Protein 6AF0 (pdb70)

Secondary structure (DSSP, 8-state):
--TTTT--SEEEE--SSSS-EEEESSS--S--HHHHHHHHHTT--HHHHHHHHHHHHHTT-HHHHHHHHHHHHHHT-S--HHHHHHHHHHHHHHHHHHHHS-SS--SSS-STT--SHHHHHHHHHHHHHHHHHH-S--HHHHHHHHHHHHHHHHTSPPP---HHHHHHHHHHHHHHHHHHHHHTS-BHHHHHHHHHHHHHTT-HHHHHHHHHHHHHH-TT--TT-THHHHHHHHHGGG-HHHHHHHHHHHHHH-TT-HHHHHHHHHHHHHHHHHS-SS-HHHHHHHHIIIIIIIHHHHHH-TT-HHHHHHHHHHHHHTT-HHHHHHHHHHHHHT-S-HHHHHHHHHHHHHHHHHHT-HHHHHHHHHHHHHHTTSTTSS-HHHHHHHHHHHHTTT-HHHHHHHHHHHHHH---HHHHHHHHHHHHHHHHHHTTSSS----HHHHHHHHHHHHHHHHHHH-TTS-----HHHHHHHHHHHHTT-HHHHHHHHHHHHHHHHH--------HHHHHHHHHHHHHSS-HHHHHHHHHHHHHHHHHHHHSS----HHHHHHHHHHHHHHHHHHHS-HHHHHHHHHHHHHH-TT-HHHHHHHHHHHHHH-TTTHHHHHHHHHHHHSTT-HHHHHHHHHHHHHHHHH--HHHHHHHHHHHH-TT-HHHHHHHHHHHHHHHHSS---STHHHHHHHHHHHHHHHHHHHHHHH-TT-HHHHHHHHHHHHHHS--HHHHHHHHHHHHHHH--HHHHHHHHHHHHHTT-HHHHHHHHHHHHHSSS-S--HHHHHHHHHHHHHHHHHHT-HHHHHHHHHHHHHHHHH-TT-HHHHHHHHHHHHHHHHHHHHS-GGG--HHHHHHHHHHHHHHHHHHHHHHHSSS-SS-HHHHHHHHHHHHHHHHHHHHHHHHHHHHT-/---HHHHHHHHTEE-S--HHHHTT-SS----SHHHHHHTTT-/-TT-----------PPPPP-----EE------SSSGGGTSTHHHHHHHHSSPPP---SSSTT-----TT-TTTTTT--GGGB--SSPPPPPTTTHHHHS-GGGG---

Structure (mmCIF, N/CA/C/O backbone):
data_6AF0
#
_entry.id   6AF0
#
_cell.length_a   99.867
_cell.length_b   237.789
_cell.length_c   62.737
_cell.angle_alpha   90.00
_cell.angle_beta   90.00
_cell.angle_gamma   90.00
#
_symmetry.space_group_name_H-M   'P 21 21 2'
#
loop_
_entity.id
_entity.type
_entity.pdbx_description
1 polymer 'Ctr9 protein'
2 polymer 'Paf1 protein'
3 polymer 'Cdc73 protein'
#
loop_
_atom_site.group_PDB
_atom_site.id
_atom_site.type_symbol
_atom_site.label_atom_id
_atom_site.label_alt_id
_atom_site.label_comp_id
_atom_site.label_asym_id
_atom_site.label_entity_id
_atom_site.label_seq_id
_atom_site.pdbx_PDB_ins_code
_atom_site.Cartn_x
_atom_site.Cartn_y
_atom_site.Cartn_z
_atom_site.occupancy
_atom_site.B_iso_or_equiv
_atom_site.auth_seq_id
_atom_site.auth_comp_id
_atom_site.auth_asym_id
_atom_site.auth_atom_id
_atom_site.pdbx_PDB_model_num
ATOM 1 N N . SER A 1 2 ? 2.804 29.088 117.178 1.00 112.42 30 SER A N 1
ATOM 2 C CA . SER A 1 2 ? 3.993 29.871 117.621 1.00 110.85 30 SER A CA 1
ATOM 3 C C . SER A 1 2 ? 4.920 30.071 116.422 1.00 111.11 30 SER A C 1
ATOM 4 O O . SER A 1 2 ? 4.505 29.871 115.272 1.00 109.90 30 SER A O 1
ATOM 7 N N . LYS A 1 3 ? 6.168 30.454 116.705 1.00 102.66 31 LYS A N 1
ATOM 8 C CA . LYS A 1 3 ? 7.236 30.485 115.712 1.00 92.93 31 LYS A CA 1
ATOM 9 C C . LYS A 1 3 ? 7.304 29.170 114.903 1.00 91.82 31 LYS A C 1
ATOM 10 O O . LYS A 1 3 ? 6.954 28.079 115.372 1.00 88.45 31 LYS A O 1
ATOM 16 N N . ARG A 1 4 ? 7.730 29.292 113.660 1.00 85.73 32 ARG A N 1
ATOM 17 C CA . ARG A 1 4 ? 7.805 28.140 112.797 1.00 76.30 32 ARG A CA 1
ATOM 18 C C . ARG A 1 4 ? 9.076 27.406 113.133 1.00 78.12 32 ARG A C 1
ATOM 19 O O . ARG A 1 4 ? 10.079 28.037 113.430 1.00 79.84 32 ARG A O 1
ATOM 27 N N . PHE A 1 5 ? 8.999 26.075 113.095 1.00 83.39 33 PHE A N 1
ATOM 28 C CA . PHE A 1 5 ? 10.116 25.153 113.372 1.00 84.61 33 PHE A CA 1
ATOM 29 C C . PHE A 1 5 ? 10.504 24.997 114.862 1.00 82.75 33 PHE A C 1
ATOM 30 O O . PHE A 1 5 ? 11.341 24.156 115.197 1.00 81.24 33 PHE A O 1
ATOM 38 N N . SER A 1 6 ? 9.884 25.768 115.753 1.00 85.50 34 SER A N 1
ATOM 39 C CA . SER A 1 6 ? 10.133 25.639 117.197 1.00 87.61 34 SER A CA 1
ATOM 40 C C . SER A 1 6 ? 9.736 24.237 117.648 1.00 85.58 34 SER A C 1
ATOM 41 O O . SER A 1 6 ? 10.173 23.750 118.685 1.00 76.07 34 SER A O 1
ATOM 44 N N . ASP A 1 7 ? 8.878 23.628 116.835 1.00 91.77 35 ASP A N 1
ATOM 45 C CA . ASP A 1 7 ? 8.388 22.264 116.975 1.00 89.76 35 ASP A CA 1
ATOM 46 C C . ASP A 1 7 ? 9.494 21.220 117.063 1.00 90.77 35 ASP A C 1
ATOM 47 O O . ASP A 1 7 ? 9.393 20.266 117.811 1.00 101.04 35 ASP A O 1
ATOM 52 N N . ILE A 1 8 ? 10.564 21.419 116.315 1.00 92.98 36 ILE A N 1
ATOM 53 C CA . ILE A 1 8 ? 11.568 20.386 116.140 1.00 84.12 36 ILE A CA 1
ATOM 54 C C . ILE A 1 8 ? 12.480 20.280 117.343 1.00 83.69 36 ILE A C 1
ATOM 55 O O . ILE A 1 8 ? 12.930 21.298 117.854 1.00 82.49 36 ILE A O 1
ATOM 60 N N . PRO A 1 9 ? 12.758 19.041 117.799 1.00 89.88 37 PRO A N 1
ATOM 61 C CA . PRO A 1 9 ? 13.706 18.776 118.894 1.00 93.36 37 PRO A CA 1
ATOM 62 C C . PRO A 1 9 ? 15.134 18.636 118.397 1.00 93.08 37 PRO A C 1
ATOM 63 O O . PRO A 1 9 ? 15.350 18.530 117.199 1.00 95.92 37 PRO A O 1
ATOM 67 N N . GLN A 1 10 ? 16.096 18.602 119.312 1.00 96.72 38 GLN A N 1
ATOM 68 C CA . GLN A 1 10 ? 17.517 18.569 118.930 1.00 98.77 38 GLN A CA 1
ATOM 69 C C . GLN A 1 10 ? 17.977 17.199 118.485 1.00 93.64 38 GLN A C 1
ATOM 70 O O . GLN A 1 10 ? 18.658 17.070 117.467 1.00 85.69 38 GLN A O 1
ATOM 76 N N . THR A 1 11 ? 17.627 16.196 119.279 1.00 100.48 39 THR A N 1
ATOM 77 C CA . THR A 1 11 ? 17.998 14.813 119.006 1.00 105.54 39 THR A CA 1
ATOM 78 C C . THR A 1 11 ? 16.762 13.950 119.150 1.00 102.52 39 THR A C 1
ATOM 79 O O . THR A 1 11 ? 15.828 14.332 119.850 1.00 115.69 39 THR A O 1
ATOM 83 N N . ILE A 1 12 ? 16.735 12.816 118.464 1.00 105.02 40 ILE A N 1
ATOM 84 C CA . ILE A 1 12 ? 15.684 11.801 118.686 1.00 125.98 40 ILE A CA 1
ATOM 85 C C . ILE A 1 12 ? 16.255 10.396 118.523 1.00 136.11 40 ILE A C 1
ATOM 86 O O . ILE A 1 12 ? 17.214 10.205 117.773 1.00 143.77 40 ILE A O 1
ATOM 91 N N . ASP A 1 13 ? 15.658 9.427 119.223 1.00 134.82 41 ASP A N 1
ATOM 92 C CA . ASP A 1 13 ? 16.075 8.016 119.149 1.00 134.04 41 ASP A CA 1
ATOM 93 C C . ASP A 1 13 ? 15.152 7.232 118.208 1.00 112.95 41 ASP A C 1
ATOM 94 O O . ASP A 1 13 ? 13.937 7.279 118.339 1.00 114.87 41 ASP A O 1
ATOM 99 N N . ILE A 1 14 ? 15.742 6.511 117.263 1.00 105.51 42 ILE A N 1
ATOM 100 C CA . ILE A 1 14 ? 14.983 5.665 116.345 1.00 105.63 42 ILE A CA 1
ATOM 101 C C . ILE A 1 14 ? 14.767 4.279 116.965 1.00 119.15 42 ILE A C 1
ATOM 102 O O . ILE A 1 14 ? 15.727 3.552 117.270 1.00 115.12 42 ILE A O 1
ATOM 107 N N . PRO A 1 15 ? 13.495 3.897 117.133 1.00 130.12 43 PRO A N 1
ATOM 108 C CA . PRO A 1 15 ? 13.174 2.636 117.760 1.00 132.00 43 PRO A CA 1
ATOM 109 C C . PRO A 1 15 ? 13.478 1.505 116.792 1.00 132.84 43 PRO A C 1
ATOM 110 O O . PRO A 1 15 ? 12.685 1.218 115.879 1.00 125.63 43 PRO A O 1
ATOM 114 N N . MET A 1 16 ? 14.648 0.898 116.965 1.00 134.42 44 MET A N 1
ATOM 115 C CA . MET A 1 16 ? 15.045 -0.198 116.094 1.00 128.64 44 MET A CA 1
ATOM 116 C C . MET A 1 16 ? 14.304 -1.498 116.428 1.00 138.77 44 MET A C 1
ATOM 117 O O . MET A 1 16 ? 13.653 -1.610 117.480 1.00 147.53 44 MET A O 1
ATOM 122 N N . GLN A 1 17 ? 14.395 -2.465 115.513 1.00 131.71 45 GLN A N 1
ATOM 123 C CA . GLN A 1 17 ? 13.842 -3.807 115.710 1.00 137.25 45 GLN A CA 1
ATOM 124 C C . GLN A 1 17 ? 14.573 -4.434 116.872 1.00 143.00 45 GLN A C 1
ATOM 125 O O . GLN A 1 17 ? 13.996 -5.041 117.777 1.00 145.08 45 GLN A O 1
ATOM 131 N N . ASP A 1 18 ? 15.881 -4.261 116.810 1.00 147.12 46 ASP A N 1
ATOM 132 C CA . ASP A 1 18 ? 16.741 -4.386 117.955 1.00 148.44 46 ASP A CA 1
ATOM 133 C C . ASP A 1 18 ? 16.536 -3.031 118.618 1.00 162.06 46 ASP A C 1
ATOM 134 O O . ASP A 1 18 ? 15.587 -2.320 118.290 1.00 161.94 46 ASP A O 1
ATOM 139 N N . ASP A 1 19 ? 17.357 -2.648 119.574 1.00 168.06 47 ASP A N 1
ATOM 140 C CA . ASP A 1 19 ? 16.923 -1.522 120.380 1.00 170.54 47 ASP A CA 1
ATOM 141 C C . ASP A 1 19 ? 17.994 -0.474 120.634 1.00 176.36 47 ASP A C 1
ATOM 142 O O . ASP A 1 19 ? 19.190 -0.695 120.342 1.00 168.10 47 ASP A O 1
ATOM 147 N N . VAL A 1 20 ? 17.525 0.684 121.130 1.00 178.23 48 VAL A N 1
ATOM 148 C CA . VAL A 1 20 ? 18.369 1.841 121.475 1.00 166.35 48 VAL A CA 1
ATOM 149 C C . VAL A 1 20 ? 18.956 2.450 120.210 1.00 156.27 48 VAL A C 1
ATOM 150 O O . VAL A 1 20 ? 18.768 3.635 119.929 1.00 130.00 48 VAL A O 1
ATOM 154 N N . GLU A 1 21 ? 19.720 1.627 119.496 1.00 159.04 49 GLU A N 1
ATOM 155 C CA . GLU A 1 21 ? 19.916 1.772 118.070 1.00 160.60 49 GLU A CA 1
ATOM 156 C C . GLU A 1 21 ? 20.425 3.156 117.609 1.00 160.98 49 GLU A C 1
ATOM 157 O O . GLU A 1 21 ? 21.434 3.659 118.107 1.00 168.36 49 GLU A O 1
ATOM 163 N N . VAL A 1 22 ? 19.689 3.759 116.671 1.00 140.67 50 VAL A N 1
ATOM 164 C CA . VAL A 1 22 ? 20.101 4.950 115.961 1.00 134.87 50 VAL A CA 1
ATOM 165 C C . VAL A 1 22 ? 19.515 6.134 116.678 1.00 124.36 50 VAL A C 1
ATOM 166 O O . VAL A 1 22 ? 18.315 6.192 116.927 1.00 122.82 50 VAL A O 1
ATOM 170 N N . GLU A 1 23 ? 20.369 7.084 117.003 1.00 116.82 51 GLU A N 1
ATOM 171 C CA . GLU A 1 23 ? 19.912 8.369 117.456 1.00 113.17 51 GLU A CA 1
ATOM 172 C C . GLU A 1 23 ? 20.381 9.354 116.390 1.00 114.88 51 GLU A C 1
ATOM 173 O O . GLU A 1 23 ? 21.407 9.125 115.736 1.00 118.28 51 GLU A O 1
ATOM 179 N N . ILE A 1 24 ? 19.627 10.436 116.211 1.00 107.39 52 ILE A N 1
ATOM 180 C CA . ILE A 1 24 ? 19.902 11.399 115.154 1.00 95.78 52 ILE A CA 1
ATOM 181 C C . ILE A 1 24 ? 19.930 12.797 115.729 1.00 90.33 52 ILE A C 1
ATOM 182 O O . ILE A 1 24 ? 19.101 13.130 116.563 1.00 91.65 52 ILE A O 1
ATOM 187 N N . ASP A 1 25 ? 20.898 13.593 115.271 1.00 92.35 53 ASP A N 1
ATOM 188 C CA . ASP A 1 25 ? 20.998 15.024 115.576 1.00 93.26 53 ASP A CA 1
ATOM 189 C C . ASP A 1 25 ? 20.286 15.801 114.464 1.00 90.93 53 ASP A C 1
ATOM 190 O O . ASP A 1 25 ? 20.696 15.744 113.301 1.00 81.18 53 ASP A O 1
ATOM 195 N N . LEU A 1 26 ? 19.216 16.510 114.839 1.00 89.23 54 LEU A N 1
ATOM 196 C CA . LEU A 1 26 ? 18.307 17.131 113.888 1.00 88.57 54 LEU A CA 1
ATOM 197 C C . LEU A 1 26 ? 18.688 18.573 113.605 1.00 92.05 54 LEU A C 1
ATOM 198 O O . LEU A 1 26 ? 18.008 19.273 112.838 1.00 93.89 54 LEU A O 1
ATOM 203 N N . GLN A 1 27 ? 19.766 19.024 114.228 1.00 92.39 55 GLN A N 1
ATOM 204 C CA . GLN A 1 27 ? 20.369 20.285 113.829 1.00 107.06 55 GLN A CA 1
ATOM 205 C C . GLN A 1 27 ? 21.550 20.068 112.862 1.00 100.54 55 GLN A C 1
ATOM 206 O O . GLN A 1 27 ? 21.676 20.778 111.858 1.00 96.36 55 GLN A O 1
ATOM 212 N N . VAL A 1 28 ? 22.376 19.063 113.155 1.00 99.11 56 VAL A N 1
ATOM 213 C CA . VAL A 1 28 ? 23.510 18.672 112.299 1.00 87.55 56 VAL A CA 1
ATOM 214 C C . VAL A 1 28 ? 23.312 17.285 111.680 1.00 87.02 56 VAL A C 1
ATOM 215 O O . VAL A 1 28 ? 23.908 16.303 112.122 1.00 85.88 56 VAL A O 1
ATOM 219 N N . LEU A 1 29 ? 22.527 17.242 110.609 1.00 83.27 57 LEU A N 1
ATOM 220 C CA . LEU A 1 29 ? 21.962 16.004 110.087 1.00 84.22 57 LEU A CA 1
ATOM 221 C C . LEU A 1 29 ? 22.953 15.295 109.190 1.00 83.75 57 LEU A C 1
ATOM 222 O O . LEU A 1 29 ? 24.015 15.827 108.897 1.00 79.91 57 LEU A O 1
ATOM 227 N N . PRO A 1 30 ? 22.615 14.066 108.763 1.00 90.86 58 PRO A N 1
ATOM 228 C CA . PRO A 1 30 ? 23.435 13.427 107.740 1.00 88.54 58 PRO A CA 1
ATOM 229 C C . PRO A 1 30 ? 23.456 14.257 106.483 1.00 80.46 58 PRO A C 1
ATOM 230 O O . PRO A 1 30 ? 22.460 14.867 106.155 1.00 79.44 58 PRO A O 1
ATOM 234 N N . ASP A 1 31 ? 24.575 14.261 105.776 1.00 86.73 59 ASP A N 1
ATOM 235 C CA . ASP A 1 31 ? 24.691 15.019 104.526 1.00 83.56 59 ASP A CA 1
ATOM 236 C C . ASP A 1 31 ? 23.761 14.441 103.462 1.00 85.58 59 ASP A C 1
ATOM 237 O O . ASP A 1 31 ? 23.316 15.170 102.572 1.00 83.84 59 ASP A O 1
ATOM 242 N N . ASP A 1 32 ? 23.476 13.133 103.560 1.00 91.01 60 ASP A N 1
ATOM 243 C CA . ASP A 1 32 ? 22.499 12.469 102.682 1.00 87.53 60 ASP A CA 1
ATOM 244 C C . ASP A 1 32 ? 21.573 11.542 103.486 1.00 89.93 60 ASP A C 1
ATOM 245 O O . ASP A 1 32 ? 22.048 10.721 104.277 1.00 86.22 60 ASP A O 1
ATOM 250 N N . PRO A 1 33 ? 20.241 11.697 103.297 1.00 89.98 61 PRO A N 1
ATOM 251 C CA . PRO A 1 33 ? 19.222 10.943 104.035 1.00 92.19 61 PRO A CA 1
ATOM 252 C C . PRO A 1 33 ? 18.811 9.591 103.436 1.00 85.02 61 PRO A C 1
ATOM 253 O O . PRO A 1 33 ? 17.976 8.909 104.032 1.00 79.96 61 PRO A O 1
ATOM 257 N N . THR A 1 34 ? 19.359 9.233 102.272 1.00 77.91 62 THR A N 1
ATOM 258 C CA . THR A 1 34 ? 18.972 8.014 101.551 1.00 80.93 62 THR A CA 1
ATOM 259 C C . THR A 1 34 ? 19.111 6.774 102.412 1.00 81.45 62 THR A C 1
ATOM 260 O O . THR A 1 34 ? 18.226 5.932 102.461 1.00 88.86 62 THR A O 1
ATOM 264 N N . GLU A 1 35 ? 20.227 6.672 103.101 1.00 81.54 63 GLU A N 1
ATOM 265 C CA . GLU A 1 35 ? 20.422 5.590 104.040 1.00 82.98 63 GLU A CA 1
ATOM 266 C C . GLU A 1 35 ? 19.340 5.589 105.112 1.00 81.58 63 GLU A C 1
ATOM 267 O O . GLU A 1 35 ? 18.753 4.567 105.427 1.00 90.80 63 GLU A O 1
ATOM 273 N N . LEU A 1 36 ? 19.104 6.744 105.695 1.00 88.96 64 LEU A N 1
ATOM 274 C CA . LEU A 1 36 ? 18.143 6.853 106.769 1.00 90.55 64 LEU A CA 1
ATOM 275 C C . LEU A 1 36 ? 16.788 6.400 106.268 1.00 89.66 64 LEU A C 1
ATOM 276 O O . LEU A 1 36 ? 16.072 5.698 106.969 1.00 86.67 64 LEU A O 1
ATOM 281 N N . CYS A 1 37 ? 16.448 6.812 105.051 1.00 93.87 65 CYS A N 1
ATOM 282 C CA . CYS A 1 37 ? 15.216 6.383 104.403 1.00 97.24 65 CYS A CA 1
ATOM 283 C C . CYS A 1 37 ? 15.123 4.862 104.355 1.00 95.42 65 CYS A C 1
ATOM 284 O O . CYS A 1 37 ? 14.106 4.279 104.743 1.00 100.87 65 CYS A O 1
ATOM 287 N N . SER A 1 38 ? 16.191 4.235 103.869 1.00 90.88 66 SER A N 1
ATOM 288 C CA . SER A 1 38 ? 16.298 2.774 103.846 1.00 88.11 66 SER A CA 1
ATOM 289 C C . SER A 1 38 ? 16.095 2.175 105.225 1.00 80.54 66 SER A C 1
ATOM 290 O O . SER A 1 38 ? 15.336 1.237 105.375 1.00 92.83 66 SER A O 1
ATOM 293 N N . VAL A 1 39 ? 16.765 2.726 106.226 1.00 76.58 67 VAL A N 1
ATOM 294 C CA . VAL A 1 39 ? 16.576 2.309 107.618 1.00 79.42 67 VAL A CA 1
ATOM 295 C C . VAL A 1 39 ? 15.085 2.308 107.992 1.00 89.83 67 VAL A C 1
ATOM 296 O O . VAL A 1 39 ? 14.556 1.312 108.474 1.00 93.37 67 VAL A O 1
ATOM 300 N N . PHE A 1 40 ? 14.417 3.426 107.727 1.00 102.76 68 PHE A N 1
ATOM 301 C CA . PHE A 1 40 ? 12.997 3.593 108.044 1.00 103.20 68 PHE A CA 1
ATOM 302 C C . PHE A 1 40 ? 12.117 2.602 107.295 1.00 95.78 68 PHE A C 1
ATOM 303 O O . PHE A 1 40 ? 11.199 2.050 107.881 1.00 105.46 68 PHE A O 1
ATOM 311 N N . GLU A 1 41 ? 12.388 2.402 106.007 1.00 91.05 69 GLU A N 1
ATOM 312 C CA . GLU A 1 41 ? 11.723 1.362 105.210 1.00 97.04 69 GLU A CA 1
ATOM 313 C C . GLU A 1 41 ? 11.855 -0.006 105.861 1.00 105.97 69 GLU A C 1
ATOM 314 O O . GLU A 1 41 ? 10.866 -0.679 106.138 1.00 123.66 69 GLU A O 1
ATOM 320 N N . ASN A 1 42 ? 13.101 -0.389 106.111 1.00 111.38 70 ASN A N 1
ATOM 321 C CA . ASN A 1 42 ? 13.452 -1.695 106.669 1.00 109.92 70 ASN A CA 1
ATOM 322 C C . ASN A 1 42 ? 13.043 -1.849 108.111 1.00 112.37 70 ASN A C 1
ATOM 323 O O . ASN A 1 42 ? 13.037 -2.955 108.653 1.00 118.09 70 ASN A O 1
ATOM 328 N N . GLU A 1 43 ? 12.748 -0.727 108.744 1.00 109.76 71 GLU A N 1
ATOM 329 C CA . GLU A 1 43 ? 12.267 -0.738 110.099 1.00 111.38 71 GLU A CA 1
ATOM 330 C C . GLU A 1 43 ? 10.759 -0.666 110.198 1.00 123.66 71 GLU A C 1
ATOM 331 O O . GLU A 1 43 ? 10.220 -0.511 111.312 1.00 123.73 71 GLU A O 1
ATOM 337 N N . GLN A 1 44 ? 10.072 -0.773 109.057 1.00 128.04 72 GLN A N 1
ATOM 338 C CA . GLN A 1 44 ? 8.630 -0.532 109.008 1.00 128.14 72 GLN A CA 1
ATOM 339 C C . GLN A 1 44 ? 8.307 0.734 109.792 1.00 124.43 72 GLN A C 1
ATOM 340 O O . GLN A 1 44 ? 7.228 0.853 110.366 1.00 113.10 72 GLN A O 1
ATOM 346 N N . SER A 1 45 ? 9.253 1.675 109.800 1.00 128.64 73 SER A N 1
ATOM 347 C CA . SER A 1 45 ? 9.305 2.712 110.828 1.00 119.35 73 SER A CA 1
ATOM 348 C C . SER A 1 45 ? 8.010 3.517 110.888 1.00 110.16 73 SER A C 1
ATOM 349 O O . SER A 1 45 ? 7.389 3.799 109.854 1.00 88.89 73 SER A O 1
ATOM 352 N N . PRO A 1 46 ? 7.601 3.879 112.113 1.00 109.85 74 PRO A N 1
ATOM 353 C CA . PRO A 1 46 ? 6.449 4.745 112.315 1.00 114.20 74 PRO A CA 1
ATOM 354 C C . PRO A 1 46 ? 6.655 6.104 111.674 1.00 119.69 74 PRO A C 1
ATOM 355 O O . PRO A 1 46 ? 7.759 6.431 111.256 1.00 129.44 74 PRO A O 1
ATOM 359 N N . ARG A 1 47 ? 5.609 6.914 111.699 1.00 120.55 75 ARG A N 1
ATOM 360 C CA . ARG A 1 47 ? 5.471 8.049 110.791 1.00 118.10 75 ARG A CA 1
ATOM 361 C C . ARG A 1 47 ? 5.897 9.378 111.395 1.00 105.60 75 ARG A C 1
ATOM 362 O O . ARG A 1 47 ? 6.262 10.294 110.676 1.00 114.21 75 ARG A O 1
ATOM 370 N N . ILE A 1 48 ? 5.828 9.500 112.707 1.00 94.64 76 ILE A N 1
ATOM 371 C CA . ILE A 1 48 ? 6.378 10.678 113.371 1.00 93.02 76 ILE A CA 1
ATOM 372 C C . ILE A 1 48 ? 7.857 10.894 113.000 1.00 96.19 76 ILE A C 1
ATOM 373 O O . ILE A 1 48 ? 8.278 12.010 112.725 1.00 108.90 76 ILE A O 1
ATOM 378 N N . TYR A 1 49 ? 8.632 9.822 112.958 1.00 97.10 77 TYR A N 1
ATOM 379 C CA . TYR A 1 49 ? 10.068 9.933 112.709 1.00 94.97 77 TYR A CA 1
ATOM 380 C C . TYR A 1 49 ? 10.329 10.455 111.304 1.00 81.65 77 TYR A C 1
ATOM 381 O O . TYR A 1 49 ? 11.118 11.367 111.128 1.00 83.06 77 TYR A O 1
ATOM 390 N N . TRP A 1 50 ? 9.663 9.875 110.318 1.00 75.91 78 TRP A N 1
ATOM 391 C CA . TRP A 1 50 ? 9.732 10.371 108.949 1.00 84.75 78 TRP A CA 1
ATOM 392 C C . TRP A 1 50 ? 9.483 11.885 108.872 1.00 92.90 78 TRP A C 1
ATOM 393 O O . TRP A 1 50 ? 10.254 12.609 108.250 1.00 106.31 78 TRP A O 1
ATOM 404 N N . MET A 1 51 ? 8.375 12.341 109.460 1.00 89.71 79 MET A N 1
ATOM 405 C CA . MET A 1 51 ? 8.015 13.753 109.458 1.00 84.30 79 MET A CA 1
ATOM 406 C C . MET A 1 51 ? 9.035 14.589 110.227 1.00 81.50 79 MET A C 1
ATOM 407 O O . MET A 1 51 ? 9.499 15.610 109.723 1.00 87.95 79 MET A O 1
ATOM 412 N N . THR A 1 52 ? 9.407 14.154 111.427 1.00 70.55 80 THR A N 1
ATOM 413 C CA . THR A 1 52 ? 10.318 14.937 112.262 1.00 73.23 80 THR A CA 1
ATOM 414 C C . THR A 1 52 ? 11.656 15.213 111.577 1.00 79.99 80 THR A C 1
ATOM 415 O O . THR A 1 52 ? 12.186 16.318 111.684 1.00 78.74 80 THR A O 1
ATOM 419 N N . VAL A 1 53 ? 12.192 14.207 110.885 1.00 80.81 81 VAL A N 1
ATOM 420 C CA . VAL A 1 53 ? 13.472 14.319 110.188 1.00 74.13 81 VAL A CA 1
ATOM 421 C C . VAL A 1 53 ? 13.281 15.109 108.911 1.00 68.26 81 VAL A C 1
ATOM 422 O O . VAL A 1 53 ? 14.142 15.897 108.538 1.00 80.87 81 VAL A O 1
ATOM 426 N N . ALA A 1 54 ? 12.168 14.915 108.230 1.00 64.27 82 ALA A N 1
ATOM 427 C CA . ALA A 1 54 ? 11.935 15.631 106.971 1.00 69.55 82 ALA A CA 1
ATOM 428 C C . ALA A 1 54 ? 11.855 17.142 107.240 1.00 76.44 82 ALA A C 1
ATOM 429 O O . ALA A 1 54 ? 12.535 17.949 106.595 1.00 80.32 82 ALA A O 1
ATOM 431 N N . LEU A 1 55 ? 11.041 17.510 108.218 1.00 72.98 83 LEU A N 1
ATOM 432 C CA . LEU A 1 55 ? 10.921 18.905 108.618 1.00 74.83 83 LEU A CA 1
ATOM 433 C C . LEU A 1 55 ? 12.230 19.413 109.192 1.00 68.86 83 LEU A C 1
ATOM 434 O O . LEU A 1 55 ? 12.555 20.580 109.058 1.00 85.53 83 LEU A O 1
ATOM 439 N N . ALA A 1 56 ? 12.976 18.548 109.846 1.00 64.76 84 ALA A N 1
ATOM 440 C CA . ALA A 1 56 ? 14.332 18.886 110.247 1.00 73.34 84 ALA A CA 1
ATOM 441 C C . ALA A 1 56 ? 15.165 19.323 109.024 1.00 74.52 84 ALA A C 1
ATOM 442 O O . ALA A 1 56 ? 15.789 20.378 109.049 1.00 76.48 84 ALA A O 1
ATOM 444 N N . TYR A 1 57 ? 15.174 18.514 107.968 1.00 72.72 85 TYR A N 1
ATOM 445 C CA . TYR A 1 57 ? 15.824 18.894 106.699 1.00 77.99 85 TYR A CA 1
ATOM 446 C C . TYR A 1 57 ? 15.317 20.208 106.098 1.00 73.38 85 TYR A C 1
ATOM 447 O O . TYR A 1 57 ? 16.051 20.902 105.413 1.00 70.51 85 TYR A O 1
ATOM 456 N N . ALA A 1 58 ? 14.051 20.513 106.339 1.00 76.47 86 ALA A N 1
ATOM 457 C CA . ALA A 1 58 ? 13.444 21.756 105.892 1.00 70.90 86 ALA A CA 1
ATOM 458 C C . ALA A 1 58 ? 13.925 22.957 106.708 1.00 70.55 86 ALA A C 1
ATOM 459 O O . ALA A 1 58 ? 14.085 24.033 106.145 1.00 77.73 86 ALA A O 1
ATOM 461 N N . LYS A 1 59 ? 14.158 22.785 108.009 1.00 67.57 87 LYS A N 1
ATOM 462 C CA . LYS A 1 59 ? 14.598 23.894 108.869 1.00 72.53 87 LYS A CA 1
ATOM 463 C C . LYS A 1 59 ? 15.980 24.458 108.512 1.00 83.82 87 LYS A C 1
ATOM 464 O O . LYS A 1 59 ? 16.271 25.610 108.844 1.00 96.11 87 LYS A O 1
ATOM 470 N N . GLN A 1 60 ? 16.832 23.640 107.881 1.00 83.99 88 GLN A N 1
ATOM 471 C CA . GLN A 1 60 ? 18.154 24.075 107.400 1.00 86.72 88 GLN A CA 1
ATOM 472 C C . GLN A 1 60 ? 18.133 23.975 105.889 1.00 80.64 88 GLN A C 1
ATOM 473 O O . GLN A 1 60 ? 19.122 23.675 105.224 1.00 80.83 88 GLN A O 1
ATOM 479 N N . ASN A 1 61 ? 16.951 24.211 105.356 1.00 73.91 89 ASN A N 1
ATOM 480 C CA . ASN A 1 61 ? 16.787 24.565 103.966 1.00 78.61 89 ASN A CA 1
ATOM 481 C C . ASN A 1 61 ? 17.018 23.438 102.987 1.00 70.77 89 ASN A C 1
ATOM 482 O O . ASN A 1 61 ? 17.016 23.673 101.778 1.00 70.62 89 ASN A O 1
ATOM 487 N N . LYS A 1 62 ? 17.209 22.223 103.486 1.00 75.27 90 LYS A N 1
ATOM 488 C CA . LYS A 1 62 ? 17.365 21.066 102.596 1.00 82.98 90 LYS A CA 1
ATOM 489 C C . LYS A 1 62 ? 15.991 20.455 102.270 1.00 81.10 90 LYS A C 1
ATOM 490 O O . LYS A 1 62 ? 15.591 19.442 102.812 1.00 89.96 90 LYS A O 1
ATOM 496 N N . ILE A 1 63 ? 15.292 21.108 101.354 1.00 87.14 91 ILE A N 1
ATOM 497 C CA . ILE A 1 63 ? 13.878 20.844 101.072 1.00 87.74 91 ILE A CA 1
ATOM 498 C C . ILE A 1 63 ? 13.675 19.567 100.256 1.00 94.03 91 ILE A C 1
ATOM 499 O O . ILE A 1 63 ? 12.723 18.811 100.494 1.00 99.45 91 ILE A O 1
ATOM 504 N N . ASP A 1 64 ? 14.554 19.333 99.284 1.00 98.82 92 ASP A N 1
ATOM 505 C CA . ASP A 1 64 ? 14.494 18.108 98.466 1.00 94.99 92 ASP A CA 1
ATOM 506 C C . ASP A 1 64 ? 14.643 16.840 99.292 1.00 86.33 92 ASP A C 1
ATOM 507 O O . ASP A 1 64 ? 13.813 15.954 99.215 1.00 85.88 92 ASP A O 1
ATOM 512 N N . PHE A 1 65 ? 15.690 16.778 100.099 1.00 79.51 93 PHE A N 1
ATOM 513 C CA . PHE A 1 65 ? 15.829 15.720 101.078 1.00 78.19 93 PHE A CA 1
ATOM 514 C C . PHE A 1 65 ? 14.502 15.406 101.769 1.00 83.08 93 PHE A C 1
ATOM 515 O O . PHE A 1 65 ? 14.044 14.239 101.807 1.00 87.61 93 PHE A O 1
ATOM 523 N N . ALA A 1 66 ? 13.884 16.451 102.302 1.00 76.94 94 ALA A N 1
ATOM 524 C CA . ALA A 1 66 ? 12.606 16.310 102.975 1.00 77.80 94 ALA A CA 1
ATOM 525 C C . ALA A 1 66 ? 11.519 15.759 102.042 1.00 75.07 94 ALA A C 1
ATOM 526 O O . ALA A 1 66 ? 10.720 14.917 102.452 1.00 73.52 94 ALA A O 1
ATOM 528 N N . ILE A 1 67 ? 11.500 16.215 100.792 1.00 69.89 95 ILE A N 1
ATOM 529 C CA . ILE A 1 67 ? 10.559 15.672 99.806 1.00 75.99 95 ILE A CA 1
ATOM 530 C C . ILE A 1 67 ? 10.761 14.162 99.591 1.00 87.75 95 ILE A C 1
ATOM 531 O O . ILE A 1 67 ? 9.806 13.371 99.670 1.00 85.52 95 ILE A O 1
ATOM 536 N N . GLU A 1 68 ? 12.013 13.785 99.324 1.00 97.46 96 GLU A N 1
ATOM 537 C CA . GLU A 1 68 ? 12.407 12.393 99.068 1.00 102.76 96 GLU A CA 1
ATOM 538 C C . GLU A 1 68 ? 12.022 11.486 100.222 1.00 96.18 96 GLU A C 1
ATOM 539 O O . GLU A 1 68 ? 11.429 10.432 100.012 1.00 105.33 96 GLU A O 1
ATOM 545 N N . MET A 1 69 ? 12.364 11.899 101.435 1.00 87.60 97 MET A N 1
ATOM 546 C CA . MET A 1 69 ? 11.947 11.175 102.626 1.00 80.11 97 MET A CA 1
ATOM 547 C C . MET A 1 69 ? 10.436 10.965 102.647 1.00 80.22 97 MET A C 1
ATOM 548 O O . MET A 1 69 ? 9.970 9.840 102.753 1.00 96.23 97 MET A O 1
ATOM 553 N N . LEU A 1 70 ? 9.667 12.032 102.513 1.00 78.20 98 LEU A N 1
ATOM 554 C CA . LEU A 1 70 ? 8.221 11.906 102.595 1.00 85.17 98 LEU A CA 1
ATOM 555 C C . LEU A 1 70 ? 7.647 11.127 101.418 1.00 90.82 98 LEU A C 1
ATOM 556 O O . LEU A 1 70 ? 6.572 10.548 101.533 1.00 98.16 98 LEU A O 1
ATOM 561 N N . LEU A 1 71 ? 8.353 11.104 100.292 1.00 90.76 99 LEU A N 1
ATOM 562 C CA . LEU A 1 71 ? 7.927 10.301 99.132 1.00 92.19 99 LEU A CA 1
ATOM 563 C C . LEU A 1 71 ? 7.971 8.817 99.465 1.00 93.43 99 LEU A C 1
ATOM 564 O O . LEU A 1 71 ? 7.033 8.062 99.204 1.00 94.06 99 LEU A O 1
ATOM 569 N N . ARG A 1 72 ? 9.083 8.423 100.061 1.00 99.66 100 ARG A N 1
ATOM 570 C CA . ARG A 1 72 ? 9.306 7.047 100.455 1.00 110.21 100 ARG A CA 1
ATOM 571 C C . ARG A 1 72 ? 8.394 6.639 101.612 1.00 107.52 100 ARG A C 1
ATOM 572 O O . ARG A 1 72 ? 7.780 5.570 101.570 1.00 100.04 100 ARG A O 1
ATOM 580 N N . GLY A 1 73 ? 8.324 7.491 102.636 1.00 104.58 101 GLY A N 1
ATOM 581 C CA . GLY A 1 73 ? 7.387 7.315 103.747 1.00 107.50 101 GLY A CA 1
ATOM 582 C C . GLY A 1 73 ? 5.953 7.135 103.260 1.00 116.56 101 GLY A C 1
ATOM 583 O O . GLY A 1 73 ? 5.202 6.332 103.812 1.00 126.51 101 GLY A O 1
ATOM 584 N N . ALA A 1 74 ? 5.582 7.876 102.216 1.00 123.02 102 ALA A N 1
ATOM 585 C CA . ALA A 1 74 ? 4.254 7.767 101.592 1.00 116.68 102 ALA A CA 1
ATOM 586 C C . ALA A 1 74 ? 4.008 6.361 101.086 1.00 104.99 102 ALA A C 1
ATOM 587 O O . ALA A 1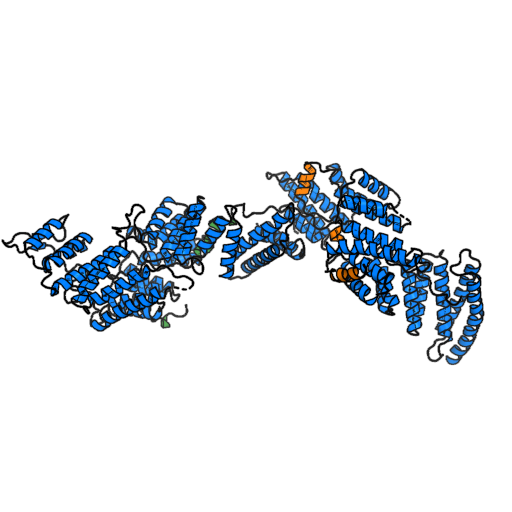 74 ? 3.028 5.734 101.449 1.00 102.01 102 ALA A O 1
ATOM 589 N N . ASN A 1 75 ? 4.903 5.875 100.238 1.00 102.54 103 ASN A N 1
ATOM 590 C CA . ASN A 1 75 ? 4.735 4.551 99.647 1.00 104.10 103 ASN A CA 1
ATOM 591 C C . ASN A 1 75 ? 4.896 3.417 100.644 1.00 102.65 103 ASN A C 1
ATOM 592 O O . ASN A 1 75 ? 4.367 2.332 100.430 1.00 109.14 103 ASN A O 1
ATOM 597 N N . VAL A 1 76 ? 5.609 3.665 101.736 1.00 103.78 104 VAL A N 1
ATOM 598 C CA . VAL A 1 76 ? 5.844 2.628 102.747 1.00 113.39 104 VAL A CA 1
ATOM 599 C C . VAL A 1 76 ? 4.599 2.413 103.604 1.00 123.62 104 VAL A C 1
ATOM 600 O O . VAL A 1 76 ? 4.384 1.332 104.141 1.00 137.78 104 VAL A O 1
ATOM 604 N N . LEU A 1 77 ? 3.777 3.445 103.719 1.00 128.40 105 LEU A N 1
ATOM 605 C CA . LEU A 1 77 ? 2.576 3.393 104.545 1.00 129.38 105 LEU A CA 1
ATOM 606 C C . LEU A 1 77 ? 1.307 3.469 103.694 1.00 126.81 105 LEU A C 1
ATOM 607 O O . LEU A 1 77 ? 0.364 4.175 104.055 1.00 113.85 105 LEU A O 1
ATOM 612 N N . GLN A 1 78 ? 1.276 2.744 102.574 1.00 120.40 106 GLN A N 1
ATOM 613 C CA . GLN A 1 78 ? 0.152 2.869 101.631 1.00 121.08 106 GLN A CA 1
ATOM 614 C C . GLN A 1 78 ? -1.141 2.251 102.173 1.00 119.35 106 GLN A C 1
ATOM 615 O O . GLN A 1 78 ? -2.251 2.634 101.778 1.00 118.99 106 GLN A O 1
ATOM 621 N N . GLY A 1 79 ? -0.991 1.302 103.085 1.00 117.61 107 GLY A N 1
ATOM 622 C CA . GLY A 1 79 ? -2.138 0.660 103.719 1.00 123.49 107 GLY A CA 1
ATOM 623 C C . GLY A 1 79 ? -2.978 1.626 104.539 1.00 117.29 107 GLY A C 1
ATOM 624 O O . GLY A 1 79 ? -4.202 1.682 104.385 1.00 112.72 107 GLY A O 1
ATOM 625 N N . ASN A 1 80 ? -2.308 2.387 105.403 1.00 108.02 108 ASN A N 1
ATOM 626 C CA . ASN A 1 80 ? -2.962 3.357 106.273 1.00 104.76 108 ASN A CA 1
ATOM 627 C C . ASN A 1 80 ? -2.869 4.780 105.704 1.00 101.07 108 ASN A C 1
ATOM 628 O O . ASN A 1 80 ? -1.798 5.199 105.312 1.00 111.64 108 ASN A O 1
ATOM 633 N N . GLN A 1 81 ? -3.985 5.515 105.712 1.00 108.07 109 GLN A N 1
ATOM 634 C CA . GLN A 1 81 ? -4.141 6.819 105.048 1.00 108.32 109 GLN A CA 1
ATOM 635 C C . GLN A 1 81 ? -4.342 8.000 106.016 1.00 106.50 109 GLN A C 1
ATOM 636 O O . GLN A 1 81 ? -4.592 9.120 105.572 1.00 99.03 109 GLN A O 1
ATOM 642 N N . ARG A 1 82 ? -4.237 7.762 107.322 1.00 106.41 110 ARG A N 1
ATOM 643 C CA . ARG A 1 82 ? -4.521 8.802 108.320 1.00 113.16 110 ARG A CA 1
ATOM 644 C C . ARG A 1 82 ? -3.356 9.764 108.513 1.00 119.53 110 ARG A C 1
ATOM 645 O O . ARG A 1 82 ? -3.551 10.983 108.577 1.00 121.31 110 ARG A O 1
ATOM 653 N N . GLU A 1 83 ? -2.148 9.221 108.599 1.00 121.89 111 GLU A N 1
ATOM 654 C CA . GLU A 1 83 ? -0.950 10.057 108.520 1.00 123.11 111 GLU A CA 1
ATOM 655 C C . GLU A 1 83 ? -0.421 10.090 107.099 1.00 117.67 111 GLU A C 1
ATOM 656 O O . GLU A 1 83 ? 0.345 10.990 106.765 1.00 138.27 111 GLU A O 1
ATOM 662 N N . LYS A 1 84 ? -0.814 9.132 106.259 1.00 99.88 112 LYS A N 1
ATOM 663 C CA . LYS A 1 84 ? -0.507 9.250 104.833 1.00 96.20 112 LYS A CA 1
ATOM 664 C C . LYS A 1 84 ? -1.036 10.615 104.351 1.00 96.35 112 LYS A C 1
ATOM 665 O O . LYS A 1 84 ? -0.326 11.383 103.685 1.00 80.53 112 LYS A O 1
ATOM 671 N N . LEU A 1 85 ? -2.280 10.913 104.730 1.00 97.38 113 LEU A N 1
ATOM 672 C CA . LEU A 1 85 ? -2.895 12.217 104.479 1.00 96.30 113 LEU A CA 1
ATOM 673 C C . LEU A 1 85 ? -1.973 13.350 104.894 1.00 89.89 113 LEU A C 1
ATOM 674 O O . LEU A 1 85 ? -1.734 14.276 104.137 1.00 85.98 113 LEU A O 1
ATOM 679 N N . GLY A 1 86 ? -1.479 13.268 106.121 1.00 93.00 114 GLY A N 1
ATOM 680 C CA . GLY A 1 86 ? -0.492 14.229 106.620 1.00 92.17 114 GLY A CA 1
ATOM 681 C C . GLY A 1 86 ? 0.694 14.426 105.684 1.00 85.06 114 GLY A C 1
ATOM 682 O O . GLY A 1 86 ? 0.840 15.461 105.061 1.00 85.68 114 GLY A O 1
ATOM 683 N N . ILE A 1 87 ? 1.544 13.421 105.576 1.00 89.03 115 ILE A N 1
ATOM 684 C CA . ILE A 1 87 ? 2.742 13.533 104.744 1.00 90.09 115 ILE A CA 1
ATOM 685 C C . ILE A 1 87 ? 2.438 13.947 103.289 1.00 81.71 115 ILE A C 1
ATOM 686 O O . ILE A 1 87 ? 3.168 14.731 102.709 1.00 88.85 115 ILE A O 1
ATOM 691 N N . ILE A 1 88 ? 1.351 13.454 102.716 1.00 81.09 116 ILE A N 1
ATOM 692 C CA . ILE A 1 88 ? 0.991 13.822 101.349 1.00 85.03 116 ILE A CA 1
ATOM 693 C C . ILE A 1 88 ? 0.700 15.339 101.281 1.00 81.80 116 ILE A C 1
ATOM 694 O O . ILE A 1 88 ? 1.040 16.002 100.311 1.00 81.78 116 ILE A O 1
ATOM 699 N N . THR A 1 89 ? 0.054 15.886 102.304 1.00 86.22 117 THR A N 1
ATOM 700 C CA . THR A 1 89 ? -0.191 17.343 102.369 1.00 89.09 117 THR A CA 1
ATOM 701 C C . THR A 1 89 ? 1.125 18.130 102.527 1.00 85.74 117 THR A C 1
ATOM 702 O O . THR A 1 89 ? 1.365 19.127 101.839 1.00 80.05 117 THR A O 1
ATOM 706 N N . CYS A 1 90 ? 1.979 17.677 103.431 1.00 75.72 118 CYS A N 1
ATOM 707 C CA . CYS A 1 90 ? 3.302 18.235 103.529 1.00 70.66 118 CYS A CA 1
ATOM 708 C C . CYS A 1 90 ? 4.025 18.146 102.197 1.00 74.65 118 CYS A C 1
ATOM 709 O O . CYS A 1 90 ? 4.653 19.106 101.784 1.00 86.19 118 CYS A O 1
ATOM 712 N N . ILE A 1 91 ? 3.929 17.012 101.511 1.00 76.48 119 ILE A N 1
ATOM 713 C CA . ILE A 1 91 ? 4.575 16.879 100.206 1.00 83.44 119 ILE A CA 1
ATOM 714 C C . ILE A 1 91 ? 4.129 18.041 99.333 1.00 85.30 119 ILE A C 1
ATOM 715 O O . ILE A 1 91 ? 4.948 18.774 98.778 1.00 85.94 119 ILE A O 1
ATOM 720 N N . CYS A 1 92 ? 2.817 18.205 99.242 1.00 89.87 120 CYS A N 1
ATOM 721 C CA . CYS A 1 92 ? 2.207 19.213 98.389 1.00 86.61 120 CYS A CA 1
ATOM 722 C C . CYS A 1 92 ? 2.796 20.588 98.689 1.00 88.79 120 CYS A C 1
ATOM 723 O O . CYS A 1 92 ? 3.226 21.301 97.785 1.00 91.92 120 CYS A O 1
ATOM 726 N N . TRP A 1 93 ? 2.863 20.919 99.973 1.00 84.49 121 TRP A N 1
ATOM 727 C CA . TRP A 1 93 ? 3.317 22.231 100.408 1.00 79.03 121 TRP A CA 1
ATOM 728 C C . TRP A 1 93 ? 4.788 22.440 100.092 1.00 81.39 121 TRP A C 1
ATOM 729 O O . TRP A 1 93 ? 5.204 23.539 99.669 1.00 90.89 121 TRP A O 1
ATOM 740 N N . LEU A 1 94 ? 5.573 21.390 100.283 1.00 74.27 122 LEU A N 1
ATOM 741 C CA . LEU A 1 94 ? 6.973 21.414 99.885 1.00 72.82 122 LEU A CA 1
ATOM 742 C C . LEU A 1 94 ? 7.141 21.599 98.368 1.00 71.46 122 LEU A C 1
ATOM 743 O O . LEU A 1 94 ? 8.125 22.159 97.925 1.00 66.90 122 LEU A O 1
ATOM 748 N N . TYR A 1 95 ? 6.201 21.088 97.580 1.00 75.15 123 TYR A N 1
ATOM 749 C CA . TYR A 1 95 ? 6.220 21.289 96.128 1.00 80.86 123 TYR A CA 1
ATOM 750 C C . TYR A 1 95 ? 5.879 22.717 95.784 1.00 82.01 123 TYR A C 1
ATOM 751 O O . TYR A 1 95 ? 6.262 23.204 94.725 1.00 72.97 123 TYR A O 1
ATOM 760 N N . LEU A 1 96 ? 5.123 23.373 96.662 1.00 84.09 124 LEU A N 1
ATOM 761 C CA . LEU A 1 96 ? 4.889 24.805 96.532 1.00 79.35 124 LEU A CA 1
ATOM 762 C C . LEU A 1 96 ? 6.179 25.561 96.861 1.00 77.06 124 LEU A C 1
ATOM 763 O O . LEU A 1 96 ? 6.585 26.433 96.094 1.00 75.87 124 LEU A O 1
ATOM 768 N N . TRP A 1 97 ? 6.846 25.209 97.958 1.00 67.97 125 TRP A N 1
ATOM 769 C CA . TRP A 1 97 ? 8.139 25.822 98.246 1.00 69.81 125 TRP A CA 1
ATOM 770 C C . TRP A 1 97 ? 9.045 25.724 97.018 1.00 72.07 125 TRP A C 1
ATOM 771 O O . TRP A 1 97 ? 9.372 26.743 96.400 1.00 79.18 125 TRP A O 1
ATOM 782 N N . LYS A 1 98 ? 9.420 24.505 96.646 1.00 72.22 126 LYS A N 1
ATOM 783 C CA . LYS A 1 98 ? 10.306 24.282 95.505 1.00 72.84 126 LYS A CA 1
ATOM 784 C C . LYS A 1 98 ? 9.829 25.073 94.317 1.00 70.37 126 LYS A C 1
ATOM 785 O O . LYS A 1 98 ? 10.631 25.624 93.594 1.00 74.62 126 LYS A O 1
ATOM 791 N N . SER A 1 99 ? 8.518 25.136 94.136 1.00 76.01 127 SER A N 1
ATOM 792 C CA . SER A 1 99 ? 7.917 25.971 93.091 1.00 81.82 127 SER A CA 1
ATOM 793 C C . SER A 1 99 ? 8.393 27.402 93.172 1.00 85.12 127 SER A C 1
ATOM 794 O O . SER A 1 99 ? 8.759 27.993 92.142 1.00 85.58 127 SER A O 1
ATOM 797 N N . ARG A 1 100 ? 8.379 27.955 94.388 1.00 79.82 128 ARG A N 1
ATOM 798 C CA . ARG A 1 100 ? 8.717 29.359 94.591 1.00 80.19 128 ARG A CA 1
ATOM 799 C C . ARG A 1 100 ? 10.153 29.678 94.148 1.00 84.10 128 ARG A C 1
ATOM 800 O O . ARG A 1 100 ? 10.368 30.599 93.369 1.00 86.21 128 ARG A O 1
ATOM 808 N N . GLU A 1 101 ? 11.117 28.892 94.610 1.00 86.28 129 GLU A N 1
ATOM 809 C CA . GLU A 1 101 ? 12.522 29.061 94.224 1.00 89.46 129 GLU A CA 1
ATOM 810 C C . GLU A 1 101 ? 12.882 28.628 92.773 1.00 91.96 129 GLU A C 1
ATOM 811 O O . GLU A 1 101 ? 14.015 28.805 92.324 1.00 83.54 129 GLU A O 1
ATOM 817 N N . ALA A 1 102 ? 11.921 28.080 92.036 1.00 98.10 130 ALA A N 1
ATOM 818 C CA . ALA A 1 102 ? 12.157 27.603 90.668 1.00 100.96 130 ALA A CA 1
ATOM 819 C C . ALA A 1 102 ? 12.307 28.736 89.622 1.00 105.58 130 ALA A C 1
ATOM 820 O O . ALA A 1 102 ? 12.060 29.899 89.915 1.00 101.95 130 ALA A O 1
ATOM 822 N N . PRO A 1 103 ? 12.726 28.391 88.392 1.00 105.00 131 PRO A N 1
ATOM 823 C CA . PRO A 1 103 ? 12.707 29.300 87.235 1.00 99.50 131 PRO A CA 1
ATOM 824 C C . PRO A 1 103 ? 11.518 29.116 86.298 1.00 93.88 131 PRO A C 1
ATOM 825 O O . PRO A 1 103 ? 10.973 28.027 86.202 1.00 95.44 131 PRO A O 1
ATOM 829 N N . ARG A 1 104 ? 11.132 30.182 85.608 1.00 89.35 132 ARG A N 1
ATOM 830 C CA . ARG A 1 104 ? 10.142 30.103 84.547 1.00 88.80 132 ARG A CA 1
ATOM 831 C C . ARG A 1 104 ? 10.594 29.070 83.531 1.00 97.62 132 ARG A C 1
ATOM 832 O O . ARG A 1 104 ? 9.877 28.113 83.249 1.00 99.89 132 ARG A O 1
ATOM 840 N N . VAL A 1 105 ? 11.786 29.270 82.976 1.00 108.18 133 VAL A N 1
ATOM 841 C CA . VAL A 1 105 ? 12.386 28.278 82.074 1.00 115.97 133 VAL A CA 1
ATOM 842 C C . VAL A 1 105 ? 13.860 28.057 82.436 1.00 115.36 133 VAL A C 1
ATOM 843 O O . VAL A 1 105 ? 14.521 28.960 82.968 1.00 107.50 133 VAL A O 1
ATOM 847 N N . ALA A 1 106 ? 14.349 26.843 82.173 1.00 110.87 134 ALA A N 1
ATOM 848 C CA . ALA A 1 106 ? 15.757 26.489 82.409 1.00 113.54 134 ALA A CA 1
ATOM 849 C C . ALA A 1 106 ? 16.542 26.750 81.118 1.00 122.19 134 ALA A C 1
ATOM 850 O O . ALA A 1 106 ? 15.930 27.067 80.089 1.00 114.09 134 ALA A O 1
ATOM 852 N N . PRO A 1 107 ? 17.892 26.642 81.155 1.00 132.49 135 PRO A N 1
ATOM 853 C CA . PRO A 1 107 ? 18.645 27.005 79.937 1.00 134.69 135 PRO A CA 1
ATOM 854 C C . PRO A 1 107 ? 18.215 26.214 78.688 1.00 136.02 135 PRO A C 1
ATOM 855 O O . PRO A 1 107 ? 17.446 25.271 78.783 1.00 137.99 135 PRO A O 1
ATOM 859 N N . ASP A 1 108 ? 18.714 26.617 77.527 1.00 134.85 136 ASP A N 1
ATOM 860 C CA . ASP A 1 108 ? 18.259 26.068 76.236 1.00 134.81 136 ASP A CA 1
ATOM 861 C C . ASP A 1 108 ? 18.630 24.583 76.085 1.00 142.85 136 ASP A C 1
ATOM 862 O O . ASP A 1 108 ? 17.887 23.803 75.484 1.00 144.38 136 ASP A O 1
ATOM 867 N N . GLY A 1 109 ? 19.802 24.217 76.605 1.00 146.67 137 GLY A N 1
ATOM 868 C CA . GLY A 1 109 ? 20.133 22.822 76.900 1.00 139.14 137 GLY A CA 1
ATOM 869 C C . GLY A 1 109 ? 19.464 22.545 78.230 1.00 138.28 137 GLY A C 1
ATOM 870 O O . GLY A 1 109 ? 20.105 22.597 79.283 1.00 117.23 137 GLY A O 1
ATOM 871 N N . VAL A 1 110 ? 18.155 22.288 78.160 1.00 150.40 138 VAL A N 1
ATOM 872 C CA . VAL A 1 110 ? 17.270 22.276 79.347 1.00 153.05 138 VAL A CA 1
ATOM 873 C C . VAL A 1 110 ? 17.514 21.013 80.215 1.00 150.90 138 VAL A C 1
ATOM 874 O O . VAL A 1 110 ? 17.898 21.150 81.383 1.00 154.47 138 VAL A O 1
ATOM 878 N N . PRO A 1 111 ? 17.262 19.793 79.672 1.00 144.41 139 PRO A N 1
ATOM 879 C CA . PRO A 1 111 ? 16.460 19.584 78.477 1.00 140.12 139 PRO A CA 1
ATOM 880 C C . PRO A 1 111 ? 15.016 19.710 78.915 1.00 132.47 139 PRO A C 1
ATOM 881 O O . PRO A 1 111 ? 14.729 19.536 80.107 1.00 127.06 139 PRO A O 1
ATOM 885 N N . ALA A 1 112 ? 14.128 20.045 77.983 1.00 122.78 140 ALA A N 1
ATOM 886 C CA . ALA A 1 112 ? 12.792 20.556 78.324 1.00 118.16 140 ALA A CA 1
ATOM 887 C C . ALA A 1 112 ? 11.960 19.579 79.138 1.00 127.17 140 ALA A C 1
ATOM 888 O O . ALA A 1 112 ? 11.206 19.982 80.026 1.00 127.68 140 ALA A O 1
ATOM 890 N N . SER A 1 113 ? 12.059 18.298 78.810 1.00 135.67 141 SER A N 1
ATOM 891 C CA . SER A 1 113 ? 11.530 17.283 79.691 1.00 144.30 141 SER A CA 1
ATOM 892 C C . SER A 1 113 ? 12.530 17.282 80.851 1.00 164.49 141 SER A C 1
ATOM 893 O O . SER A 1 113 ? 13.676 17.718 80.677 1.00 168.08 141 SER A O 1
ATOM 896 N N . GLU A 1 114 ? 12.118 16.814 82.029 1.00 169.02 142 GLU A N 1
ATOM 897 C CA . GLU A 1 114 ? 12.995 16.862 83.202 1.00 169.11 142 GLU A CA 1
ATOM 898 C C . GLU A 1 114 ? 13.318 18.343 83.457 1.00 162.11 142 GLU A C 1
ATOM 899 O O . GLU A 1 114 ? 14.439 18.710 83.855 1.00 162.23 142 GLU A O 1
ATOM 905 N N . ALA A 1 115 ? 12.317 19.179 83.175 1.00 156.56 143 ALA A N 1
ATOM 906 C CA . ALA A 1 115 ? 12.393 20.610 83.393 1.00 144.78 143 ALA A CA 1
ATOM 907 C C . ALA A 1 115 ? 12.105 20.826 84.854 1.00 136.74 143 ALA A C 1
ATOM 908 O O . ALA A 1 115 ? 11.097 20.354 85.377 1.00 145.97 143 ALA A O 1
ATOM 910 N N . LYS A 1 116 ? 12.978 21.584 85.493 1.00 128.47 144 LYS A N 1
ATOM 911 C CA . LYS A 1 116 ? 12.927 21.823 86.943 1.00 122.88 144 LYS A CA 1
ATOM 912 C C . LYS A 1 116 ? 12.053 23.047 87.208 1.00 121.35 144 LYS A C 1
ATOM 913 O O . LYS A 1 116 ? 12.075 23.619 88.300 1.00 114.08 144 LYS A O 1
ATOM 919 N N . THR A 1 117 ? 11.284 23.428 86.183 1.00 115.52 145 THR A N 1
ATOM 920 C CA . THR A 1 117 ? 10.614 24.708 86.124 1.00 105.06 145 THR A CA 1
ATOM 921 C C . THR A 1 117 ? 9.511 24.839 87.161 1.00 100.67 145 THR A C 1
ATOM 922 O O . THR A 1 117 ? 9.106 23.877 87.803 1.00 93.44 145 THR A O 1
ATOM 926 N N . LYS A 1 118 ? 9.020 26.058 87.298 1.00 96.41 146 LYS A N 1
ATOM 927 C CA . LYS A 1 118 ? 7.935 26.342 88.204 1.00 91.32 146 LYS A CA 1
ATOM 928 C C . LYS A 1 118 ? 6.775 25.460 87.873 1.00 96.87 146 LYS A C 1
ATOM 929 O O . LYS A 1 118 ? 6.172 24.871 88.760 1.00 109.66 146 LYS A O 1
ATOM 935 N N . GLU A 1 119 ? 6.438 25.388 86.591 1.00 98.67 147 GLU A N 1
ATOM 936 C CA . GLU A 1 119 ? 5.263 24.622 86.183 1.00 105.26 147 GLU A CA 1
ATOM 937 C C . GLU A 1 119 ? 5.425 23.141 86.485 1.00 94.02 147 GLU A C 1
ATOM 938 O O . GLU A 1 119 ? 4.441 22.420 86.645 1.00 97.61 147 GLU A O 1
ATOM 944 N N . TYR A 1 120 ? 6.665 22.691 86.547 1.00 85.98 148 TYR A N 1
ATOM 945 C CA . TYR A 1 120 ? 6.951 21.330 86.951 1.00 94.28 148 TYR A CA 1
ATOM 946 C C . TYR A 1 120 ? 6.510 21.057 88.395 1.00 96.96 148 TYR A C 1
ATOM 947 O O . TYR A 1 120 ? 5.699 20.147 88.648 1.00 97.42 148 TYR A O 1
ATOM 956 N N . TYR A 1 121 ? 7.038 21.850 89.327 1.00 93.95 149 TYR A N 1
ATOM 957 C CA . TYR A 1 121 ? 6.670 21.747 90.750 1.00 92.33 149 TYR A CA 1
ATOM 958 C C . TYR A 1 121 ? 5.159 22.013 90.985 1.00 87.04 149 TYR A C 1
ATOM 959 O O . TYR A 1 121 ? 4.525 21.403 91.855 1.00 85.32 149 TYR A O 1
ATOM 968 N N . LEU A 1 122 ? 4.587 22.909 90.192 1.00 78.74 150 LEU A N 1
ATOM 969 C CA . LEU A 1 122 ? 3.167 23.211 90.302 1.00 81.32 150 LEU A CA 1
ATOM 970 C C . LEU A 1 122 ? 2.348 21.990 89.982 1.00 87.09 150 LEU A C 1
ATOM 971 O O . LEU A 1 122 ? 1.533 21.566 90.779 1.00 99.02 150 LEU A O 1
ATOM 976 N N . GLN A 1 123 ? 2.592 21.409 88.821 1.00 99.54 151 GLN A N 1
ATOM 977 C CA . GLN A 1 123 ? 1.895 20.204 88.413 1.00 98.82 151 GLN A CA 1
ATOM 978 C C . GLN A 1 123 ? 2.110 19.083 89.430 1.00 93.20 151 GLN A C 1
ATOM 979 O O . GLN A 1 123 ? 1.173 18.373 89.772 1.00 90.54 151 GLN A O 1
ATOM 985 N N . LEU A 1 124 ? 3.332 18.926 89.929 1.00 89.93 152 LEU A N 1
ATOM 986 C CA . LEU A 1 124 ? 3.581 17.912 90.968 1.00 94.35 152 LEU A CA 1
ATOM 987 C C . LEU A 1 124 ? 2.773 18.173 92.248 1.00 97.23 152 LEU A C 1
ATOM 988 O O . LEU A 1 124 ? 2.249 17.253 92.878 1.00 93.99 152 LEU A O 1
ATOM 993 N N . ALA A 1 125 ? 2.687 19.440 92.626 1.00 98.05 153 ALA A N 1
ATOM 994 C CA . ALA A 1 125 ? 1.885 19.855 93.762 1.00 91.31 153 ALA A CA 1
ATOM 995 C C . ALA A 1 125 ? 0.417 19.536 93.539 1.00 84.40 153 ALA A C 1
ATOM 996 O O . ALA A 1 125 ? -0.275 19.141 94.465 1.00 82.32 153 ALA A O 1
ATOM 998 N N . THR A 1 126 ? -0.062 19.734 92.318 1.00 84.83 154 THR A N 1
ATOM 999 C CA . THR A 1 126 ? -1.459 19.411 91.986 1.00 89.97 154 THR A CA 1
ATOM 1000 C C . THR A 1 126 ? -1.756 17.914 92.246 1.00 94.75 154 THR A C 1
ATOM 1001 O O . THR A 1 126 ? -2.750 17.593 92.895 1.00 101.01 154 THR A O 1
ATOM 1005 N N . GLN A 1 127 ? -0.884 17.018 91.766 1.00 93.64 155 GLN A N 1
ATOM 1006 C CA . GLN A 1 127 ? -1.083 15.556 91.920 1.00 90.18 155 GLN A CA 1
ATOM 1007 C C . GLN A 1 127 ? -1.103 15.150 93.395 1.00 88.34 155 GLN A C 1
ATOM 1008 O O . GLN A 1 127 ? -2.045 14.498 93.843 1.00 93.11 155 GLN A O 1
ATOM 1014 N N . SER A 1 128 ? -0.070 15.538 94.144 1.00 83.36 156 SER A N 1
ATOM 1015 C CA . SER A 1 128 ? 0.003 15.258 95.592 1.00 85.83 156 SER A CA 1
ATOM 1016 C C . SER A 1 128 ? -1.225 15.773 96.330 1.00 84.29 156 SER A C 1
ATOM 1017 O O . SER A 1 128 ? -1.865 15.089 97.117 1.00 91.81 156 SER A O 1
ATOM 1020 N N . LEU A 1 129 ? -1.542 17.014 96.068 1.00 89.50 157 LEU A N 1
ATOM 1021 C CA . LEU A 1 129 ? -2.778 17.598 96.551 1.00 100.68 157 LEU A CA 1
ATOM 1022 C C . LEU A 1 129 ? -4.012 16.768 96.230 1.00 101.50 157 LEU A C 1
ATOM 1023 O O . LEU A 1 129 ? -4.876 16.579 97.081 1.00 104.32 157 LEU A O 1
ATOM 1028 N N . ASN A 1 130 ? -4.107 16.302 94.994 1.00 100.84 158 ASN A N 1
ATOM 1029 C CA . ASN A 1 130 ? -5.203 15.419 94.606 1.00 91.97 158 ASN A CA 1
ATOM 1030 C C . ASN A 1 130 ? -5.187 14.107 95.386 1.00 87.50 158 ASN A C 1
ATOM 1031 O O . ASN A 1 130 ? -6.229 13.663 95.858 1.00 81.53 158 ASN A O 1
ATOM 1036 N N . ASP A 1 131 ? -4.002 13.532 95.578 1.00 83.38 159 ASP A N 1
ATOM 1037 C CA . ASP A 1 131 ? -3.861 12.315 96.394 1.00 87.67 159 ASP A CA 1
ATOM 1038 C C . ASP A 1 131 ? -4.391 12.536 97.803 1.00 84.77 159 ASP A C 1
ATOM 1039 O O . ASP A 1 131 ? -5.152 11.736 98.319 1.00 90.52 159 ASP A O 1
ATOM 1044 N N . ALA A 1 132 ? -3.958 13.622 98.425 1.00 88.34 160 ALA A N 1
ATOM 1045 C CA . ALA A 1 132 ? -4.392 13.959 99.776 1.00 81.92 160 ALA A CA 1
ATOM 1046 C C . ALA A 1 132 ? -5.880 14.256 99.854 1.00 75.63 160 ALA A C 1
ATOM 1047 O O . ALA A 1 132 ? -6.504 13.895 100.822 1.00 77.90 160 ALA A O 1
ATOM 1049 N N . SER A 1 133 ? -6.448 14.920 98.852 1.00 83.86 161 SER A N 1
ATOM 1050 C CA . SER A 1 133 ? -7.895 15.268 98.873 1.00 92.47 161 SER A CA 1
ATOM 1051 C C . SER A 1 133 ? -8.804 14.052 98.633 1.00 97.54 161 SER A C 1
ATOM 1052 O O . SER A 1 133 ? -9.932 14.001 99.134 1.00 90.91 161 SER A O 1
ATOM 1055 N N . ARG A 1 134 ? -8.301 13.086 97.860 1.00 99.03 162 ARG A N 1
ATOM 1056 C CA . ARG A 1 134 ? -8.959 11.787 97.703 1.00 91.82 162 ARG A CA 1
ATOM 1057 C C . ARG A 1 134 ? -9.045 11.057 99.039 1.00 81.74 162 ARG A C 1
ATOM 1058 O O . ARG A 1 134 ? -9.998 10.323 99.286 1.00 83.62 162 ARG A O 1
ATOM 1066 N N . ILE A 1 135 ? -8.050 11.264 99.895 1.00 78.18 163 ILE A N 1
ATOM 1067 C CA . ILE A 1 135 ? -8.073 10.727 101.247 1.00 75.35 163 ILE A CA 1
ATOM 1068 C C . ILE A 1 135 ? -9.015 11.572 102.084 1.00 79.46 163 ILE A C 1
ATOM 1069 O O . ILE A 1 135 ? -9.944 11.032 102.659 1.00 86.94 163 ILE A O 1
ATOM 1074 N N . ASN A 1 136 ? -8.752 12.852 102.190 1.00 83.05 164 ASN A N 1
ATOM 1075 C CA . ASN A 1 136 ? -9.641 13.682 102.948 1.00 83.26 164 ASN A CA 1
ATOM 1076 C C . ASN A 1 136 ? -9.783 15.023 102.332 1.00 84.83 164 ASN A C 1
ATOM 1077 O O . ASN A 1 136 ? -9.106 15.949 102.696 1.00 94.30 164 ASN A O 1
ATOM 1082 N N . PRO A 1 137 ? -10.726 15.155 101.443 1.00 85.80 165 PRO A N 1
ATOM 1083 C CA . PRO A 1 137 ? -10.998 16.452 100.887 1.00 90.50 165 PRO A CA 1
ATOM 1084 C C . PRO A 1 137 ? -11.449 17.145 102.111 1.00 87.91 165 PRO A C 1
ATOM 1085 O O . PRO A 1 137 ? -11.664 16.459 103.087 1.00 101.22 165 PRO A O 1
ATOM 1089 N N . ALA A 1 138 ? -11.509 18.453 102.139 1.00 94.05 166 ALA A N 1
ATOM 1090 C CA . ALA A 1 138 ? -11.958 19.047 103.367 1.00 103.46 166 ALA A CA 1
ATOM 1091 C C . ALA A 1 138 ? -11.075 18.730 104.557 1.00 102.63 166 ALA A C 1
ATOM 1092 O O . ALA A 1 138 ? -11.553 18.405 105.619 1.00 118.14 166 ALA A O 1
ATOM 1094 N N . PHE A 1 139 ? -9.776 18.810 104.357 1.00 97.10 167 PHE A N 1
ATOM 1095 C CA . PHE A 1 139 ? -8.829 18.936 105.431 1.00 93.65 167 PHE A CA 1
ATOM 1096 C C . PHE A 1 139 ? -8.320 20.363 105.273 1.00 92.77 167 PHE A C 1
ATOM 1097 O O . PHE A 1 139 ? -7.741 20.688 104.261 1.00 95.28 167 PHE A O 1
ATOM 1105 N N . PRO A 1 140 ? -8.526 21.222 106.257 1.00 90.98 168 PRO A N 1
ATOM 1106 C CA . PRO A 1 140 ? -8.235 22.657 106.103 1.00 92.64 168 PRO A CA 1
ATOM 1107 C C . PRO A 1 140 ? -6.913 23.005 105.391 1.00 92.53 168 PRO A C 1
ATOM 1108 O O . PRO A 1 140 ? -6.906 23.863 104.488 1.00 96.10 168 PRO A O 1
ATOM 1112 N N . PRO A 1 141 ? -5.805 22.339 105.778 1.00 77.70 169 PRO A N 1
ATOM 1113 C CA . PRO A 1 141 ? -4.564 22.668 105.094 1.00 70.91 169 PRO A CA 1
ATOM 1114 C C . PRO A 1 141 ? -4.631 22.466 103.594 1.00 68.02 169 PRO A C 1
ATOM 1115 O O . PRO A 1 141 ? -3.878 23.081 102.859 1.00 81.64 169 PRO A O 1
ATOM 1119 N N . LEU A 1 142 ? -5.528 21.608 103.151 1.00 71.43 170 LEU A N 1
ATOM 1120 C CA . LEU A 1 142 ? -5.722 21.374 101.734 1.00 76.95 170 LEU A CA 1
ATOM 1121 C C . LEU A 1 142 ? -6.552 22.465 101.073 1.00 78.19 170 LEU A C 1
ATOM 1122 O O . LEU A 1 142 ? -6.413 22.704 99.877 1.00 81.33 170 LEU A O 1
ATOM 1127 N N . PHE A 1 143 ? -7.432 23.103 101.838 1.00 77.85 171 PHE A N 1
ATOM 1128 C CA . PHE A 1 143 ? -8.159 24.261 101.340 1.00 76.04 171 PHE A CA 1
ATOM 1129 C C . PHE A 1 143 ? -7.203 25.412 101.126 1.00 73.72 171 PHE A C 1
ATOM 1130 O O . PHE A 1 143 ? -7.282 26.099 100.115 1.00 88.67 171 PHE A O 1
ATOM 1138 N N . LEU A 1 144 ? -6.324 25.633 102.094 1.00 68.04 172 LEU A N 1
ATOM 1139 C CA . LEU A 1 144 ? -5.235 26.577 101.920 1.00 66.88 172 LEU A CA 1
ATOM 1140 C C . LEU A 1 144 ? -4.420 26.279 100.675 1.00 67.93 172 LEU A C 1
ATOM 1141 O O . LEU A 1 144 ? -4.282 27.158 99.803 1.00 65.60 172 LEU A O 1
ATOM 1146 N N . ALA A 1 145 ? -3.891 25.050 100.616 1.00 68.78 173 ALA A N 1
ATOM 1147 C CA . ALA A 1 145 ? -3.057 24.561 99.506 1.00 71.99 173 ALA A CA 1
ATOM 1148 C C . ALA A 1 145 ? -3.679 24.849 98.146 1.00 73.74 173 ALA A C 1
ATOM 1149 O O . ALA A 1 145 ? -2.985 25.256 97.228 1.00 78.79 173 ALA A O 1
ATOM 1151 N N . ARG A 1 146 ? -4.984 24.633 98.023 1.00 77.99 174 ARG A N 1
ATOM 1152 C CA . ARG A 1 146 ? -5.695 24.921 96.783 1.00 88.21 174 ARG A CA 1
ATOM 1153 C C . ARG A 1 146 ? -5.626 26.378 96.431 1.00 88.15 174 ARG A C 1
ATOM 1154 O O . ARG A 1 146 ? -5.309 26.745 95.308 1.00 80.33 174 ARG A O 1
ATOM 1162 N N . GLY A 1 147 ? -5.949 27.214 97.398 1.00 90.53 175 GLY A N 1
ATOM 1163 C CA . GLY A 1 147 ? -5.856 28.641 97.191 1.00 90.83 175 GLY A CA 1
ATOM 1164 C C . GLY A 1 147 ? -4.482 28.991 96.659 1.00 80.10 175 GLY A C 1
ATOM 1165 O O . GLY A 1 147 ? -4.344 29.549 95.555 1.00 70.33 175 GLY A O 1
ATOM 1166 N N . VAL A 1 148 ? -3.468 28.622 97.434 1.00 66.72 176 VAL A N 1
ATOM 1167 C CA . VAL A 1 148 ? -2.118 29.061 97.143 1.00 64.27 176 VAL A CA 1
ATOM 1168 C C . VAL A 1 148 ? -1.728 28.603 95.748 1.00 67.64 176 VAL A C 1
ATOM 1169 O O . VAL A 1 148 ? -1.218 29.381 94.945 1.00 72.30 176 VAL A O 1
ATOM 1173 N N . LEU A 1 149 ? -2.000 27.340 95.468 1.00 69.34 177 LEU A N 1
ATOM 1174 C CA . LEU A 1 149 ? -1.645 26.750 94.198 1.00 70.93 177 LEU A CA 1
ATOM 1175 C C . LEU A 1 149 ? -2.269 27.565 93.105 1.00 68.05 177 LEU A C 1
ATOM 1176 O O . LEU A 1 149 ? -1.619 27.968 92.156 1.00 72.93 177 LEU A O 1
ATOM 1181 N N . ILE A 1 150 ? -3.547 27.821 93.247 1.00 70.08 178 ILE A N 1
ATOM 1182 C CA . ILE A 1 150 ? -4.263 28.493 92.198 1.00 71.00 178 ILE A CA 1
ATOM 1183 C C . ILE A 1 150 ? -3.624 29.859 91.959 1.00 72.80 178 ILE A C 1
ATOM 1184 O O . ILE A 1 150 ? -3.401 30.251 90.810 1.00 71.54 178 ILE A O 1
ATOM 1189 N N . LEU A 1 151 ? -3.289 30.563 93.033 1.00 71.44 179 LEU A N 1
ATOM 1190 C CA . LEU A 1 151 ? -2.587 31.851 92.906 1.00 70.45 179 LEU A CA 1
ATOM 1191 C C . LEU A 1 151 ? -1.279 31.730 92.125 1.00 69.41 179 LEU A C 1
ATOM 1192 O O . LEU A 1 151 ? -1.063 32.418 91.129 1.00 80.52 179 LEU A O 1
ATOM 1197 N N . LEU A 1 152 ? -0.407 30.851 92.583 1.00 61.64 180 LEU A N 1
ATOM 1198 C CA . LEU A 1 152 ? 0.850 30.608 91.901 1.00 63.94 180 LEU A CA 1
ATOM 1199 C C . LEU A 1 152 ? 0.710 30.218 90.424 1.00 69.88 180 LEU A C 1
ATOM 1200 O O . LEU A 1 152 ? 1.561 30.552 89.608 1.00 83.83 180 LEU A O 1
ATOM 1205 N N . LYS A 1 153 ? -0.338 29.489 90.087 1.00 73.95 181 LYS A N 1
ATOM 1206 C CA . LYS A 1 153 ? -0.587 29.115 88.702 1.00 77.10 181 LYS A CA 1
ATOM 1207 C C . LYS A 1 153 ? -1.166 30.321 87.970 1.00 80.38 181 LYS A C 1
ATOM 1208 O O . LYS A 1 153 ? -0.829 30.583 86.828 1.00 93.73 181 LYS A O 1
ATOM 1214 N N . ALA A 1 154 ? -2.033 31.066 88.638 1.00 81.81 182 ALA A N 1
ATOM 1215 C CA . ALA A 1 154 ? -2.724 32.179 88.002 1.00 82.86 182 ALA A CA 1
ATOM 1216 C C . ALA A 1 154 ? -1.778 33.279 87.593 1.00 80.13 182 ALA A C 1
ATOM 1217 O O . ALA A 1 154 ? -1.991 33.907 86.561 1.00 83.24 182 ALA A O 1
ATOM 1219 N N . SER A 1 155 ? -0.752 33.525 88.409 1.00 75.91 183 SER A N 1
ATOM 1220 C CA . SER A 1 155 ? 0.247 34.563 88.104 1.00 71.79 183 SER A CA 1
ATOM 1221 C C . SER A 1 155 ? 1.077 34.247 86.840 1.00 74.95 183 SER A C 1
ATOM 1222 O O . SER A 1 155 ? 1.535 35.157 86.133 1.00 66.14 183 SER A O 1
ATOM 1225 N N . LEU A 1 156 ? 1.240 32.958 86.548 1.00 79.45 184 LEU A N 1
ATOM 1226 C CA . LEU A 1 156 ? 1.939 32.512 85.337 1.00 82.78 184 LEU A CA 1
ATOM 1227 C C . LEU A 1 156 ? 1.148 32.643 84.027 1.00 86.84 184 LEU A C 1
ATOM 1228 O O . LEU A 1 156 ? 1.704 32.439 82.951 1.00 88.75 184 LEU A O 1
ATOM 1233 N N . GLN A 1 157 ? -0.137 32.963 84.105 1.00 85.50 185 GLN A N 1
ATOM 1234 C CA . GLN A 1 157 ? -0.930 33.155 82.907 1.00 89.11 185 GLN A CA 1
ATOM 1235 C C . GLN A 1 157 ? -0.383 34.380 82.207 1.00 87.00 185 GLN A C 1
ATOM 1236 O O . GLN A 1 157 ? -0.256 35.411 82.841 1.00 89.31 185 GLN A O 1
ATOM 1242 N N . PRO A 1 158 ? -0.042 34.275 80.907 1.00 96.39 186 PRO A N 1
ATOM 1243 C CA . PRO A 1 158 ? 0.586 35.442 80.322 1.00 99.01 186 PRO A CA 1
ATOM 1244 C C . PRO A 1 158 ? -0.429 36.543 80.235 1.00 94.26 186 PRO A C 1
ATOM 1245 O O . PRO A 1 158 ? -1.613 36.288 80.396 1.00 92.98 186 PRO A O 1
ATOM 1249 N N . SER A 1 159 ? 0.025 37.766 80.012 1.00 101.41 187 SER A N 1
ATOM 1250 C CA . SER A 1 159 ? -0.908 38.866 79.913 1.00 105.71 187 SER A CA 1
ATOM 1251 C C . SER A 1 159 ? -1.791 38.611 78.720 1.00 107.78 187 SER A C 1
ATOM 1252 O O . SER A 1 159 ? -1.308 38.253 77.639 1.00 102.09 187 SER A O 1
ATOM 1255 N N . SER A 1 160 ? -3.088 38.780 78.916 1.00 111.10 188 SER A N 1
ATOM 1256 C CA . SER A 1 160 ? -3.984 38.697 77.794 1.00 124.79 188 SER A CA 1
ATOM 1257 C C . SER A 1 160 ? -3.901 40.025 77.053 1.00 132.36 188 SER A C 1
ATOM 1258 O O . SER A 1 160 ? -3.453 41.043 77.598 1.00 126.87 188 SER A O 1
ATOM 1261 N N . LYS A 1 161 ? -4.312 39.972 75.790 1.00 133.50 189 LYS A N 1
ATOM 1262 C CA . LYS A 1 161 ? -4.499 41.153 74.944 1.00 132.11 189 LYS A CA 1
ATOM 1263 C C . LYS A 1 161 ? -5.744 41.953 75.404 1.00 131.25 189 LYS A C 1
ATOM 1264 O O . LYS A 1 161 ? -6.281 41.715 76.495 1.00 134.33 189 LYS A O 1
ATOM 1270 N N . ALA A 1 162 ? -6.160 42.937 74.605 1.00 124.96 190 ALA A N 1
ATOM 1271 C CA . ALA A 1 162 ? -7.414 43.677 74.848 1.00 124.37 190 ALA A CA 1
ATOM 1272 C C . ALA A 1 162 ? -7.463 44.336 76.234 1.00 125.32 190 ALA A C 1
ATOM 1273 O O . ALA A 1 162 ? -8.112 45.373 76.422 1.00 119.20 190 ALA A O 1
ATOM 1275 N N . ASP A 1 167 ? -7.278 36.432 80.140 1.00 132.67 195 ASP A N 1
ATOM 1276 C CA . ASP A 1 167 ? -7.616 37.149 81.362 1.00 135.91 195 ASP A CA 1
ATOM 1277 C C . ASP A 1 167 ? -8.795 36.474 82.046 1.00 140.15 195 ASP A C 1
ATOM 1278 O O . ASP A 1 167 ? -8.694 36.097 83.213 1.00 146.62 195 ASP A O 1
ATOM 1283 N N . SER A 1 168 ? -9.904 36.316 81.328 1.00 135.93 196 SER A N 1
ATOM 1284 C CA . SER A 1 168 ? -11.065 35.596 81.862 1.00 132.36 196 SER A CA 1
ATOM 1285 C C . SER A 1 168 ? -10.639 34.272 82.512 1.00 124.18 196 SER A C 1
ATOM 1286 O O . SER A 1 168 ? -11.198 33.863 83.531 1.00 121.92 196 SER A O 1
ATOM 1289 N N . ASN A 1 169 ? -9.645 33.618 81.911 1.00 114.78 197 ASN A N 1
ATOM 1290 C CA . ASN A 1 169 ? -9.016 32.425 82.489 1.00 118.81 197 ASN A CA 1
ATOM 1291 C C . ASN A 1 169 ? -8.398 32.695 83.841 1.00 113.73 197 ASN A C 1
ATOM 1292 O O . ASN A 1 169 ? -8.605 31.936 84.789 1.00 119.83 197 ASN A O 1
ATOM 1297 N N . LYS A 1 170 ? -7.599 33.755 83.899 1.00 110.39 198 LYS A N 1
ATOM 1298 C CA . LYS A 1 170 ? -6.984 34.204 85.149 1.00 105.72 198 LYS A CA 1
ATOM 1299 C C . LYS A 1 170 ? -8.035 34.660 86.172 1.00 96.72 198 LYS A C 1
ATOM 1300 O O . LYS A 1 170 ? -8.021 34.223 87.328 1.00 83.24 198 LYS A O 1
ATOM 1306 N N . ALA A 1 171 ? -8.953 35.516 85.733 1.00 95.39 199 ALA A N 1
ATOM 1307 C CA . ALA A 1 171 ? -10.009 36.034 86.601 1.00 95.93 199 ALA A CA 1
ATOM 1308 C C . ALA A 1 171 ? -10.795 34.906 87.288 1.00 95.80 199 ALA A C 1
ATOM 1309 O O . ALA A 1 171 ? -10.971 34.910 88.510 1.00 96.37 199 ALA A O 1
ATOM 1311 N N . GLU A 1 172 ? -11.253 33.934 86.508 1.00 86.58 200 GLU A N 1
ATOM 1312 C CA . GLU A 1 172 ? -11.959 32.794 87.077 1.00 90.79 200 GLU A CA 1
ATOM 1313 C C . GLU A 1 172 ? -11.099 31.982 88.039 1.00 90.89 200 GLU A C 1
ATOM 1314 O O . GLU A 1 172 ? -11.570 31.517 89.081 1.00 86.92 200 GLU A O 1
ATOM 1320 N N . GLN A 1 173 ? -9.836 31.811 87.681 1.00 88.21 201 GLN A N 1
ATOM 1321 C CA . GLN A 1 173 ? -8.891 31.118 88.534 1.00 85.85 201 GLN A CA 1
ATOM 1322 C C . GLN A 1 173 ? -8.734 31.850 89.868 1.00 90.32 201 GLN A C 1
ATOM 1323 O O . GLN A 1 173 ? -8.666 31.229 90.933 1.00 87.16 201 GLN A O 1
ATOM 1329 N N . LEU A 1 174 ? -8.687 33.178 89.803 1.00 92.31 202 LEU A N 1
ATOM 1330 C CA . LEU A 1 174 ? -8.609 33.995 91.015 1.00 91.08 202 LEU A CA 1
ATOM 1331 C C . LEU A 1 174 ? -9.841 33.766 91.880 1.00 91.22 202 LEU A C 1
ATOM 1332 O O . LEU A 1 174 ? -9.721 33.605 93.097 1.00 88.60 202 LEU A O 1
ATOM 1337 N N . ARG A 1 175 ? -11.013 33.732 91.244 1.00 94.13 203 ARG A N 1
ATOM 1338 C CA . ARG A 1 175 ? -12.267 33.446 91.951 1.00 92.13 203 ARG A CA 1
ATOM 1339 C C . ARG A 1 175 ? -12.206 32.099 92.643 1.00 89.72 203 ARG A C 1
ATOM 1340 O O . ARG A 1 175 ? -12.638 31.977 93.784 1.00 89.11 203 ARG A O 1
ATOM 1348 N N . ASN A 1 176 ? -11.649 31.095 91.966 1.00 88.56 204 ASN A N 1
ATOM 1349 C CA . ASN A 1 176 ? -11.540 29.763 92.558 1.00 88.31 204 ASN A CA 1
ATOM 1350 C C . ASN A 1 176 ? -10.655 29.795 93.778 1.00 81.72 204 ASN A C 1
ATOM 1351 O O . ASN A 1 176 ? -10.998 29.234 94.804 1.00 76.98 204 ASN A O 1
ATOM 1356 N N . ALA A 1 177 ? -9.509 30.454 93.654 1.00 82.52 205 ALA A N 1
ATOM 1357 C CA . ALA A 1 177 ? -8.598 30.653 94.788 1.00 76.94 205 ALA A CA 1
ATOM 1358 C C . ALA A 1 177 ? -9.307 31.323 95.956 1.00 77.38 205 ALA A C 1
ATOM 1359 O O . ALA A 1 177 ? -9.190 30.902 97.118 1.00 73.87 205 ALA A O 1
ATOM 1361 N N . LEU A 1 178 ? -10.060 32.365 95.629 1.00 76.44 206 LEU A N 1
ATOM 1362 C CA . LEU A 1 178 ? -10.781 33.123 96.630 1.00 78.69 206 LEU A CA 1
ATOM 1363 C C . LEU A 1 178 ? -11.765 32.210 97.390 1.00 83.28 206 LEU A C 1
ATOM 1364 O O . LEU A 1 178 ? -11.795 32.187 98.629 1.00 83.54 206 LEU A O 1
ATOM 1369 N N . LYS A 1 179 ? -12.522 31.412 96.646 1.00 88.51 207 LYS A N 1
ATOM 1370 C CA . LYS A 1 179 ? -13.512 30.496 97.239 1.00 90.59 207 LYS A CA 1
ATOM 1371 C C . LYS A 1 179 ? -12.872 29.385 98.111 1.00 79.99 207 LYS A C 1
ATOM 1372 O O . LYS A 1 179 ? -13.443 28.933 99.102 1.00 83.33 207 LYS A O 1
ATOM 1378 N N . SER A 1 180 ? -11.690 28.941 97.725 1.00 71.13 208 SER A N 1
ATOM 1379 C CA . SER A 1 180 ? -10.958 27.964 98.496 1.00 71.83 208 SER A CA 1
ATOM 1380 C C . SER A 1 180 ? -10.430 28.595 99.753 1.00 73.33 208 SER A C 1
ATOM 1381 O O . SER A 1 180 ? -10.428 27.973 100.813 1.00 67.45 208 SER A O 1
ATOM 1384 N N . PHE A 1 181 ? -9.952 29.831 99.630 1.00 79.80 209 PHE A N 1
ATOM 1385 C CA . PHE A 1 181 ? -9.468 30.557 100.799 1.00 78.45 209 PHE A CA 1
ATOM 1386 C C . PHE A 1 181 ? -10.626 30.862 101.740 1.00 80.71 209 PHE A C 1
ATOM 1387 O O . PHE A 1 181 ? -10.478 30.761 102.963 1.00 77.73 209 PHE A O 1
ATOM 1395 N N . GLU A 1 182 ? -11.773 31.227 101.161 1.00 81.37 210 GLU A N 1
ATOM 1396 C CA . GLU A 1 182 ? -12.990 31.486 101.943 1.00 87.25 210 GLU A CA 1
ATOM 1397 C C . GLU A 1 182 ? -13.537 30.237 102.640 1.00 81.33 210 GLU A C 1
ATOM 1398 O O . GLU A 1 182 ? -14.066 30.303 103.759 1.00 78.30 210 GLU A O 1
ATOM 1404 N N . GLU A 1 183 ? -13.385 29.097 101.984 1.00 77.97 211 GLU A N 1
ATOM 1405 C CA . GLU A 1 183 ? -13.716 27.818 102.593 1.00 79.02 211 GLU A CA 1
ATOM 1406 C C . GLU A 1 183 ? -12.816 27.531 103.811 1.00 76.91 211 GLU A C 1
ATOM 1407 O O . GLU A 1 183 ? -13.327 27.148 104.869 1.00 73.34 211 GLU A O 1
ATOM 1413 N N . ALA A 1 184 ? -11.500 27.732 103.662 1.00 74.85 212 ALA A N 1
ATOM 1414 C CA . ALA A 1 184 ? -10.527 27.598 104.780 1.00 77.34 212 ALA A CA 1
ATOM 1415 C C . ALA A 1 184 ? -10.843 28.511 105.968 1.00 82.73 212 ALA A C 1
ATOM 1416 O O . ALA A 1 184 ? -10.592 28.154 107.133 1.00 77.49 212 ALA A O 1
ATOM 1418 N N . ILE A 1 185 ? -11.353 29.703 105.642 1.00 80.96 213 ILE A N 1
ATOM 1419 C CA . ILE A 1 185 ? -11.877 30.641 106.624 1.00 81.40 213 ILE A CA 1
ATOM 1420 C C . ILE A 1 185 ? -13.114 30.056 107.314 1.00 87.34 213 ILE A C 1
ATOM 1421 O O . ILE A 1 185 ? -13.187 30.017 108.555 1.00 84.52 213 ILE A O 1
ATOM 1426 N N . ARG A 1 186 ? -14.080 29.613 106.505 1.00 86.54 214 ARG A N 1
ATOM 1427 C CA . ARG A 1 186 ? -15.343 29.071 107.019 1.00 80.77 214 ARG A CA 1
ATOM 1428 C C . ARG A 1 186 ? -15.097 27.933 107.995 1.00 76.56 214 ARG A C 1
ATOM 1429 O O . ARG A 1 186 ? -15.593 27.952 109.125 1.00 74.04 214 ARG A O 1
ATOM 1437 N N . VAL A 1 187 ? -14.291 26.967 107.570 1.00 74.27 215 VAL A N 1
ATOM 1438 C CA . VAL A 1 187 ? -13.932 25.828 108.407 1.00 73.19 215 VAL A CA 1
ATOM 1439 C C . VAL A 1 187 ? -13.288 26.258 109.705 1.00 73.25 215 VAL A C 1
ATOM 1440 O O . VAL A 1 187 ? -13.550 25.676 110.739 1.00 80.77 215 VAL A O 1
ATOM 1444 N N . SER A 1 188 ? -12.430 27.271 109.653 1.00 81.30 216 SER A N 1
ATOM 1445 C CA . SER A 1 188 ? -11.779 27.776 110.867 1.00 79.28 216 SER A CA 1
ATOM 1446 C C . SER A 1 188 ? -12.747 28.606 111.703 1.00 80.24 216 SER A C 1
ATOM 1447 O O . SER A 1 188 ? -12.495 28.861 112.878 1.00 81.90 216 SER A O 1
ATOM 1450 N N . GLN A 1 189 ? -13.863 29.014 111.111 1.00 78.69 217 GLN A N 1
ATOM 1451 C CA . GLN A 1 189 ? -14.739 30.007 111.738 1.00 86.83 217 GLN A CA 1
ATOM 1452 C C . GLN A 1 189 ? -13.963 31.306 111.866 1.00 83.36 217 GLN A C 1
ATOM 1453 O O . GLN A 1 189 ? -13.982 31.952 112.915 1.00 76.73 217 GLN A O 1
ATOM 1459 N N . GLY A 1 190 ? -13.230 31.625 110.796 1.00 85.26 218 GLY A N 1
ATOM 1460 C CA . GLY A 1 190 ? -12.556 32.910 110.606 1.00 74.25 218 GLY A CA 1
ATOM 1461 C C . GLY A 1 190 ? -11.432 33.210 111.571 1.00 74.94 218 GLY A C 1
ATOM 1462 O O . GLY A 1 190 ? -11.291 34.344 112.015 1.00 83.77 218 GLY A O 1
ATOM 1463 N N . ARG A 1 191 ? -10.631 32.208 111.908 1.00 74.15 219 ARG A N 1
ATOM 1464 C CA . ARG A 1 191 ? -9.490 32.423 112.805 1.00 76.10 219 ARG A CA 1
ATOM 1465 C C . ARG A 1 191 ? -8.182 31.971 112.181 1.00 73.60 219 ARG A C 1
ATOM 1466 O O . ARG A 1 191 ? -7.127 32.055 112.800 1.00 74.76 219 ARG A O 1
ATOM 1474 N N . ASN A 1 192 ? -8.245 31.523 110.938 1.00 74.17 220 ASN A N 1
ATOM 1475 C CA . ASN A 1 192 ? -7.039 31.211 110.191 1.00 74.97 220 ASN A CA 1
ATOM 1476 C C . ASN A 1 192 ? -6.537 32.426 109.417 1.00 75.55 220 ASN A C 1
ATOM 1477 O O . ASN A 1 192 ? -7.123 32.812 108.383 1.00 69.28 220 ASN A O 1
ATOM 1482 N N . MET A 1 193 ? -5.427 32.989 109.895 1.00 75.61 221 MET A N 1
ATOM 1483 C CA . MET A 1 193 ? -4.892 34.247 109.349 1.00 75.64 221 MET A CA 1
ATOM 1484 C C . MET A 1 193 ? -4.144 34.089 108.008 1.00 71.21 221 MET A C 1
ATOM 1485 O O . MET A 1 193 ? -4.072 35.026 107.202 1.00 67.36 221 MET A O 1
ATOM 1490 N N . LEU A 1 194 ? -3.605 32.909 107.748 1.00 64.18 222 LEU A N 1
ATOM 1491 C CA . LEU A 1 194 ? -3.005 32.670 106.438 1.00 65.21 222 LEU A CA 1
ATOM 1492 C C . LEU A 1 194 ? -4.068 32.554 105.366 1.00 66.88 222 LEU A C 1
ATOM 1493 O O . LEU A 1 194 ? -3.821 32.899 104.204 1.00 65.59 222 LEU A O 1
ATOM 1498 N N . ALA A 1 195 ? -5.246 32.064 105.752 1.00 70.78 223 ALA A N 1
ATOM 1499 C CA . ALA A 1 195 ? -6.363 31.913 104.809 1.00 74.23 223 ALA A CA 1
ATOM 1500 C C . ALA A 1 195 ? -6.933 33.261 104.403 1.00 70.82 223 ALA A C 1
ATOM 1501 O O . ALA A 1 195 ? -7.319 33.479 103.251 1.00 69.95 223 ALA A O 1
ATOM 1503 N N . VAL A 1 196 ? -7.000 34.161 105.372 1.00 69.62 224 VAL A N 1
ATOM 1504 C CA . VAL A 1 196 ? -7.564 35.476 105.127 1.00 69.44 224 VAL A CA 1
ATOM 1505 C C . VAL A 1 196 ? -6.542 36.304 104.350 1.00 64.29 224 VAL A C 1
ATOM 1506 O O . VAL A 1 196 ? -6.910 37.091 103.459 1.00 61.62 224 VAL A O 1
ATOM 1510 N N . MET A 1 197 ? -5.257 36.072 104.636 1.00 62.92 225 MET A N 1
ATOM 1511 C CA . MET A 1 197 ? -4.169 36.703 103.848 1.00 61.28 225 MET A CA 1
ATOM 1512 C C . MET A 1 197 ? -4.180 36.269 102.378 1.00 58.32 225 MET A C 1
ATOM 1513 O O . MET A 1 197 ? -3.876 37.060 101.482 1.00 53.94 225 MET A O 1
ATOM 1518 N N . GLY A 1 198 ? -4.541 35.008 102.163 1.00 59.85 226 GLY A N 1
ATOM 1519 C CA . GLY A 1 198 ? -4.706 34.442 100.829 1.00 62.80 226 GLY A CA 1
ATOM 1520 C C . GLY A 1 198 ? -5.885 35.057 100.102 1.00 69.65 226 GLY A C 1
ATOM 1521 O O . GLY A 1 198 ? -5.788 35.389 98.904 1.00 71.85 226 GLY A O 1
ATOM 1522 N N . LYS A 1 199 ? -6.999 35.198 100.831 1.00 71.73 227 LYS A N 1
ATOM 1523 C CA . LYS A 1 199 ? -8.198 35.904 100.336 1.00 67.38 227 LYS A CA 1
ATOM 1524 C C . LYS A 1 199 ? -7.873 37.345 99.990 1.00 64.89 227 LYS A C 1
ATOM 1525 O O . LYS A 1 199 ? -8.223 37.806 98.922 1.00 65.14 227 LYS A O 1
ATOM 1531 N N . ALA A 1 200 ? -7.195 38.054 100.891 1.00 63.46 228 ALA A N 1
ATOM 1532 C CA . ALA A 1 200 ? -6.740 39.430 100.601 1.00 59.88 228 ALA A CA 1
ATOM 1533 C C . ALA A 1 200 ? -5.930 39.490 99.293 1.00 61.68 228 ALA A C 1
ATOM 1534 O O . ALA A 1 200 ? -6.144 40.354 98.443 1.00 61.25 228 ALA A O 1
ATOM 1536 N N . ARG A 1 201 ? -5.005 38.552 99.131 1.00 59.49 229 ARG A N 1
ATOM 1537 C CA . ARG A 1 201 ? -4.204 38.535 97.946 1.00 62.29 229 ARG A CA 1
ATOM 1538 C C . ARG A 1 201 ? -5.089 38.415 96.722 1.00 64.28 229 ARG A C 1
ATOM 1539 O O . ARG A 1 201 ? -4.905 39.141 95.751 1.00 64.06 229 ARG A O 1
ATOM 1547 N N . ALA A 1 202 ? -6.045 37.494 96.772 1.00 67.28 230 ALA A N 1
ATOM 1548 C CA . ALA A 1 202 ? -6.925 37.252 95.628 1.00 71.00 230 ALA A CA 1
ATOM 1549 C C . ALA A 1 202 ? -7.724 38.530 95.287 1.00 66.22 230 ALA A C 1
ATOM 1550 O O . ALA A 1 202 ? -7.827 38.959 94.129 1.00 64.45 230 ALA A O 1
ATOM 1552 N N . LEU A 1 203 ? -8.258 39.156 96.318 1.00 64.12 231 LEU A N 1
ATOM 1553 C CA . LEU A 1 203 ? -8.993 40.387 96.146 1.00 67.87 231 LEU A CA 1
ATOM 1554 C C . LEU A 1 203 ? -8.111 41.415 95.431 1.00 70.86 231 LEU A C 1
ATOM 1555 O O . LEU A 1 203 ? -8.535 42.055 94.473 1.00 69.80 231 LEU A O 1
ATOM 1560 N N . PHE A 1 204 ? -6.866 41.545 95.881 1.00 71.17 232 PHE A N 1
ATOM 1561 C CA . PHE A 1 204 ? -5.941 42.495 95.287 1.00 65.00 232 PHE A CA 1
ATOM 1562 C C . PHE A 1 204 ? -5.734 42.195 93.811 1.00 67.24 232 PHE A C 1
ATOM 1563 O O . PHE A 1 204 ? -5.604 43.117 93.001 1.00 75.59 232 PHE A O 1
ATOM 1571 N N . SER A 1 205 ? -5.694 40.911 93.465 1.00 65.84 233 SER A N 1
ATOM 1572 C CA . SER A 1 205 ? -5.524 40.498 92.075 1.00 66.77 233 SER A CA 1
ATOM 1573 C C . SER A 1 205 ? -6.768 40.786 91.259 1.00 71.09 233 SER A C 1
ATOM 1574 O O . SER A 1 205 ? -6.699 40.985 90.038 1.00 69.30 233 SER A O 1
ATOM 1577 N N . LEU A 1 206 ? -7.908 40.788 91.934 1.00 69.19 234 LEU A N 1
ATOM 1578 C CA . LEU A 1 206 ? -9.154 41.149 91.288 1.00 75.22 234 LEU A CA 1
ATOM 1579 C C . LEU A 1 206 ? -9.382 42.653 91.256 1.00 71.97 234 LEU A C 1
ATOM 1580 O O . LEU A 1 206 ? -10.428 43.107 90.811 1.00 79.35 234 LEU A O 1
ATOM 1585 N N . GLY A 1 207 ? -8.430 43.432 91.748 1.00 67.80 235 GLY A N 1
ATOM 1586 C CA . GLY A 1 207 ? -8.602 44.887 91.791 1.00 73.35 235 GLY A CA 1
ATOM 1587 C C . GLY A 1 207 ? -9.610 45.382 92.818 1.00 75.40 235 GLY A C 1
ATOM 1588 O O . GLY A 1 207 ? -10.002 46.538 92.799 1.00 72.52 235 GLY A O 1
ATOM 1589 N N . ARG A 1 208 ? -10.014 44.503 93.727 1.00 80.14 236 ARG A N 1
ATOM 1590 C CA . ARG A 1 208 ? -10.902 44.872 94.812 1.00 83.48 236 ARG A CA 1
ATOM 1591 C C . ARG A 1 208 ? -10.042 45.318 95.985 1.00 81.55 236 ARG A C 1
ATOM 1592 O O . ARG A 1 208 ? -9.877 44.587 96.976 1.00 81.10 236 ARG A O 1
ATOM 1600 N N . TYR A 1 209 ? -9.499 46.530 95.865 1.00 71.40 237 TYR A N 1
ATOM 1601 C CA . TYR A 1 209 ? -8.494 46.990 96.814 1.00 67.22 237 TYR A CA 1
ATOM 1602 C C . TYR A 1 209 ? -9.028 47.311 98.206 1.00 61.50 237 TYR A C 1
ATOM 1603 O O . TYR A 1 209 ? -8.369 46.990 99.195 1.00 57.70 237 TYR A O 1
ATOM 1612 N N . PRO A 1 210 ? -10.204 47.942 98.297 1.00 61.80 238 PRO A N 1
ATOM 1613 C CA . PRO A 1 210 ? -10.705 48.277 99.643 1.00 64.85 238 PRO A CA 1
ATOM 1614 C C . PRO A 1 210 ? -11.017 47.086 100.509 1.00 65.40 238 PRO A C 1
ATOM 1615 O O . PRO A 1 210 ? -10.848 47.153 101.722 1.00 67.53 238 PRO A O 1
ATOM 1619 N N . GLU A 1 211 ? -11.461 46.004 99.885 1.00 71.84 239 GLU A N 1
ATOM 1620 C CA . GLU A 1 211 ? -11.804 44.783 100.609 1.00 72.71 239 GLU A CA 1
ATOM 1621 C C . GLU A 1 211 ? -10.543 44.031 100.989 1.00 69.16 239 GLU A C 1
ATOM 1622 O O . GLU A 1 211 ? -10.466 43.433 102.062 1.00 76.44 239 GLU A O 1
ATOM 1628 N N . SER A 1 212 ? -9.561 44.067 100.092 1.00 66.28 240 SER A N 1
ATOM 1629 C CA . SER A 1 212 ? -8.209 43.537 100.341 1.00 62.77 240 SER A CA 1
ATOM 1630 C C . SER A 1 212 ? -7.475 44.247 101.483 1.00 57.82 240 SER A C 1
ATOM 1631 O O . SER A 1 212 ? -6.882 43.611 102.357 1.00 56.26 240 SER A O 1
ATOM 1634 N N . LEU A 1 213 ? -7.503 45.573 101.454 1.00 54.17 241 LEU A N 1
ATOM 1635 C CA . LEU A 1 213 ? -7.014 46.381 102.563 1.00 54.12 241 LEU A CA 1
ATOM 1636 C C . LEU A 1 213 ? -7.702 46.021 103.856 1.00 56.90 241 LEU A C 1
ATOM 1637 O O . LEU A 1 213 ? -7.072 45.869 104.899 1.00 64.22 241 LEU A O 1
ATOM 1642 N N . ALA A 1 214 ? -9.018 45.919 103.783 1.00 59.30 242 ALA A N 1
ATOM 1643 C CA . ALA A 1 214 ? -9.833 45.618 104.949 1.00 57.47 242 ALA A CA 1
ATOM 1644 C C . ALA A 1 214 ? -9.394 44.310 105.547 1.00 59.04 242 ALA A C 1
ATOM 1645 O O . ALA A 1 214 ? -9.372 44.165 106.772 1.00 63.36 242 ALA A O 1
ATOM 1647 N N . ALA A 1 215 ? -9.037 43.377 104.658 1.00 56.58 243 ALA A N 1
ATOM 1648 C CA . ALA A 1 215 ? -8.596 42.043 105.040 1.00 53.70 243 ALA A CA 1
ATOM 1649 C C . ALA A 1 215 ? -7.204 42.010 105.712 1.00 56.46 243 ALA A C 1
ATOM 1650 O O . ALA A 1 215 ? -7.050 41.443 106.813 1.00 62.47 243 ALA A O 1
ATOM 1652 N N . TYR A 1 216 ? -6.203 42.623 105.088 1.00 52.69 244 TYR A N 1
ATOM 1653 C CA . TYR A 1 216 ? -4.886 42.704 105.713 1.00 50.78 244 TYR A CA 1
ATOM 1654 C C . TYR A 1 216 ? -4.968 43.409 107.045 1.00 56.02 244 TYR A C 1
ATOM 1655 O O . TYR A 1 216 ? -4.366 42.962 108.002 1.00 54.46 244 TYR A O 1
ATOM 1664 N N . GLN A 1 217 ? -5.719 44.514 107.101 1.00 63.44 245 GLN A N 1
ATOM 1665 C CA . GLN A 1 217 ? -5.952 45.243 108.356 1.00 62.48 245 GLN A CA 1
ATOM 1666 C C . GLN A 1 217 ? -6.615 44.348 109.408 1.00 56.17 245 GLN A C 1
ATOM 1667 O O . GLN A 1 217 ? -6.277 44.396 110.579 1.00 52.14 245 GLN A O 1
ATOM 1673 N N . ASP A 1 218 ? -7.539 43.506 108.980 1.00 57.81 246 ASP A N 1
ATOM 1674 C CA . ASP A 1 218 ? -8.196 42.587 109.902 1.00 62.09 246 ASP A CA 1
ATOM 1675 C C . ASP A 1 218 ? -7.183 41.622 110.526 1.00 63.31 246 ASP A C 1
ATOM 1676 O O . ASP A 1 218 ? -7.223 41.319 111.723 1.00 64.13 246 ASP A O 1
ATOM 1681 N N . VAL A 1 219 ? -6.255 41.151 109.710 1.00 59.44 247 VAL A N 1
ATOM 1682 C CA . VAL A 1 219 ? -5.190 40.287 110.209 1.00 55.53 247 VAL A CA 1
ATOM 1683 C C . VAL A 1 219 ? -4.340 40.965 111.258 1.00 54.41 247 VAL A C 1
ATOM 1684 O O . VAL A 1 219 ? -4.106 40.426 112.299 1.00 52.51 247 VAL A O 1
ATOM 1688 N N . VAL A 1 220 ? -3.868 42.160 110.950 1.00 62.08 248 VAL A N 1
ATOM 1689 C CA . VAL A 1 220 ? -3.026 42.927 111.852 1.00 57.43 248 VAL A CA 1
ATOM 1690 C C . VAL A 1 220 ? -3.785 43.142 113.143 1.00 57.13 248 VAL A C 1
ATOM 1691 O O . VAL A 1 220 ? -3.211 43.026 114.220 1.00 60.77 248 VAL A O 1
ATOM 1695 N N . ALA A 1 221 ? -5.069 43.473 113.025 1.00 56.27 249 ALA A N 1
ATOM 1696 C CA . ALA A 1 221 ? -5.901 43.769 114.183 1.00 57.15 249 ALA A CA 1
ATOM 1697 C C . ALA A 1 221 ? -6.079 42.540 115.090 1.00 63.51 249 ALA A C 1
ATOM 1698 O O . ALA A 1 221 ? -5.796 42.576 116.298 1.00 63.31 249 ALA A O 1
ATOM 1700 N N . LYS A 1 222 ? -6.545 41.455 114.485 1.00 62.32 250 LYS A N 1
ATOM 1701 C CA . LYS A 1 222 ? -6.740 40.204 115.185 1.00 62.32 250 LYS A CA 1
ATOM 1702 C C . LYS A 1 222 ? -5.436 39.512 115.641 1.00 61.90 250 LYS A C 1
ATOM 1703 O O . LYS A 1 222 ? -5.433 38.842 116.673 1.00 73.54 250 LYS A O 1
ATOM 1709 N N . MET A 1 223 ? -4.346 39.657 114.883 1.00 61.68 251 MET A N 1
ATOM 1710 C CA . MET A 1 223 ? -3.112 38.858 115.106 1.00 62.72 251 MET A CA 1
ATOM 1711 C C . MET A 1 223 ? -1.862 39.615 114.698 1.00 57.46 251 MET A C 1
ATOM 1712 O O . MET A 1 223 ? -1.192 39.232 113.749 1.00 63.28 251 MET A O 1
ATOM 1717 N N . PRO A 1 224 ? -1.526 40.689 115.425 1.00 54.07 252 PRO A N 1
ATOM 1718 C CA . PRO A 1 224 ? -0.403 41.544 115.080 1.00 54.72 252 PRO A CA 1
ATOM 1719 C C . PRO A 1 224 ? 0.905 40.769 114.988 1.00 64.11 252 PRO A C 1
ATOM 1720 O O . PRO A 1 224 ? 1.735 41.044 114.118 1.00 69.77 252 PRO A O 1
ATOM 1724 N N . ASP A 1 225 ? 1.064 39.771 115.857 1.00 69.26 253 ASP A N 1
ATOM 1725 C CA . ASP A 1 225 ? 2.327 39.069 115.992 1.00 59.35 253 ASP A CA 1
ATOM 1726 C C . ASP A 1 225 ? 2.583 38.129 114.844 1.00 55.10 253 ASP A C 1
ATOM 1727 O O . ASP A 1 225 ? 3.655 37.546 114.775 1.00 65.17 253 ASP A O 1
ATOM 1732 N N . MET A 1 226 ? 1.626 37.984 113.937 1.00 51.91 254 MET A N 1
ATOM 1733 C CA . MET A 1 226 ? 1.868 37.271 112.683 1.00 54.28 254 MET A CA 1
ATOM 1734 C C . MET A 1 226 ? 2.729 38.152 111.814 1.00 55.08 254 MET A C 1
ATOM 1735 O O . MET A 1 226 ? 2.270 39.179 111.339 1.00 63.58 254 MET A O 1
ATOM 1740 N N . VAL A 1 227 ? 3.982 37.752 111.661 1.00 58.90 255 VAL A N 1
ATOM 1741 C CA . VAL A 1 227 ? 4.996 38.513 110.932 1.00 57.84 255 VAL A CA 1
ATOM 1742 C C . VAL A 1 227 ? 5.763 37.643 109.937 1.00 60.13 255 VAL A C 1
ATOM 1743 O O . VAL A 1 227 ? 6.781 38.051 109.420 1.00 71.49 255 VAL A O 1
ATOM 1747 N N . ASP A 1 228 ? 5.262 36.449 109.668 1.00 63.10 256 ASP A N 1
ATOM 1748 C CA . ASP A 1 228 ? 5.929 35.480 108.822 1.00 63.14 256 ASP A CA 1
ATOM 1749 C C . ASP A 1 228 ? 4.847 34.715 108.069 1.00 67.04 256 ASP A C 1
ATOM 1750 O O . ASP A 1 228 ? 4.549 33.557 108.402 1.00 78.89 256 ASP A O 1
ATOM 1755 N N . PRO A 1 229 ? 4.228 35.362 107.064 1.00 68.36 257 PRO A N 1
ATOM 1756 C CA . PRO A 1 229 ? 4.487 36.670 106.485 1.00 60.24 257 PRO A CA 1
ATOM 1757 C C . PRO A 1 229 ? 3.741 37.812 107.138 1.00 60.09 257 PRO A C 1
ATOM 1758 O O . PRO A 1 229 ? 2.653 37.615 107.671 1.00 64.84 257 PRO A O 1
ATOM 1762 N N . ASP A 1 230 ? 4.310 39.010 107.033 1.00 59.32 258 ASP A N 1
ATOM 1763 C CA . ASP A 1 230 ? 3.730 40.225 107.595 1.00 56.29 258 ASP A CA 1
ATOM 1764 C C . ASP A 1 230 ? 2.612 40.722 106.662 1.00 56.97 258 ASP A C 1
ATOM 1765 O O . ASP A 1 230 ? 2.862 40.979 105.502 1.00 61.22 258 ASP A O 1
ATOM 1770 N N . PRO A 1 231 ? 1.367 40.840 107.158 1.00 56.34 259 PRO A N 1
ATOM 1771 C CA . PRO A 1 231 ? 0.307 41.374 106.313 1.00 57.38 259 PRO A CA 1
ATOM 1772 C C . PRO A 1 231 ? 0.468 42.877 106.065 1.00 56.01 259 PRO A C 1
ATOM 1773 O O . PRO A 1 231 ? -0.178 43.431 105.198 1.00 57.26 259 PRO A O 1
ATOM 1777 N N . ARG A 1 232 ? 1.320 43.529 106.842 1.00 55.93 260 ARG A N 1
ATOM 1778 C CA . ARG A 1 232 ? 1.517 44.955 106.715 1.00 55.17 260 ARG A CA 1
ATOM 1779 C C . ARG A 1 232 ? 2.091 45.293 105.339 1.00 56.87 260 ARG A C 1
ATOM 1780 O O . ARG A 1 232 ? 1.939 46.402 104.854 1.00 59.51 260 ARG A O 1
ATOM 1788 N N . ILE A 1 233 ? 2.738 44.321 104.713 1.00 53.86 261 ILE A N 1
ATOM 1789 C CA . ILE A 1 233 ? 3.152 44.433 103.329 1.00 52.69 261 ILE A CA 1
ATOM 1790 C C . ILE A 1 233 ? 1.940 44.622 102.425 1.00 52.74 261 ILE A C 1
ATOM 1791 O O . ILE A 1 233 ? 1.871 45.536 101.579 1.00 52.89 261 ILE A O 1
ATOM 1796 N N . GLY A 1 234 ? 0.981 43.735 102.607 1.00 49.60 262 GLY A N 1
ATOM 1797 C CA . GLY A 1 234 ? -0.296 43.851 101.906 1.00 51.51 262 GLY A CA 1
ATOM 1798 C C . GLY A 1 234 ? -0.940 45.204 102.126 1.00 52.99 262 GLY A C 1
ATOM 1799 O O . GLY A 1 234 ? -1.443 45.824 101.194 1.00 53.36 262 GLY A O 1
ATOM 1800 N N . ILE A 1 235 ? -0.909 45.657 103.378 1.00 56.12 263 ILE A N 1
ATOM 1801 C CA . ILE A 1 235 ? -1.463 46.943 103.750 1.00 55.36 263 ILE A CA 1
ATOM 1802 C C . ILE A 1 235 ? -0.817 48.023 102.893 1.00 56.12 263 ILE A C 1
ATOM 1803 O O . ILE A 1 235 ? -1.519 48.829 102.259 1.00 57.16 263 ILE A O 1
ATOM 1808 N N . GLY A 1 236 ? 0.513 48.011 102.850 1.00 51.94 264 GLY A N 1
ATOM 1809 C CA . GLY A 1 236 ? 1.271 48.994 102.065 1.00 54.14 264 GLY A CA 1
ATOM 1810 C C . GLY A 1 236 ? 0.952 48.996 100.574 1.00 53.64 264 GLY A C 1
ATOM 1811 O O . GLY A 1 236 ? 0.718 50.047 99.987 1.00 47.60 264 GLY A O 1
ATOM 1812 N N . CYS A 1 237 ? 0.923 47.801 99.989 1.00 54.46 265 CYS A N 1
ATOM 1813 C CA . CYS A 1 237 ? 0.597 47.624 98.589 1.00 50.73 265 CYS A CA 1
ATOM 1814 C C . CYS A 1 237 ? -0.799 48.110 98.296 1.00 55.92 265 CYS A C 1
ATOM 1815 O O . CYS A 1 237 ? -1.015 48.735 97.248 1.00 62.62 265 CYS A O 1
ATOM 1818 N N . CYS A 1 238 ? -1.742 47.821 99.201 1.00 52.70 266 CYS A N 1
ATOM 1819 C CA . CYS A 1 238 ? -3.122 48.243 99.019 1.00 54.19 266 CYS A CA 1
ATOM 1820 C C . CYS A 1 238 ? -3.178 49.741 99.063 1.00 52.80 266 CYS A C 1
ATOM 1821 O O . CYS A 1 238 ? -3.803 50.316 98.225 1.00 52.56 266 CYS A O 1
ATOM 1824 N N . PHE A 1 239 ? -2.519 50.356 100.048 1.00 57.36 267 PHE A N 1
ATOM 1825 C CA . PHE A 1 239 ? -2.481 51.823 100.159 1.00 57.27 267 PHE A CA 1
ATOM 1826 C C . PHE A 1 239 ? -1.934 52.445 98.894 1.00 55.74 267 PHE A C 1
ATOM 1827 O O . PHE A 1 239 ? -2.478 53.408 98.385 1.00 65.57 267 PHE A O 1
ATOM 1835 N N . TRP A 1 240 ? -0.854 51.892 98.397 1.00 50.13 268 TRP A N 1
ATOM 1836 C CA . TRP A 1 240 ? -0.182 52.447 97.265 1.00 55.55 268 TRP A CA 1
ATOM 1837 C C . TRP A 1 240 ? -1.065 52.470 96.047 1.00 63.07 268 TRP A C 1
ATOM 1838 O O . TRP A 1 240 ? -1.199 53.494 95.362 1.00 66.14 268 TRP A O 1
ATOM 1849 N N . GLN A 1 241 ? -1.671 51.328 95.763 1.00 67.69 269 GLN A N 1
ATOM 1850 C CA . GLN A 1 241 ? -2.794 51.308 94.819 1.00 64.83 269 GLN A CA 1
ATOM 1851 C C . GLN A 1 241 ? -3.768 51.994 95.671 1.00 73.16 269 GLN A C 1
ATOM 1852 O O . GLN A 1 241 ? -3.515 52.088 96.867 1.00 91.99 269 GLN A O 1
ATOM 1858 N N . LEU A 1 242 ? -4.857 52.516 95.141 1.00 69.17 270 LEU A N 1
ATOM 1859 C CA . LEU A 1 242 ? -5.706 53.374 96.002 1.00 73.77 270 LEU A CA 1
ATOM 1860 C C . LEU A 1 242 ? -5.116 54.766 96.132 1.00 75.37 270 LEU A C 1
ATOM 1861 O O . LEU A 1 242 ? -5.772 55.674 96.622 1.00 87.14 270 LEU A O 1
ATOM 1866 N N . GLY A 1 243 ? -3.875 54.922 95.678 1.00 70.58 271 GLY A N 1
ATOM 1867 C CA . GLY A 1 243 ? -3.233 56.215 95.656 1.00 69.38 271 GLY A CA 1
ATOM 1868 C C . GLY A 1 243 ? -2.894 56.873 96.972 1.00 72.39 271 GLY A C 1
ATOM 1869 O O . GLY A 1 243 ? -3.128 58.059 97.120 1.00 67.51 271 GLY A O 1
ATOM 1870 N N . PHE A 1 244 ? -2.318 56.128 97.914 1.00 69.49 272 PHE A N 1
ATOM 1871 C CA . PHE A 1 244 ? -1.801 56.720 99.143 1.00 60.57 272 PHE A CA 1
ATOM 1872 C C . PHE A 1 244 ? -0.392 56.241 99.435 1.00 59.20 272 PHE A C 1
ATOM 1873 O O . PHE A 1 244 ? -0.135 55.559 100.426 1.00 59.79 272 PHE A O 1
ATOM 1881 N N . LYS A 1 245 ? 0.534 56.664 98.596 1.00 58.34 273 LYS A N 1
ATOM 1882 C CA . LYS A 1 245 ? 1.907 56.155 98.634 1.00 59.79 273 LYS A CA 1
ATOM 1883 C C . LYS A 1 245 ? 2.659 56.527 99.910 1.00 59.37 273 LYS A C 1
ATOM 1884 O O . LYS A 1 245 ? 3.617 55.841 100.310 1.00 60.73 273 LYS A O 1
ATOM 1890 N N . ASP A 1 246 ? 2.247 57.614 100.544 1.00 57.86 274 ASP A N 1
ATOM 1891 C CA . ASP A 1 246 ? 2.875 58.031 101.792 1.00 62.74 274 ASP A CA 1
ATOM 1892 C C . ASP A 1 246 ? 2.462 57.153 102.990 1.00 62.22 274 ASP A C 1
ATOM 1893 O O . ASP A 1 246 ? 3.260 56.869 103.887 1.00 67.17 274 ASP A O 1
ATOM 1898 N N . ASP A 1 247 ? 1.216 56.706 102.984 1.00 60.25 275 ASP A N 1
ATOM 1899 C CA . ASP A 1 247 ? 0.750 55.740 103.963 1.00 58.42 275 ASP A CA 1
ATOM 1900 C C . ASP A 1 247 ? 1.341 54.350 103.704 1.00 58.40 275 ASP A C 1
ATOM 1901 O O . ASP A 1 247 ? 1.637 53.601 104.631 1.00 55.46 275 ASP A O 1
ATOM 1906 N N . ALA A 1 248 ? 1.512 54.000 102.437 1.00 56.49 276 ALA A N 1
ATOM 1907 C CA . ALA A 1 248 ? 2.291 52.804 102.092 1.00 56.15 276 ALA A CA 1
ATOM 1908 C C . ALA A 1 248 ? 3.687 52.843 102.696 1.00 52.34 276 ALA A C 1
ATOM 1909 O O . ALA A 1 248 ? 4.212 51.829 103.144 1.00 49.82 276 ALA A O 1
ATOM 1911 N N . LYS A 1 249 ? 4.290 54.022 102.655 1.00 53.57 277 LYS A N 1
ATOM 1912 C CA . LYS A 1 249 ? 5.604 54.269 103.258 1.00 58.84 277 LYS A CA 1
ATOM 1913 C C . LYS A 1 249 ? 5.593 53.958 104.753 1.00 56.86 277 LYS A C 1
ATOM 1914 O O . LYS A 1 249 ? 6.474 53.257 105.282 1.00 49.72 277 LYS A O 1
ATOM 1920 N N . ILE A 1 250 ? 4.577 54.488 105.417 1.00 55.53 278 ILE A N 1
ATOM 1921 C CA . ILE A 1 250 ? 4.393 54.242 106.845 1.00 57.93 278 ILE A CA 1
ATOM 1922 C C . ILE A 1 250 ? 4.365 52.742 107.112 1.00 51.28 278 ILE A C 1
ATOM 1923 O O . ILE A 1 250 ? 5.122 52.248 107.907 1.00 60.18 278 ILE A O 1
ATOM 1928 N N . ALA A 1 251 ? 3.506 52.033 106.411 1.00 51.93 279 ALA A N 1
ATOM 1929 C CA . ALA A 1 251 ? 3.349 50.567 106.561 1.00 55.60 279 ALA A CA 1
ATOM 1930 C C . ALA A 1 251 ? 4.660 49.801 106.395 1.00 55.97 279 ALA A C 1
ATOM 1931 O O . ALA A 1 251 ? 5.067 49.030 107.248 1.00 58.57 279 ALA A O 1
ATOM 1933 N N . TRP A 1 252 ? 5.330 50.027 105.283 1.00 54.79 280 TRP A N 1
ATOM 1934 C CA . TRP A 1 252 ? 6.573 49.358 105.028 1.00 50.38 280 TRP A CA 1
ATOM 1935 C C . TRP A 1 252 ? 7.698 49.763 105.980 1.00 53.81 280 TRP A C 1
ATOM 1936 O O . TRP A 1 252 ? 8.621 49.010 106.228 1.00 63.51 280 TRP A O 1
ATOM 1947 N N . GLU A 1 253 ? 7.645 50.955 106.526 1.00 59.52 281 GLU A N 1
ATOM 1948 C CA . GLU A 1 253 ? 8.615 51.291 107.554 1.00 62.92 281 GLU A CA 1
ATOM 1949 C C . GLU A 1 253 ? 8.315 50.497 108.829 1.00 62.05 281 GLU A C 1
ATOM 1950 O O . GLU A 1 253 ? 9.235 50.073 109.547 1.00 64.85 281 GLU A O 1
ATOM 1956 N N . ARG A 1 254 ? 7.028 50.318 109.109 1.00 55.53 282 ARG A N 1
ATOM 1957 C CA . ARG A 1 254 ? 6.606 49.543 110.247 1.00 55.00 282 ARG A CA 1
ATOM 1958 C C . ARG A 1 254 ? 7.041 48.104 110.026 1.00 56.40 282 ARG A C 1
ATOM 1959 O O . ARG A 1 254 ? 7.535 47.457 110.946 1.00 56.23 282 ARG A O 1
ATOM 1967 N N . CYS A 1 255 ? 6.878 47.613 108.794 1.00 53.33 283 CYS A N 1
ATOM 1968 C CA . CYS A 1 255 ? 7.392 46.296 108.425 1.00 53.09 283 CYS A CA 1
ATOM 1969 C C . CYS A 1 255 ? 8.858 46.168 108.755 1.00 51.35 283 CYS A C 1
ATOM 1970 O O . CYS A 1 255 ? 9.295 45.151 109.228 1.00 58.71 283 CYS A O 1
ATOM 1973 N N . LEU A 1 256 ? 9.629 47.198 108.475 1.00 55.79 284 LEU A N 1
ATOM 1974 C CA . LEU A 1 256 ? 11.062 47.117 108.669 1.00 56.24 284 LEU A CA 1
ATOM 1975 C C . LEU A 1 256 ? 11.411 47.258 110.130 1.00 53.55 284 LEU A C 1
ATOM 1976 O O . LEU A 1 256 ? 12.366 46.670 110.595 1.00 53.16 284 LEU A O 1
ATOM 1981 N N . GLU A 1 257 ? 10.625 48.040 110.851 1.00 54.76 285 GLU A N 1
ATOM 1982 C CA . GLU A 1 257 ? 10.842 48.202 112.280 1.00 54.41 285 GLU A CA 1
ATOM 1983 C C . GLU A 1 257 ? 10.766 46.847 112.930 1.00 52.86 285 GLU A C 1
ATOM 1984 O O . GLU A 1 257 ? 11.591 46.483 113.734 1.00 53.95 285 GLU A O 1
ATOM 1990 N N . ILE A 1 258 ? 9.750 46.098 112.560 1.00 58.12 286 ILE A N 1
ATOM 1991 C CA . ILE A 1 258 ? 9.550 44.772 113.104 1.00 53.88 286 ILE A CA 1
ATOM 1992 C C . ILE A 1 258 ? 10.675 43.875 112.655 1.00 53.85 286 ILE A C 1
ATOM 1993 O O . ILE A 1 258 ? 11.237 43.166 113.464 1.00 62.85 286 ILE A O 1
ATOM 1998 N N . ASN A 1 259 ? 10.985 43.911 111.361 1.00 58.14 287 ASN A N 1
ATOM 1999 C CA . ASN A 1 259 ? 12.010 43.064 110.763 1.00 55.23 287 ASN A CA 1
ATOM 2000 C C . ASN A 1 259 ? 12.836 43.803 109.722 1.00 58.69 287 ASN A C 1
ATOM 2001 O O . ASN A 1 259 ? 12.426 43.901 108.547 1.00 58.14 287 ASN A O 1
ATOM 2006 N N . PRO A 1 260 ? 14.013 44.323 110.142 1.00 58.16 288 PRO A N 1
ATOM 2007 C CA . PRO A 1 260 ? 14.833 45.128 109.224 1.00 54.13 288 PRO A CA 1
ATOM 2008 C C . PRO A 1 260 ? 15.414 44.283 108.106 1.00 53.90 288 PRO A C 1
ATOM 2009 O O . PRO A 1 260 ? 15.659 44.794 107.028 1.00 59.82 288 PRO A O 1
ATOM 2013 N N . ASP A 1 261 ? 15.552 42.986 108.338 1.00 55.53 289 ASP A N 1
ATOM 2014 C CA . ASP A 1 261 ? 15.949 42.068 107.289 1.00 59.61 289 ASP A CA 1
ATOM 2015 C C . ASP A 1 261 ? 14.782 41.463 106.485 1.00 61.97 289 ASP A C 1
ATOM 2016 O O . ASP A 1 261 ? 14.924 40.380 105.925 1.00 60.25 289 ASP A O 1
ATOM 2021 N N . SER A 1 262 ? 13.655 42.170 106.393 1.00 61.35 290 SER A N 1
ATOM 2022 C CA . SER A 1 262 ? 12.591 41.776 105.484 1.00 57.37 290 SER A CA 1
ATOM 2023 C C . SER A 1 262 ? 12.973 42.210 104.072 1.00 57.98 290 SER A C 1
ATOM 2024 O O . SER A 1 262 ? 12.926 43.393 103.721 1.00 61.71 290 SER A O 1
ATOM 2027 N N . LYS A 1 263 ? 13.361 41.234 103.267 1.00 60.20 291 LYS A N 1
ATOM 2028 C CA . LYS A 1 263 ? 13.821 41.476 101.902 1.00 63.03 291 LYS A CA 1
ATOM 2029 C C . LYS A 1 263 ? 12.802 42.121 100.937 1.00 66.70 291 LYS A C 1
ATOM 2030 O O . LYS A 1 263 ? 13.209 42.709 99.936 1.00 78.94 291 LYS 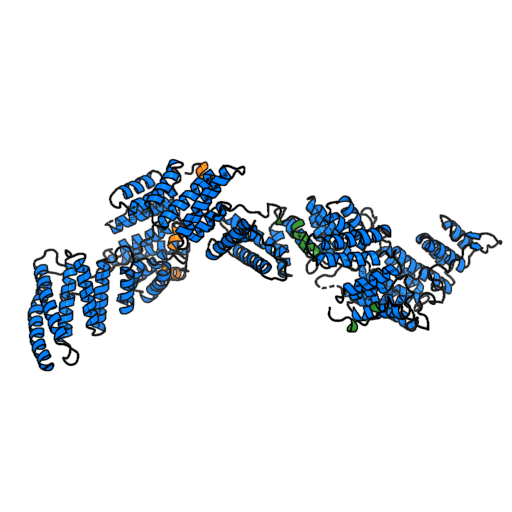A O 1
ATOM 2036 N N . HIS A 1 264 ? 11.503 42.001 101.213 1.00 63.01 292 HIS A N 1
ATOM 2037 C CA . HIS A 1 264 ? 10.476 42.634 100.374 1.00 60.61 292 HIS A CA 1
ATOM 2038 C C . HIS A 1 264 ? 10.137 44.069 100.833 1.00 64.13 292 HIS A C 1
ATOM 2039 O O . HIS A 1 264 ? 9.969 44.967 100.013 1.00 76.60 292 HIS A O 1
ATOM 2046 N N . ALA A 1 265 ? 10.040 44.293 102.137 1.00 61.96 293 ALA A N 1
ATOM 2047 C CA . ALA A 1 265 ? 9.769 45.645 102.649 1.00 63.00 293 ALA A CA 1
ATOM 2048 C C . ALA A 1 265 ? 10.835 46.641 102.215 1.00 60.46 293 ALA A C 1
ATOM 2049 O O . ALA A 1 265 ? 10.539 47.797 101.918 1.00 62.94 293 ALA A O 1
ATOM 2051 N N . ASN A 1 266 ? 12.083 46.203 102.212 1.00 58.89 294 ASN A N 1
ATOM 2052 C CA . ASN A 1 266 ? 13.160 47.065 101.758 1.00 61.49 294 ASN A CA 1
ATOM 2053 C C . ASN A 1 266 ? 12.946 47.544 100.298 1.00 59.95 294 ASN A C 1
ATOM 2054 O O . ASN A 1 266 ? 12.999 48.744 100.008 1.00 62.12 294 ASN A O 1
ATOM 2059 N N . ILE A 1 267 ? 12.688 46.608 99.396 1.00 55.41 295 ILE A N 1
ATOM 2060 C CA . ILE A 1 267 ? 12.473 46.951 97.999 1.00 61.75 295 ILE A CA 1
ATOM 2061 C C . ILE A 1 267 ? 11.340 47.946 97.868 1.00 59.24 295 ILE A C 1
ATOM 2062 O O . ILE A 1 267 ? 11.483 48.996 97.217 1.00 61.29 295 ILE A O 1
ATOM 2067 N N . LEU A 1 268 ? 10.225 47.606 98.498 1.00 50.34 296 LEU A N 1
ATOM 2068 C CA . LEU A 1 268 ? 9.021 48.384 98.372 1.00 50.25 296 LEU A CA 1
ATOM 2069 C C . LEU A 1 268 ? 9.252 49.828 98.827 1.00 50.41 296 LEU A C 1
ATOM 2070 O O . LEU A 1 268 ? 8.758 50.759 98.201 1.00 55.49 296 LEU A O 1
ATOM 2075 N N . LEU A 1 269 ? 10.034 49.998 99.891 1.00 50.88 297 LEU A N 1
ATOM 2076 C CA . LEU A 1 269 ? 10.394 51.315 100.402 1.00 52.20 297 LEU A CA 1
ATOM 2077 C C . LEU A 1 269 ? 11.302 52.048 99.435 1.00 54.98 297 LEU A C 1
ATOM 2078 O O . LEU A 1 269 ? 11.052 53.212 99.128 1.00 60.69 297 LEU A O 1
ATOM 2083 N N . GLY A 1 270 ? 12.333 51.374 98.932 1.00 56.75 298 GLY A N 1
ATOM 2084 C CA . GLY A 1 270 ? 13.113 51.906 97.802 1.00 60.41 298 GLY A CA 1
ATOM 2085 C C . GLY A 1 270 ? 12.250 52.322 96.604 1.00 60.67 298 GLY A C 1
ATOM 2086 O O . GLY A 1 270 ? 12.553 53.286 95.901 1.00 64.59 298 GLY A O 1
ATOM 2087 N N . LEU A 1 271 ? 11.156 51.613 96.367 1.00 56.43 299 LEU A N 1
ATOM 2088 C CA . LEU A 1 271 ? 10.305 51.975 95.243 1.00 60.64 299 LEU A CA 1
ATOM 2089 C C . LEU A 1 271 ? 9.502 53.208 95.569 1.00 57.91 299 LEU A C 1
ATOM 2090 O O . LEU A 1 271 ? 9.121 53.978 94.674 1.00 62.89 299 LEU A O 1
ATOM 2095 N N . TYR A 1 272 ? 9.219 53.381 96.854 1.00 58.66 300 TYR A N 1
ATOM 2096 C CA . TYR A 1 272 ? 8.494 54.563 97.314 1.00 57.08 300 TYR A CA 1
ATOM 2097 C C . TYR A 1 272 ? 9.363 55.788 97.054 1.00 55.66 300 TYR A C 1
ATOM 2098 O O . TYR A 1 272 ? 8.917 56.788 96.470 1.00 53.99 300 TYR A O 1
ATOM 2107 N N . TYR A 1 273 ? 10.611 55.683 97.481 1.00 56.36 301 TYR A N 1
ATOM 2108 C CA . TYR A 1 273 ? 11.547 56.776 97.334 1.00 60.62 301 TYR A CA 1
ATOM 2109 C C . TYR A 1 273 ? 11.845 57.020 95.879 1.00 57.92 301 TYR A C 1
ATOM 2110 O O . TYR A 1 273 ? 12.024 58.154 95.508 1.00 62.41 301 TYR A O 1
ATOM 2119 N N . LEU A 1 274 ? 11.911 55.965 95.068 1.00 58.67 302 LEU A N 1
ATOM 2120 C CA . LEU A 1 274 ? 12.125 56.110 93.621 1.00 58.90 302 LEU A CA 1
ATOM 2121 C C . LEU A 1 274 ? 10.988 56.940 92.995 1.00 57.70 302 LEU A C 1
ATOM 2122 O O . LEU A 1 274 ? 11.223 57.940 92.337 1.00 59.13 302 LEU A O 1
ATOM 2127 N N . ASP A 1 275 ? 9.754 56.534 93.234 1.00 56.44 303 ASP A N 1
ATOM 2128 C CA . ASP A 1 275 ? 8.595 57.274 92.770 1.00 59.51 303 ASP A CA 1
ATOM 2129 C C . ASP A 1 275 ? 8.696 58.767 93.197 1.00 74.24 303 ASP A C 1
ATOM 2130 O O . ASP A 1 275 ? 8.524 59.684 92.359 1.00 69.57 303 ASP A O 1
ATOM 2135 N N . ALA A 1 276 ? 9.000 58.981 94.489 1.00 81.58 304 ALA A N 1
ATOM 2136 C CA . ALA A 1 276 ? 9.210 60.325 95.072 1.00 72.23 304 ALA A CA 1
ATOM 2137 C C . ALA A 1 276 ? 10.300 61.126 94.347 1.00 64.64 304 ALA A C 1
ATOM 2138 O O . ALA A 1 276 ? 10.162 62.326 94.160 1.00 62.25 304 ALA A O 1
ATOM 2140 N N . SER A 1 277 ? 11.376 60.453 93.957 1.00 60.60 305 SER A N 1
ATOM 2141 C CA . SER A 1 277 ? 12.473 61.085 93.234 1.00 62.06 305 SER A CA 1
ATOM 2142 C C . SER A 1 277 ? 12.025 61.481 91.861 1.00 66.59 305 SER A C 1
ATOM 2143 O O . SER A 1 277 ? 12.554 62.407 91.281 1.00 71.16 305 SER A O 1
ATOM 2146 N N . GLY A 1 278 ? 11.052 60.763 91.327 1.00 72.97 306 GLY A N 1
ATOM 2147 C CA . GLY A 1 278 ? 10.408 61.191 90.099 1.00 72.89 306 GLY A CA 1
ATOM 2148 C C . GLY A 1 278 ? 9.701 62.545 90.204 1.00 69.57 306 GLY A C 1
ATOM 2149 O O . GLY A 1 278 ? 9.786 63.367 89.323 1.00 74.08 306 GLY A O 1
ATOM 2150 N N . HIS A 1 279 ? 8.967 62.772 91.275 1.00 82.80 307 HIS A N 1
ATOM 2151 C CA . HIS A 1 279 ? 8.163 64.002 91.426 1.00 88.00 307 HIS A CA 1
ATOM 2152 C C . HIS A 1 279 ? 8.997 65.265 91.659 1.00 92.73 307 HIS A C 1
ATOM 2153 O O . HIS A 1 279 ? 8.500 66.383 91.494 1.00 99.12 307 HIS A O 1
ATOM 2160 N N . VAL A 1 280 ? 10.240 65.076 92.091 1.00 90.14 308 VAL A N 1
ATOM 2161 C CA . VAL A 1 280 ? 11.211 66.159 92.249 1.00 87.88 308 VAL A CA 1
ATOM 2162 C C . VAL A 1 280 ? 12.063 66.209 90.959 1.00 92.18 308 VAL A C 1
ATOM 2163 O O . VAL A 1 280 ? 12.107 65.229 90.213 1.00 95.96 308 VAL A O 1
ATOM 2167 N N . PRO A 1 281 ? 12.750 67.335 90.681 1.00 95.87 309 PRO A N 1
ATOM 2168 C CA . PRO A 1 281 ? 13.246 67.434 89.311 1.00 95.63 309 PRO A CA 1
ATOM 2169 C C . PRO A 1 281 ? 14.660 66.927 89.038 1.00 94.87 309 PRO A C 1
ATOM 2170 O O . PRO A 1 281 ? 15.594 67.243 89.783 1.00 74.19 309 PRO A O 1
ATOM 2174 N N . THR A 1 282 ? 14.759 66.131 87.964 1.00 108.48 310 THR A N 1
ATOM 2175 C CA . THR A 1 282 ? 15.996 65.847 87.216 1.00 111.28 310 THR A CA 1
ATOM 2176 C C . THR A 1 282 ? 17.161 65.379 88.090 1.00 110.33 310 THR A C 1
ATOM 2177 O O . THR A 1 282 ? 17.102 64.290 88.627 1.00 121.77 310 THR A O 1
ATOM 2181 N N . ASN A 1 283 ? 18.233 66.161 88.193 1.00 113.64 311 ASN A N 1
ATOM 2182 C CA . ASN A 1 283 ? 19.207 65.981 89.278 1.00 120.22 311 ASN A CA 1
ATOM 2183 C C . ASN A 1 283 ? 19.318 67.271 90.095 1.00 117.06 311 ASN A C 1
ATOM 2184 O O . ASN A 1 283 ? 19.500 68.363 89.561 1.00 115.18 311 ASN A O 1
ATOM 2189 N N . SER A 1 284 ? 19.181 67.109 91.402 1.00 116.41 312 SER A N 1
ATOM 2190 C CA . SER A 1 284 ? 19.024 68.202 92.345 1.00 114.56 312 SER A CA 1
ATOM 2191 C C . SER A 1 284 ? 19.628 67.684 93.650 1.00 115.51 312 SER A C 1
ATOM 2192 O O . SER A 1 284 ? 20.051 66.534 93.718 1.00 108.66 312 SER A O 1
ATOM 2195 N N . PRO A 1 285 ? 19.699 68.523 94.687 1.00 112.24 313 PRO A N 1
ATOM 2196 C CA . PRO A 1 285 ? 20.102 67.944 95.966 1.00 109.56 313 PRO A CA 1
ATOM 2197 C C . PRO A 1 285 ? 19.011 67.019 96.536 1.00 102.77 313 PRO A C 1
ATOM 2198 O O . PRO A 1 285 ? 19.314 65.939 97.028 1.00 93.45 313 PRO A O 1
ATOM 2202 N N . GLU A 1 286 ? 17.755 67.450 96.455 1.00 96.15 314 GLU A N 1
ATOM 2203 C CA . GLU A 1 286 ? 16.649 66.676 96.985 1.00 96.44 314 GLU A CA 1
ATOM 2204 C C . GLU A 1 286 ? 16.491 65.380 96.170 1.00 102.81 314 GLU A C 1
ATOM 2205 O O . GLU A 1 286 ? 16.357 64.281 96.732 1.00 102.01 314 GLU A O 1
ATOM 2211 N N . PHE A 1 287 ? 16.541 65.514 94.844 1.00 98.78 315 PHE A N 1
ATOM 2212 C CA . PHE A 1 287 ? 16.499 64.353 93.957 1.00 86.60 315 PHE A CA 1
ATOM 2213 C C . PHE A 1 287 ? 17.598 63.356 94.269 1.00 83.49 315 PHE A C 1
ATOM 2214 O O . PHE A 1 287 ? 17.344 62.163 94.354 1.00 82.21 315 PHE A O 1
ATOM 2222 N N . ILE A 1 288 ? 18.830 63.829 94.387 1.00 86.64 316 ILE A N 1
ATOM 2223 C CA . ILE A 1 288 ? 19.940 62.895 94.602 1.00 97.37 316 ILE A CA 1
ATOM 2224 C C . ILE A 1 288 ? 19.783 62.173 95.926 1.00 91.28 316 ILE A C 1
ATOM 2225 O O . ILE A 1 288 ? 19.899 60.963 95.959 1.00 88.34 316 ILE A O 1
ATOM 2230 N N . ARG A 1 289 ? 19.464 62.887 97.003 1.00 87.23 317 ARG A N 1
ATOM 2231 C CA . ARG A 1 289 ? 19.309 62.218 98.293 1.00 84.11 317 ARG A CA 1
ATOM 2232 C C . ARG A 1 289 ? 18.270 61.114 98.186 1.00 80.83 317 ARG A C 1
ATOM 2233 O O . ARG A 1 289 ? 18.567 59.969 98.527 1.00 78.95 317 ARG A O 1
ATOM 2241 N N . LEU A 1 290 ? 17.071 61.463 97.709 1.00 77.41 318 LEU A N 1
ATOM 2242 C CA . LEU A 1 290 ? 15.986 60.480 97.482 1.00 75.34 318 LEU A CA 1
ATOM 2243 C C . LEU A 1 290 ? 16.373 59.263 96.608 1.00 75.16 318 LEU A C 1
ATOM 2244 O O . LEU A 1 290 ? 15.935 58.152 96.841 1.00 83.66 318 LEU A O 1
ATOM 2249 N N . TYR A 1 291 ? 17.173 59.483 95.584 1.00 71.56 319 TYR A N 1
ATOM 2250 C CA . TYR A 1 291 ? 17.478 58.428 94.629 1.00 75.22 319 TYR A CA 1
ATOM 2251 C C . TYR A 1 291 ? 18.559 57.511 95.142 1.00 70.79 319 TYR A C 1
ATOM 2252 O O . TYR A 1 291 ? 18.517 56.317 94.903 1.00 73.13 319 TYR A O 1
ATOM 2261 N N . LYS A 1 292 ? 19.551 58.091 95.804 1.00 81.61 320 LYS A N 1
ATOM 2262 C CA . LYS A 1 292 ? 20.664 57.313 96.376 1.00 90.94 320 LYS A CA 1
ATOM 2263 C C . LYS A 1 292 ? 20.091 56.541 97.577 1.00 88.50 320 LYS A C 1
ATOM 2264 O O . LYS A 1 292 ? 20.379 55.347 97.807 1.00 70.11 320 LYS A O 1
ATOM 2270 N N . LYS A 1 293 ? 19.241 57.239 98.324 1.00 83.55 321 LYS A N 1
ATOM 2271 C CA . LYS A 1 293 ? 18.545 56.633 99.442 1.00 80.10 321 LYS A CA 1
ATOM 2272 C C . LYS A 1 293 ? 17.823 55.388 99.015 1.00 74.82 321 LYS A C 1
ATOM 2273 O O . LYS A 1 293 ? 18.009 54.312 99.572 1.00 73.70 321 LYS A O 1
ATOM 2279 N N . ALA A 1 294 ? 16.973 55.562 98.019 1.00 78.51 322 ALA A N 1
ATOM 2280 C CA . ALA A 1 294 ? 16.121 54.485 97.525 1.00 77.82 322 ALA A CA 1
ATOM 2281 C C . ALA A 1 294 ? 16.891 53.315 97.004 1.00 73.60 322 ALA A C 1
ATOM 2282 O O . ALA A 1 294 ? 16.687 52.182 97.413 1.00 89.16 322 ALA A O 1
ATOM 2284 N N . MET A 1 295 ? 17.777 53.606 96.072 1.00 77.18 323 MET A N 1
ATOM 2285 C CA . MET A 1 295 ? 18.602 52.584 95.417 1.00 82.54 323 MET A CA 1
ATOM 2286 C C . MET A 1 295 ? 19.682 51.948 96.272 1.00 80.36 323 MET A C 1
ATOM 2287 O O . MET A 1 295 ? 19.810 50.713 96.315 1.00 77.15 323 MET A O 1
ATOM 2292 N N . THR A 1 296 ? 20.510 52.783 96.897 1.00 82.58 324 THR A N 1
ATOM 2293 C CA . THR A 1 296 ? 21.669 52.250 97.637 1.00 91.41 324 THR A CA 1
ATOM 2294 C C . THR A 1 296 ? 21.294 51.595 98.950 1.00 90.79 324 THR A C 1
ATOM 2295 O O . THR A 1 296 ? 21.749 50.495 99.262 1.00 102.12 324 THR A O 1
ATOM 2299 N N . GLU A 1 297 ? 20.518 52.323 99.742 1.00 76.96 325 GLU A N 1
ATOM 2300 C CA . GLU A 1 297 ? 20.114 51.854 101.030 1.00 72.73 325 GLU A CA 1
ATOM 2301 C C . GLU A 1 297 ? 19.211 50.668 100.848 1.00 75.44 325 GLU A C 1
ATOM 2302 O O . GLU A 1 297 ? 19.578 49.537 101.187 1.00 85.59 325 GLU A O 1
ATOM 2308 N N . TYR A 1 298 ? 18.045 50.921 100.273 1.00 64.86 326 TYR A N 1
ATOM 2309 C CA . TYR A 1 298 ? 16.964 49.977 100.403 1.00 63.55 326 TYR A CA 1
ATOM 2310 C C . TYR A 1 298 ? 17.027 48.836 99.422 1.00 61.17 326 TYR A C 1
ATOM 2311 O O . TYR A 1 298 ? 16.543 47.754 99.695 1.00 67.43 326 TYR A O 1
ATOM 2320 N N . THR A 1 299 ? 17.638 49.066 98.283 1.00 57.99 327 THR A N 1
ATOM 2321 C CA . THR A 1 299 ? 17.625 48.065 97.265 1.00 59.80 327 THR A CA 1
ATOM 2322 C C . THR A 1 299 ? 18.853 47.220 97.407 1.00 63.90 327 THR A C 1
ATOM 2323 O O . THR A 1 299 ? 18.807 46.011 97.213 1.00 65.17 327 THR A O 1
ATOM 2327 N N . GLN A 1 300 ? 19.967 47.860 97.727 1.00 71.14 328 GLN A N 1
ATOM 2328 C CA . GLN A 1 300 ? 21.166 47.107 98.016 1.00 77.93 328 GLN A CA 1
ATOM 2329 C C . GLN A 1 300 ? 20.920 46.228 99.238 1.00 74.15 328 GLN A C 1
ATOM 2330 O O . GLN A 1 300 ? 21.257 45.048 99.215 1.00 72.38 328 GLN A O 1
ATOM 2336 N N . LYS A 1 301 ? 20.311 46.804 100.279 1.00 76.41 329 LYS A N 1
ATOM 2337 C CA . LYS A 1 301 ? 20.107 46.090 101.533 1.00 81.67 329 LYS A CA 1
ATOM 2338 C C . LYS A 1 301 ? 19.327 44.859 101.211 1.00 74.38 329 LYS A C 1
ATOM 2339 O O . LYS A 1 301 ? 19.717 43.750 101.573 1.00 79.53 329 LYS A O 1
ATOM 2345 N N . SER A 1 302 ? 18.245 45.055 100.475 1.00 68.05 330 SER A N 1
ATOM 2346 C CA . SER A 1 302 ? 17.390 43.940 100.110 1.00 70.69 330 SER A CA 1
ATOM 2347 C C . SER A 1 302 ? 18.063 42.896 99.203 1.00 71.51 330 SER A C 1
ATOM 2348 O O . SER A 1 302 ? 17.696 41.714 99.211 1.00 68.07 330 SER A O 1
ATOM 2351 N N . PHE A 1 303 ? 19.030 43.352 98.417 1.00 82.16 331 PHE A N 1
ATOM 2352 C CA . PHE A 1 303 ? 19.795 42.493 97.504 1.00 83.03 331 PHE A CA 1
ATOM 2353 C C . PHE A 1 303 ? 20.824 41.605 98.190 1.00 79.45 331 PHE A C 1
ATOM 2354 O O . PHE A 1 303 ? 21.050 40.476 97.746 1.00 77.37 331 PHE A O 1
ATOM 2362 N N . LYS A 1 304 ? 21.470 42.138 99.227 1.00 73.60 332 LYS A N 1
ATOM 2363 C CA . LYS A 1 304 ? 22.299 41.340 100.127 1.00 79.22 332 LYS A CA 1
ATOM 2364 C C . LYS A 1 304 ? 21.545 40.160 100.772 1.00 74.35 332 LYS A C 1
ATOM 2365 O O . LYS A 1 304 ? 22.121 39.109 100.990 1.00 67.82 332 LYS A O 1
ATOM 2371 N N . LEU A 1 305 ? 20.266 40.352 101.080 1.00 75.43 333 LEU A N 1
ATOM 2372 C CA . LEU A 1 305 ? 19.448 39.310 101.698 1.00 71.34 333 LEU A CA 1
ATOM 2373 C C . LEU A 1 305 ? 19.064 38.228 100.708 1.00 70.45 333 LEU A C 1
ATOM 2374 O O . LEU A 1 305 ? 19.071 37.048 101.065 1.00 77.97 333 LEU A O 1
ATOM 2379 N N . ASP A 1 306 ? 18.722 38.627 99.480 1.00 70.69 334 ASP A N 1
ATOM 2380 C CA . ASP A 1 306 ? 18.441 37.679 98.393 1.00 73.13 334 ASP A CA 1
ATOM 2381 C C . ASP A 1 306 ? 18.920 38.214 97.056 1.00 79.09 334 ASP A C 1
ATOM 2382 O O . ASP A 1 306 ? 18.370 39.169 96.526 1.00 88.59 334 ASP A O 1
ATOM 2387 N N . LYS A 1 307 ? 19.949 37.575 96.514 1.00 88.85 335 LYS A N 1
ATOM 2388 C CA . LYS A 1 307 ? 20.497 37.914 95.198 1.00 85.73 335 LYS A CA 1
ATOM 2389 C C . LYS A 1 307 ? 19.609 37.451 94.042 1.00 80.88 335 LYS A C 1
ATOM 2390 O O . LYS A 1 307 ? 19.756 37.906 92.915 1.00 81.04 335 LYS A O 1
ATOM 2396 N N . ASN A 1 308 ? 18.680 36.555 94.345 1.00 82.63 336 ASN A N 1
ATOM 2397 C CA . ASN A 1 308 ? 17.792 35.948 93.355 1.00 81.66 336 ASN A CA 1
ATOM 2398 C C . ASN A 1 308 ? 16.383 36.505 93.340 1.00 75.20 336 ASN A C 1
ATOM 2399 O O . ASN A 1 308 ? 15.504 35.891 92.726 1.00 65.08 336 ASN A O 1
ATOM 2404 N N . LEU A 1 309 ? 16.175 37.627 94.041 1.00 76.98 337 LEU A N 1
ATOM 2405 C CA . LEU A 1 309 ? 14.840 38.204 94.249 1.00 71.01 337 LEU A CA 1
ATOM 2406 C C . LEU A 1 309 ? 14.531 39.131 93.088 1.00 66.84 337 LEU A C 1
ATOM 2407 O O . LEU A 1 309 ? 15.144 40.187 92.954 1.00 71.97 337 LEU A O 1
ATOM 2412 N N . PRO A 1 310 ? 13.588 38.733 92.234 1.00 64.18 338 PRO A N 1
ATOM 2413 C CA . PRO A 1 310 ? 13.344 39.364 90.934 1.00 67.61 338 PRO A CA 1
ATOM 2414 C C . PRO A 1 310 ? 13.163 40.878 90.950 1.00 67.29 338 PRO A C 1
ATOM 2415 O O . PRO A 1 310 ? 13.909 41.596 90.283 1.00 77.04 338 PRO A O 1
ATOM 2419 N N . LEU A 1 311 ? 12.192 41.367 91.701 1.00 62.46 339 LEU A N 1
ATOM 2420 C CA . LEU A 1 311 ? 11.936 42.811 91.765 1.00 58.13 339 LEU A CA 1
ATOM 2421 C C . LEU A 1 311 ? 13.202 43.572 92.121 1.00 55.96 339 LEU A C 1
ATOM 2422 O O . LEU A 1 311 ? 13.532 44.563 91.511 1.00 55.25 339 LEU A O 1
ATOM 2427 N N . THR A 1 312 ? 13.908 43.105 93.128 1.00 62.82 340 THR A N 1
ATOM 2428 C CA . THR A 1 312 ? 15.161 43.729 93.504 1.00 69.13 340 THR A CA 1
ATOM 2429 C C . THR A 1 312 ? 16.110 43.743 92.323 1.00 65.09 340 THR A C 1
ATOM 2430 O O . THR A 1 312 ? 16.687 44.779 91.975 1.00 65.03 340 THR A O 1
ATOM 2434 N N . CYS A 1 313 ? 16.251 42.574 91.708 1.00 65.30 341 CYS A N 1
ATOM 2435 C CA . CYS A 1 313 ? 17.148 42.395 90.577 1.00 65.79 341 CYS A CA 1
ATOM 2436 C C . CYS A 1 313 ? 16.845 43.411 89.471 1.00 59.33 341 CYS A C 1
ATOM 2437 O O . CYS A 1 313 ? 17.715 44.135 89.017 1.00 66.44 341 CYS A O 1
ATOM 2440 N N . ALA A 1 314 ? 15.594 43.501 89.080 1.00 53.69 342 ALA A N 1
ATOM 2441 C CA . ALA A 1 314 ? 15.202 44.463 88.065 1.00 57.54 342 ALA A CA 1
ATOM 2442 C C . ALA A 1 314 ? 15.506 45.913 88.474 1.00 59.00 342 ALA A C 1
ATOM 2443 O O . ALA A 1 314 ? 16.105 46.663 87.714 1.00 62.93 342 ALA A O 1
ATOM 2445 N N . THR A 1 315 ? 15.110 46.281 89.690 1.00 63.31 343 THR A N 1
ATOM 2446 C CA . THR A 1 315 ? 15.291 47.636 90.207 1.00 58.61 343 THR A CA 1
ATOM 2447 C C . THR A 1 315 ? 16.755 48.034 90.235 1.00 54.94 343 THR A C 1
ATOM 2448 O O . THR A 1 315 ? 17.097 49.138 89.827 1.00 55.04 343 THR A O 1
ATOM 2452 N N . PHE A 1 316 ? 17.608 47.127 90.693 1.00 58.12 344 PHE A N 1
ATOM 2453 C CA . PHE A 1 316 ? 19.042 47.418 90.794 1.00 69.53 344 PHE A CA 1
ATOM 2454 C C . PHE A 1 316 ? 19.712 47.395 89.421 1.00 73.53 344 PHE A C 1
ATOM 2455 O O . PHE A 1 316 ? 20.701 48.091 89.187 1.00 84.26 344 PHE A O 1
ATOM 2463 N N . ALA A 1 317 ? 19.142 46.631 88.504 1.00 73.24 345 ALA A N 1
ATOM 2464 C CA . ALA A 1 317 ? 19.563 46.666 87.123 1.00 70.22 345 ALA A CA 1
ATOM 2465 C C . ALA A 1 317 ? 19.277 48.050 86.511 1.00 67.27 345 ALA A C 1
ATOM 2466 O O . ALA A 1 317 ? 20.089 48.609 85.791 1.00 71.26 345 ALA A O 1
ATOM 2468 N N . GLY A 1 318 ? 18.126 48.616 86.819 1.00 64.38 346 GLY A N 1
ATOM 2469 C CA . GLY A 1 318 ? 17.827 49.971 86.380 1.00 63.41 346 GLY A CA 1
ATOM 2470 C C . GLY A 1 318 ? 18.819 50.960 86.974 1.00 67.79 346 GLY A C 1
ATOM 2471 O O . GLY A 1 318 ? 19.201 51.933 86.341 1.00 72.38 346 GLY A O 1
ATOM 2472 N N . TYR A 1 319 ? 19.224 50.731 88.212 1.00 68.34 347 TYR A N 1
ATOM 2473 C CA . TYR A 1 319 ? 20.157 51.631 88.857 1.00 72.44 347 TYR A CA 1
ATOM 2474 C C . TYR A 1 319 ? 21.438 51.676 88.068 1.00 75.09 347 TYR A C 1
ATOM 2475 O O . TYR A 1 319 ? 21.890 52.763 87.684 1.00 70.89 347 TYR A O 1
ATOM 2484 N N . PHE A 1 320 ? 22.009 50.495 87.838 1.00 67.32 348 PHE A N 1
ATOM 2485 C CA . PHE A 1 320 ? 23.244 50.383 87.093 1.00 72.90 348 PHE A CA 1
ATOM 2486 C C . PHE A 1 320 ? 23.085 50.898 85.660 1.00 75.28 348 PHE A C 1
ATOM 2487 O O . PHE A 1 320 ? 23.950 51.600 85.125 1.00 74.75 348 PHE A O 1
ATOM 2495 N N . LEU A 1 321 ? 21.964 50.586 85.039 1.00 75.85 349 LEU A N 1
ATOM 2496 C CA . LEU A 1 321 ? 21.703 51.151 83.729 1.00 79.46 349 LEU A CA 1
ATOM 2497 C C . LEU A 1 321 ? 22.009 52.646 83.758 1.00 77.44 349 LEU A C 1
ATOM 2498 O O . LEU A 1 321 ? 22.859 53.095 83.027 1.00 83.90 349 LEU A O 1
ATOM 2503 N N . SER A 1 322 ? 21.359 53.392 84.649 1.00 80.30 350 SER A N 1
ATOM 2504 C CA . SER A 1 322 ? 21.556 54.850 84.762 1.00 78.76 350 SER A CA 1
ATOM 2505 C C . SER A 1 322 ? 23.034 55.214 84.941 1.00 80.73 350 SER A C 1
ATOM 2506 O O . SER A 1 322 ? 23.456 56.316 84.634 1.00 78.12 350 SER A O 1
ATOM 2509 N N . ARG A 1 323 ? 23.818 54.290 85.468 1.00 86.81 351 ARG A N 1
ATOM 2510 C CA . ARG A 1 323 ? 25.234 54.526 85.701 1.00 93.67 351 ARG A CA 1
ATOM 2511 C C . ARG A 1 323 ? 26.085 53.815 84.653 1.00 97.23 351 ARG A C 1
ATOM 2512 O O . ARG A 1 323 ? 27.257 53.517 84.885 1.00 107.12 351 ARG A O 1
ATOM 2520 N N . LYS A 1 324 ? 25.481 53.504 83.515 1.00 95.17 352 LYS A N 1
ATOM 2521 C CA . LYS A 1 324 ? 26.216 52.995 82.352 1.00 100.43 352 LYS A CA 1
ATOM 2522 C C . LYS A 1 324 ? 27.209 51.846 82.691 1.00 94.36 352 LYS A C 1
ATOM 2523 O O . LYS A 1 324 ? 28.354 51.824 82.234 1.00 87.87 352 LYS A O 1
ATOM 2529 N N . GLN A 1 325 ? 26.735 50.880 83.468 1.00 91.62 353 GLN A N 1
ATOM 2530 C CA . GLN A 1 325 ? 27.560 49.771 83.949 1.00 93.77 353 GLN A CA 1
ATOM 2531 C C . GLN A 1 325 ? 26.865 48.423 83.663 1.00 89.97 353 GLN A C 1
ATOM 2532 O O . GLN A 1 325 ? 26.085 47.907 84.460 1.00 89.28 353 GLN A O 1
ATOM 2538 N N . PHE A 1 326 ? 27.196 47.846 82.519 1.00 88.20 354 PHE A N 1
ATOM 2539 C CA . PHE A 1 326 ? 26.284 46.944 81.811 1.00 92.18 354 PHE A CA 1
ATOM 2540 C C . PHE A 1 326 ? 26.424 45.456 82.121 1.00 90.35 354 PHE A C 1
ATOM 2541 O O . PHE A 1 326 ? 25.503 44.675 81.861 1.00 82.97 354 PHE A O 1
ATOM 2549 N N . GLY A 1 327 ? 27.580 45.052 82.633 1.00 93.04 355 GLY A N 1
ATOM 2550 C CA . GLY A 1 327 ? 27.796 43.643 82.968 1.00 98.10 355 GLY A CA 1
ATOM 2551 C C . GLY A 1 327 ? 26.862 43.222 84.078 1.00 95.50 355 GLY A C 1
ATOM 2552 O O . GLY A 1 327 ? 26.300 42.125 84.059 1.00 97.27 355 GLY A O 1
ATOM 2553 N N . ASN A 1 328 ? 26.718 44.128 85.041 1.00 93.47 356 ASN A N 1
ATOM 2554 C CA . ASN A 1 328 ? 25.733 44.033 86.117 1.00 90.77 356 ASN A CA 1
ATOM 2555 C C . ASN A 1 328 ? 24.308 44.016 85.578 1.00 86.09 356 ASN A C 1
ATOM 2556 O O . ASN A 1 328 ? 23.504 43.152 85.948 1.00 87.99 356 ASN A O 1
ATOM 2561 N N . VAL A 1 329 ? 24.005 44.973 84.702 1.00 78.22 357 VAL A N 1
ATOM 2562 C CA . VAL A 1 329 ? 22.650 45.106 84.137 1.00 78.87 357 VAL A CA 1
ATOM 2563 C C . VAL A 1 329 ? 22.163 43.784 83.540 1.00 84.54 357 VAL A C 1
ATOM 2564 O O . VAL A 1 329 ? 21.087 43.311 83.896 1.00 93.30 357 VAL A O 1
ATOM 2568 N N . ASP A 1 330 ? 22.956 43.191 82.650 1.00 85.39 358 ASP A N 1
ATOM 2569 C CA . ASP A 1 330 ? 22.640 41.861 82.082 1.00 87.20 358 ASP A CA 1
ATOM 2570 C C . ASP A 1 330 ? 22.357 40.786 83.135 1.00 82.88 358 ASP A C 1
ATOM 2571 O O . ASP A 1 330 ? 21.315 40.134 83.109 1.00 81.20 358 ASP A O 1
ATOM 2576 N N . ALA A 1 331 ? 23.301 40.595 84.044 1.00 83.94 359 ALA A N 1
ATOM 2577 C CA . ALA A 1 331 ? 23.212 39.510 85.008 1.00 84.64 359 ALA A CA 1
ATOM 2578 C C . ALA A 1 331 ? 21.910 39.647 85.766 1.00 90.02 359 ALA A C 1
ATOM 2579 O O . ALA A 1 331 ? 21.058 38.746 85.721 1.00 88.27 359 ALA A O 1
ATOM 2581 N N . LEU A 1 332 ? 21.756 40.803 86.417 1.00 87.22 360 LEU A N 1
ATOM 2582 C CA . LEU A 1 332 ? 20.563 41.119 87.209 1.00 85.48 360 LEU A CA 1
ATOM 2583 C C . LEU A 1 332 ? 19.272 40.931 86.413 1.00 84.89 360 LEU A C 1
ATOM 2584 O O . LEU A 1 332 ? 18.477 40.028 86.699 1.00 83.67 360 LEU A O 1
ATOM 2589 N N . ALA A 1 333 ? 19.092 41.767 85.394 1.00 82.00 361 ALA A N 1
ATOM 2590 C CA . ALA A 1 333 ? 17.877 41.743 84.597 1.00 76.62 361 ALA A CA 1
ATOM 2591 C C . ALA A 1 333 ? 17.590 40.351 84.115 1.00 75.38 361 ALA A C 1
ATOM 2592 O O . ALA A 1 333 ? 16.440 39.939 84.116 1.00 75.13 361 ALA A O 1
ATOM 2594 N N . HIS A 1 334 ? 18.629 39.629 83.702 1.00 78.03 362 HIS A N 1
ATOM 2595 C CA . HIS A 1 334 ? 18.441 38.247 83.267 1.00 89.80 362 HIS A CA 1
ATOM 2596 C C . HIS A 1 334 ? 17.847 37.420 84.381 1.00 78.87 362 HIS A C 1
ATOM 2597 O O . HIS A 1 334 ? 16.854 36.739 84.162 1.00 72.24 362 HIS A O 1
ATOM 2604 N N . LYS A 1 335 ? 18.461 37.504 85.561 1.00 78.01 363 LYS A N 1
ATOM 2605 C CA . LYS A 1 335 ? 18.019 36.757 86.756 1.00 80.37 363 LYS A CA 1
ATOM 2606 C C . LYS A 1 335 ? 16.579 37.014 87.096 1.00 76.15 363 LYS A C 1
ATOM 2607 O O . LYS A 1 335 ? 15.826 36.096 87.400 1.00 76.05 363 LYS A O 1
ATOM 2613 N N . ALA A 1 336 ? 16.220 38.288 87.066 1.00 75.89 364 ALA A N 1
ATOM 2614 C CA . ALA A 1 336 ? 14.850 38.713 87.273 1.00 73.03 364 ALA A CA 1
ATOM 2615 C C . ALA A 1 336 ? 13.915 37.974 86.321 1.00 70.37 364 ALA A C 1
ATOM 2616 O O . ALA A 1 336 ? 13.002 37.300 86.763 1.00 74.57 364 ALA A O 1
ATOM 2618 N N . ILE A 1 337 ? 14.186 38.057 85.025 1.00 72.56 365 ILE A N 1
ATOM 2619 C CA . ILE A 1 337 ? 13.331 37.445 83.992 1.00 74.35 365 ILE A CA 1
ATOM 2620 C C . ILE A 1 337 ? 13.171 35.927 84.204 1.00 77.52 365 ILE A C 1
ATOM 2621 O O . ILE A 1 337 ? 12.095 35.362 83.986 1.00 81.04 365 ILE A O 1
ATOM 2626 N N . GLN A 1 338 ? 14.239 35.276 84.646 1.00 78.24 366 GLN A N 1
ATOM 2627 C CA . GLN A 1 338 ? 14.223 33.832 84.821 1.00 81.53 366 GLN A CA 1
ATOM 2628 C C . GLN A 1 338 ? 13.318 33.410 85.963 1.00 87.26 366 GLN A C 1
ATOM 2629 O O . GLN A 1 338 ? 12.605 32.419 85.824 1.00 91.44 366 GLN A O 1
ATOM 2635 N N . TYR A 1 339 ? 13.330 34.174 87.065 1.00 88.63 367 TYR A N 1
ATOM 2636 C CA . TYR A 1 339 ? 12.733 33.751 88.346 1.00 78.86 367 TYR A CA 1
ATOM 2637 C C . TYR A 1 339 ? 11.417 34.414 88.761 1.00 77.63 367 TYR A C 1
ATOM 2638 O O . TYR A 1 339 ? 11.131 34.512 89.947 1.00 103.89 367 TYR A O 1
ATOM 2647 N N . THR A 1 340 ? 10.586 34.814 87.811 1.00 75.38 368 THR A N 1
ATOM 2648 C CA . THR A 1 340 ? 9.434 35.661 88.135 1.00 82.83 368 THR A CA 1
ATOM 2649 C C . THR A 1 340 ? 8.081 35.048 87.842 1.00 81.95 368 THR A C 1
ATOM 2650 O O . THR A 1 340 ? 7.846 34.549 86.751 1.00 93.91 368 THR A O 1
ATOM 2654 N N . ASP A 1 341 ? 7.178 35.146 88.809 1.00 75.15 369 ASP A N 1
ATOM 2655 C CA . ASP A 1 341 ? 5.791 34.756 88.625 1.00 73.86 369 ASP A CA 1
ATOM 2656 C C . ASP A 1 341 ? 5.053 35.833 87.815 1.00 70.06 369 ASP A C 1
ATOM 2657 O O . ASP A 1 341 ? 4.026 35.568 87.209 1.00 75.57 369 ASP A O 1
ATOM 2662 N N . VAL A 1 342 ? 5.589 37.047 87.839 1.00 63.87 370 VAL A N 1
ATOM 2663 C CA . VAL A 1 342 ? 4.920 38.254 87.369 1.00 63.60 370 VAL A CA 1
ATOM 2664 C C . VAL A 1 342 ? 5.375 38.675 85.980 1.00 63.10 370 VAL A C 1
ATOM 2665 O O . VAL A 1 342 ? 6.561 38.783 85.718 1.00 70.35 370 VAL A O 1
ATOM 2669 N N . ASN A 1 343 ? 4.433 38.978 85.105 1.00 63.58 371 ASN A N 1
ATOM 2670 C CA . ASN A 1 343 ? 4.784 39.393 83.744 1.00 67.07 371 ASN A CA 1
ATOM 2671 C C . ASN A 1 343 ? 5.450 40.771 83.715 1.00 64.87 371 ASN A C 1
ATOM 2672 O O . ASN A 1 343 ? 6.452 40.983 83.021 1.00 68.32 371 ASN A O 1
ATOM 2677 N N . ALA A 1 344 ? 4.895 41.703 84.483 1.00 68.21 372 ALA A N 1
ATOM 2678 C CA . ALA A 1 344 ? 5.397 43.090 84.541 1.00 63.22 372 ALA A CA 1
ATOM 2679 C C . ALA A 1 344 ? 6.888 43.119 84.773 1.00 60.29 372 ALA A C 1
ATOM 2680 O O . ALA A 1 344 ? 7.618 43.887 84.123 1.00 48.34 372 ALA A O 1
ATOM 2682 N N . ILE A 1 345 ? 7.331 42.274 85.704 1.00 60.61 373 ILE A N 1
ATOM 2683 C CA . ILE A 1 345 ? 8.755 42.187 86.008 1.00 62.04 373 ILE A CA 1
ATOM 2684 C C . ILE A 1 345 ? 9.505 41.727 84.789 1.00 62.97 373 ILE A C 1
ATOM 2685 O O . ILE A 1 345 ? 10.490 42.333 84.404 1.00 72.40 373 ILE A O 1
ATOM 2690 N N . ALA A 1 346 ? 9.008 40.676 84.158 1.00 71.62 374 ALA A N 1
ATOM 2691 C CA . ALA A 1 346 ? 9.628 40.155 82.945 1.00 71.83 374 ALA A CA 1
ATOM 2692 C C . ALA A 1 346 ? 9.744 41.252 81.902 1.00 70.12 374 ALA A C 1
ATOM 2693 O O . ALA A 1 346 ? 10.828 41.441 81.309 1.00 76.87 374 ALA A O 1
ATOM 2695 N N . SER A 1 347 ? 8.665 42.007 81.716 1.00 56.78 375 SER A N 1
ATOM 2696 C CA . SER A 1 347 ? 8.700 43.078 80.721 1.00 61.85 375 SER A CA 1
ATOM 2697 C C . SER A 1 347 ? 9.727 44.159 81.070 1.00 60.35 375 SER A C 1
ATOM 2698 O O . SER A 1 347 ? 10.346 44.732 80.188 1.00 63.82 375 SER A O 1
ATOM 2701 N N . ASP A 1 348 ? 9.885 44.442 82.360 1.00 64.14 376 ASP A N 1
ATOM 2702 C CA . ASP A 1 348 ? 10.816 45.481 82.831 1.00 61.05 376 ASP A CA 1
ATOM 2703 C C . ASP A 1 348 ? 12.239 45.028 82.621 1.00 60.63 376 ASP A C 1
ATOM 2704 O O . ASP A 1 348 ? 13.102 45.805 82.197 1.00 65.93 376 ASP A O 1
ATOM 2709 N N . GLY A 1 349 ? 12.477 43.757 82.885 1.00 62.34 377 GLY A N 1
ATOM 2710 C CA . GLY A 1 349 ? 13.787 43.158 82.621 1.00 68.74 377 GLY A CA 1
ATOM 2711 C C . GLY A 1 349 ? 14.174 43.202 81.155 1.00 67.40 377 GLY A C 1
ATOM 2712 O O . GLY A 1 349 ? 15.301 43.564 80.829 1.00 65.74 377 GLY A O 1
ATOM 2713 N N . TRP A 1 350 ? 13.239 42.836 80.276 1.00 66.62 378 TRP A N 1
ATOM 2714 C CA . TRP A 1 350 ? 13.518 42.824 78.836 1.00 70.58 378 TRP A CA 1
ATOM 2715 C C . TRP A 1 350 ? 13.771 44.254 78.401 1.00 69.44 378 TRP A C 1
ATOM 2716 O O . TRP A 1 350 ? 14.674 44.536 77.620 1.00 76.32 378 TRP A O 1
ATOM 2727 N N . TYR A 1 351 ? 12.991 45.168 78.945 1.00 69.39 379 TYR A N 1
ATOM 2728 C CA . TYR A 1 351 ? 13.144 46.562 78.594 1.00 68.50 379 TYR A CA 1
ATOM 2729 C C . TYR A 1 351 ? 14.530 47.068 78.988 1.00 66.30 379 TYR A C 1
ATOM 2730 O O . TYR A 1 351 ? 15.175 47.732 78.212 1.00 68.35 379 TYR A O 1
ATOM 2739 N N . LEU A 1 352 ? 15.001 46.727 80.178 1.00 66.87 380 LEU A N 1
ATOM 2740 C CA . LEU A 1 352 ? 16.357 47.130 80.594 1.00 69.27 380 LEU A CA 1
ATOM 2741 C C . LEU A 1 352 ? 17.450 46.581 79.687 1.00 66.32 380 LEU A C 1
ATOM 2742 O O . LEU A 1 352 ? 18.348 47.312 79.290 1.00 71.22 380 LEU A O 1
ATOM 2747 N N . LEU A 1 353 ? 17.370 45.299 79.364 1.00 69.20 381 LEU A N 1
ATOM 2748 C CA . LEU A 1 353 ? 18.292 44.687 78.417 1.00 71.18 381 LEU A CA 1
ATOM 2749 C C . LEU A 1 353 ? 18.191 45.357 77.048 1.00 71.66 381 LEU A C 1
ATOM 2750 O O . LEU A 1 353 ? 19.194 45.623 76.409 1.00 79.18 381 LEU A O 1
ATOM 2755 N N . ALA A 1 354 ? 16.982 45.637 76.601 1.00 69.44 382 ALA A N 1
ATOM 2756 C CA . ALA A 1 354 ? 16.812 46.342 75.345 1.00 75.61 382 ALA A CA 1
ATOM 2757 C C . ALA A 1 354 ? 17.581 47.667 75.365 1.00 80.09 382 ALA A C 1
ATOM 2758 O O . ALA A 1 354 ? 18.354 47.941 74.451 1.00 93.35 382 ALA A O 1
ATOM 2760 N N . ARG A 1 355 ? 17.392 48.471 76.407 1.00 75.75 383 ARG A N 1
ATOM 2761 C CA . ARG A 1 355 ? 18.048 49.768 76.486 1.00 72.55 383 ARG A CA 1
ATOM 2762 C C . ARG A 1 355 ? 19.549 49.628 76.606 1.00 77.65 383 ARG A C 1
ATOM 2763 O O . ARG A 1 355 ? 20.285 50.542 76.232 1.00 83.06 383 ARG A O 1
ATOM 2771 N N . LYS A 1 356 ? 20.018 48.524 77.168 1.00 73.82 384 LYS A N 1
ATOM 2772 C CA . LYS A 1 356 ? 21.456 48.319 77.202 1.00 86.21 384 LYS A CA 1
ATOM 2773 C C . LYS A 1 356 ? 21.999 48.044 75.791 1.00 87.29 384 LYS A C 1
ATOM 2774 O O . LYS A 1 356 ? 22.870 48.746 75.306 1.00 96.42 384 LYS A O 1
ATOM 2780 N N . GLU A 1 357 ? 21.485 47.003 75.154 1.00 93.33 385 GLU A N 1
ATOM 2781 C CA . GLU A 1 357 ? 21.884 46.638 73.794 1.00 95.67 385 GLU A CA 1
ATOM 2782 C C . GLU A 1 357 ? 21.637 47.749 72.783 1.00 93.56 385 GLU A C 1
ATOM 2783 O O . GLU A 1 357 ? 22.304 47.817 71.758 1.00 107.74 385 GLU A O 1
ATOM 2789 N N . HIS A 1 358 ? 20.655 48.590 73.053 1.00 84.69 386 HIS A N 1
ATOM 2790 C CA . HIS A 1 358 ? 20.451 49.792 72.271 1.00 85.92 386 HIS A CA 1
ATOM 2791 C C . HIS A 1 358 ? 21.672 50.709 72.413 1.00 87.84 386 HIS A C 1
ATOM 2792 O O . HIS A 1 358 ? 22.262 51.100 71.421 1.00 95.97 386 HIS A O 1
ATOM 2799 N N . TYR A 1 359 ? 22.059 51.032 73.645 1.00 94.73 387 TYR A N 1
ATOM 2800 C CA . TYR A 1 359 ? 23.196 51.934 73.894 1.00 94.61 387 TYR A CA 1
ATOM 2801 C C . TYR A 1 359 ? 24.450 51.416 73.208 1.00 92.32 387 TYR A C 1
ATOM 2802 O O . TYR A 1 359 ? 25.105 52.163 72.496 1.00 101.47 387 TYR A O 1
ATOM 2811 N N . ASP A 1 360 ? 24.762 50.140 73.420 1.00 89.52 388 ASP A N 1
ATOM 2812 C CA . ASP A 1 360 ? 25.968 49.518 72.872 1.00 105.40 388 ASP A CA 1
ATOM 2813 C C . ASP A 1 360 ? 25.860 49.328 71.361 1.00 107.05 388 ASP A C 1
ATOM 2814 O O . ASP A 1 360 ? 26.867 49.352 70.650 1.00 116.65 388 ASP A O 1
ATOM 2819 N N . GLY A 1 361 ? 24.639 49.109 70.890 1.00 102.76 389 GLY A N 1
ATOM 2820 C CA . GLY A 1 361 ? 24.324 49.176 69.466 1.00 92.01 389 GLY A CA 1
ATOM 2821 C C . GLY A 1 361 ? 24.021 47.873 68.774 1.00 92.56 389 GLY A C 1
ATOM 2822 O O . GLY A 1 361 ? 23.826 47.887 67.575 1.00 103.15 389 GLY A O 1
ATOM 2823 N N . ASN A 1 362 ? 23.971 46.752 69.500 1.00 96.56 390 ASN A N 1
ATOM 2824 C CA . ASN A 1 362 ? 23.540 45.483 68.898 1.00 94.83 390 ASN A CA 1
ATOM 2825 C C . ASN A 1 362 ? 22.027 45.504 68.644 1.00 97.68 390 ASN A C 1
ATOM 2826 O O . ASN A 1 362 ? 21.241 44.998 69.436 1.00 117.17 390 ASN A O 1
ATOM 2831 N N . LEU A 1 363 ? 21.639 46.076 67.510 1.00 94.82 391 LEU A N 1
ATOM 2832 C CA . LEU A 1 363 ? 20.242 46.432 67.256 1.00 97.07 391 LEU A CA 1
ATOM 2833 C C . LEU A 1 363 ? 19.296 45.259 67.072 1.00 98.31 391 LEU A C 1
ATOM 2834 O O . LEU A 1 363 ? 18.112 45.381 67.346 1.00 103.30 391 LEU A O 1
ATOM 2839 N N . GLU A 1 364 ? 19.784 44.134 66.574 1.00 110.68 392 GLU A N 1
ATOM 2840 C CA . GLU A 1 364 ? 18.864 43.032 66.283 1.00 122.27 392 GLU A CA 1
ATOM 2841 C C . GLU A 1 364 ? 18.339 42.454 67.577 1.00 122.95 392 GLU A C 1
ATOM 2842 O O . GLU A 1 364 ? 17.128 42.387 67.789 1.00 135.22 392 GLU A O 1
ATOM 2848 N N . ARG A 1 365 ? 19.254 42.063 68.453 1.00 112.08 393 ARG A N 1
ATOM 2849 C CA . ARG A 1 365 ? 18.852 41.537 69.750 1.00 106.84 393 ARG A CA 1
ATOM 2850 C C . ARG A 1 365 ? 18.193 42.608 70.593 1.00 102.88 393 ARG A C 1
ATOM 2851 O O . ARG A 1 365 ? 17.361 42.298 71.436 1.00 116.02 393 ARG A O 1
ATOM 2859 N N . ALA A 1 366 ? 18.535 43.868 70.360 1.00 83.73 394 ALA A N 1
ATOM 2860 C CA . ALA A 1 366 ? 17.861 44.948 71.061 1.00 82.85 394 ALA A CA 1
ATOM 2861 C C . ALA A 1 366 ? 16.385 45.047 70.665 1.00 86.79 394 ALA A C 1
ATOM 2862 O O . ALA A 1 366 ? 15.511 45.312 71.489 1.00 90.78 394 ALA A O 1
ATOM 2864 N N . SER A 1 367 ? 16.112 44.815 69.395 1.00 94.60 395 SER A N 1
ATOM 2865 C CA . SER A 1 367 ? 14.760 44.935 68.865 1.00 95.43 395 SER A CA 1
ATOM 2866 C C . SER A 1 367 ? 13.900 43.748 69.307 1.00 90.71 395 SER A C 1
ATOM 2867 O O . SER A 1 367 ? 12.702 43.909 69.614 1.00 80.82 395 SER A O 1
ATOM 2870 N N . ASP A 1 368 ? 14.527 42.570 69.334 1.00 84.61 396 ASP A N 1
ATOM 2871 C CA . ASP A 1 368 ? 13.886 41.356 69.823 1.00 92.72 396 ASP A CA 1
ATOM 2872 C C . ASP A 1 368 ? 13.521 41.543 71.286 1.00 88.15 396 ASP A C 1
ATOM 2873 O O . ASP A 1 368 ? 12.371 41.345 71.658 1.00 92.83 396 ASP A O 1
ATOM 2878 N N . TYR A 1 369 ? 14.500 41.965 72.087 1.00 85.79 397 TYR A N 1
ATOM 2879 C CA . TYR A 1 369 ? 14.300 42.352 73.498 1.00 76.69 397 TYR A CA 1
ATOM 2880 C C . TYR A 1 369 ? 13.170 43.365 73.695 1.00 77.65 397 TYR A C 1
ATOM 2881 O O . TYR A 1 369 ? 12.245 43.133 74.465 1.00 85.00 397 TYR A O 1
ATOM 2890 N N . TYR A 1 370 ? 13.225 44.493 73.012 1.00 77.00 398 TYR A N 1
ATOM 2891 C CA . TYR A 1 370 ? 12.077 45.398 73.051 1.00 85.57 398 TYR A CA 1
ATOM 2892 C C . TYR A 1 370 ? 10.756 44.660 72.776 1.00 86.15 398 TYR A C 1
ATOM 2893 O O . TYR A 1 370 ? 9.754 44.889 73.454 1.00 79.93 398 TYR A O 1
ATOM 2902 N N . ARG A 1 371 ? 10.760 43.807 71.753 1.00 92.61 399 ARG A N 1
ATOM 2903 C CA . ARG A 1 371 ? 9.562 43.070 71.357 1.00 98.44 399 ARG A CA 1
ATOM 2904 C C . ARG A 1 371 ? 9.074 42.163 72.509 1.00 93.21 399 ARG A C 1
ATOM 2905 O O . ARG A 1 371 ? 7.881 42.123 72.829 1.00 88.04 399 ARG A O 1
ATOM 2913 N N . ARG A 1 372 ? 10.009 41.468 73.144 1.00 82.46 400 ARG A N 1
ATOM 2914 C CA . ARG A 1 372 ? 9.690 40.567 74.255 1.00 85.63 400 ARG A CA 1
ATOM 2915 C C . ARG A 1 372 ? 9.151 41.319 75.466 1.00 85.06 400 ARG A C 1
ATOM 2916 O O . ARG A 1 372 ? 8.302 40.822 76.199 1.00 78.80 400 ARG A O 1
ATOM 2924 N N . ALA A 1 373 ? 9.679 42.519 75.656 1.00 89.40 401 ALA A N 1
ATOM 2925 C CA . ALA A 1 373 ? 9.257 43.407 76.716 1.00 86.39 401 ALA A CA 1
ATOM 2926 C C . ALA A 1 373 ? 7.827 43.865 76.489 1.00 82.67 401 ALA A C 1
ATOM 2927 O O . ALA A 1 373 ? 7.075 44.042 77.445 1.00 80.49 401 ALA A O 1
ATOM 2929 N N . ASP A 1 374 ? 7.476 44.088 75.223 1.00 88.78 402 ASP A N 1
ATOM 2930 C CA . ASP A 1 374 ? 6.129 44.537 74.851 1.00 88.39 402 ASP A CA 1
ATOM 2931 C C . ASP A 1 374 ? 5.144 43.398 75.014 1.00 82.80 402 ASP A C 1
ATOM 2932 O O . ASP A 1 374 ? 4.092 43.566 75.637 1.00 71.63 402 ASP A O 1
ATOM 2937 N N . ASP A 1 375 ? 5.500 42.252 74.438 1.00 86.64 403 ASP A N 1
ATOM 2938 C CA . ASP A 1 375 ? 4.672 41.044 74.491 1.00 92.91 403 ASP A CA 1
ATOM 2939 C C . ASP A 1 375 ? 4.442 40.564 75.936 1.00 90.83 403 ASP A C 1
ATOM 2940 O O . ASP A 1 375 ? 3.327 40.182 76.280 1.00 91.08 403 ASP A O 1
ATOM 2945 N N . ALA A 1 376 ? 5.474 40.619 76.783 1.00 90.03 404 ALA A N 1
ATOM 2946 C CA . ALA A 1 376 ? 5.374 40.151 78.186 1.00 77.35 404 ALA A CA 1
ATOM 2947 C C . ALA A 1 376 ? 4.195 40.782 78.899 1.00 77.57 404 ALA A C 1
ATOM 2948 O O . ALA A 1 376 ? 3.524 40.127 79.700 1.00 91.80 404 ALA A O 1
ATOM 2950 N N . ARG A 1 377 ? 3.932 42.046 78.589 1.00 73.84 405 ARG A N 1
ATOM 2951 C CA . ARG A 1 377 ? 2.752 42.734 79.107 1.00 78.32 405 ARG A CA 1
ATOM 2952 C C . ARG A 1 377 ? 1.552 42.567 78.192 1.00 88.07 405 ARG A C 1
ATOM 2953 O O . ARG A 1 377 ? 0.550 43.302 78.323 1.00 92.87 405 ARG A O 1
ATOM 2961 N N . GLY A 1 378 ? 1.656 41.620 77.256 1.00 92.17 406 GLY A N 1
ATOM 2962 C CA . GLY A 1 378 ? 0.551 41.283 76.349 1.00 96.92 406 GLY A CA 1
ATOM 2963 C C . GLY A 1 378 ? 0.777 41.710 74.915 1.00 92.74 406 GLY A C 1
ATOM 2964 O O . GLY A 1 378 ? -0.004 41.378 74.039 1.00 103.36 406 GLY A O 1
ATOM 2965 N N . GLY A 1 379 ? 1.825 42.478 74.669 1.00 96.13 407 GLY A N 1
ATOM 2966 C CA . GLY A 1 379 ? 2.103 42.910 73.316 1.00 93.73 407 GLY A CA 1
ATOM 2967 C C . GLY A 1 379 ? 0.982 43.795 72.832 1.00 91.66 407 GLY A C 1
ATOM 2968 O O . GLY A 1 379 ? 0.150 44.241 73.611 1.00 88.25 407 GLY A O 1
ATOM 2969 N N . ALA A 1 380 ? 0.917 43.965 71.522 1.00 96.39 408 ALA A N 1
ATOM 2970 C CA . ALA A 1 380 ? 0.151 45.037 70.919 1.00 96.27 408 ALA A CA 1
ATOM 2971 C C . ALA A 1 380 ? -1.273 45.055 71.417 1.00 102.97 408 ALA A C 1
ATOM 2972 O O . ALA A 1 380 ? -1.861 43.996 71.668 1.00 111.88 408 ALA A O 1
ATOM 2974 N N . GLU A 1 381 ? -1.802 46.267 71.589 1.00 107.55 409 GLU A N 1
ATOM 2975 C CA . GLU A 1 381 ? -3.170 46.489 72.111 1.00 113.47 409 GLU A CA 1
ATOM 2976 C C . GLU A 1 381 ? -3.187 46.507 73.620 1.00 106.77 409 GLU A C 1
ATOM 2977 O O . GLU A 1 381 ? -4.216 46.758 74.249 1.00 99.35 409 GLU A O 1
ATOM 2983 N N . ARG A 1 382 ? -2.011 46.226 74.167 1.00 109.32 410 ARG A N 1
ATOM 2984 C CA . ARG A 1 382 ? -1.678 46.400 75.559 1.00 105.34 410 ARG A CA 1
ATOM 2985 C C . ARG A 1 382 ? -0.189 46.430 75.427 1.00 98.87 410 ARG A C 1
ATOM 2986 O O . ARG A 1 382 ? 0.321 46.451 74.310 1.00 105.80 410 ARG A O 1
ATOM 2994 N N . GLY A 1 383 ? 0.534 46.451 76.530 1.00 96.49 411 GLY A N 1
ATOM 2995 C CA . GLY A 1 383 ? 1.981 46.325 76.435 1.00 94.61 411 GLY A CA 1
ATOM 2996 C C . GLY A 1 383 ? 2.699 47.446 77.137 1.00 88.34 411 GLY A C 1
ATOM 2997 O O . GLY A 1 383 ? 2.106 48.182 77.912 1.00 90.29 411 GLY A O 1
ATOM 2998 N N . TYR A 1 384 ? 3.988 47.567 76.859 1.00 86.25 412 TYR A N 1
ATOM 2999 C CA . TYR A 1 384 ? 4.828 48.555 77.515 1.00 76.48 412 TYR A CA 1
ATOM 3000 C C . TYR A 1 384 ? 5.175 49.650 76.515 1.00 72.34 412 TYR A C 1
ATOM 3001 O O . TYR A 1 384 ? 5.969 49.432 75.581 1.00 68.71 412 TYR A O 1
ATOM 3010 N N . LEU A 1 385 ? 4.594 50.827 76.739 1.00 62.75 413 LEU A N 1
ATOM 3011 C CA . LEU A 1 385 ? 4.806 51.981 75.870 1.00 67.15 413 LEU A CA 1
ATOM 3012 C C . LEU A 1 385 ? 6.288 52.325 75.569 1.00 67.32 413 LEU A C 1
ATOM 3013 O O . LEU A 1 385 ? 6.661 52.560 74.426 1.00 74.06 413 LEU A O 1
ATOM 3018 N N . PRO A 1 386 ? 7.134 52.348 76.584 1.00 69.68 414 PRO A N 1
ATOM 3019 C CA . PRO A 1 386 ? 8.535 52.582 76.256 1.00 77.30 414 PRO A CA 1
ATOM 3020 C C . PRO A 1 386 ? 9.170 51.504 75.369 1.00 73.09 414 PRO A C 1
ATOM 3021 O O . PRO A 1 386 ? 10.132 51.791 74.629 1.00 74.82 414 PRO A O 1
ATOM 3025 N N . ALA A 1 387 ? 8.677 50.276 75.473 1.00 69.25 415 ALA A N 1
ATOM 3026 C CA . ALA A 1 387 ? 9.272 49.161 74.724 1.00 75.39 415 ALA A CA 1
ATOM 3027 C C . ALA A 1 387 ? 8.932 49.297 73.242 1.00 75.37 415 ALA A C 1
ATOM 3028 O O . ALA A 1 387 ? 9.763 49.053 72.347 1.00 66.55 415 ALA A O 1
ATOM 3030 N N . LYS A 1 388 ? 7.680 49.685 73.024 1.00 68.85 416 LYS A N 1
ATOM 3031 C CA . LYS A 1 388 ? 7.148 49.949 71.708 1.00 69.26 416 LYS A CA 1
ATOM 3032 C C . LYS A 1 388 ? 7.925 51.064 71.047 1.00 70.77 416 LYS A C 1
ATOM 3033 O O . LYS A 1 388 ? 8.219 51.001 69.843 1.00 75.40 416 LYS A O 1
ATOM 3039 N N . PHE A 1 389 ? 8.223 52.096 71.827 1.00 65.49 417 PHE A N 1
ATOM 3040 C CA . PHE A 1 389 ? 8.962 53.219 71.326 1.00 66.29 417 PHE A CA 1
ATOM 3041 C C . PHE A 1 389 ? 10.369 52.771 70.969 1.00 66.05 417 PHE A C 1
ATOM 3042 O O . PHE A 1 389 ? 10.868 53.112 69.911 1.00 75.56 417 PHE A O 1
ATOM 3050 N N . GLY A 1 390 ? 11.004 51.978 71.809 1.00 60.94 418 GLY A N 1
ATOM 3051 C CA . GLY A 1 390 ? 12.358 51.566 71.499 1.00 70.60 418 GLY A CA 1
ATOM 3052 C C . GLY A 1 390 ? 12.403 50.776 70.205 1.00 75.17 418 GLY A C 1
ATOM 3053 O O . GLY A 1 390 ? 13.356 50.858 69.428 1.00 82.45 418 GLY A O 1
ATOM 3054 N N . ALA A 1 391 ? 11.362 49.985 69.988 1.00 82.50 419 ALA A N 1
ATOM 3055 C CA . ALA A 1 391 ? 11.229 49.234 68.750 1.00 82.42 419 ALA A CA 1
ATOM 3056 C C . ALA A 1 391 ? 11.194 50.211 67.592 1.00 80.68 419 ALA A C 1
ATOM 3057 O O . ALA A 1 391 ? 11.978 50.081 66.646 1.00 80.74 419 ALA A O 1
ATOM 3059 N N . ALA A 1 392 ? 10.299 51.199 67.690 1.00 75.00 420 ALA A N 1
ATOM 3060 C CA . ALA A 1 392 ? 10.096 52.185 66.625 1.00 69.03 420 ALA A CA 1
ATOM 3061 C C . ALA A 1 392 ? 11.391 52.882 66.241 1.00 73.55 420 ALA A C 1
ATOM 3062 O O . ALA A 1 392 ? 11.708 53.025 65.065 1.00 83.67 420 ALA A O 1
ATOM 3064 N N . GLN A 1 393 ? 12.160 53.285 67.234 1.00 75.02 421 GLN A N 1
ATOM 3065 C CA . GLN A 1 393 ? 13.456 53.890 66.979 1.00 75.18 421 GLN A CA 1
ATOM 3066 C C . GLN A 1 393 ? 14.388 52.902 66.315 1.00 75.26 421 GLN A C 1
ATOM 3067 O O . GLN A 1 393 ? 15.078 53.237 65.367 1.00 81.15 421 GLN A O 1
ATOM 3073 N N . LEU A 1 394 ? 14.441 51.688 66.846 1.00 82.85 422 LEU A N 1
ATOM 3074 C CA . LEU A 1 394 ? 15.303 50.654 66.268 1.00 90.93 422 LEU A CA 1
ATOM 3075 C C . LEU A 1 394 ? 14.946 50.350 64.810 1.00 93.03 422 LEU A C 1
ATOM 3076 O O . LEU A 1 394 ? 15.805 49.941 64.022 1.00 89.29 422 LEU A O 1
ATOM 3081 N N . SER A 1 395 ? 13.683 50.550 64.454 1.00 86.45 423 SER A N 1
ATOM 3082 C CA . SER A 1 395 ? 13.276 50.304 63.096 1.00 83.60 423 SER A CA 1
ATOM 3083 C C . SER A 1 395 ? 13.605 51.520 62.235 1.00 89.42 423 SER A C 1
ATOM 3084 O O . SER A 1 395 ? 13.945 51.362 61.061 1.00 111.79 423 SER A O 1
ATOM 3087 N N . VAL A 1 396 ? 13.547 52.719 62.818 1.00 88.17 424 VAL A N 1
ATOM 3088 C CA . VAL A 1 396 ? 13.986 53.934 62.115 1.00 84.60 424 VAL A CA 1
ATOM 3089 C C . VAL A 1 396 ? 15.429 53.785 61.692 1.00 84.09 424 VAL A C 1
ATOM 3090 O O . VAL A 1 396 ? 15.780 54.082 60.554 1.00 98.64 424 VAL A O 1
ATOM 3094 N N . LEU A 1 397 ? 16.277 53.338 62.600 1.00 84.46 425 LEU A N 1
ATOM 3095 C CA . LEU A 1 397 ? 17.588 52.924 62.169 1.00 101.60 425 LEU A CA 1
ATOM 3096 C C . LEU A 1 397 ? 17.372 51.550 61.536 1.00 115.15 425 LEU A C 1
ATOM 3097 O O . LEU A 1 397 ? 16.323 50.934 61.740 1.00 106.02 425 LEU A O 1
ATOM 3102 N N . LYS A 1 398 ? 18.345 51.096 60.746 1.00 126.03 426 LYS A N 1
ATOM 3103 C CA . LYS A 1 398 ? 18.149 50.051 59.723 1.00 125.46 426 LYS A CA 1
ATOM 3104 C C . LYS A 1 398 ? 17.435 50.600 58.486 1.00 117.62 426 LYS A C 1
ATOM 3105 O O . LYS A 1 398 ? 17.223 49.874 57.521 1.00 113.79 426 LYS A O 1
ATOM 3111 N N . ASN A 1 399 ? 17.063 51.880 58.542 1.00 114.63 427 ASN A N 1
ATOM 3112 C CA . ASN A 1 399 ? 16.435 52.604 57.441 1.00 114.19 427 ASN A CA 1
ATOM 3113 C C . ASN A 1 399 ? 15.104 52.015 57.009 1.00 101.90 427 ASN A C 1
ATOM 3114 O O . ASN A 1 399 ? 14.583 52.372 55.955 1.00 112.95 427 ASN A O 1
ATOM 3119 N N . ASP A 1 400 ? 14.539 51.141 57.833 1.00 89.56 428 ASP A N 1
ATOM 3120 C CA . ASP A 1 400 ? 13.277 50.491 57.491 1.00 98.01 428 ASP A CA 1
ATOM 3121 C C . ASP A 1 400 ? 12.180 51.357 58.071 1.00 91.80 428 ASP A C 1
ATOM 3122 O O . ASP A 1 400 ? 11.465 50.958 59.003 1.00 84.14 428 ASP A O 1
ATOM 3127 N N . LEU A 1 401 ? 12.052 52.539 57.465 1.00 92.64 429 LEU A N 1
ATOM 3128 C CA . LEU A 1 401 ? 11.218 53.647 57.967 1.00 86.89 429 LEU A CA 1
ATOM 3129 C C . LEU A 1 401 ? 9.721 53.371 57.843 1.00 84.65 429 LEU A C 1
ATOM 3130 O O . LEU A 1 401 ? 8.911 53.997 58.518 1.00 80.45 429 LEU A O 1
ATOM 3135 N N . GLY A 1 402 ? 9.346 52.438 56.982 1.00 88.58 430 GLY A N 1
ATOM 3136 C CA . GLY A 1 402 ? 7.938 52.092 56.845 1.00 97.25 430 GLY A CA 1
ATOM 3137 C C . GLY A 1 402 ? 7.371 51.542 58.139 1.00 103.77 430 GLY A C 1
ATOM 3138 O O . GLY A 1 402 ? 6.293 51.965 58.593 1.00 92.17 430 GLY A O 1
ATOM 3139 N N . GLU A 1 403 ? 8.110 50.603 58.737 1.00 108.03 431 GLU A N 1
ATOM 3140 C CA . GLU A 1 403 ? 7.632 49.925 59.953 1.00 104.40 431 GLU A CA 1
ATOM 3141 C C . GLU A 1 403 ? 7.626 50.855 61.151 1.00 95.69 431 GLU A C 1
ATOM 3142 O O . GLU A 1 403 ? 6.709 50.817 61.974 1.00 84.24 431 GLU A O 1
ATOM 3148 N N . ALA A 1 404 ? 8.629 51.728 61.201 1.00 92.55 432 ALA A N 1
ATOM 3149 C CA . ALA A 1 404 ? 8.641 52.841 62.140 1.00 86.75 432 ALA A CA 1
ATOM 3150 C C . ALA A 1 404 ? 7.339 53.615 62.042 1.00 87.98 432 ALA A C 1
ATOM 3151 O O . ALA A 1 404 ? 6.675 53.853 63.053 1.00 87.67 432 ALA A O 1
ATOM 3153 N N . LYS A 1 405 ? 6.959 53.980 60.819 1.00 89.34 433 LYS A N 1
ATOM 3154 C CA . LYS A 1 405 ? 5.674 54.658 60.590 1.00 89.11 433 LYS A CA 1
ATOM 3155 C C . LYS A 1 405 ? 4.519 53.850 61.140 1.00 89.77 433 LYS A C 1
ATOM 3156 O O . LYS A 1 405 ? 3.602 54.436 61.740 1.00 84.30 433 LYS A O 1
ATOM 3162 N N . LEU A 1 406 ? 4.568 52.521 60.943 1.00 93.32 434 LEU A N 1
ATOM 3163 C CA . LEU A 1 406 ? 3.512 51.631 61.472 1.00 108.14 434 LEU A CA 1
ATOM 3164 C C . LEU A 1 406 ? 3.287 51.894 62.940 1.00 107.82 434 LEU A C 1
ATOM 3165 O O . LEU A 1 406 ? 2.215 52.353 63.344 1.00 102.11 434 LEU A O 1
ATOM 3170 N N . ARG A 1 407 ? 4.329 51.593 63.720 1.00 103.42 435 ARG A N 1
ATOM 3171 C CA . ARG A 1 407 ? 4.216 51.463 65.184 1.00 102.98 435 ARG A CA 1
ATOM 3172 C C . ARG A 1 407 ? 3.962 52.799 65.860 1.00 100.72 435 ARG A C 1
ATOM 3173 O O . ARG A 1 407 ? 3.213 52.871 66.840 1.00 101.21 435 ARG A O 1
ATOM 3181 N N . LEU A 1 408 ? 4.551 53.860 65.308 1.00 98.57 436 LEU A N 1
ATOM 3182 C CA . LEU A 1 408 ? 4.329 55.212 65.817 1.00 92.96 436 LEU A CA 1
ATOM 3183 C C . LEU A 1 408 ? 2.867 55.581 65.634 1.00 90.30 436 LEU A C 1
ATOM 3184 O O . LEU A 1 408 ? 2.216 56.058 66.555 1.00 83.46 436 LEU A O 1
ATOM 3189 N N . GLU A 1 409 ? 2.343 55.333 64.441 1.00 96.60 437 GLU A N 1
ATOM 3190 C CA . GLU A 1 409 ? 0.935 55.568 64.181 1.00 94.72 437 GLU A CA 1
ATOM 3191 C C . GLU A 1 409 ? 0.088 54.770 65.160 1.00 94.62 437 GLU A C 1
ATOM 3192 O O . GLU A 1 409 ? -0.842 55.299 65.767 1.00 92.87 437 GLU A O 1
ATOM 3198 N N . LYS A 1 410 ? 0.449 53.499 65.325 1.00 107.11 438 LYS A N 1
ATOM 3199 C CA . LYS A 1 410 ? -0.275 52.570 66.201 1.00 113.89 438 LYS A CA 1
ATOM 3200 C C . LYS A 1 410 ? -0.368 53.177 67.588 1.00 108.90 438 LYS A C 1
ATOM 3201 O O . LYS A 1 410 ? -1.432 53.193 68.197 1.00 97.80 438 LYS A O 1
ATOM 3207 N N . MET A 1 411 ? 0.765 53.704 68.045 1.00 114.18 439 MET A N 1
ATOM 3208 C CA . MET A 1 411 ? 0.903 54.367 69.354 1.00 114.41 439 MET A CA 1
ATOM 3209 C C . MET A 1 411 ? 0.098 55.645 69.538 1.00 114.65 439 MET A C 1
ATOM 3210 O O . MET A 1 411 ? -0.532 55.846 70.573 1.00 115.59 439 MET A O 1
ATOM 3215 N N . ILE A 1 412 ? 0.198 56.549 68.571 1.00 115.58 440 ILE A N 1
ATOM 3216 C CA . ILE A 1 412 ? -0.515 57.829 68.676 1.00 126.84 440 ILE A CA 1
ATOM 3217 C C . ILE A 1 412 ? -2.029 57.598 68.622 1.00 127.18 440 ILE A C 1
ATOM 3218 O O . ILE A 1 412 ? -2.808 58.370 69.197 1.00 116.23 440 ILE A O 1
ATOM 3223 N N . GLN A 1 413 ? -2.430 56.519 67.944 1.00 129.46 441 GLN A N 1
ATOM 3224 C CA . GLN A 1 413 ? -3.826 56.096 67.921 1.00 130.77 441 GLN A CA 1
ATOM 3225 C C . GLN A 1 413 ? -4.262 55.613 69.314 1.00 125.81 441 GLN A C 1
ATOM 3226 O O . GLN A 1 413 ? -5.373 55.914 69.751 1.00 117.73 441 GLN A O 1
ATOM 3232 N N . HIS A 1 414 ? -3.385 54.877 69.999 1.00 123.97 442 HIS A N 1
ATOM 3233 C CA . HIS A 1 414 ? -3.605 54.488 71.406 1.00 125.67 442 HIS A CA 1
ATOM 3234 C C . HIS A 1 414 ? -3.715 55.726 72.319 1.00 117.21 442 HIS A C 1
ATOM 3235 O O . HIS A 1 414 ? -4.684 55.880 73.057 1.00 112.18 442 HIS A O 1
ATOM 3242 N N . SER A 1 415 ? -2.711 56.592 72.273 1.00 117.54 443 SER A N 1
ATOM 3243 C CA . SER A 1 415 ? -2.724 57.846 73.048 1.00 120.55 443 SER A CA 1
ATOM 3244 C C . SER A 1 415 ? -1.751 58.852 72.445 1.00 116.51 443 SER A C 1
ATOM 3245 O O . SER A 1 415 ? -0.763 58.474 71.787 1.00 101.91 443 SER A O 1
ATOM 3248 N N . LYS A 1 416 ? -2.016 60.132 72.699 1.00 103.10 444 LYS A N 1
ATOM 3249 C CA . LYS A 1 416 ? -1.231 61.204 72.086 1.00 94.25 444 LYS A CA 1
ATOM 3250 C C . LYS A 1 416 ? 0.138 61.351 72.724 1.00 83.01 444 LYS A C 1
ATOM 3251 O O . LYS A 1 416 ? 0.520 62.424 73.204 1.00 74.44 444 LYS A O 1
ATOM 3257 N N . ASN A 1 417 ? 0.898 60.263 72.679 1.00 79.06 445 ASN A N 1
ATOM 3258 C CA . ASN A 1 417 ? 2.216 60.259 73.271 1.00 84.60 445 ASN A CA 1
ATOM 3259 C C . ASN A 1 417 ? 3.143 61.273 72.622 1.00 90.50 445 ASN A C 1
ATOM 3260 O O . ASN A 1 417 ? 3.357 61.247 71.416 1.00 106.55 445 ASN A O 1
ATOM 3265 N N . TYR A 1 418 ? 3.729 62.131 73.443 1.00 88.99 446 TYR A N 1
ATOM 3266 C CA . TYR A 1 418 ? 4.639 63.164 72.964 1.00 86.04 446 TYR A CA 1
ATOM 3267 C C . TYR A 1 418 ? 5.784 62.585 72.118 1.00 77.43 446 TYR A C 1
ATOM 3268 O O . TYR A 1 418 ? 5.999 62.999 70.992 1.00 80.51 446 TYR A O 1
ATOM 3277 N N . GLU A 1 419 ? 6.502 61.622 72.662 1.00 76.81 447 GLU A N 1
ATOM 3278 C CA . GLU A 1 419 ? 7.697 61.078 72.003 1.00 88.27 447 GLU A CA 1
ATOM 3279 C C . GLU A 1 419 ? 7.415 60.421 70.650 1.00 95.01 447 GLU A C 1
ATOM 3280 O O . GLU A 1 419 ? 8.236 60.480 69.736 1.00 93.46 447 GLU A O 1
ATOM 3286 N N . ALA A 1 420 ? 6.269 59.757 70.544 1.00 105.93 448 ALA A N 1
ATOM 3287 C CA . ALA A 1 420 ? 5.818 59.212 69.264 1.00 105.29 448 ALA A CA 1
ATOM 3288 C C . ALA A 1 420 ? 5.575 60.382 68.296 1.00 102.51 448 ALA A C 1
ATOM 3289 O O . ALA A 1 420 ? 6.221 60.472 67.246 1.00 97.20 448 ALA A O 1
ATOM 3291 N N . MET A 1 421 ? 4.698 61.302 68.705 1.00 91.17 449 MET A N 1
ATOM 3292 C CA . MET A 1 421 ? 4.331 62.461 67.897 1.00 89.02 449 MET A CA 1
ATOM 3293 C C . MET A 1 421 ? 5.533 63.196 67.297 1.00 88.66 449 MET A C 1
ATOM 3294 O O . MET A 1 421 ? 5.548 63.518 66.119 1.00 100.84 449 MET A O 1
ATOM 3299 N N . ILE A 1 422 ? 6.535 63.476 68.107 1.00 91.82 450 ILE A N 1
ATOM 3300 C CA . ILE A 1 422 ? 7.693 64.226 67.626 1.00 94.44 450 ILE A CA 1
ATOM 3301 C C . ILE A 1 422 ? 8.515 63.402 66.651 1.00 90.77 450 ILE A C 1
ATOM 3302 O O . ILE A 1 422 ? 9.099 63.940 65.731 1.00 96.89 450 ILE A O 1
ATOM 3307 N N . LEU A 1 423 ? 8.581 62.099 66.860 1.00 94.63 451 LEU A N 1
ATOM 3308 C CA . LEU A 1 423 ? 9.408 61.256 65.995 1.00 93.23 451 LEU A CA 1
ATOM 3309 C C . LEU A 1 423 ? 8.723 61.014 64.668 1.00 93.83 451 LEU A C 1
ATOM 3310 O O . LEU A 1 423 ? 9.345 61.067 63.603 1.00 91.14 451 LEU A O 1
ATOM 3315 N N . LEU A 1 424 ? 7.432 60.725 64.744 1.00 89.38 452 LEU A N 1
ATOM 3316 C CA . LEU A 1 424 ? 6.667 60.483 63.553 1.00 90.15 452 LEU A CA 1
ATOM 3317 C C . LEU A 1 424 ? 6.687 61.743 62.683 1.00 84.47 452 LEU A C 1
ATOM 3318 O O . LEU A 1 424 ? 7.132 61.694 61.541 1.00 88.17 452 LEU A O 1
ATOM 3323 N N . GLY A 1 425 ? 6.277 62.871 63.253 1.00 83.66 453 GLY A N 1
ATOM 3324 C CA . GLY A 1 425 ? 6.278 64.166 62.541 1.00 79.20 453 GLY A CA 1
ATOM 3325 C C . GLY A 1 425 ? 7.603 64.513 61.859 1.00 78.18 453 GLY A C 1
ATOM 3326 O O . GLY A 1 425 ? 7.625 64.928 60.696 1.00 69.35 453 GLY A O 1
ATOM 3327 N N . THR A 1 426 ? 8.707 64.332 62.579 1.00 76.18 454 THR A N 1
ATOM 3328 C CA . THR A 1 426 ? 10.038 64.523 62.020 1.00 76.03 454 THR A CA 1
ATOM 3329 C C . THR A 1 426 ? 10.218 63.609 60.829 1.00 82.12 454 THR A C 1
ATOM 3330 O O . THR A 1 426 ? 10.738 64.021 59.799 1.00 87.31 454 THR A O 1
ATOM 3334 N N . LEU A 1 427 ? 9.791 62.358 60.988 1.00 87.54 455 LEU A N 1
ATOM 3335 C CA . LEU A 1 427 ? 9.924 61.352 59.935 1.00 87.99 455 LEU A CA 1
ATOM 3336 C C . LEU A 1 427 ? 9.225 61.800 58.641 1.00 82.14 455 LEU A C 1
ATOM 3337 O O . LEU A 1 427 ? 9.817 61.740 57.561 1.00 69.75 455 LEU A O 1
ATOM 3342 N N . TYR A 1 428 ? 7.968 62.217 58.775 1.00 72.60 456 TYR A N 1
ATOM 3343 C CA . TYR A 1 428 ? 7.202 62.757 57.678 1.00 73.18 456 TYR A CA 1
ATOM 3344 C C . TYR A 1 428 ? 7.846 64.023 57.090 1.00 81.63 456 TYR A C 1
ATOM 3345 O O . TYR A 1 428 ? 8.003 64.150 55.870 1.00 86.79 456 TYR A O 1
ATOM 3354 N N . ALA A 1 429 ? 8.217 64.965 57.943 1.00 75.92 457 ALA A N 1
ATOM 3355 C CA . ALA A 1 429 ? 8.838 66.177 57.448 1.00 76.33 457 ALA A CA 1
ATOM 3356 C C . ALA A 1 429 ? 10.002 65.805 56.574 1.00 69.65 457 ALA A C 1
ATOM 3357 O O . ALA A 1 429 ? 10.048 66.178 55.436 1.00 67.21 457 ALA A O 1
ATOM 3359 N N . GLU A 1 430 ? 10.940 65.041 57.105 1.00 71.00 458 GLU A N 1
ATOM 3360 C CA . GLU A 1 430 ? 12.117 64.679 56.328 1.00 75.79 458 GLU A CA 1
ATOM 3361 C C . GLU A 1 430 ? 11.767 63.976 55.016 1.00 72.97 458 GLU A C 1
ATOM 3362 O O . GLU A 1 430 ? 12.508 64.050 54.060 1.00 70.85 458 GLU A O 1
ATOM 3368 N N . GLU A 1 431 ? 10.649 63.273 54.989 1.00 80.23 459 GLU A N 1
ATOM 3369 C CA . GLU A 1 431 ? 10.186 62.593 53.778 1.00 86.07 459 GLU A CA 1
ATOM 3370 C C . GLU A 1 431 ? 9.854 63.612 52.680 1.00 84.39 459 GLU A C 1
ATOM 3371 O O . GLU A 1 431 ? 10.303 63.473 51.537 1.00 89.68 459 GLU A O 1
ATOM 3377 N N . VAL A 1 432 ? 9.068 64.624 53.048 1.00 70.11 460 VAL A N 1
ATOM 3378 C CA . VAL A 1 432 ? 8.758 65.759 52.189 1.00 63.40 460 VAL A CA 1
ATOM 3379 C C . VAL A 1 432 ? 10.017 66.487 51.674 1.00 67.75 460 VAL A C 1
ATOM 3380 O O . VAL A 1 432 ? 10.153 66.776 50.492 1.00 78.51 460 VAL A O 1
ATOM 3384 N N . PHE A 1 433 ? 10.918 66.812 52.583 1.00 71.58 461 PHE A N 1
ATOM 3385 C CA . PHE A 1 433 ? 12.130 67.558 52.238 1.00 72.33 461 PHE A CA 1
ATOM 3386 C C . PHE A 1 433 ? 12.966 66.765 51.230 1.00 73.56 461 PHE A C 1
ATOM 3387 O O . PHE A 1 433 ? 13.510 67.333 50.282 1.00 75.43 461 PHE A O 1
ATOM 3395 N N . ALA A 1 434 ? 13.059 65.456 51.440 1.00 72.94 462 ALA A N 1
ATOM 3396 C CA . ALA A 1 434 ? 13.825 64.589 50.549 1.00 71.65 462 ALA A CA 1
ATOM 3397 C C . ALA A 1 434 ? 13.169 64.543 49.177 1.00 70.65 462 ALA A C 1
ATOM 3398 O O . ALA A 1 434 ? 13.838 64.548 48.118 1.00 59.10 462 ALA A O 1
ATOM 3400 N N . ASN A 1 435 ? 11.846 64.481 49.205 1.00 70.88 463 ASN A N 1
ATOM 3401 C CA . ASN A 1 435 ? 11.096 64.365 47.981 1.00 71.63 463 ASN A CA 1
ATOM 3402 C C . ASN A 1 435 ? 11.404 65.497 47.059 1.00 75.93 463 ASN A C 1
ATOM 3403 O O . ASN A 1 435 ? 11.646 65.288 45.871 1.00 81.50 463 ASN A O 1
ATOM 3408 N N . GLN A 1 436 ? 11.426 66.700 47.626 1.00 84.94 464 GLN A N 1
ATOM 3409 C CA . GLN A 1 436 ? 11.574 67.936 46.844 1.00 79.76 464 GLN A CA 1
ATOM 3410 C C . GLN A 1 436 ? 12.859 68.052 46.042 1.00 70.41 464 GLN A C 1
ATOM 3411 O O . GLN A 1 436 ? 12.910 68.846 45.138 1.00 74.16 464 GLN A O 1
ATOM 3417 N N . SER A 1 437 ? 13.869 67.247 46.339 1.00 68.59 465 SER A N 1
ATOM 3418 C CA . SER A 1 437 ? 15.096 67.240 45.544 1.00 71.68 465 SER A CA 1
ATOM 3419 C C . SER A 1 437 ? 15.248 65.927 44.769 1.00 68.71 465 SER A C 1
ATOM 3420 O O . SER A 1 437 ? 16.347 65.555 44.351 1.00 60.19 465 SER A O 1
ATOM 3423 N N . ALA A 1 438 ? 14.146 65.213 44.606 1.00 67.45 466 ALA A N 1
ATOM 3424 C CA . ALA A 1 438 ? 14.159 63.943 43.898 1.00 66.36 466 ALA A CA 1
ATOM 3425 C C . ALA A 1 438 ? 14.022 64.144 42.386 1.00 73.58 466 ALA A C 1
ATOM 3426 O O . ALA A 1 438 ? 13.625 65.206 41.908 1.00 77.91 466 ALA A O 1
ATOM 3428 N N . ALA A 1 439 ? 14.332 63.091 41.642 1.00 72.33 467 ALA A N 1
ATOM 3429 C CA . ALA A 1 439 ? 14.244 63.112 40.193 1.00 64.37 467 ALA A CA 1
ATOM 3430 C C . ALA A 1 439 ? 12.803 63.289 39.751 1.00 68.43 467 ALA A C 1
ATOM 3431 O O . ALA A 1 439 ? 12.542 63.982 38.773 1.00 75.04 467 ALA A O 1
ATOM 3433 N N . VAL A 1 440 ? 11.874 62.656 40.463 1.00 68.87 468 VAL A N 1
ATOM 3434 C CA . VAL A 1 440 ? 10.445 62.848 40.195 1.00 66.81 468 VAL A CA 1
ATOM 3435 C C . VAL A 1 440 ? 9.718 63.150 41.493 1.00 67.28 468 VAL A C 1
ATOM 3436 O O . VAL A 1 440 ? 9.621 62.305 42.368 1.00 77.31 468 VAL A O 1
ATOM 3440 N N . LYS A 1 441 ? 9.189 64.352 41.593 1.00 69.97 469 LYS A N 1
ATOM 3441 C CA . LYS A 1 441 ? 8.466 64.763 42.759 1.00 73.04 469 LYS A CA 1
ATOM 3442 C C . LYS A 1 441 ? 7.169 63.965 42.837 1.00 78.55 469 LYS A C 1
ATOM 3443 O O . LYS A 1 441 ? 6.267 64.138 42.025 1.00 85.44 469 LYS A O 1
ATOM 3449 N N . GLU A 1 442 ? 7.104 63.065 43.808 1.00 79.94 470 GLU A N 1
ATOM 3450 C CA . GLU A 1 442 ? 5.863 62.427 44.218 1.00 77.11 470 GLU A CA 1
ATOM 3451 C C . GLU A 1 442 ? 4.996 63.448 44.921 1.00 73.35 470 GLU A C 1
ATOM 3452 O O . GLU A 1 442 ? 5.505 64.490 45.353 1.00 73.36 470 GLU A O 1
ATOM 3458 N N . ASP A 1 443 ? 3.697 63.166 45.016 1.00 71.20 471 ASP A N 1
ATOM 3459 C CA . ASP A 1 443 ? 2.779 64.040 45.759 1.00 81.80 471 ASP A CA 1
ATOM 3460 C C . ASP A 1 443 ? 2.724 63.654 47.225 1.00 87.59 471 ASP A C 1
ATOM 3461 O O . ASP A 1 443 ? 2.150 62.627 47.580 1.00 96.74 471 ASP A O 1
ATOM 3466 N N . LYS A 1 444 ? 3.285 64.504 48.073 1.00 85.54 472 LYS A N 1
ATOM 3467 C CA . LYS A 1 444 ? 3.342 64.222 49.470 1.00 79.46 472 LYS A CA 1
ATOM 3468 C C . LYS A 1 444 ? 2.731 65.343 50.238 1.00 75.73 472 LYS A C 1
ATOM 3469 O O . LYS A 1 444 ? 3.280 65.761 51.233 1.00 79.55 472 LYS A O 1
ATOM 3475 N N . SER A 1 445 ? 1.584 65.826 49.777 1.00 79.98 473 SER A N 1
ATOM 3476 C CA . SER A 1 445 ? 0.881 66.907 50.481 1.00 91.81 473 SER A CA 1
ATOM 3477 C C . SER A 1 445 ? 0.201 66.386 51.740 1.00 88.12 473 SER A C 1
ATOM 3478 O O . SER A 1 445 ? 0.072 67.101 52.731 1.00 92.24 473 SER A O 1
ATOM 3481 N N . ALA A 1 446 ? -0.263 65.145 51.669 1.00 89.39 474 ALA A N 1
ATOM 3482 C CA . ALA A 1 446 ? -0.840 64.468 52.815 1.00 87.23 474 ALA A CA 1
ATOM 3483 C C . ALA A 1 446 ? 0.218 64.227 53.925 1.00 87.72 474 ALA A C 1
ATOM 3484 O O . ALA A 1 446 ? -0.011 64.512 55.106 1.00 84.02 474 ALA A O 1
ATOM 3486 N N . GLU A 1 447 ? 1.391 63.744 53.532 1.00 84.69 475 GLU A N 1
ATOM 3487 C CA . GLU A 1 447 ? 2.496 63.530 54.486 1.00 88.14 475 GLU A CA 1
ATOM 3488 C C . GLU A 1 447 ? 2.968 64.843 55.116 1.00 87.13 475 GLU A C 1
ATOM 3489 O O . GLU A 1 447 ? 3.345 64.884 56.282 1.00 91.57 475 GLU A O 1
ATOM 3495 N N . ALA A 1 448 ? 2.971 65.906 54.319 1.00 90.23 476 ALA A N 1
ATOM 3496 C CA . ALA A 1 448 ? 3.269 67.245 54.809 1.00 85.11 476 ALA A CA 1
ATOM 3497 C C . ALA A 1 448 ? 2.246 67.656 55.857 1.00 85.94 476 ALA A C 1
ATOM 3498 O O . ALA A 1 448 ? 2.617 68.108 56.929 1.00 84.37 476 ALA A O 1
ATOM 3500 N N . LYS A 1 449 ? 0.962 67.485 55.571 1.00 89.12 477 LYS A N 1
ATOM 3501 C CA . LYS A 1 449 ? -0.050 67.868 56.550 1.00 99.48 477 LYS A CA 1
ATOM 3502 C C . LYS A 1 449 ? 0.164 67.078 57.828 1.00 94.88 477 LYS A C 1
ATOM 3503 O O . LYS A 1 449 ? 0.309 67.653 58.907 1.00 95.23 477 LYS A O 1
ATOM 3509 N N . LYS A 1 450 ? 0.202 65.760 57.696 1.00 97.33 478 LYS A N 1
ATOM 3510 C CA . LYS A 1 450 ? 0.437 64.883 58.854 1.00 98.54 478 LYS A CA 1
ATOM 3511 C C . LYS A 1 450 ? 1.586 65.428 59.716 1.00 95.55 478 LYS A C 1
ATOM 3512 O O . LYS A 1 450 ? 1.453 65.539 60.930 1.00 96.76 478 LYS A O 1
ATOM 3518 N N . ALA A 1 451 ? 2.700 65.784 59.083 1.00 86.83 479 ALA A N 1
ATOM 3519 C CA . ALA A 1 451 ? 3.834 66.331 59.809 1.00 84.35 479 ALA A CA 1
ATOM 3520 C C . ALA A 1 451 ? 3.441 67.619 60.538 1.00 85.82 479 ALA A C 1
ATOM 3521 O O . ALA A 1 451 ? 3.622 67.744 61.745 1.00 105.30 479 ALA A O 1
ATOM 3523 N N . ILE A 1 452 ? 2.872 68.565 59.810 1.00 87.40 480 ILE A N 1
ATOM 3524 C CA . ILE A 1 452 ? 2.479 69.849 60.395 1.00 86.34 480 ILE A CA 1
ATOM 3525 C C . ILE A 1 452 ? 1.606 69.649 61.630 1.00 84.76 480 ILE A C 1
ATOM 3526 O O . ILE A 1 452 ? 1.903 70.193 62.688 1.00 85.86 480 ILE A O 1
ATOM 3531 N N . SER A 1 453 ? 0.543 68.866 61.488 1.00 84.38 481 SER A N 1
ATOM 3532 C CA . SER A 1 453 ? -0.362 68.552 62.609 1.00 86.81 481 SER A CA 1
ATOM 3533 C C . SER A 1 453 ? 0.337 67.934 63.821 1.00 86.48 481 SER A C 1
ATOM 3534 O O . SER A 1 453 ? 0.039 68.289 64.966 1.00 84.57 481 SER A O 1
ATOM 3537 N N . LEU A 1 454 ? 1.250 67.002 63.562 1.00 86.76 482 LEU A N 1
ATOM 3538 C CA . LEU A 1 454 ? 2.008 66.347 64.624 1.00 91.73 482 LEU A CA 1
ATOM 3539 C C . LEU A 1 454 ? 2.886 67.302 65.410 1.00 93.89 482 LEU A C 1
ATOM 3540 O O . LEU A 1 454 ? 2.902 67.269 66.635 1.00 107.48 482 LEU A O 1
ATOM 3545 N N . LEU A 1 455 ? 3.601 68.163 64.707 1.00 90.61 483 LEU A N 1
ATOM 3546 C CA . LEU A 1 455 ? 4.504 69.108 65.360 1.00 88.61 483 LEU A CA 1
ATOM 3547 C C . LEU A 1 455 ? 3.759 70.313 65.989 1.00 88.01 483 LEU A C 1
ATOM 3548 O O . LEU A 1 455 ? 4.292 70.985 66.860 1.00 89.02 483 LEU A O 1
ATOM 3553 N N . GLU A 1 456 ? 2.532 70.573 65.553 1.00 90.92 484 GLU A N 1
ATOM 3554 C CA . GLU A 1 456 ? 1.668 71.552 66.218 1.00 100.36 484 GLU A CA 1
ATOM 3555 C C . GLU A 1 456 ? 1.071 70.970 67.486 1.00 105.50 484 GLU A C 1
ATOM 3556 O O . GLU A 1 456 ? 0.749 71.708 68.433 1.00 103.61 484 GLU A O 1
ATOM 3562 N N . GLY A 1 457 ? 0.879 69.651 67.470 1.00 103.81 485 GLY A N 1
ATOM 3563 C CA . GLY A 1 457 ? 0.514 68.900 68.666 1.00 100.81 485 GLY A CA 1
ATOM 3564 C C . GLY A 1 457 ? 1.652 68.877 69.670 1.00 96.23 485 GLY A C 1
ATOM 3565 O O . GLY A 1 457 ? 1.414 68.871 70.873 1.00 103.33 485 GLY A O 1
ATOM 3566 N N . VAL A 1 458 ? 2.884 68.847 69.168 1.00 87.31 486 VAL A N 1
ATOM 3567 C CA . VAL A 1 458 ? 4.069 69.011 69.991 1.00 88.69 486 VAL A CA 1
ATOM 3568 C C . VAL A 1 458 ? 4.157 70.424 70.554 1.00 101.25 486 VAL A C 1
ATOM 3569 O O . VAL A 1 458 ? 4.624 70.617 71.669 1.00 130.67 486 VAL A O 1
ATOM 3573 N N . ARG A 1 459 ? 3.730 71.419 69.789 1.00 107.05 487 ARG A N 1
ATOM 3574 C CA . ARG A 1 459 ? 3.703 72.795 70.295 1.00 112.58 487 ARG A CA 1
ATOM 3575 C C . ARG A 1 459 ? 2.702 72.938 71.426 1.00 109.72 487 ARG A C 1
ATOM 3576 O O . ARG A 1 459 ? 2.975 73.605 72.420 1.00 119.96 487 ARG A O 1
ATOM 3584 N N . SER A 1 460 ? 1.550 72.302 71.265 1.00 111.20 488 SER A N 1
ATOM 3585 C CA . SER A 1 460 ? 0.556 72.198 72.332 1.00 119.91 488 SER A CA 1
ATOM 3586 C C . SER A 1 460 ? 1.164 71.634 73.620 1.00 120.78 488 SER A C 1
ATOM 3587 O O . SER A 1 460 ? 0.830 72.076 74.721 1.00 111.23 488 SER A O 1
ATOM 3590 N N . ALA A 1 461 ? 2.054 70.655 73.464 1.00 121.47 489 ALA A N 1
ATOM 3591 C CA . ALA A 1 461 ? 2.777 70.050 74.590 1.00 129.35 489 ALA A CA 1
ATOM 3592 C C . ALA A 1 461 ? 3.698 71.036 75.300 1.00 131.47 489 ALA A C 1
ATOM 3593 O O . ALA A 1 461 ? 3.869 70.974 76.519 1.00 143.61 489 ALA A O 1
ATOM 3595 N N . TRP A 1 462 ? 4.295 71.943 74.540 1.00 128.39 490 TRP A N 1
ATOM 3596 C CA . TRP A 1 462 ? 5.115 72.990 75.135 1.00 133.15 490 TRP A CA 1
ATOM 3597 C C . TRP A 1 462 ? 4.208 74.008 75.838 1.00 129.42 490 TRP A C 1
ATOM 3598 O O . TRP A 1 462 ? 4.635 74.700 76.756 1.00 120.41 490 TRP A O 1
ATOM 3609 N N . LYS A 1 463 ? 2.960 74.095 75.388 1.00 127.17 491 LYS A N 1
ATOM 3610 C CA . LYS A 1 463 ? 2.032 75.112 75.861 1.00 134.58 491 LYS A CA 1
ATOM 3611 C C . LYS A 1 463 ? 1.492 74.842 77.253 1.00 131.95 491 LYS A C 1
ATOM 3612 O O . LYS A 1 463 ? 1.402 75.752 78.067 1.00 136.58 491 LYS A O 1
ATOM 3618 N N . ASP A 1 464 ? 1.107 73.600 77.517 1.00 134.76 492 ASP A N 1
ATOM 3619 C CA . ASP A 1 464 ? 0.357 73.286 78.734 1.00 130.55 492 ASP A CA 1
ATOM 3620 C C . ASP A 1 464 ? 1.256 73.230 79.971 1.00 125.28 492 ASP A C 1
ATOM 3621 O O . ASP A 1 464 ? 2.207 72.461 79.993 1.00 118.04 492 ASP A O 1
ATOM 3626 N N . PRO A 1 465 ? 0.934 74.020 81.017 1.00 125.55 493 PRO A N 1
ATOM 3627 C CA . PRO A 1 465 ? 1.819 74.145 82.185 1.00 123.71 493 PRO A CA 1
ATOM 3628 C C . PRO A 1 465 ? 2.171 72.820 82.865 1.00 121.46 493 PRO A C 1
ATOM 3629 O O . PRO A 1 465 ? 3.282 72.682 83.372 1.00 118.54 493 PRO A O 1
ATOM 3633 N N . LYS A 1 466 ? 1.229 71.872 82.864 1.00 118.23 494 LYS A N 1
ATOM 3634 C CA . LYS A 1 466 ? 1.349 70.604 83.601 1.00 112.49 494 LYS A CA 1
ATOM 3635 C C . LYS A 1 466 ? 2.557 69.765 83.203 1.00 117.50 494 LYS A C 1
ATOM 3636 O O . LYS A 1 466 ? 3.223 69.189 84.059 1.00 123.28 494 LYS A O 1
ATOM 3642 N N . ARG A 1 467 ? 2.835 69.679 81.908 1.00 115.88 495 ARG A N 1
ATOM 3643 C CA . ARG A 1 467 ? 4.051 68.998 81.454 1.00 121.58 495 ARG A CA 1
ATOM 3644 C C . ARG A 1 467 ? 5.231 69.899 81.834 1.00 125.73 495 ARG A C 1
ATOM 3645 O O . ARG A 1 467 ? 5.018 71.038 82.244 1.00 126.19 495 ARG A O 1
ATOM 3653 N N . ASN A 1 468 ? 6.464 69.409 81.728 1.00 133.31 496 ASN A N 1
ATOM 3654 C CA . ASN A 1 468 ? 7.619 70.213 82.163 1.00 138.01 496 ASN A CA 1
ATOM 3655 C C . ASN A 1 468 ? 8.182 71.163 81.087 1.00 153.57 496 ASN A C 1
ATOM 3656 O O . ASN A 1 468 ? 8.960 72.057 81.417 1.00 170.16 496 ASN A O 1
ATOM 3661 N N . LEU A 1 469 ? 7.802 70.950 79.820 1.00 164.14 497 LEU A N 1
ATOM 3662 C CA . LEU A 1 469 ? 7.858 71.977 78.727 1.00 161.32 497 LEU A CA 1
ATOM 3663 C C . LEU A 1 469 ? 9.276 72.222 78.166 1.00 154.82 497 LEU A C 1
ATOM 3664 O O . LEU A 1 469 ? 9.662 73.384 77.991 1.00 163.24 497 LEU A O 1
ATOM 3669 N N . SER A 1 470 ? 10.039 71.174 77.859 1.00 142.36 498 SER A N 1
ATOM 3670 C CA . SER A 1 470 ? 11.312 71.347 77.138 1.00 138.96 498 SER A CA 1
ATOM 3671 C C . SER A 1 470 ? 11.075 71.671 75.639 1.00 151.82 498 SER A C 1
ATOM 3672 O O . SER A 1 470 ? 10.292 70.984 74.983 1.00 161.29 498 SER A O 1
ATOM 3675 N N . PRO A 1 471 ? 11.711 72.743 75.105 1.00 150.67 499 PRO A N 1
ATOM 3676 C CA . PRO A 1 471 ? 11.545 73.105 73.686 1.00 137.20 499 PRO A CA 1
ATOM 3677 C C . PRO A 1 471 ? 12.726 72.728 72.796 1.00 120.94 499 PRO A C 1
ATOM 3678 O O . PRO A 1 471 ? 13.866 72.800 73.230 1.00 115.20 499 PRO A O 1
ATOM 3682 N N . ASP A 1 472 ? 12.421 72.372 71.548 1.00 117.66 500 ASP A N 1
ATOM 3683 C CA . ASP A 1 472 ? 13.394 71.879 70.561 1.00 114.62 500 ASP A CA 1
ATOM 3684 C C . ASP A 1 472 ? 13.525 72.846 69.388 1.00 107.86 500 ASP A C 1
ATOM 3685 O O . ASP A 1 472 ? 12.538 73.319 68.843 1.00 107.84 500 ASP A O 1
ATOM 3690 N N . ALA A 1 473 ? 14.755 73.129 68.994 1.00 110.77 501 ALA A N 1
ATOM 3691 C CA . ALA A 1 473 ? 15.007 73.944 67.808 1.00 116.26 501 ALA A CA 1
ATOM 3692 C C . ALA A 1 473 ? 14.579 73.164 66.570 1.00 115.09 501 ALA A C 1
ATOM 3693 O O . ALA A 1 473 ? 13.694 73.598 65.830 1.00 113.48 501 ALA A O 1
ATOM 3695 N N . ALA A 1 474 ? 15.193 71.993 66.394 1.00 103.41 502 ALA A N 1
ATOM 3696 C CA . ALA A 1 474 ? 14.968 71.118 65.254 1.00 91.04 502 ALA A CA 1
ATOM 3697 C C . ALA A 1 474 ? 13.498 71.050 64.811 1.00 90.64 502 ALA A C 1
ATOM 3698 O O . ALA A 1 474 ? 13.211 71.126 63.609 1.00 92.15 502 ALA A O 1
ATOM 3700 N N . VAL A 1 475 ? 12.586 70.909 65.771 1.00 79.09 503 VAL A N 1
ATOM 3701 C CA . VAL A 1 475 ? 11.143 70.859 65.485 1.00 83.92 503 VAL A CA 1
ATOM 3702 C C . VAL A 1 475 ? 10.656 72.166 64.877 1.00 91.72 503 VAL A C 1
ATOM 3703 O O . VAL A 1 475 ? 9.840 72.164 63.951 1.00 101.59 503 VAL A O 1
ATOM 3707 N N . LEU A 1 476 ? 11.136 73.281 65.425 1.00 91.54 504 LEU A N 1
ATOM 3708 C CA . LEU A 1 476 ? 10.757 74.611 64.939 1.00 92.28 504 LEU A CA 1
ATOM 3709 C C . LEU A 1 476 ? 11.241 74.879 63.508 1.00 89.52 504 LEU A C 1
ATOM 3710 O O . LEU A 1 476 ? 10.513 75.440 62.686 1.00 92.77 504 LEU A O 1
ATOM 3715 N N . LEU A 1 477 ? 12.470 74.473 63.229 1.00 79.13 505 LEU A N 1
ATOM 3716 C CA . LEU A 1 477 ? 13.066 74.646 61.920 1.00 84.10 505 LEU A CA 1
ATOM 3717 C C . LEU A 1 477 ? 12.360 73.849 60.840 1.00 83.91 505 LEU A C 1
ATOM 3718 O O . LEU A 1 477 ? 12.121 74.346 59.744 1.00 93.20 505 LEU A O 1
ATOM 3723 N N . ASN A 1 478 ? 12.066 72.598 61.147 1.00 85.34 506 ASN A N 1
ATOM 3724 C CA . ASN A 1 478 ? 11.332 71.738 60.234 1.00 87.40 506 ASN A CA 1
ATOM 3725 C C . ASN A 1 478 ? 9.965 72.349 59.944 1.00 88.72 506 ASN A C 1
ATOM 3726 O O . ASN A 1 478 ? 9.583 72.570 58.791 1.00 94.04 506 ASN A O 1
ATOM 3731 N N . LEU A 1 479 ? 9.265 72.659 61.019 1.00 83.41 507 LEU A N 1
ATOM 3732 C CA . LEU A 1 479 ? 7.951 73.248 60.952 1.00 87.98 507 LEU A CA 1
ATOM 3733 C C . LEU A 1 479 ? 7.963 74.565 60.186 1.00 85.08 507 LEU A C 1
ATOM 3734 O O . LEU A 1 479 ? 6.958 74.962 59.600 1.00 85.97 507 LEU A O 1
ATOM 3739 N N . ALA A 1 480 ? 9.095 75.259 60.235 1.00 80.92 508 ALA A N 1
ATOM 3740 C CA . ALA A 1 480 ? 9.265 76.506 59.500 1.00 84.34 508 ALA A CA 1
ATOM 3741 C C . ALA A 1 480 ? 9.343 76.236 58.023 1.00 85.17 508 ALA A C 1
ATOM 3742 O O . ALA A 1 480 ? 8.713 76.925 57.229 1.00 89.08 508 ALA A O 1
ATOM 3744 N N . ARG A 1 481 ? 10.124 75.225 57.663 1.00 83.04 509 ARG A N 1
ATOM 3745 C CA . ARG A 1 481 ? 10.224 74.816 56.285 1.00 78.76 509 ARG A CA 1
ATOM 3746 C C . ARG A 1 481 ? 8.880 74.272 55.755 1.00 80.21 509 ARG A C 1
ATOM 3747 O O . ARG A 1 481 ? 8.524 74.532 54.620 1.00 80.32 509 ARG A O 1
ATOM 3755 N N . LEU A 1 482 ? 8.127 73.537 56.572 1.00 83.45 510 LEU A N 1
ATOM 3756 C CA . LEU A 1 482 ? 6.836 72.977 56.123 1.00 76.62 510 LEU A CA 1
ATOM 3757 C C . LEU A 1 482 ? 5.909 74.092 55.746 1.00 75.25 510 LEU A C 1
ATOM 3758 O O . LEU A 1 482 ? 5.294 74.076 54.690 1.00 80.22 510 LEU A O 1
ATOM 3763 N N . TYR A 1 483 ? 5.835 75.076 56.620 1.00 79.64 511 TYR A N 1
ATOM 3764 C CA . TYR A 1 483 ? 4.938 76.184 56.441 1.00 78.05 511 TYR A CA 1
ATOM 3765 C C . TYR A 1 483 ? 5.393 77.096 55.300 1.00 81.47 511 TYR A C 1
ATOM 3766 O O . TYR A 1 483 ? 4.566 77.705 54.611 1.00 90.57 511 TYR A O 1
ATOM 3775 N N . GLU A 1 484 ? 6.705 77.171 55.107 1.00 80.30 512 GLU A N 1
ATOM 3776 C CA . GLU A 1 484 ? 7.347 78.043 54.086 1.00 87.07 512 GLU A CA 1
ATOM 3777 C C . GLU A 1 484 ? 6.603 78.208 52.745 1.00 88.52 512 GLU A C 1
ATOM 3778 O O . GLU A 1 484 ? 6.370 79.314 52.276 1.00 86.69 512 GLU A O 1
ATOM 3784 N N . SER A 1 485 ? 6.222 77.101 52.135 1.00 95.31 513 SER A N 1
ATOM 3785 C CA . SER A 1 485 ? 5.746 77.143 50.761 1.00 92.82 513 SER A CA 1
ATOM 3786 C C . SER A 1 485 ? 4.427 77.915 50.621 1.00 88.97 513 SER A C 1
ATOM 3787 O O . SER A 1 485 ? 4.304 78.739 49.748 1.00 98.19 513 SER A O 1
ATOM 3790 N N . GLU A 1 486 ? 3.459 77.653 51.490 1.00 95.24 514 GLU A N 1
ATOM 3791 C CA . GLU A 1 486 ? 2.091 78.153 51.324 1.00 85.81 514 GLU A CA 1
ATOM 3792 C C . GLU A 1 486 ? 1.564 78.939 52.518 1.00 89.55 514 GLU A C 1
ATOM 3793 O O . GLU A 1 486 ? 0.639 79.729 52.366 1.00 91.97 514 GLU A O 1
ATOM 3799 N N . SER A 1 487 ? 2.119 78.727 53.706 1.00 89.47 515 SER A N 1
ATOM 3800 C CA . SER A 1 487 ? 1.697 79.495 54.875 1.00 92.48 515 SER A CA 1
ATOM 3801 C C . SER A 1 487 ? 2.881 80.197 55.526 1.00 87.13 515 SER A C 1
ATOM 3802 O O . SER A 1 487 ? 3.219 79.927 56.676 1.00 76.08 515 SER A O 1
ATOM 3805 N N . PRO A 1 488 ? 3.495 81.137 54.797 1.00 97.58 516 PRO A N 1
ATOM 3806 C CA . PRO A 1 488 ? 4.814 81.692 55.144 1.00 99.56 516 PRO A CA 1
ATOM 3807 C C . PRO A 1 488 ? 4.869 82.454 56.470 1.00 101.52 516 PRO A C 1
ATOM 3808 O O . PRO A 1 488 ? 5.892 82.403 57.158 1.00 109.07 516 PRO A O 1
ATOM 3812 N N . ASP A 1 489 ? 3.795 83.149 56.835 1.00 93.43 517 ASP A N 1
ATOM 3813 C CA . ASP A 1 489 ? 3.788 83.889 58.111 1.00 94.28 517 ASP A CA 1
ATOM 3814 C C . ASP A 1 489 ? 4.026 83.007 59.353 1.00 90.24 517 ASP A C 1
ATOM 3815 O O . ASP A 1 489 ? 4.660 83.443 60.305 1.00 93.02 517 ASP A O 1
ATOM 3820 N N . LYS A 1 490 ? 3.529 81.773 59.323 1.00 87.96 518 LYS A N 1
ATOM 3821 C CA . LYS A 1 490 ? 3.757 80.818 60.399 1.00 89.97 518 LYS A CA 1
ATOM 3822 C C . LYS A 1 490 ? 5.205 80.402 60.424 1.00 94.68 518 LYS A C 1
ATOM 3823 O O . LYS A 1 490 ? 5.789 80.187 61.491 1.00 97.27 518 LYS A O 1
ATOM 3829 N N . ALA A 1 491 ? 5.772 80.257 59.235 1.00 90.46 519 ALA A N 1
ATOM 3830 C CA . ALA A 1 491 ? 7.180 79.942 59.118 1.00 92.98 519 ALA A CA 1
ATOM 3831 C C . ALA A 1 491 ? 8.011 81.055 59.730 1.00 94.20 519 ALA A C 1
ATOM 3832 O O . ALA A 1 491 ? 9.002 80.785 60.403 1.00 98.64 519 ALA A O 1
ATOM 3834 N N . LEU A 1 492 ? 7.595 82.299 59.498 1.00 89.26 520 LEU A N 1
ATOM 3835 C CA . LEU A 1 492 ? 8.290 83.469 60.045 1.00 87.18 520 LEU A CA 1
ATOM 3836 C C . LEU A 1 492 ? 8.298 83.439 61.584 1.00 85.73 520 LEU A C 1
ATOM 3837 O O . LEU A 1 492 ? 9.357 83.542 62.235 1.00 74.98 520 LEU A O 1
ATOM 3842 N N . GLN A 1 493 ? 7.106 83.257 62.148 1.00 86.12 521 GLN A N 1
ATOM 3843 C CA . GLN A 1 493 ? 6.920 83.244 63.596 1.00 87.90 521 GLN A CA 1
ATOM 3844 C C . GLN A 1 493 ? 7.823 82.189 64.188 1.00 88.12 521 GLN A C 1
ATOM 3845 O O . GLN A 1 493 ? 8.580 82.452 65.115 1.00 92.69 521 GLN A O 1
ATOM 3851 N N . CYS A 1 494 ? 7.760 80.993 63.615 1.00 95.51 522 CYS A N 1
ATOM 3852 C CA . CYS A 1 494 ? 8.644 79.896 64.010 1.00 95.14 522 CYS A CA 1
ATOM 3853 C C . CYS A 1 494 ? 10.082 80.379 64.118 1.00 94.98 522 CYS A C 1
ATOM 3854 O O . CYS A 1 494 ? 10.716 80.211 65.146 1.00 106.32 522 CYS A O 1
ATOM 3857 N N . LEU A 1 495 ? 10.583 80.992 63.051 1.00 97.18 523 LEU A N 1
ATOM 3858 C CA . LEU A 1 495 ? 11.984 81.415 62.988 1.00 87.82 523 LEU A CA 1
ATOM 3859 C C . LEU A 1 495 ? 12.262 82.538 63.947 1.00 84.32 523 LEU A C 1
ATOM 3860 O O . LEU A 1 495 ? 13.390 82.693 64.388 1.00 87.85 523 LEU A O 1
ATOM 3865 N N . GLN A 1 496 ? 11.237 83.322 64.264 1.00 84.84 524 GLN A N 1
ATOM 3866 C CA . GLN A 1 496 ? 11.350 84.327 65.319 1.00 86.43 524 GLN A CA 1
ATOM 3867 C C . GLN A 1 496 ? 11.575 83.724 66.716 1.00 90.62 524 GLN A C 1
ATOM 3868 O O . GLN A 1 496 ? 12.363 84.248 67.505 1.00 101.96 524 GLN A O 1
ATOM 3874 N N . GLN A 1 497 ? 10.893 82.628 67.011 1.00 91.72 525 GLN A N 1
ATOM 3875 C CA . GLN A 1 497 ? 11.070 81.941 68.295 1.00 99.58 525 GLN A CA 1
ATOM 3876 C C . GLN A 1 497 ? 12.367 81.126 68.323 1.00 100.60 525 GLN A C 1
ATOM 3877 O O . GLN A 1 497 ? 12.905 80.824 69.392 1.00 110.82 525 GLN A O 1
ATOM 3883 N N . VAL A 1 498 ? 12.858 80.748 67.150 1.00 94.34 526 VAL A N 1
ATOM 3884 C CA . VAL A 1 498 ? 14.161 80.102 67.050 1.00 92.46 526 VAL A CA 1
ATOM 3885 C C . VAL A 1 498 ? 15.226 81.162 67.261 1.00 96.44 526 VAL A C 1
ATOM 3886 O O . VAL A 1 498 ? 16.285 80.878 67.808 1.00 97.36 526 VAL A O 1
ATOM 3890 N N . GLU A 1 499 ? 14.950 82.380 66.794 1.00 98.64 527 GLU A N 1
ATOM 3891 C CA . GLU A 1 499 ? 15.821 83.526 67.057 1.00 99.67 527 GLU A CA 1
ATOM 3892 C C . GLU A 1 499 ? 15.972 83.655 68.578 1.00 104.56 527 GLU A C 1
ATOM 3893 O O . GLU A 1 499 ? 17.088 83.585 69.122 1.00 86.97 527 GLU A O 1
ATOM 3899 N N . GLN A 1 500 ? 14.831 83.772 69.259 1.00 107.31 528 GLN A N 1
ATOM 3900 C CA . GLN A 1 500 ? 14.796 83.933 70.720 1.00 108.82 528 GLN A CA 1
ATOM 3901 C C . GLN A 1 500 ? 15.504 82.818 71.487 1.00 104.28 528 GLN A C 1
ATOM 3902 O O . GLN A 1 500 ? 16.324 83.072 72.357 1.00 109.37 528 GLN A O 1
ATOM 3908 N N . LEU A 1 501 ? 15.208 81.577 71.163 1.00 101.26 529 LEU A N 1
ATOM 3909 C CA . LEU A 1 501 ? 15.942 80.490 71.800 1.00 112.98 529 LEU A CA 1
ATOM 3910 C C . LEU A 1 501 ? 17.459 80.592 71.577 1.00 103.48 529 LEU A C 1
ATOM 3911 O O . LEU A 1 501 ? 18.232 80.302 72.475 1.00 97.58 529 LEU A O 1
ATOM 3916 N N . GLU A 1 502 ? 17.873 81.022 70.389 1.00 115.17 530 GLU A N 1
ATOM 3917 C CA . GLU A 1 502 ? 19.307 81.141 70.057 1.00 112.28 530 GLU A CA 1
ATOM 3918 C C . GLU A 1 502 ? 19.972 82.277 70.836 1.00 112.27 530 GLU A C 1
ATOM 3919 O O . GLU A 1 502 ? 21.115 82.119 71.303 1.00 94.28 530 GLU A O 1
ATOM 3925 N N . ILE A 1 503 ? 19.254 83.402 70.975 1.00 105.70 531 ILE A N 1
ATOM 3926 C CA . ILE A 1 503 ? 19.791 84.591 71.661 1.00 115.86 531 ILE A CA 1
ATOM 3927 C C . ILE A 1 503 ? 19.854 84.370 73.179 1.00 122.17 531 ILE A C 1
ATOM 3928 O O . ILE A 1 503 ? 20.806 84.802 73.846 1.00 122.16 531 ILE A O 1
ATOM 3933 N N . ASP A 1 504 ? 18.855 83.668 73.711 1.00 128.09 532 ASP A N 1
ATOM 3934 C CA . ASP A 1 504 ? 18.765 83.426 75.150 1.00 123.52 532 ASP A CA 1
ATOM 3935 C C . ASP A 1 504 ? 19.999 82.666 75.606 1.00 120.46 532 ASP A C 1
ATOM 3936 O O . ASP A 1 504 ? 20.644 83.053 76.576 1.00 137.35 532 ASP A O 1
ATOM 3941 N N . GLN A 1 505 ? 20.346 81.610 74.882 1.00 112.80 533 GLN A N 1
ATOM 3942 C CA . GLN A 1 505 ? 21.573 80.857 75.170 1.00 124.14 533 GLN A CA 1
ATOM 3943 C C . GLN A 1 505 ? 22.838 81.588 74.695 1.00 116.56 533 GLN A C 1
ATOM 3944 O O . GLN A 1 505 ? 22.825 82.799 74.460 1.00 103.48 533 GLN A O 1
ATOM 3950 N N . ALA A 1 524 ? 19.831 99.139 70.379 1.00 118.83 552 ALA A N 1
ATOM 3951 C CA . ALA A 1 524 ? 18.865 98.224 70.983 1.00 130.37 552 ALA A CA 1
ATOM 3952 C C . ALA A 1 524 ? 19.305 96.762 70.820 1.00 134.23 552 ALA A C 1
ATOM 3953 O O . ALA A 1 524 ? 19.884 96.175 71.735 1.00 136.08 552 ALA A O 1
ATOM 3955 N N . ILE A 1 525 ? 19.034 96.192 69.648 1.00 134.20 553 ILE A N 1
ATOM 3956 C CA . ILE A 1 525 ? 19.264 94.774 69.396 1.00 127.14 553 ILE A CA 1
ATOM 3957 C C . ILE A 1 525 ? 20.331 94.643 68.326 1.00 117.56 553 ILE A C 1
ATOM 3958 O O . ILE A 1 525 ? 20.158 95.093 67.197 1.00 100.29 553 ILE A O 1
ATOM 3963 N N . ARG A 1 526 ? 21.440 94.036 68.720 1.00 117.19 554 ARG A N 1
ATOM 3964 C CA . ARG A 1 526 ? 22.474 93.611 67.813 1.00 113.62 554 ARG A CA 1
ATOM 3965 C C . ARG A 1 526 ? 22.494 92.094 67.899 1.00 115.49 554 ARG A C 1
ATOM 3966 O O . ARG A 1 526 ? 22.724 91.534 68.973 1.00 121.31 554 ARG A O 1
ATOM 3974 N N . LYS A 1 527 ? 22.241 91.433 66.777 1.00 117.39 555 LYS A N 1
ATOM 3975 C CA . LYS A 1 527 ? 22.047 89.983 66.765 1.00 117.31 555 LYS A CA 1
ATOM 3976 C C . LYS A 1 527 ? 22.859 89.346 65.691 1.00 112.01 555 LYS A C 1
ATOM 3977 O O . LYS A 1 527 ? 22.542 89.460 64.508 1.00 115.51 555 LYS A O 1
ATOM 3983 N N . LEU A 1 528 ? 23.907 88.665 66.106 1.00 110.03 556 LEU A N 1
ATOM 3984 C CA . LEU A 1 528 ? 24.681 87.897 65.185 1.00 107.18 556 LEU A CA 1
ATOM 3985 C C . LEU A 1 528 ? 24.545 86.440 65.670 1.00 114.07 556 LEU A C 1
ATOM 3986 O O . LEU A 1 528 ? 25.369 85.939 66.449 1.00 117.58 556 LEU A O 1
ATOM 3991 N N . LEU A 1 529 ? 23.441 85.811 65.241 1.00 103.28 557 LEU A N 1
ATOM 3992 C CA . LEU A 1 529 ? 23.176 84.370 65.406 1.00 93.76 557 LEU A CA 1
ATOM 3993 C C . LEU A 1 529 ? 23.616 83.700 64.094 1.00 93.81 557 LEU A C 1
ATOM 3994 O O . LEU A 1 529 ? 24.150 84.377 63.213 1.00 92.05 557 LEU A O 1
ATOM 3999 N N . PRO A 1 530 ? 23.389 82.379 63.933 1.00 92.78 558 PRO A N 1
ATOM 4000 C CA . PRO A 1 530 ? 23.850 81.813 62.665 1.00 91.09 558 PRO A CA 1
ATOM 4001 C C . PRO A 1 530 ? 23.186 82.484 61.440 1.00 96.06 558 PRO A C 1
ATOM 4002 O O . PRO A 1 530 ? 21.987 82.827 61.482 1.00 94.08 558 PRO A O 1
ATOM 4006 N N . PRO A 1 531 ? 23.968 82.688 60.363 1.00 88.80 559 PRO A N 1
ATOM 4007 C CA . PRO A 1 531 ? 23.562 83.422 59.155 1.00 86.32 559 PRO A CA 1
ATOM 4008 C C . PRO A 1 531 ? 22.291 82.910 58.460 1.00 86.32 559 PRO A C 1
ATOM 4009 O O . PRO A 1 531 ? 21.480 83.698 57.973 1.00 80.21 559 PRO A O 1
ATOM 4013 N N . GLN A 1 532 ? 22.133 81.598 58.392 1.00 83.21 560 GLN A N 1
ATOM 4014 C CA . GLN A 1 532 ? 21.024 81.040 57.660 1.00 81.33 560 GLN A CA 1
ATOM 4015 C C . GLN A 1 532 ? 19.713 81.470 58.305 1.00 76.68 560 GLN A C 1
ATOM 4016 O O . GLN A 1 532 ? 18.792 81.939 57.628 1.00 78.39 560 GLN A O 1
ATOM 4022 N N . LEU A 1 533 ? 19.644 81.340 59.619 1.00 68.84 561 LEU A N 1
ATOM 4023 C CA . LEU A 1 533 ? 18.455 81.753 60.334 1.00 73.38 561 LEU A CA 1
ATOM 4024 C C . LEU A 1 533 ? 18.106 83.223 60.024 1.00 74.75 561 LEU A C 1
ATOM 4025 O O . LEU A 1 533 ? 16.986 83.543 59.660 1.00 82.44 561 LEU A O 1
ATOM 4030 N N . LEU A 1 534 ? 19.082 84.105 60.169 1.00 72.02 562 LEU A N 1
ATOM 4031 C CA . LEU A 1 534 ? 18.890 85.537 59.934 1.00 72.60 562 LEU A CA 1
ATOM 4032 C C . LEU A 1 534 ? 18.467 85.836 58.512 1.00 73.28 562 LEU A C 1
ATOM 4033 O O . LEU A 1 534 ? 17.582 86.661 58.280 1.00 77.01 562 LEU A O 1
ATOM 4038 N N . ASN A 1 535 ? 19.099 85.160 57.557 1.00 75.77 563 ASN A N 1
ATOM 4039 C CA . ASN A 1 535 ? 18.734 85.301 56.147 1.00 74.61 563 ASN A CA 1
ATOM 4040 C C . ASN A 1 535 ? 17.279 84.944 55.908 1.00 70.29 563 ASN A C 1
ATOM 4041 O O . ASN A 1 535 ? 16.522 85.732 55.338 1.00 71.85 563 ASN A O 1
ATOM 4046 N N . ASN A 1 536 ? 16.882 83.757 56.338 1.00 63.36 564 ASN A N 1
ATOM 4047 C CA . ASN A 1 536 ? 15.516 83.335 56.078 1.00 66.55 564 ASN A CA 1
ATOM 4048 C C . ASN A 1 536 ? 14.538 84.318 56.691 1.00 66.96 564 ASN A C 1
ATOM 4049 O O . ASN A 1 536 ? 13.597 84.761 56.045 1.00 74.97 564 ASN A O 1
ATOM 4054 N N . ILE A 1 537 ? 14.793 84.706 57.927 1.00 68.02 565 ILE A N 1
ATOM 4055 C CA . ILE A 1 537 ? 13.924 85.650 58.594 1.00 70.28 565 ILE A CA 1
ATOM 4056 C C . ILE A 1 537 ? 13.839 86.847 57.680 1.00 71.43 565 ILE A C 1
ATOM 4057 O O . ILE A 1 537 ? 12.747 87.323 57.380 1.00 78.02 565 ILE A O 1
ATOM 4062 N N . GLY A 1 538 ? 15.000 87.301 57.206 1.00 73.23 566 GLY A N 1
ATOM 4063 C CA . GLY A 1 538 ? 15.079 88.421 56.247 1.00 69.98 566 GLY A CA 1
ATOM 4064 C C . GLY A 1 538 ? 14.181 88.228 55.049 1.00 63.69 566 GLY A C 1
ATOM 4065 O O . GLY A 1 538 ? 13.470 89.144 54.658 1.00 56.28 566 GLY A O 1
ATOM 4066 N N . CYS A 1 539 ? 14.211 87.002 54.517 1.00 69.10 567 CYS A N 1
ATOM 4067 C CA . CYS A 1 539 ? 13.407 86.561 53.371 1.00 69.46 567 CYS A CA 1
ATOM 4068 C C . CYS A 1 539 ? 11.920 86.625 53.622 1.00 72.49 567 CYS A C 1
ATOM 4069 O O . CYS A 1 539 ? 11.150 86.984 52.710 1.00 78.26 567 CYS A O 1
ATOM 4072 N N . PHE A 1 540 ? 11.508 86.258 54.838 1.00 70.16 568 PHE A N 1
ATOM 4073 C CA . PHE A 1 540 ? 10.075 86.254 55.174 1.00 73.25 568 PHE A CA 1
ATOM 4074 C C . PHE A 1 540 ? 9.611 87.664 55.396 1.00 64.93 568 PHE A C 1
ATOM 4075 O O . PHE A 1 540 ? 8.505 88.042 54.994 1.00 67.54 568 PHE A O 1
ATOM 4083 N N . TYR A 1 541 ? 10.480 88.445 56.012 1.00 63.40 569 TYR A N 1
ATOM 4084 C CA . TYR A 1 541 ? 10.224 89.861 56.159 1.00 67.28 569 TYR A CA 1
ATOM 4085 C C . TYR A 1 541 ? 10.108 90.507 54.786 1.00 65.97 569 TYR A C 1
ATOM 4086 O O . TYR A 1 541 ? 9.275 91.365 54.569 1.00 70.45 569 TYR A O 1
ATOM 4095 N N . SER A 1 542 ? 10.953 90.079 53.864 1.00 69.76 570 SER A N 1
ATOM 4096 C CA . SER A 1 542 ? 10.967 90.629 52.516 1.00 74.65 570 SER A CA 1
ATOM 4097 C C . SER A 1 542 ? 9.691 90.298 51.733 1.00 73.57 570 SER A C 1
ATOM 4098 O O . SER A 1 542 ? 9.271 91.071 50.892 1.00 72.55 570 SER A O 1
ATOM 4101 N N . GLN A 1 543 ? 9.080 89.149 51.994 1.00 78.13 571 GLN A N 1
ATOM 4102 C CA . GLN A 1 543 ? 7.849 88.775 51.279 1.00 81.66 571 GLN A CA 1
ATOM 4103 C C . GLN A 1 543 ? 6.710 89.639 51.760 1.00 77.78 571 GLN A C 1
ATOM 4104 O O . GLN A 1 543 ? 5.853 90.028 50.981 1.00 80.30 571 GLN A O 1
ATOM 4110 N N . GLU A 1 544 ? 6.713 89.923 53.059 1.00 84.57 572 GLU A N 1
ATOM 4111 C CA . GLU A 1 544 ? 5.934 91.023 53.624 1.00 87.27 572 GLU A CA 1
ATOM 4112 C C . GLU A 1 544 ? 6.565 92.339 53.186 1.00 91.24 572 GLU A C 1
ATOM 4113 O O . GLU A 1 544 ? 7.615 92.365 52.545 1.00 99.14 572 GLU A O 1
ATOM 4119 N N . GLY A 1 545 ? 5.945 93.445 53.542 1.00 91.11 573 GLY A N 1
ATOM 4120 C CA . GLY A 1 545 ? 6.464 94.735 53.114 1.00 90.43 573 GLY A CA 1
ATOM 4121 C C . GLY A 1 545 ? 7.764 95.144 53.781 1.00 79.83 573 GLY A C 1
ATOM 4122 O O . GLY A 1 545 ? 8.426 96.056 53.302 1.00 84.26 573 GLY A O 1
ATOM 4123 N N . LYS A 1 546 ? 8.132 94.487 54.880 1.00 69.02 574 LYS A N 1
ATOM 4124 C CA . LYS A 1 546 ? 9.146 95.032 55.777 1.00 72.73 574 LYS A CA 1
ATOM 4125 C C . LYS A 1 546 ? 10.526 94.894 55.124 1.00 69.55 574 LYS A C 1
ATOM 4126 O O . LYS A 1 546 ? 11.342 94.060 55.509 1.00 64.71 574 LYS A O 1
ATOM 4132 N N . HIS A 1 547 ? 10.783 95.743 54.132 1.00 74.54 575 HIS A N 1
ATOM 4133 C CA . HIS A 1 547 ? 11.994 95.629 53.322 1.00 78.05 575 HIS A CA 1
ATOM 4134 C C . HIS A 1 547 ? 13.246 96.142 54.013 1.00 83.10 575 HIS A C 1
ATOM 4135 O O . HIS A 1 547 ? 14.350 95.706 53.695 1.00 86.35 575 HIS A O 1
ATOM 4142 N N . ARG A 1 548 ? 13.093 97.058 54.961 1.00 90.50 576 ARG A N 1
ATOM 4143 C CA . ARG A 1 548 ? 14.262 97.514 55.707 1.00 99.27 576 ARG A CA 1
ATOM 4144 C C . ARG A 1 548 ? 14.546 96.521 56.832 1.00 93.58 576 ARG A C 1
ATOM 4145 O O . ARG A 1 548 ? 15.699 96.153 57.109 1.00 93.40 576 ARG A O 1
ATOM 4153 N N . LEU A 1 549 ? 13.495 96.042 57.460 1.00 82.15 577 LEU A N 1
ATOM 4154 C CA . LEU A 1 549 ? 13.704 95.038 58.479 1.00 82.73 577 LEU A CA 1
ATOM 4155 C C . LEU A 1 549 ? 14.460 93.852 57.906 1.00 82.72 577 LEU A C 1
ATOM 4156 O O . LEU A 1 549 ? 15.422 93.346 58.501 1.00 76.64 577 LEU A O 1
ATOM 4161 N N . ALA A 1 550 ? 14.018 93.442 56.722 1.00 82.99 578 ALA A N 1
ATOM 4162 C CA . ALA A 1 550 ? 14.710 92.444 55.915 1.00 79.40 578 ALA A CA 1
ATOM 4163 C C . ALA A 1 550 ? 16.178 92.811 55.656 1.00 81.57 578 ALA A C 1
ATOM 4164 O O . ALA A 1 550 ? 17.089 92.003 55.912 1.00 80.57 578 ALA A O 1
ATOM 4166 N N . THR A 1 551 ? 16.388 94.038 55.172 1.00 75.84 579 THR A N 1
ATOM 4167 C CA . THR A 1 551 ? 17.729 94.574 54.867 1.00 75.10 579 THR A CA 1
ATOM 4168 C C . THR A 1 551 ? 18.672 94.543 56.070 1.00 71.77 579 THR A C 1
ATOM 4169 O O . THR A 1 551 ? 19.855 94.212 55.942 1.00 64.07 579 THR A O 1
ATOM 4173 N N . GLU A 1 552 ? 18.137 94.885 57.235 1.00 76.98 580 GLU A N 1
ATOM 4174 C CA . GLU A 1 552 ? 18.922 94.873 58.470 1.00 82.67 580 GLU A CA 1
ATOM 4175 C C . GLU A 1 552 ? 19.296 93.447 58.832 1.00 74.60 580 GLU A C 1
ATOM 4176 O O . GLU A 1 552 ? 20.429 93.172 59.260 1.00 61.49 580 GLU A O 1
ATOM 4182 N N . PHE A 1 553 ? 18.344 92.539 58.611 1.00 79.45 581 PHE A N 1
ATOM 4183 C CA . PHE A 1 553 ? 18.579 91.104 58.844 1.00 82.10 581 PHE A CA 1
ATOM 4184 C C . PHE A 1 553 ? 19.615 90.502 57.901 1.00 78.81 581 PHE A C 1
ATOM 4185 O O . PHE A 1 553 ? 20.466 89.737 58.335 1.00 81.98 581 PHE A O 1
ATOM 4193 N N . PHE A 1 554 ? 19.553 90.846 56.621 1.00 70.32 582 PHE A N 1
ATOM 4194 C CA . PHE A 1 554 ? 20.603 90.426 55.696 1.00 71.11 582 PHE A CA 1
ATOM 4195 C C . PHE A 1 554 ? 21.973 90.952 56.094 1.00 75.19 582 PHE A C 1
ATOM 4196 O O . PHE A 1 554 ? 22.957 90.208 56.029 1.00 74.56 582 PHE A O 1
ATOM 4204 N N . GLN A 1 555 ? 22.038 92.230 56.478 1.00 75.81 583 GLN A N 1
ATOM 4205 C CA . GLN A 1 555 ? 23.300 92.837 56.853 1.00 78.26 583 GLN A CA 1
ATOM 4206 C C . GLN A 1 555 ? 23.828 92.116 58.064 1.00 81.24 583 GLN A C 1
ATOM 4207 O O . GLN A 1 555 ? 25.013 91.787 58.131 1.00 80.67 583 GLN A O 1
ATOM 4213 N N . ALA A 1 556 ? 22.926 91.856 59.006 1.00 86.48 584 ALA A N 1
ATOM 4214 C CA . ALA A 1 556 ? 23.263 91.142 60.241 1.00 96.68 584 ALA A CA 1
ATOM 4215 C C . ALA A 1 556 ? 23.802 89.741 59.952 1.00 93.67 584 ALA A C 1
ATOM 4216 O O . ALA A 1 556 ? 24.708 89.254 60.635 1.00 110.89 584 ALA A O 1
ATOM 4218 N N . ALA A 1 557 ? 23.234 89.103 58.936 1.00 88.14 585 ALA A N 1
ATOM 4219 C CA . ALA A 1 557 ? 23.690 87.788 58.475 1.00 89.58 585 ALA A CA 1
ATOM 4220 C C . ALA A 1 557 ? 25.110 87.822 57.929 1.00 88.85 585 ALA A C 1
ATOM 4221 O O . ALA A 1 557 ? 25.921 86.939 58.220 1.00 88.28 585 ALA A O 1
ATOM 4223 N N . LEU A 1 558 ? 25.382 88.831 57.108 1.00 85.00 586 LEU A N 1
ATOM 4224 C CA . LEU A 1 558 ? 26.717 89.062 56.575 1.00 80.25 586 LEU A CA 1
ATOM 4225 C C . LEU A 1 558 ? 27.724 89.263 57.691 1.00 86.03 586 LEU A C 1
ATOM 4226 O O . LEU A 1 558 ? 28.763 88.609 57.726 1.00 91.65 586 LEU A O 1
ATOM 4231 N N . ASP A 1 559 ? 27.413 90.158 58.619 1.00 91.56 587 ASP A N 1
ATOM 4232 C CA . ASP A 1 559 ? 28.317 90.408 59.728 1.00 91.53 587 ASP A CA 1
ATOM 4233 C C . ASP A 1 559 ? 28.597 89.085 60.418 1.00 94.99 587 ASP A C 1
ATOM 4234 O O . ASP A 1 559 ? 29.749 88.690 60.616 1.00 89.40 587 ASP A O 1
ATOM 4239 N N . SER A 1 560 ? 27.516 88.382 60.724 1.00 95.61 588 SER A N 1
ATOM 4240 C CA . SER A 1 560 ? 27.596 87.109 61.404 1.00 96.19 588 SER A CA 1
ATOM 4241 C C . SER A 1 560 ? 28.507 86.124 60.666 1.00 94.16 588 SER A C 1
ATOM 4242 O O . SER A 1 560 ? 29.267 85.426 61.315 1.00 102.11 588 SER A O 1
ATOM 4245 N N . CYS A 1 561 ? 28.433 86.071 59.331 1.00 94.48 589 CYS A N 1
ATOM 4246 C CA . CYS A 1 561 ? 29.363 85.240 58.521 1.00 99.54 589 CYS A CA 1
ATOM 4247 C C . CYS A 1 561 ? 30.815 85.681 58.655 1.00 95.82 589 CYS A C 1
ATOM 4248 O O . CYS A 1 561 ? 31.733 84.865 58.612 1.00 94.39 589 CYS A O 1
ATOM 4251 N N . ALA A 1 562 ? 31.020 86.984 58.760 1.00 102.06 590 ALA A N 1
ATOM 4252 C CA . ALA A 1 562 ? 32.362 87.520 58.966 1.00 107.75 590 ALA A CA 1
ATOM 4253 C C . ALA A 1 562 ? 32.932 87.026 60.298 1.00 105.35 590 ALA A C 1
ATOM 4254 O O . ALA A 1 562 ? 34.085 86.611 60.359 1.00 111.35 590 ALA A O 1
ATOM 4256 N N . ARG A 1 563 ? 32.119 87.069 61.351 1.00 97.77 591 ARG A N 1
ATOM 4257 C CA . ARG A 1 563 ? 32.523 86.548 62.648 1.00 100.96 591 ARG A CA 1
ATOM 4258 C C . ARG A 1 563 ? 32.884 85.068 62.583 1.00 102.21 591 ARG A C 1
ATOM 4259 O O . ARG A 1 563 ? 33.806 84.633 63.258 1.00 116.09 591 ARG A O 1
ATOM 4267 N N . ILE A 1 564 ? 32.153 84.289 61.799 1.00 96.36 592 ILE A N 1
ATOM 4268 C CA . ILE A 1 564 ? 32.481 82.868 61.665 1.00 100.44 592 ILE A CA 1
ATOM 4269 C C . ILE A 1 564 ? 33.811 82.719 60.894 1.00 96.31 592 ILE A C 1
ATOM 4270 O O . ILE A 1 564 ? 34.654 81.889 61.229 1.00 90.31 592 ILE A O 1
ATOM 4275 N N . SER A 1 565 ? 33.988 83.544 59.872 1.00 99.12 593 SER A N 1
ATOM 4276 C CA . SER A 1 565 ? 35.178 83.494 59.035 1.00 106.02 593 SER A CA 1
ATOM 4277 C C . SER A 1 565 ? 36.459 83.592 59.861 1.00 120.16 593 SER A C 1
ATOM 4278 O O . SER A 1 565 ? 37.394 82.822 59.643 1.00 133.12 593 SER A O 1
ATOM 4281 N N . GLN A 1 566 ? 36.495 84.537 60.799 1.00 126.07 594 GLN A N 1
ATOM 4282 C CA . GLN A 1 566 ? 37.682 84.751 61.637 1.00 113.68 594 GLN A CA 1
ATOM 4283 C C . GLN A 1 566 ? 37.965 83.545 62.545 1.00 111.71 594 GLN A C 1
ATOM 4284 O O . GLN A 1 566 ? 39.121 83.162 62.701 1.00 106.37 594 GLN A O 1
ATOM 4290 N N . THR A 1 567 ? 36.912 82.931 63.095 1.00 111.48 595 THR A N 1
ATOM 4291 C CA . THR A 1 567 ? 37.054 81.845 64.085 1.00 109.22 595 THR A CA 1
ATOM 4292 C C . THR A 1 567 ? 37.247 80.498 63.405 1.00 105.41 595 THR A C 1
ATOM 4293 O O . THR A 1 567 ? 37.620 80.435 62.238 1.00 101.39 595 THR A O 1
ATOM 4297 N N . GLU A 1 568 ? 36.967 79.426 64.139 1.00 116.04 596 GLU A N 1
ATOM 4298 C CA . GLU A 1 568 ? 37.269 78.076 63.685 1.00 129.99 596 GLU A CA 1
ATOM 4299 C C . GLU A 1 568 ? 36.334 77.548 62.613 1.00 123.49 596 GLU A C 1
ATOM 4300 O O . GLU A 1 568 ? 36.792 77.161 61.535 1.00 111.03 596 GLU A O 1
ATOM 4306 N N . ASN A 1 569 ? 35.036 77.562 62.898 1.00 130.04 597 ASN A N 1
ATOM 4307 C CA . ASN A 1 569 ? 34.086 76.728 62.159 1.00 144.40 597 ASN A CA 1
ATOM 4308 C C . ASN A 1 569 ? 34.063 77.006 60.660 1.00 145.07 597 ASN A C 1
ATOM 4309 O O . ASN A 1 569 ? 33.808 78.136 60.214 1.00 143.81 597 ASN A O 1
ATOM 4314 N N . ASP A 1 570 ? 34.326 75.955 59.893 1.00 133.68 598 ASP A N 1
ATOM 4315 C CA . ASP A 1 570 ? 34.248 76.049 58.458 1.00 136.70 598 ASP A CA 1
ATOM 4316 C C . ASP A 1 570 ? 32.820 75.769 57.993 1.00 143.08 598 ASP A C 1
ATOM 4317 O O . ASP A 1 570 ? 32.309 74.648 58.118 1.00 142.48 598 ASP A O 1
ATOM 4322 N N . LEU A 1 571 ? 32.182 76.825 57.501 1.00 139.94 599 LEU A N 1
ATOM 4323 C CA . LEU A 1 571 ? 30.972 76.732 56.699 1.00 130.53 599 LEU A CA 1
ATOM 4324 C C . LEU A 1 571 ? 31.354 77.250 55.337 1.00 127.78 599 LEU A C 1
ATOM 4325 O O . LEU A 1 571 ? 32.392 77.891 55.197 1.00 132.74 599 LEU A O 1
ATOM 4330 N N . ASP A 1 572 ? 30.545 76.971 54.325 1.00 123.18 600 ASP A N 1
ATOM 4331 C CA . ASP A 1 572 ? 30.849 77.482 52.995 1.00 123.08 600 ASP A CA 1
ATOM 4332 C C . ASP A 1 572 ? 30.588 78.984 52.986 1.00 118.85 600 ASP A C 1
ATOM 4333 O O . ASP A 1 572 ? 29.586 79.456 52.451 1.00 127.05 600 ASP A O 1
ATOM 4338 N N . ILE A 1 573 ? 31.516 79.724 53.583 1.00 116.21 601 ILE A N 1
ATOM 4339 C CA . ILE A 1 573 ? 31.356 81.172 53.784 1.00 116.27 601 ILE A CA 1
ATOM 4340 C C . ILE A 1 573 ? 31.336 81.930 52.444 1.00 108.32 601 ILE A C 1
ATOM 4341 O O . ILE A 1 573 ? 30.613 82.928 52.299 1.00 94.12 601 ILE A O 1
ATOM 4346 N N . ASP A 1 574 ? 32.107 81.446 51.468 1.00 99.12 602 ASP A N 1
ATOM 4347 C CA . ASP A 1 574 ? 32.114 82.053 50.144 1.00 93.98 602 ASP A CA 1
ATOM 4348 C C . ASP A 1 574 ? 30.751 81.897 49.470 1.00 96.15 602 ASP A C 1
ATOM 4349 O O . ASP A 1 574 ? 30.251 82.853 48.884 1.00 107.20 602 ASP A O 1
ATOM 4354 N N . ALA A 1 575 ? 30.138 80.718 49.567 1.00 92.25 603 ALA A N 1
ATOM 4355 C CA . ALA A 1 575 ? 28.753 80.537 49.077 1.00 98.83 603 ALA A CA 1
ATOM 4356 C C . ALA A 1 575 ? 27.738 81.489 49.743 1.00 104.77 603 ALA A C 1
ATOM 4357 O O . ALA A 1 575 ? 26.944 82.151 49.071 1.00 114.70 603 ALA A O 1
ATOM 4359 N N . LEU A 1 576 ? 27.768 81.554 51.065 1.00 97.01 604 LEU A N 1
ATOM 4360 C CA . LEU A 1 576 ? 26.904 82.468 51.805 1.00 90.84 604 LEU A CA 1
ATOM 4361 C C . LEU A 1 576 ? 27.227 83.937 51.504 1.00 97.68 604 LEU A C 1
ATOM 4362 O O . LEU A 1 576 ? 26.353 84.813 51.577 1.00 97.59 604 LEU A O 1
ATOM 4367 N N . LEU A 1 577 ? 28.489 84.207 51.183 1.00 95.49 605 LEU A N 1
ATOM 4368 C CA . LEU A 1 577 ? 28.914 85.562 50.812 1.00 97.47 605 LEU A CA 1
ATOM 4369 C C . LEU A 1 577 ? 28.641 85.887 49.339 1.00 99.25 605 LEU A C 1
ATOM 4370 O O . LEU A 1 577 ? 28.973 86.982 48.886 1.00 90.44 605 LEU A O 1
ATOM 4375 N N . THR A 1 578 ? 28.094 84.921 48.595 1.00 104.50 606 THR A N 1
ATOM 4376 C CA . THR A 1 578 ? 27.554 85.169 47.252 1.00 108.24 606 THR A CA 1
ATOM 4377 C C . THR A 1 578 ? 26.030 85.278 47.322 1.00 96.57 606 THR A C 1
ATOM 4378 O O . THR A 1 578 ? 25.449 86.226 46.802 1.00 102.80 606 THR A O 1
ATOM 4382 N N . THR A 1 579 ? 25.392 84.314 47.975 1.00 81.85 607 THR A N 1
ATOM 4383 C CA . THR A 1 579 ? 23.944 84.333 48.131 1.00 81.85 607 THR A CA 1
ATOM 4384 C C . THR A 1 579 ? 23.484 85.592 48.878 1.00 81.79 607 THR A C 1
ATOM 4385 O O . THR A 1 579 ? 22.788 86.435 48.305 1.00 79.15 607 THR A O 1
ATOM 4389 N N . ILE A 1 580 ? 23.891 85.733 50.137 1.00 77.55 608 ILE A N 1
ATOM 4390 C CA . ILE A 1 580 ? 23.325 86.762 51.019 1.00 71.19 608 ILE A CA 1
ATOM 4391 C C . ILE A 1 580 ? 23.450 88.187 50.472 1.00 74.24 608 ILE A C 1
ATOM 4392 O O . ILE A 1 580 ? 22.491 88.950 50.568 1.00 85.24 608 ILE A O 1
ATOM 4397 N N . PRO A 1 581 ? 24.610 88.562 49.902 1.00 70.68 609 PRO A N 1
ATOM 4398 C CA . PRO A 1 581 ? 24.687 89.907 49.310 1.00 72.32 609 PRO A CA 1
ATOM 4399 C C . PRO A 1 581 ? 23.806 90.139 48.081 1.00 72.72 609 PRO A C 1
ATOM 4400 O O . PRO A 1 581 ? 23.531 91.284 47.715 1.00 68.38 609 PRO A O 1
ATOM 4404 N N . PHE A 1 582 ? 23.389 89.068 47.427 1.00 74.35 610 PHE A N 1
ATOM 4405 C CA . PHE A 1 582 ? 22.386 89.209 46.406 1.00 77.50 610 PHE A CA 1
ATOM 4406 C C . PHE A 1 582 ? 21.086 89.564 47.082 1.00 77.30 610 PHE A C 1
ATOM 4407 O O . PHE A 1 582 ? 20.410 90.509 46.684 1.00 90.91 610 PHE A O 1
ATOM 4415 N N . ASN A 1 583 ? 20.760 88.809 48.118 1.00 73.91 611 ASN A N 1
ATOM 4416 C CA . ASN A 1 583 ? 19.543 89.044 48.876 1.00 75.08 611 ASN A CA 1
ATOM 4417 C C . ASN A 1 583 ? 19.529 90.493 49.356 1.00 71.18 611 ASN A C 1
ATOM 4418 O O . ASN A 1 583 ? 18.519 91.187 49.223 1.00 76.03 611 ASN A O 1
ATOM 4423 N N . LEU A 1 584 ? 20.667 90.950 49.867 1.00 64.06 612 LEU A N 1
ATOM 4424 C CA . LEU A 1 584 ? 20.798 92.318 50.360 1.00 63.84 612 LEU A CA 1
ATOM 4425 C C . LEU A 1 584 ? 20.575 93.360 49.263 1.00 63.60 612 LEU A C 1
ATOM 4426 O O . LEU A 1 584 ? 19.925 94.386 49.489 1.00 61.82 612 LEU A O 1
ATOM 4431 N N . GLY A 1 585 ? 21.115 93.086 48.075 1.00 68.65 613 GLY A N 1
ATOM 4432 C CA . GLY A 1 585 ? 20.918 93.949 46.903 1.00 67.56 613 GLY A CA 1
ATOM 4433 C C . GLY A 1 585 ? 19.471 93.993 46.477 1.00 69.89 613 GLY A C 1
ATOM 4434 O O . GLY A 1 585 ? 18.914 95.061 46.173 1.00 68.14 613 GLY A O 1
ATOM 4435 N N . ARG A 1 586 ? 18.868 92.810 46.482 1.00 67.84 614 ARG A N 1
ATOM 4436 C CA . ARG A 1 586 ? 17.450 92.652 46.208 1.00 66.66 614 ARG A CA 1
ATOM 4437 C C . ARG A 1 586 ? 16.575 93.408 47.187 1.00 65.97 614 ARG A C 1
ATOM 4438 O O . ARG A 1 586 ? 15.548 93.938 46.805 1.00 65.10 614 ARG A O 1
ATOM 4446 N N . SER A 1 587 ? 16.979 93.412 48.450 1.00 68.34 615 SER A N 1
ATOM 4447 C CA . SER A 1 587 ? 16.243 94.082 49.507 1.00 74.06 615 SER A CA 1
ATOM 4448 C C . SER A 1 587 ? 16.347 95.576 49.342 1.00 73.82 615 SER A C 1
ATOM 4449 O O . SER A 1 587 ? 15.344 96.279 49.426 1.00 77.51 615 SER A O 1
ATOM 4452 N N . TYR A 1 588 ? 17.563 96.055 49.103 1.00 75.16 616 TYR A N 1
ATOM 4453 C CA . TYR A 1 588 ? 17.797 97.480 48.763 1.00 74.00 616 TYR A CA 1
ATOM 4454 C C . TYR A 1 588 ? 16.915 97.900 47.605 1.00 65.76 616 TYR A C 1
ATOM 4455 O O . TYR A 1 588 ? 16.211 98.886 47.642 1.00 69.40 616 TYR A O 1
ATOM 4464 N N . GLU A 1 589 ? 16.972 97.120 46.558 1.00 66.15 617 GLU A N 1
ATOM 4465 C CA . GLU A 1 589 ? 16.104 97.318 45.425 1.00 72.13 617 GLU A CA 1
ATOM 4466 C C . GLU A 1 589 ? 14.615 97.414 45.787 1.00 79.78 617 GLU A C 1
ATOM 4467 O O . GLU A 1 589 ? 13.900 98.283 45.274 1.00 79.76 617 GLU A O 1
ATOM 4473 N N . TYR A 1 590 ? 14.151 96.488 46.633 1.00 80.41 618 TYR A N 1
ATOM 4474 C CA . TYR A 1 590 ? 12.758 96.487 47.103 1.00 77.93 618 TYR A CA 1
ATOM 4475 C C . TYR A 1 590 ? 12.544 97.787 47.819 1.00 74.27 618 TYR A C 1
ATOM 4476 O O . TYR A 1 590 ? 11.551 98.468 47.618 1.00 69.85 618 TYR A O 1
ATOM 4485 N N . GLU A 1 591 ? 13.510 98.101 48.663 1.00 72.37 619 GLU A N 1
ATOM 4486 C CA . GLU A 1 591 ? 13.466 99.263 49.522 1.00 75.98 619 GLU A CA 1
ATOM 4487 C C . GLU A 1 591 ? 13.459 100.554 48.750 1.00 78.23 619 GLU A C 1
ATOM 4488 O O . GLU A 1 591 ? 12.728 101.461 49.092 1.00 81.66 619 GLU A O 1
ATOM 4494 N N . GLY A 1 592 ? 14.299 100.653 47.727 1.00 82.23 620 GLY A N 1
ATOM 4495 C CA . GLY A 1 592 ? 14.337 101.857 46.927 1.00 78.12 620 GLY A CA 1
ATOM 4496 C C . GLY A 1 592 ? 15.690 102.442 46.627 1.00 80.79 620 GLY A C 1
ATOM 4497 O O . GLY A 1 592 ? 15.871 102.938 45.532 1.00 90.22 620 GLY A O 1
ATOM 4498 N N . ASP A 1 593 ? 16.635 102.437 47.572 1.00 88.12 621 ASP A N 1
ATOM 4499 C CA . ASP A 1 593 ? 17.955 103.058 47.300 1.00 95.72 621 ASP A CA 1
ATOM 4500 C C . ASP A 1 593 ? 18.659 102.086 46.381 1.00 88.03 621 ASP A C 1
ATOM 4501 O O . ASP A 1 593 ? 19.529 101.292 46.737 1.00 83.22 621 ASP A O 1
ATOM 4506 N N . ILE A 1 594 ? 18.168 102.159 45.168 1.00 87.98 622 ILE A N 1
ATOM 4507 C CA . ILE A 1 594 ? 18.578 101.336 44.071 1.00 87.82 622 ILE A CA 1
ATOM 4508 C C . ILE A 1 594 ? 20.052 101.507 43.750 1.00 86.54 622 ILE A C 1
ATOM 4509 O O . ILE A 1 594 ? 20.722 100.555 43.414 1.00 89.06 622 ILE A O 1
ATOM 4514 N N . ASP A 1 595 ? 20.563 102.721 43.876 1.00 89.03 623 ASP A N 1
ATOM 4515 C CA . ASP A 1 595 ? 21.963 102.970 43.561 1.00 91.29 623 ASP A CA 1
ATOM 4516 C C . ASP A 1 595 ? 22.803 102.061 44.432 1.00 84.58 623 ASP A C 1
ATOM 4517 O O . ASP A 1 595 ? 23.697 101.378 43.938 1.00 86.32 623 ASP A O 1
ATOM 4522 N N . LYS A 1 596 ? 22.482 102.026 45.723 1.00 84.83 624 LYS A N 1
ATOM 4523 C CA . LYS A 1 596 ? 23.166 101.129 46.671 1.00 92.32 624 LYS A CA 1
ATOM 4524 C C . LYS A 1 596 ? 22.923 99.649 46.358 1.00 85.05 624 LYS A C 1
ATOM 4525 O O . LYS A 1 596 ? 23.825 98.802 46.465 1.00 73.19 624 LYS A O 1
ATOM 4531 N N . ALA A 1 597 ? 21.709 99.345 45.928 1.00 81.31 625 ALA A N 1
ATOM 4532 C CA . ALA A 1 597 ? 21.444 98.013 45.392 1.00 86.42 625 ALA A CA 1
ATOM 4533 C C . ALA A 1 597 ? 22.397 97.692 44.237 1.00 83.10 625 ALA A C 1
ATOM 4534 O O . ALA A 1 597 ? 23.020 96.626 44.206 1.00 81.91 625 ALA A O 1
ATOM 4536 N N . ILE A 1 598 ? 22.511 98.627 43.300 1.00 83.42 626 ILE A N 1
ATOM 4537 C CA . ILE A 1 598 ? 23.428 98.480 42.181 1.00 88.02 626 ILE A CA 1
ATOM 4538 C C . ILE A 1 598 ? 24.819 98.172 42.723 1.00 94.79 626 ILE A C 1
ATOM 4539 O O . ILE A 1 598 ? 25.392 97.112 42.438 1.00 93.89 626 ILE A O 1
ATOM 4544 N N . GLU A 1 599 ? 25.345 99.078 43.539 1.00 94.66 627 GLU A N 1
ATOM 4545 C CA . GLU A 1 599 ? 26.730 98.941 44.003 1.00 104.81 627 GLU A CA 1
ATOM 4546 C C . GLU A 1 599 ? 26.962 97.598 44.728 1.00 89.51 627 GLU A C 1
ATOM 4547 O O . GLU A 1 599 ? 28.020 96.994 44.613 1.00 83.58 627 GLU A O 1
ATOM 4553 N N . THR A 1 600 ? 25.961 97.115 45.446 1.00 86.70 628 THR A N 1
ATOM 4554 C CA . THR A 1 600 ? 26.124 95.846 46.152 1.00 91.40 628 THR A CA 1
ATOM 4555 C C . THR A 1 600 ? 26.154 94.677 45.169 1.00 91.00 628 THR A C 1
ATOM 4556 O O . THR A 1 600 ? 26.985 93.778 45.307 1.00 92.71 628 THR A O 1
ATOM 4560 N N . TYR A 1 601 ? 25.234 94.691 44.197 1.00 90.10 629 TYR A N 1
ATOM 4561 C CA . TYR A 1 601 ? 25.235 93.713 43.104 1.00 86.15 629 TYR A CA 1
ATOM 4562 C C . TYR A 1 601 ? 26.588 93.717 42.413 1.00 89.59 629 TYR A C 1
ATOM 4563 O O . TYR A 1 601 ? 27.218 92.681 42.242 1.00 90.81 629 TYR A O 1
ATOM 4572 N N . GLU A 1 602 ? 27.038 94.909 42.051 1.00 90.03 630 GLU A N 1
ATOM 4573 C CA . GLU A 1 602 ? 28.331 95.084 41.421 1.00 92.81 630 GLU A CA 1
ATOM 4574 C C . GLU A 1 602 ? 29.503 94.572 42.255 1.00 94.26 630 GLU A C 1
ATOM 4575 O O . GLU A 1 602 ? 30.374 93.902 41.724 1.00 100.69 630 GLU A O 1
ATOM 4581 N N . GLN A 1 603 ? 29.524 94.878 43.549 1.00 94.58 631 GLN A N 1
ATOM 4582 C CA . GLN A 1 603 ? 30.607 94.426 44.421 1.00 92.75 631 GLN A CA 1
ATOM 4583 C C . GLN A 1 603 ? 30.618 92.919 44.509 1.00 89.19 631 GLN A C 1
ATOM 4584 O O . GLN A 1 603 ? 31.660 92.294 44.447 1.00 93.79 631 GLN A O 1
ATOM 4590 N N . LEU A 1 604 ? 29.440 92.346 44.694 1.00 104.47 632 LEU A N 1
ATOM 4591 C CA . LEU A 1 604 ? 29.254 90.895 44.640 1.00 107.79 632 LEU A CA 1
ATOM 4592 C C . LEU A 1 604 ? 29.740 90.322 43.313 1.00 106.56 632 LEU A C 1
ATOM 4593 O O . LEU A 1 604 ? 30.295 89.222 43.279 1.00 108.50 632 LEU A O 1
ATOM 4598 N N . LEU A 1 605 ? 29.485 91.059 42.230 1.00 105.02 633 LEU A N 1
ATOM 4599 C CA . LEU A 1 605 ? 29.907 90.657 40.882 1.00 112.26 633 LEU A CA 1
ATOM 4600 C C . LEU A 1 605 ? 31.416 90.811 40.663 1.00 121.20 633 LEU A C 1
ATOM 4601 O O . LEU A 1 605 ? 32.055 89.935 40.084 1.00 137.94 633 LEU A O 1
ATOM 4606 N N . SER A 1 606 ? 31.989 91.912 41.135 1.00 117.35 634 SER A N 1
ATOM 4607 C CA . SER A 1 606 ? 33.438 92.125 41.030 1.00 110.63 634 SER A CA 1
ATOM 4608 C C . SER A 1 606 ? 34.206 90.916 41.598 1.00 105.04 634 SER A C 1
ATOM 4609 O O . SER A 1 606 ? 35.140 90.403 40.976 1.00 117.96 634 SER A O 1
ATOM 4612 N N . ARG A 1 607 ? 33.785 90.459 42.768 1.00 93.63 635 ARG A N 1
ATOM 4613 C CA . ARG A 1 607 ? 34.347 89.273 43.376 1.00 100.65 635 ARG A CA 1
ATOM 4614 C C . ARG A 1 607 ? 33.821 87.995 42.691 1.00 103.18 635 ARG A C 1
ATOM 4615 O O . ARG A 1 607 ? 34.412 86.911 42.801 1.00 108.80 635 ARG A O 1
ATOM 4623 N N . HIS A 1 608 ? 32.698 88.110 42.000 1.00 103.41 636 HIS A N 1
ATOM 4624 C CA . HIS A 1 608 ? 32.024 86.931 41.495 1.00 107.95 636 HIS A CA 1
ATOM 4625 C C . HIS A 1 608 ? 31.005 87.290 40.420 1.00 99.75 636 HIS A C 1
ATOM 4626 O O . HIS A 1 608 ? 29.809 87.333 40.684 1.00 99.76 636 HIS A O 1
ATOM 4633 N N . SER A 1 609 ? 31.498 87.522 39.205 1.00 100.75 637 SER A N 1
ATOM 4634 C CA . SER A 1 609 ? 30.694 88.090 38.111 1.00 114.52 637 SER A CA 1
ATOM 4635 C C . SER A 1 609 ? 29.867 87.081 37.310 1.00 112.97 637 SER A C 1
ATOM 4636 O O . SER A 1 609 ? 29.135 87.470 36.393 1.00 114.87 637 SER A O 1
ATOM 4639 N N . ASP A 1 610 ? 29.979 85.804 37.662 1.00 107.43 638 ASP A N 1
ATOM 4640 C CA . ASP A 1 610 ? 29.242 84.726 36.989 1.00 104.25 638 ASP A CA 1
ATOM 4641 C C . ASP A 1 610 ? 27.975 84.319 37.740 1.00 108.59 638 ASP A C 1
ATOM 4642 O O . ASP A 1 610 ? 27.250 83.439 37.267 1.00 106.13 638 ASP A O 1
ATOM 4647 N N . TYR A 1 611 ? 27.732 84.931 38.912 1.00 113.60 639 TYR A N 1
ATOM 4648 C CA . TYR A 1 611 ? 26.425 84.839 39.602 1.00 104.06 639 TYR A CA 1
ATOM 4649 C C . TYR A 1 611 ? 25.422 85.652 38.813 1.00 102.71 639 TYR A C 1
ATOM 4650 O O . TYR A 1 611 ? 25.428 86.880 38.870 1.00 101.10 639 TYR A O 1
ATOM 4659 N N . THR A 1 612 ? 24.559 84.963 38.076 1.00 100.10 640 THR A N 1
ATOM 4660 C CA . THR A 1 612 ? 23.842 85.598 36.973 1.00 100.06 640 THR A CA 1
ATOM 4661 C C . THR A 1 612 ? 22.587 86.329 37.404 1.00 96.14 640 THR A C 1
ATOM 4662 O O . THR A 1 612 ? 22.272 87.387 36.853 1.00 87.24 640 THR A O 1
ATOM 4666 N N . ASP A 1 613 ? 21.892 85.771 38.399 1.00 94.93 641 ASP A N 1
ATOM 4667 C CA . ASP A 1 613 ? 20.698 86.400 38.969 1.00 87.50 641 ASP A CA 1
ATOM 4668 C C . ASP A 1 613 ? 21.013 87.851 39.364 1.00 87.18 641 ASP A C 1
ATOM 4669 O O . ASP A 1 613 ? 20.170 88.748 39.231 1.00 80.23 641 ASP A O 1
ATOM 4674 N N . ALA A 1 614 ? 22.240 88.088 39.818 1.00 84.89 642 ALA A N 1
ATOM 4675 C CA . ALA A 1 614 ? 22.668 89.447 40.118 1.00 85.81 642 ALA A CA 1
ATOM 4676 C C . ALA A 1 614 ? 22.624 90.332 38.887 1.00 84.72 642 ALA A C 1
ATOM 4677 O O . ALA A 1 614 ? 22.025 91.388 38.907 1.00 87.06 642 ALA A O 1
ATOM 4679 N N . ARG A 1 615 ? 23.253 89.902 37.807 1.00 90.19 643 ARG A N 1
ATOM 4680 C CA . ARG A 1 615 ? 23.286 90.729 36.613 1.00 91.35 643 ARG A CA 1
ATOM 4681 C C . ARG A 1 615 ? 21.924 90.805 35.934 1.00 85.64 643 ARG A C 1
ATOM 4682 O O . ARG A 1 615 ? 21.626 91.795 35.275 1.00 81.48 643 ARG A O 1
ATOM 4690 N N . THR A 1 616 ? 21.107 89.764 36.094 1.00 81.91 644 THR A N 1
ATOM 4691 C CA . THR A 1 616 ? 19.719 89.788 35.613 1.00 74.71 644 THR A CA 1
ATOM 4692 C C . THR A 1 616 ? 18.928 90.909 36.298 1.00 75.43 644 THR A C 1
ATOM 4693 O O . THR A 1 616 ? 18.205 91.652 35.631 1.00 76.17 644 THR A O 1
ATOM 4697 N N . ARG A 1 617 ? 19.073 91.030 37.619 1.00 74.50 645 ARG A N 1
ATOM 4698 C CA . ARG A 1 617 ? 18.505 92.176 38.362 1.00 72.67 645 ARG A CA 1
ATOM 4699 C C . ARG A 1 617 ? 19.129 93.485 37.903 1.00 71.80 645 ARG A C 1
ATOM 4700 O O . ARG A 1 617 ? 18.450 94.492 37.778 1.00 74.35 645 ARG A O 1
ATOM 4708 N N . LEU A 1 618 ? 20.426 93.471 37.633 1.00 80.40 646 LEU A N 1
ATOM 4709 C CA . LEU A 1 618 ? 21.087 94.665 37.120 1.00 80.15 646 LEU A CA 1
ATOM 4710 C C . LEU A 1 618 ? 20.437 95.074 35.813 1.00 79.06 646 LEU A C 1
ATOM 4711 O O . LEU A 1 618 ? 20.115 96.222 35.618 1.00 76.90 646 LEU A O 1
ATOM 4716 N N . ALA A 1 619 ? 20.193 94.107 34.943 1.00 83.74 647 ALA A N 1
ATOM 4717 C CA . ALA A 1 619 ? 19.653 94.393 33.619 1.00 84.15 647 ALA A CA 1
ATOM 4718 C C . ALA A 1 619 ? 18.210 94.901 33.682 1.00 88.84 647 ALA A C 1
ATOM 4719 O O . ALA A 1 619 ? 17.766 95.673 32.814 1.00 83.46 647 ALA A O 1
ATOM 4721 N N . TYR A 1 620 ? 17.480 94.479 34.707 1.00 84.51 648 TYR A N 1
ATOM 4722 C CA . TYR A 1 620 ? 16.129 94.966 34.885 1.00 82.97 648 TYR A CA 1
ATOM 4723 C C . TYR A 1 620 ? 16.228 96.399 35.433 1.00 87.59 648 TYR A C 1
ATOM 4724 O O . TYR A 1 620 ? 15.571 97.324 34.911 1.00 80.53 648 TYR A O 1
ATOM 4733 N N . ILE A 1 621 ? 17.057 96.578 36.469 1.00 86.51 649 ILE A N 1
ATOM 4734 C CA . ILE A 1 621 ? 17.325 97.915 37.039 1.00 90.20 649 ILE A CA 1
ATOM 4735 C C . ILE A 1 621 ? 17.639 98.882 35.880 1.00 94.57 649 ILE A C 1
ATOM 4736 O O . ILE A 1 621 ? 17.193 100.039 35.838 1.00 81.38 649 ILE A O 1
ATOM 4741 N N . LYS A 1 622 ? 18.424 98.367 34.941 1.00 103.01 650 LYS A N 1
ATOM 4742 C CA . LYS A 1 622 ? 18.778 99.080 33.712 1.00 107.74 650 LYS A CA 1
ATOM 4743 C C . LYS A 1 622 ? 17.619 99.260 32.750 1.00 108.11 650 LYS A C 1
ATOM 4744 O O . LYS A 1 622 ? 17.452 100.337 32.172 1.00 96.01 650 LYS A O 1
ATOM 4750 N N . LEU A 1 623 ? 16.840 98.204 32.545 1.00 103.78 651 LEU A N 1
ATOM 4751 C CA . LEU A 1 623 ? 15.725 98.315 31.633 1.00 90.68 651 LEU A CA 1
ATOM 4752 C C . LEU A 1 623 ? 14.769 99.422 32.054 1.00 85.72 651 LEU A C 1
ATOM 4753 O O . LEU A 1 623 ? 14.241 100.096 31.186 1.00 85.79 651 LEU A O 1
ATOM 4758 N N . ARG A 1 624 ? 14.573 99.633 33.361 1.00 86.62 652 ARG A N 1
ATOM 4759 C CA . ARG A 1 624 ? 13.672 100.701 33.827 1.00 93.55 652 ARG A CA 1
ATOM 4760 C C . ARG A 1 624 ? 14.310 102.086 33.832 1.00 97.09 652 ARG A C 1
ATOM 4761 O O . ARG A 1 624 ? 13.628 103.070 33.548 1.00 90.45 652 ARG A O 1
ATOM 4769 N N . ARG A 1 625 ? 15.606 102.152 34.144 1.00 107.90 653 ARG A N 1
ATOM 4770 C CA . ARG A 1 625 ? 16.338 103.432 34.226 1.00 99.91 653 ARG A CA 1
ATOM 4771 C C . ARG A 1 625 ? 16.620 104.030 32.870 1.00 95.21 653 ARG A C 1
ATOM 4772 O O . ARG A 1 625 ? 16.550 105.228 32.707 1.00 96.70 653 ARG A O 1
ATOM 4780 N N . ASN A 1 626 ? 16.971 103.193 31.905 1.00 105.36 654 ASN A N 1
ATOM 4781 C CA . ASN A 1 626 ? 17.367 103.664 30.577 1.00 107.89 654 ASN A CA 1
ATOM 4782 C C . ASN A 1 626 ? 16.680 102.870 29.477 1.00 100.43 654 ASN A C 1
ATOM 4783 O O . ASN A 1 626 ? 17.318 102.017 28.833 1.00 89.12 654 ASN A O 1
ATOM 4788 N N . PRO A 1 627 ? 15.380 103.144 29.253 1.00 96.73 655 PRO A N 1
ATOM 4789 C CA . PRO A 1 627 ? 14.614 102.284 28.360 1.00 100.77 655 PRO A CA 1
ATOM 4790 C C . PRO A 1 627 ? 15.131 102.326 26.951 1.00 106.49 655 PRO A C 1
ATOM 4791 O O . PRO A 1 627 ? 15.190 101.306 26.275 1.00 107.27 655 PRO A O 1
ATOM 4795 N N . ASN A 1 628 ? 15.491 103.521 26.515 1.00 116.99 656 ASN A N 1
ATOM 4796 C CA . ASN A 1 628 ? 16.017 103.715 25.177 1.00 119.85 656 ASN A CA 1
ATOM 4797 C C . ASN A 1 628 ? 17.283 102.918 24.946 1.00 114.07 656 ASN A C 1
ATOM 4798 O O . ASN A 1 628 ? 17.380 102.147 23.996 1.00 116.41 656 ASN A O 1
ATOM 4803 N N . LYS A 1 629 ? 18.238 103.095 25.850 1.00 110.85 657 LYS A N 1
ATOM 4804 C CA . LYS A 1 629 ? 19.645 102.931 25.514 1.00 108.88 657 LYS A CA 1
ATOM 4805 C C . LYS A 1 629 ? 20.373 101.740 26.150 1.00 101.39 657 LYS A C 1
ATOM 4806 O O . LYS A 1 629 ? 20.484 100.695 25.529 1.00 100.30 657 LYS A O 1
ATOM 4812 N N . GLU A 1 630 ? 20.869 101.900 27.373 1.00 99.27 658 GLU A N 1
ATOM 4813 C CA . GLU A 1 630 ? 21.768 100.919 27.979 1.00 102.72 658 GLU A CA 1
ATOM 4814 C C . GLU A 1 630 ? 21.003 99.687 28.390 1.00 96.79 658 GLU A C 1
ATOM 4815 O O . GLU A 1 630 ? 21.527 98.578 28.345 1.00 102.38 658 GLU A O 1
ATOM 4821 N N . GLY A 1 631 ? 19.769 99.884 28.828 1.00 87.37 659 GLY A N 1
ATOM 4822 C CA . GLY A 1 631 ? 18.923 98.767 29.207 1.00 85.72 659 GLY A CA 1
ATOM 4823 C C . GLY A 1 631 ? 18.785 97.728 28.107 1.00 78.58 659 GLY A C 1
ATOM 4824 O O . GLY A 1 631 ? 19.199 96.592 28.279 1.00 77.22 659 GLY A O 1
ATOM 4825 N N . PRO A 1 632 ? 18.222 98.111 26.954 1.00 82.34 660 PRO A N 1
ATOM 4826 C CA . PRO A 1 632 ? 18.159 97.128 25.864 1.00 83.70 660 PRO A CA 1
ATOM 4827 C C . PRO A 1 632 ? 19.534 96.616 25.472 1.00 87.74 660 PRO A C 1
ATOM 4828 O O . PRO A 1 632 ? 19.683 95.466 25.072 1.00 81.64 660 PRO A O 1
ATOM 4832 N N . ASP A 1 633 ? 20.536 97.484 25.584 1.00 101.83 661 ASP A N 1
ATOM 4833 C CA . ASP A 1 633 ? 21.933 97.070 25.409 1.00 109.80 661 ASP A CA 1
ATOM 4834 C C . ASP A 1 633 ? 22.251 95.942 26.413 1.00 105.81 661 ASP A C 1
ATOM 4835 O O . ASP A 1 633 ? 22.654 94.831 26.029 1.00 99.55 661 ASP A O 1
ATOM 4840 N N . ALA A 1 634 ? 22.008 96.240 27.688 1.00 95.18 662 ALA A N 1
ATOM 4841 C CA . ALA A 1 634 ? 22.309 95.347 28.792 1.00 83.80 662 ALA A CA 1
ATOM 4842 C C . ALA A 1 634 ? 21.599 94.015 28.719 1.00 81.46 662 ALA A C 1
ATOM 4843 O O . ALA A 1 634 ? 22.216 92.995 28.986 1.00 95.14 662 ALA A O 1
ATOM 4845 N N . VAL A 1 635 ? 20.319 94.014 28.359 1.00 81.79 663 VAL A N 1
ATOM 4846 C CA . VAL A 1 635 ? 19.541 92.756 28.308 1.00 81.39 663 VAL A CA 1
ATOM 4847 C C . VAL A 1 635 ? 19.982 91.896 27.137 1.00 86.49 663 VAL A C 1
ATOM 4848 O O . VAL A 1 635 ? 20.055 90.679 27.254 1.00 96.80 663 VAL A O 1
ATOM 4852 N N . ALA A 1 636 ? 20.228 92.530 25.995 1.00 96.26 664 ALA A N 1
ATOM 4853 C CA . ALA A 1 636 ? 20.753 91.831 24.831 1.00 101.04 664 ALA A CA 1
ATOM 4854 C C . ALA A 1 636 ? 22.021 91.095 25.257 1.00 104.53 664 ALA A C 1
ATOM 4855 O O . ALA A 1 636 ? 22.136 89.867 25.109 1.00 95.63 664 ALA A O 1
ATOM 4857 N N . LYS A 1 637 ? 22.941 91.869 25.835 1.00 110.31 665 LYS A N 1
ATOM 4858 C CA . LYS A 1 637 ? 24.240 91.384 26.291 1.00 106.63 665 LYS A CA 1
ATOM 4859 C C . LYS A 1 637 ? 24.057 90.188 27.216 1.00 98.52 665 LYS A C 1
ATOM 4860 O O . LYS A 1 637 ? 24.754 89.188 27.076 1.00 105.17 665 LYS A O 1
ATOM 4866 N N . LEU A 1 638 ? 23.074 90.283 28.113 1.00 96.33 666 LEU A N 1
ATOM 4867 C CA . LEU A 1 638 ? 22.754 89.223 29.093 1.00 98.27 666 LEU A CA 1
ATOM 4868 C C . LEU A 1 638 ? 22.116 87.997 28.477 1.00 99.37 666 LEU A C 1
ATOM 4869 O O . LEU A 1 638 ? 22.337 86.880 28.925 1.00 104.82 666 LEU A O 1
ATOM 4874 N N . TYR A 1 639 ? 21.268 88.228 27.487 1.00 102.56 667 TYR A N 1
ATOM 4875 C CA . TYR A 1 639 ? 20.702 87.156 26.703 1.00 96.49 667 TYR A CA 1
ATOM 4876 C C . TYR A 1 639 ? 21.802 86.416 25.919 1.00 100.29 667 TYR A C 1
ATOM 4877 O O . TYR A 1 639 ? 21.830 85.179 25.888 1.00 82.02 667 TYR A O 1
ATOM 4886 N N . GLN A 1 640 ? 22.707 87.179 25.299 1.00 105.89 668 GLN A N 1
ATOM 4887 C CA . GLN A 1 640 ? 23.811 86.591 24.541 1.00 116.99 668 GLN A CA 1
ATOM 4888 C C . GLN A 1 640 ? 24.706 85.860 25.528 1.00 121.67 668 GLN A C 1
ATOM 4889 O O . GLN A 1 640 ? 24.750 84.630 25.521 1.00 119.68 668 GLN A O 1
ATOM 4895 N N . GLU A 1 641 ? 25.353 86.609 26.421 1.00 115.36 669 GLU A N 1
ATOM 4896 C CA . GLU A 1 641 ? 26.320 86.027 27.355 1.00 102.35 669 GLU A CA 1
ATOM 4897 C C . GLU A 1 641 ? 25.766 84.894 28.174 1.00 100.78 669 GLU A C 1
ATOM 4898 O O . GLU A 1 641 ? 26.536 84.107 28.698 1.00 117.52 669 GLU A O 1
ATOM 4904 N N . ASN A 1 642 ? 24.446 84.797 28.293 1.00 105.46 670 ASN A N 1
ATOM 4905 C CA . ASN A 1 642 ? 23.856 83.867 29.267 1.00 113.64 670 ASN A CA 1
ATOM 4906 C C . ASN A 1 642 ? 22.502 83.269 28.872 1.00 113.04 670 ASN A C 1
ATOM 4907 O O . ASN A 1 642 ? 21.560 83.277 29.660 1.00 120.34 670 ASN A O 1
ATOM 4912 N N . PRO A 1 643 ? 22.434 82.655 27.685 1.00 117.59 671 PRO A N 1
ATOM 4913 C CA . PRO A 1 643 ? 21.187 82.417 26.940 1.00 119.59 671 PRO A CA 1
ATOM 4914 C C . PRO A 1 643 ? 20.263 81.277 27.363 1.00 114.23 671 PRO A C 1
ATOM 4915 O O . PRO A 1 643 ? 19.224 81.087 26.720 1.00 102.30 671 PRO A O 1
ATOM 4919 N N . SER A 1 644 ? 20.608 80.516 28.394 1.00 108.11 672 SER A N 1
ATOM 4920 C CA . SER A 1 644 ? 19.755 79.383 28.762 1.00 108.83 672 SER A CA 1
ATOM 4921 C C . SER A 1 644 ? 19.221 79.441 30.188 1.00 107.37 672 SER A C 1
ATOM 4922 O O . SER A 1 644 ? 18.723 78.428 30.711 1.00 96.31 672 SER A O 1
ATOM 4925 N N . ASP A 1 645 ? 19.321 80.609 30.818 1.00 95.94 673 ASP A N 1
ATOM 4926 C CA . ASP A 1 645 ? 18.773 80.768 32.157 1.00 97.75 673 ASP A CA 1
ATOM 4927 C C . ASP A 1 645 ? 17.310 81.165 32.052 1.00 94.78 673 ASP A C 1
ATOM 4928 O O . ASP A 1 645 ? 17.002 82.243 31.550 1.00 109.40 673 ASP A O 1
ATOM 4933 N N . LEU A 1 646 ? 16.419 80.319 32.554 1.00 88.92 674 LEU A N 1
ATOM 4934 C CA . LEU A 1 646 ? 14.971 80.542 32.410 1.00 95.60 674 LEU A CA 1
ATOM 4935 C C . LEU A 1 646 ? 14.454 81.862 32.972 1.00 100.98 674 LEU A C 1
ATOM 4936 O O . LEU A 1 646 ? 13.514 82.436 32.408 1.00 101.11 674 LEU A O 1
ATOM 4941 N N . GLU A 1 647 ? 15.048 82.320 34.079 1.00 99.32 675 GLU A N 1
ATOM 4942 C CA . GLU A 1 647 ? 14.751 83.651 34.630 1.00 88.67 675 GLU A CA 1
ATOM 4943 C C . GLU A 1 647 ? 15.207 84.722 33.653 1.00 81.71 675 GLU A C 1
ATOM 4944 O O . GLU A 1 647 ? 14.437 85.583 33.260 1.00 93.21 675 GLU A O 1
ATOM 4950 N N . VAL A 1 648 ? 16.464 84.648 33.249 1.00 78.34 676 VAL A N 1
ATOM 4951 C CA . VAL A 1 648 ? 17.019 85.568 32.258 1.00 85.40 676 VAL A CA 1
ATOM 4952 C C . VAL A 1 648 ? 16.149 85.561 31.014 1.00 93.29 676 VAL A C 1
ATOM 4953 O O . VAL A 1 648 ? 15.872 86.598 30.385 1.00 94.68 676 VAL A O 1
ATOM 4957 N N . ARG A 1 649 ? 15.722 84.363 30.661 1.00 92.67 677 ARG A N 1
ATOM 4958 C CA . ARG A 1 649 ? 14.889 84.202 29.514 1.00 89.17 677 ARG A CA 1
ATOM 4959 C C . ARG A 1 649 ? 13.659 85.067 29.735 1.00 89.60 677 ARG A C 1
ATOM 4960 O O . ARG A 1 649 ? 13.441 86.044 29.011 1.00 88.64 677 ARG A O 1
ATOM 4968 N N . GLY A 1 650 ? 12.903 84.740 30.780 1.00 88.36 678 GLY A N 1
ATOM 4969 C CA . GLY A 1 650 ? 11.659 85.441 31.094 1.00 84.74 678 GLY A CA 1
ATOM 4970 C C . GLY A 1 650 ? 11.801 86.944 30.968 1.00 83.78 678 GLY A C 1
ATOM 4971 O O . GLY A 1 650 ? 10.942 87.605 30.370 1.00 81.79 678 GLY A O 1
ATOM 4972 N N . LEU A 1 651 ? 12.895 87.472 31.520 1.00 78.82 679 LEU A N 1
ATOM 4973 C CA . LEU A 1 651 ? 13.168 88.901 31.479 1.00 79.30 679 LEU A CA 1
ATOM 4974 C C . LEU A 1 651 ? 13.259 89.416 30.041 1.00 75.77 679 LEU A C 1
ATOM 4975 O O . LEU A 1 651 ? 12.687 90.454 29.683 1.00 66.11 679 LEU A O 1
ATOM 4980 N N . TYR A 1 652 ? 13.987 88.675 29.225 1.00 78.83 680 TYR A N 1
ATOM 4981 C CA . TYR A 1 652 ? 14.120 89.019 27.816 1.00 84.69 680 TYR A CA 1
ATOM 4982 C C . TYR A 1 652 ? 12.767 88.998 27.119 1.00 75.58 680 TYR A C 1
ATOM 4983 O O . TYR A 1 652 ? 12.458 89.883 26.343 1.00 69.04 680 TYR A O 1
ATOM 4992 N N . GLY A 1 653 ? 11.967 87.983 27.395 1.00 72.16 681 GLY A N 1
ATOM 4993 C CA . GLY A 1 653 ? 10.618 87.933 26.862 1.00 79.26 681 GLY A CA 1
ATOM 4994 C C . GLY A 1 653 ? 9.770 89.108 27.332 1.00 85.84 681 GLY A C 1
ATOM 4995 O O . GLY A 1 653 ? 9.002 89.685 26.554 1.00 89.93 681 GLY A O 1
ATOM 4996 N N . TRP A 1 654 ? 9.909 89.460 28.609 1.00 82.11 682 TRP A N 1
ATOM 4997 C CA . TRP A 1 654 ? 9.214 90.606 29.168 1.00 78.60 682 TRP A CA 1
ATOM 4998 C C . TRP A 1 654 ? 9.593 91.864 28.425 1.00 78.33 682 TRP A C 1
ATOM 4999 O O . TRP A 1 654 ? 8.746 92.685 28.126 1.00 88.68 682 TRP A O 1
ATOM 5010 N N . PHE A 1 655 ? 10.880 92.003 28.156 1.00 77.27 683 PHE A N 1
ATOM 5011 C CA . PHE A 1 655 ? 11.415 93.067 27.310 1.00 79.12 683 PHE A CA 1
ATOM 5012 C C . PHE A 1 655 ? 10.825 93.122 25.906 1.00 77.52 683 PHE A C 1
ATOM 5013 O O . PHE A 1 655 ? 10.573 94.199 25.383 1.00 85.54 683 PHE A O 1
ATOM 5021 N N . LEU A 1 656 ? 10.635 91.963 25.292 1.00 76.81 684 LEU A N 1
ATOM 5022 C CA . LEU A 1 656 ? 10.046 91.895 23.957 1.00 78.14 684 LEU A CA 1
ATOM 5023 C C . LEU A 1 656 ? 8.584 92.281 23.978 1.00 79.34 684 LEU A C 1
ATOM 5024 O O . LEU A 1 656 ? 8.071 92.770 22.986 1.00 83.69 684 LEU A O 1
ATOM 5029 N N . SER A 1 657 ? 7.913 92.038 25.100 1.00 80.44 685 SER A N 1
ATOM 5030 C CA . SER A 1 657 ? 6.513 92.434 25.253 1.00 79.99 685 SER A CA 1
ATOM 5031 C C . SER A 1 657 ? 6.427 93.965 25.246 1.00 79.36 685 SER A C 1
ATOM 5032 O O . SER A 1 657 ? 5.507 94.547 24.659 1.00 83.73 685 SER A O 1
ATOM 5035 N N . LYS A 1 658 ? 7.410 94.604 25.866 1.00 76.07 686 LYS A N 1
ATOM 5036 C CA . LYS A 1 658 ? 7.447 96.052 25.971 1.00 83.03 686 LYS A CA 1
ATOM 5037 C C . LYS A 1 658 ? 7.612 96.698 24.617 1.00 101.49 686 LYS A C 1
ATOM 5038 O O . LYS A 1 658 ? 7.077 97.774 24.367 1.00 115.25 686 LYS A O 1
ATOM 5044 N N . VAL A 1 659 ? 8.384 96.041 23.761 1.00 115.59 687 VAL A N 1
ATOM 5045 C CA . VAL A 1 659 ? 8.576 96.457 22.368 1.00 126.75 687 VAL A CA 1
ATOM 5046 C C . VAL A 1 659 ? 7.284 96.333 21.519 1.00 136.48 687 VAL A C 1
ATOM 5047 O O . VAL A 1 659 ? 7.027 97.157 20.630 1.00 135.84 687 VAL A O 1
ATOM 5051 N N . ASN A 1 660 ? 6.493 95.290 21.784 1.00 148.66 688 ASN A N 1
ATOM 5052 C CA . ASN A 1 660 ? 5.167 95.102 21.152 1.00 141.57 688 ASN A CA 1
ATOM 5053 C C . ASN A 1 660 ? 4.166 96.169 21.586 1.00 125.77 688 ASN A C 1
ATOM 5054 O O . ASN A 1 660 ? 3.365 96.650 20.786 1.00 105.00 688 ASN A O 1
ATOM 5059 N N . SER A 1 661 ? 4.207 96.514 22.867 1.00 119.47 689 SER A N 1
ATOM 5060 C CA . SER A 1 661 ? 3.422 97.632 23.385 1.00 129.34 689 SER A CA 1
ATOM 5061 C C . SER A 1 661 ? 3.795 98.930 22.663 1.00 131.90 689 SER A C 1
ATOM 5062 O O . SER A 1 661 ? 2.937 99.764 22.367 1.00 129.63 689 SER A O 1
ATOM 5065 N N . LYS A 1 662 ? 5.094 99.074 22.407 1.00 144.13 690 LYS A N 1
ATOM 5066 C CA . LYS A 1 662 ? 5.678 100.205 21.661 1.00 142.00 690 LYS A CA 1
ATOM 5067 C C . LYS A 1 662 ? 5.258 100.230 20.166 1.00 137.47 690 LYS A C 1
ATOM 5068 O O . LYS A 1 662 ? 5.048 101.310 19.597 1.00 125.30 690 LYS A O 1
ATOM 5074 N N . LYS A 1 663 ? 5.132 99.059 19.538 1.00 124.35 691 LYS A N 1
ATOM 5075 C CA . LYS A 1 663 ? 4.603 98.968 18.159 1.00 111.76 691 LYS A CA 1
ATOM 5076 C C . LYS A 1 663 ? 3.586 100.079 17.839 1.00 107.97 691 LYS A C 1
ATOM 5077 O O . LYS A 1 663 ? 2.519 100.153 18.461 1.00 108.64 691 LYS A O 1
ATOM 5083 N N . PRO A 1 672 ? 7.579 88.190 14.260 1.00 136.68 700 PRO A N 1
ATOM 5084 C CA . PRO A 1 672 ? 7.013 87.618 15.479 1.00 123.10 700 PRO A CA 1
ATOM 5085 C C . PRO A 1 672 ? 8.057 87.345 16.574 1.00 118.19 700 PRO A C 1
ATOM 5086 O O . PRO A 1 672 ? 7.944 86.361 17.291 1.00 114.40 700 PRO A O 1
ATOM 5090 N N . GLU A 1 673 ? 9.026 88.249 16.716 1.00 114.00 701 GLU A N 1
ATOM 5091 C CA . GLU A 1 673 ? 10.194 88.065 17.598 1.00 110.29 701 GLU A CA 1
ATOM 5092 C C . GLU A 1 673 ? 9.830 87.487 18.958 1.00 115.23 701 GLU A C 1
ATOM 5093 O O . GLU A 1 673 ? 10.532 86.606 19.459 1.00 125.79 701 GLU A O 1
ATOM 5099 N N . GLN A 1 674 ? 8.735 87.977 19.546 1.00 111.85 702 GLN A N 1
ATOM 5100 C CA . GLN A 1 674 ? 8.294 87.536 20.884 1.00 105.64 702 GLN A CA 1
ATOM 5101 C C . GLN A 1 674 ? 7.692 86.130 20.892 1.00 99.96 702 GLN A C 1
ATOM 5102 O O . GLN A 1 674 ? 8.111 85.301 21.681 1.00 93.52 702 GLN A O 1
ATOM 5108 N N . ARG A 1 675 ? 6.712 85.858 20.034 1.00 97.96 703 ARG A N 1
ATOM 5109 C CA . ARG A 1 675 ? 6.128 84.513 19.989 1.00 101.50 703 ARG A CA 1
ATOM 5110 C C . ARG A 1 675 ? 7.143 83.464 19.569 1.00 101.44 703 ARG A C 1
ATOM 5111 O O . ARG A 1 675 ? 7.188 82.368 20.116 1.00 104.70 703 ARG A O 1
ATOM 5119 N N . HIS A 1 676 ? 7.943 83.817 18.578 1.00 111.63 704 HIS A N 1
ATOM 5120 C CA . HIS A 1 676 ? 9.063 83.003 18.131 1.00 121.39 704 HIS A CA 1
ATOM 5121 C C . HIS A 1 676 ? 9.868 82.553 19.334 1.00 119.55 704 HIS A C 1
ATOM 5122 O O . HIS A 1 676 ? 9.911 81.362 19.657 1.00 116.70 704 HIS A O 1
ATOM 5129 N N . TYR A 1 677 ? 10.446 83.537 20.015 1.00 117.93 705 TYR A N 1
ATOM 5130 C CA . TYR A 1 677 ? 11.297 83.331 21.181 1.00 108.40 705 TYR A CA 1
ATOM 5131 C C . TYR A 1 677 ? 10.623 82.549 22.314 1.00 98.54 705 TYR A C 1
ATOM 5132 O O . TYR A 1 677 ? 11.242 81.684 22.920 1.00 111.42 705 TYR A O 1
ATOM 5141 N N . LYS A 1 678 ? 9.364 82.852 22.606 1.00 96.48 706 LYS A N 1
ATOM 5142 C CA . LYS A 1 678 ? 8.670 82.193 23.720 1.00 99.62 706 LYS A CA 1
ATOM 5143 C C . LYS A 1 678 ? 8.549 80.709 23.481 1.00 106.42 706 LYS A C 1
ATOM 5144 O O . LYS A 1 678 ? 8.575 79.937 24.429 1.00 122.46 706 LYS A O 1
ATOM 5150 N N . HIS A 1 679 ? 8.406 80.288 22.231 1.00 112.67 707 HIS A N 1
ATOM 5151 C CA . HIS A 1 679 ? 8.282 78.858 21.990 1.00 112.18 707 HIS A CA 1
ATOM 5152 C C . HIS A 1 679 ? 9.631 78.174 21.687 1.00 102.26 707 HIS A C 1
ATOM 5153 O O . HIS A 1 679 ? 9.721 76.948 21.739 1.00 87.87 707 HIS A O 1
ATOM 5160 N N . THR A 1 680 ? 10.682 78.960 21.433 1.00 109.21 708 THR A N 1
ATOM 5161 C CA . THR A 1 680 ? 12.061 78.413 21.489 1.00 113.12 708 THR A CA 1
ATOM 5162 C C . THR A 1 680 ? 12.307 78.036 22.957 1.00 117.30 708 THR A C 1
ATOM 5163 O O . THR A 1 680 ? 12.685 76.906 23.263 1.00 115.63 708 THR A O 1
ATOM 5167 N N . LEU A 1 681 ? 12.041 78.982 23.857 1.00 115.11 709 LEU A N 1
ATOM 5168 C CA . LEU A 1 681 ? 12.058 78.725 25.300 1.00 113.17 709 LEU A CA 1
ATOM 5169 C C . LEU A 1 681 ? 11.131 77.566 25.669 1.00 118.07 709 LEU A C 1
ATOM 5170 O O . LEU A 1 681 ? 11.418 76.799 26.585 1.00 118.57 709 LEU A O 1
ATOM 5175 N N . GLN A 1 682 ? 10.018 77.453 24.955 1.00 120.89 710 GLN A N 1
ATOM 5176 C CA . GLN A 1 682 ? 9.109 76.320 25.097 1.00 123.18 710 GLN A CA 1
ATOM 5177 C C . GLN A 1 682 ? 9.748 74.959 24.736 1.00 126.57 710 GLN A C 1
ATOM 5178 O O . GLN A 1 682 ? 9.334 73.921 25.248 1.00 122.07 710 GLN A O 1
ATOM 5184 N N . SER A 1 683 ? 10.727 74.966 23.833 1.00 121.00 711 SER A N 1
ATOM 5185 C CA . SER A 1 683 ? 11.593 73.800 23.612 1.00 112.22 711 SER A CA 1
ATOM 5186 C C . SER A 1 683 ? 12.625 73.551 24.750 1.00 115.69 711 SER A C 1
ATOM 5187 O O . SER A 1 683 ? 13.034 72.413 24.955 1.00 99.77 711 SER A O 1
ATOM 5190 N N . TYR A 1 684 ? 13.074 74.611 25.440 1.00 123.63 712 TYR A N 1
ATOM 5191 C CA . TYR A 1 684 ? 13.877 74.505 26.699 1.00 106.08 712 TYR A CA 1
ATOM 5192 C C . TYR A 1 684 ? 13.085 74.008 27.919 1.00 109.64 712 TYR A C 1
ATOM 5193 O O . TYR A 1 684 ? 13.667 73.408 28.820 1.00 118.47 712 TYR A O 1
ATOM 5202 N N . ASP A 1 685 ? 11.788 74.310 27.987 1.00 103.25 713 ASP A N 1
ATOM 5203 C CA . ASP A 1 685 ? 10.929 73.825 29.083 1.00 101.44 713 ASP A CA 1
ATOM 5204 C C . ASP A 1 685 ? 9.463 73.769 28.670 1.00 107.26 713 ASP A C 1
ATOM 5205 O O . ASP A 1 685 ? 8.868 74.797 28.339 1.00 107.30 713 ASP A O 1
ATOM 5210 N N . LYS A 1 686 ? 8.867 72.579 28.742 1.00 118.48 714 LYS A N 1
ATOM 5211 C CA . LYS A 1 686 ? 7.488 72.385 28.268 1.00 116.38 714 LYS A CA 1
ATOM 5212 C C . LYS A 1 686 ? 6.454 73.149 29.097 1.00 111.36 714 LYS A C 1
ATOM 5213 O O . LYS A 1 686 ? 5.441 73.563 28.560 1.00 97.04 714 LYS A O 1
ATOM 5219 N N . HIS A 1 687 ? 6.706 73.329 30.392 1.00 116.63 715 HIS A N 1
ATOM 5220 C CA . HIS A 1 687 ? 5.698 73.881 31.304 1.00 120.69 715 HIS A CA 1
ATOM 5221 C C . HIS A 1 687 ? 6.074 75.268 31.858 1.00 117.37 715 HIS A C 1
ATOM 5222 O O . HIS A 1 687 ? 5.708 75.588 32.987 1.00 130.14 715 HIS A O 1
ATOM 5229 N N . ASP A 1 688 ? 6.785 76.099 31.091 1.00 108.70 716 ASP A N 1
ATOM 5230 C CA . ASP A 1 688 ? 7.142 77.438 31.593 1.00 100.72 716 ASP A CA 1
ATOM 5231 C C . ASP A 1 688 ? 5.936 78.361 31.580 1.00 94.42 716 ASP A C 1
ATOM 5232 O O . ASP A 1 688 ? 5.775 79.151 30.653 1.00 105.18 716 ASP A O 1
ATOM 5237 N N . ARG A 1 689 ? 5.118 78.271 32.632 1.00 82.40 717 ARG A N 1
ATOM 5238 C CA . ARG A 1 689 ? 3.887 79.050 32.755 1.00 83.98 717 ARG A CA 1
ATOM 5239 C C . ARG A 1 689 ? 4.018 80.497 32.270 1.00 88.72 717 ARG A C 1
ATOM 5240 O O . ARG A 1 689 ? 3.162 80.986 31.546 1.00 93.16 717 ARG A O 1
ATOM 5248 N N . TYR A 1 690 ? 5.092 81.168 32.660 1.00 91.41 718 TYR A N 1
ATOM 5249 C CA . TYR A 1 690 ? 5.346 82.537 32.218 1.00 92.06 718 TYR A CA 1
ATOM 5250 C C . TYR A 1 690 ? 5.215 82.627 30.697 1.00 90.50 718 TYR A C 1
ATOM 5251 O O . TYR A 1 690 ? 4.459 83.439 30.179 1.00 98.80 718 TYR A O 1
ATOM 5260 N N . ALA A 1 691 ? 5.929 81.773 29.986 1.00 86.40 719 ALA A N 1
ATOM 5261 C CA . ALA A 1 691 ? 5.915 81.828 28.521 1.00 96.88 719 ALA A CA 1
ATOM 5262 C C . ALA A 1 691 ? 4.535 81.509 27.919 1.00 95.18 719 ALA A C 1
ATOM 5263 O O . ALA A 1 691 ? 4.142 82.103 26.914 1.00 105.76 719 ALA A O 1
ATOM 5265 N N . LEU A 1 692 ? 3.807 80.584 28.534 1.00 88.01 720 LEU A N 1
ATOM 5266 C CA . LEU A 1 692 ? 2.479 80.191 28.045 1.00 92.05 720 LEU A CA 1
ATOM 5267 C C . LEU A 1 692 ? 1.466 81.341 28.132 1.00 88.87 720 LEU A C 1
ATOM 5268 O O . LEU A 1 692 ? 0.767 81.647 27.164 1.00 82.09 720 LEU A O 1
ATOM 5273 N N . VAL A 1 693 ? 1.402 81.985 29.289 1.00 85.79 721 VAL A N 1
ATOM 5274 C CA . VAL A 1 693 ? 0.531 83.146 29.466 1.00 85.70 721 VAL A CA 1
ATOM 5275 C C . VAL A 1 693 ? 1.056 84.287 28.581 1.00 84.12 721 VAL A C 1
ATOM 5276 O O . VAL A 1 693 ? 0.310 85.147 28.123 1.00 79.66 721 VAL A O 1
ATOM 5280 N N . GLY A 1 694 ? 2.354 84.268 28.323 1.00 84.57 722 GLY A N 1
ATOM 5281 C CA . GLY A 1 694 ? 2.947 85.173 27.353 1.00 87.72 722 GLY A CA 1
ATOM 5282 C C . GLY A 1 694 ? 2.417 84.946 25.964 1.00 89.47 722 GLY A C 1
ATOM 5283 O O . GLY A 1 694 ? 2.383 85.871 25.158 1.00 104.02 722 GLY A O 1
ATOM 5284 N N . MET A 1 695 ? 2.023 83.706 25.684 1.00 92.48 723 MET A N 1
ATOM 5285 C CA . MET A 1 695 ? 1.500 83.328 24.378 1.00 91.52 723 MET A CA 1
ATOM 5286 C C . MET A 1 695 ? 0.027 83.675 24.239 1.00 89.52 723 MET A C 1
ATOM 5287 O O . MET A 1 695 ? -0.387 84.257 23.240 1.00 89.83 723 MET A O 1
ATOM 5292 N N . GLY A 1 696 ? -0.748 83.303 25.251 1.00 91.65 724 GLY A N 1
ATOM 5293 C CA . GLY A 1 696 ? -2.167 83.619 25.320 1.00 89.03 724 GLY A CA 1
ATOM 5294 C C . GLY A 1 696 ? -2.378 85.101 25.159 1.00 95.50 724 GLY A C 1
ATOM 5295 O O . GLY A 1 696 ? -3.313 85.513 24.487 1.00 109.47 724 GLY A O 1
ATOM 5296 N N . ASN A 1 697 ? -1.490 85.885 25.778 1.00 98.39 725 ASN A N 1
ATOM 5297 C CA . ASN A 1 697 ? -1.460 87.355 25.662 1.00 91.20 725 ASN A CA 1
ATOM 5298 C C . ASN A 1 697 ? -1.179 87.855 24.264 1.00 92.01 725 ASN A C 1
ATOM 5299 O O . ASN A 1 697 ? -1.842 88.773 23.791 1.00 99.79 725 ASN A O 1
ATOM 5304 N N . LEU A 1 698 ? -0.164 87.275 23.630 1.00 89.66 726 LEU A N 1
ATOM 5305 C CA . LEU A 1 698 ? 0.265 87.711 22.307 1.00 94.84 726 LEU A CA 1
ATOM 5306 C C . LEU A 1 698 ? -0.785 87.379 21.269 1.00 103.97 726 LEU A C 1
ATOM 5307 O O . LEU A 1 698 ? -1.169 88.229 20.451 1.00 103.23 726 LEU A O 1
ATOM 5312 N N . HIS A 1 699 ? -1.236 86.130 21.304 1.00 107.41 727 HIS A N 1
ATOM 5313 C CA . HIS A 1 699 ? -2.320 85.684 20.439 1.00 102.95 727 HIS A CA 1
ATOM 5314 C C . HIS A 1 699 ? -3.453 86.681 20.577 1.00 97.74 727 HIS A C 1
ATOM 5315 O O . HIS A 1 699 ? -3.814 87.360 19.613 1.00 107.19 727 HIS A O 1
ATOM 5322 N N . LEU A 1 700 ? -3.940 86.809 21.808 1.00 86.41 728 LEU A N 1
ATOM 5323 C CA . LEU A 1 700 ? -5.089 87.657 22.150 1.00 83.98 728 LEU A CA 1
ATOM 5324 C C . LEU A 1 700 ? -5.020 89.065 21.563 1.00 84.90 728 LEU A C 1
ATOM 5325 O O . LEU A 1 700 ? -6.004 89.617 21.073 1.00 84.96 728 LEU A O 1
ATOM 5330 N N . MET A 1 701 ? -3.844 89.655 21.642 1.00 97.90 729 MET A N 1
ATOM 5331 C CA . MET A 1 701 ? -3.666 91.009 21.146 1.00 113.47 729 MET A CA 1
ATOM 5332 C C . MET A 1 701 ? -3.663 91.005 19.638 1.00 113.29 729 MET A C 1
ATOM 5333 O O . MET A 1 701 ? -4.341 91.819 19.026 1.00 128.78 729 MET A O 1
ATOM 5338 N N . ALA A 1 702 ? -2.925 90.071 19.045 1.00 108.91 730 ALA A N 1
ATOM 5339 C CA . ALA A 1 702 ? -2.827 89.980 17.584 1.00 99.12 730 ALA A CA 1
ATOM 5340 C C . ALA A 1 702 ? -4.173 89.654 16.949 1.00 99.58 730 ALA A C 1
ATOM 5341 O O . ALA A 1 702 ? -4.419 89.985 15.787 1.00 106.34 730 ALA A O 1
ATOM 5343 N N . ALA A 1 703 ? -5.050 89.030 17.729 1.00 96.06 731 ALA A N 1
ATOM 5344 C CA . ALA A 1 703 ? -6.296 88.486 17.213 1.00 98.23 731 ALA A CA 1
ATOM 5345 C C . ALA A 1 703 ? -7.551 89.356 17.392 1.00 98.38 731 ALA A C 1
ATOM 5346 O O . ALA A 1 703 ? -8.556 89.085 16.753 1.00 98.90 731 ALA A O 1
ATOM 5348 N N . ARG A 1 704 ? -7.528 90.388 18.231 1.00 102.62 732 ARG A N 1
ATOM 5349 C CA . ARG A 1 704 ? -8.662 91.336 18.237 1.00 106.69 732 ARG A CA 1
ATOM 5350 C C . ARG A 1 704 ? -8.638 92.262 17.018 1.00 110.13 732 ARG A C 1
ATOM 5351 O O . ARG A 1 704 ? -9.673 92.755 16.575 1.00 112.49 732 ARG A O 1
ATOM 5359 N N . GLU A 1 705 ? -7.447 92.515 16.500 1.00 112.26 733 GLU A N 1
ATOM 5360 C CA . GLU A 1 705 ? -7.278 93.359 15.323 1.00 118.36 733 GLU A CA 1
ATOM 5361 C C . GLU A 1 705 ? -7.385 92.610 14.007 1.00 122.75 733 GLU A C 1
ATOM 5362 O O . GLU A 1 705 ? -7.367 93.227 12.936 1.00 120.87 733 GLU A O 1
ATOM 5368 N N . MET A 1 706 ? -7.468 91.287 14.072 1.00 127.97 734 MET A N 1
ATOM 5369 C CA . MET A 1 706 ? -7.670 90.514 12.859 1.00 133.73 734 MET A CA 1
ATOM 5370 C C . MET A 1 706 ? -8.933 90.965 12.121 1.00 136.69 734 MET A C 1
ATOM 5371 O O . MET A 1 706 ? -10.029 91.046 12.701 1.00 123.08 734 MET A O 1
ATOM 5376 N N . ARG A 1 707 ? -8.736 91.283 10.842 1.00 140.07 735 ARG A N 1
ATOM 5377 C CA . ARG A 1 707 ? -9.811 91.571 9.903 1.00 134.83 735 ARG A CA 1
ATOM 5378 C C . ARG A 1 707 ? -10.922 90.550 10.101 1.00 132.98 735 ARG A C 1
ATOM 5379 O O . ARG A 1 707 ? -10.732 89.355 9.865 1.00 134.29 735 ARG A O 1
ATOM 5387 N N . ARG A 1 708 ? -12.063 91.026 10.584 1.00 134.60 736 ARG A N 1
ATOM 5388 C CA . ARG A 1 708 ? -13.239 90.182 10.730 1.00 141.96 736 ARG A CA 1
ATOM 5389 C C . ARG A 1 708 ? -13.857 89.954 9.356 1.00 155.75 736 ARG A C 1
ATOM 5390 O O . ARG A 1 708 ? -14.273 88.835 9.038 1.00 171.63 736 ARG A O 1
ATOM 5398 N N . GLU A 1 709 ? -13.914 91.019 8.550 1.00 157.92 737 GLU A N 1
ATOM 5399 C CA . GLU A 1 709 ? -14.542 90.954 7.238 1.00 149.93 737 GLU A CA 1
ATOM 5400 C C . GLU A 1 709 ? -15.937 90.463 7.536 1.00 149.13 737 GLU A C 1
ATOM 5401 O O . GLU A 1 709 ? -16.673 91.125 8.263 1.00 148.17 737 GLU A O 1
ATOM 5407 N N . THR A 1 710 ? -16.318 89.322 6.987 1.00 148.17 738 THR A N 1
ATOM 5408 C CA . THR A 1 710 ? -17.370 88.547 7.593 1.00 145.15 738 THR A CA 1
ATOM 5409 C C . THR A 1 710 ? -17.216 87.130 7.098 1.00 141.20 738 THR A C 1
ATOM 5410 O O . THR A 1 710 ? -16.436 86.868 6.166 1.00 129.59 738 THR A O 1
ATOM 5414 N N . GLU A 1 711 ? -17.935 86.217 7.742 1.00 135.54 739 GLU A N 1
ATOM 5415 C CA . GLU A 1 711 ? -17.964 84.829 7.308 1.00 137.52 739 GLU A CA 1
ATOM 5416 C C . GLU A 1 711 ? -16.570 84.227 7.455 1.00 141.08 739 GLU A C 1
ATOM 5417 O O . GLU A 1 711 ? -16.005 84.251 8.546 1.00 142.77 739 GLU A O 1
ATOM 5423 N N . GLN A 1 712 ? -16.010 83.702 6.366 1.00 150.48 740 GLN A N 1
ATOM 5424 C CA . GLN A 1 712 ? -14.819 82.871 6.477 1.00 155.36 740 GLN A CA 1
ATOM 5425 C C . GLN A 1 712 ? -13.732 83.623 7.235 1.00 161.61 740 GLN A C 1
ATOM 5426 O O . GLN A 1 712 ? -13.063 83.066 8.115 1.00 162.52 740 GLN A O 1
ATOM 5432 N N . ASP A 1 713 ? -13.576 84.896 6.895 1.00 154.78 741 ASP A N 1
ATOM 5433 C CA . ASP A 1 713 ? -12.530 85.697 7.483 1.00 146.35 741 ASP A CA 1
ATOM 5434 C C . ASP A 1 713 ? -12.769 85.840 8.977 1.00 149.95 741 ASP A C 1
ATOM 5435 O O . ASP A 1 713 ? -11.839 85.741 9.780 1.00 156.74 741 ASP A O 1
ATOM 5440 N N . ARG A 1 714 ? -14.033 86.069 9.322 1.00 146.70 742 ARG A N 1
ATOM 5441 C CA . ARG A 1 714 ? -14.493 86.187 10.711 1.00 134.27 742 ARG A CA 1
ATOM 5442 C C . ARG A 1 714 ? -14.181 84.933 11.550 1.00 122.87 742 ARG A C 1
ATOM 5443 O O . ARG A 1 714 ? -13.791 85.045 12.708 1.00 115.32 742 ARG A O 1
ATOM 5451 N N . GLN A 1 715 ? -14.357 83.749 10.966 1.00 129.08 743 GLN A N 1
ATOM 5452 C CA . GLN A 1 715 ? -14.086 82.477 11.662 1.00 135.45 743 GLN A CA 1
ATOM 5453 C C . GLN A 1 715 ? -12.617 82.354 12.026 1.00 137.90 743 GLN A C 1
ATOM 5454 O O . GLN A 1 715 ? -12.267 81.911 13.122 1.00 132.76 743 GLN A O 1
ATOM 5460 N N . LYS A 1 716 ? -11.771 82.761 11.087 1.00 138.44 744 LYS A N 1
ATOM 5461 C CA . LYS A 1 716 ? -10.330 82.526 11.148 1.00 138.42 744 LYS A CA 1
ATOM 5462 C C . LYS A 1 716 ? -9.699 82.966 12.475 1.00 131.22 744 LYS A C 1
ATOM 5463 O O . LYS A 1 716 ? -8.840 82.274 13.038 1.00 117.09 744 LYS A O 1
ATOM 5469 N N . ARG A 1 717 ? -10.127 84.131 12.953 1.00 126.83 745 ARG A N 1
ATOM 5470 C CA . ARG A 1 717 ? -9.583 84.712 14.171 1.00 125.29 745 ARG A CA 1
ATOM 5471 C C . ARG A 1 717 ? -10.199 84.083 15.425 1.00 122.39 745 ARG A C 1
ATOM 5472 O O . ARG A 1 717 ? -9.544 84.007 16.474 1.00 123.82 745 ARG A O 1
ATOM 5480 N N . SER A 1 718 ? -11.439 83.614 15.327 1.00 106.38 746 SER A N 1
ATOM 5481 C CA . SER A 1 718 ? -12.011 82.834 16.426 1.00 108.31 746 SER A CA 1
ATOM 5482 C C . SER A 1 718 ? -11.259 81.493 16.642 1.00 107.44 746 SER A C 1
ATOM 5483 O O . SER A 1 718 ? -11.320 80.891 17.709 1.00 109.31 746 SER A O 1
ATOM 5486 N N . ALA A 1 719 ? -10.573 81.019 15.610 1.00 115.11 747 ALA A N 1
ATOM 5487 C CA . ALA A 1 719 ? -9.588 79.944 15.762 1.00 118.75 747 ALA A CA 1
ATOM 5488 C C . ALA A 1 719 ? -8.335 80.451 16.488 1.00 125.46 747 ALA A C 1
ATOM 5489 O O . ALA A 1 719 ? -7.759 79.734 17.310 1.00 120.62 747 ALA A O 1
ATOM 5491 N N . ALA A 1 720 ? -7.907 81.674 16.160 1.00 128.68 748 ALA A N 1
ATOM 5492 C CA . ALA A 1 720 ? -6.764 82.326 16.829 1.00 123.80 748 ALA A CA 1
ATOM 5493 C C . ALA A 1 720 ? -6.985 82.513 18.325 1.00 113.94 748 ALA A C 1
ATOM 5494 O O . ALA A 1 720 ? -6.050 82.366 19.108 1.00 112.63 748 ALA A O 1
ATOM 5496 N N . TYR A 1 721 ? -8.208 82.859 18.714 1.00 106.79 749 TYR A N 1
ATOM 5497 C CA . TYR A 1 721 ? -8.569 82.922 20.139 1.00 112.86 749 TYR A CA 1
ATOM 5498 C C . TYR A 1 721 ? -8.518 81.541 20.775 1.00 114.87 749 TYR A C 1
ATOM 5499 O O . TYR A 1 721 ? -8.084 81.382 21.916 1.00 124.18 749 TYR A O 1
ATOM 5508 N N . ASN A 1 722 ? -8.974 80.542 20.034 1.00 115.47 750 ASN A N 1
ATOM 5509 C CA . ASN A 1 722 ? -8.902 79.168 20.501 1.00 116.42 750 ASN A CA 1
ATOM 5510 C C . ASN A 1 722 ? -7.469 78.806 20.926 1.00 116.60 750 ASN A C 1
ATOM 5511 O O . ASN A 1 722 ? -7.261 78.234 21.994 1.00 116.38 750 ASN A O 1
ATOM 5516 N N . ARG A 1 723 ? -6.491 79.159 20.094 1.00 111.89 751 ARG A N 1
ATOM 5517 C CA . ARG A 1 723 ? -5.081 78.896 20.401 1.00 115.62 751 ARG A CA 1
ATOM 5518 C C . ARG A 1 723 ? -4.607 79.614 21.649 1.00 117.98 751 ARG A C 1
ATOM 5519 O O . ARG A 1 723 ? -3.875 79.039 22.447 1.00 122.05 751 ARG A O 1
ATOM 5527 N N . ALA A 1 724 ? -5.008 80.874 21.796 1.00 113.53 752 ALA A N 1
ATOM 5528 C CA . ALA A 1 724 ? -4.725 81.636 22.999 1.00 105.84 752 ALA A CA 1
ATOM 5529 C C . ALA A 1 724 ? -5.237 80.876 24.214 1.00 101.47 752 ALA A C 1
ATOM 5530 O O . ALA A 1 724 ? -4.533 80.730 25.212 1.00 113.86 752 ALA A O 1
ATOM 5532 N N . VAL A 1 725 ? -6.459 80.378 24.127 1.00 89.03 753 VAL A N 1
ATOM 5533 C CA . VAL A 1 725 ? -7.040 79.642 25.241 1.00 95.32 753 VAL A CA 1
ATOM 5534 C C . VAL A 1 725 ? -6.331 78.288 25.449 1.00 105.61 753 VAL A C 1
ATOM 5535 O O . VAL A 1 725 ? -6.223 77.808 26.581 1.00 108.49 753 VAL A O 1
ATOM 5539 N N . GLU A 1 726 ? -5.839 77.688 24.363 1.00 113.16 754 GLU A N 1
ATOM 5540 C CA . GLU A 1 726 ? -4.973 76.499 24.437 1.00 115.59 754 GLU A CA 1
ATOM 5541 C C . GLU A 1 726 ? -3.873 76.747 25.470 1.00 113.73 754 GLU A C 1
ATOM 5542 O O . GLU A 1 726 ? -3.753 76.009 26.460 1.00 115.19 754 GLU A O 1
ATOM 5548 N N . PHE A 1 727 ? -3.091 77.803 25.229 1.00 105.21 755 PHE A N 1
ATOM 5549 C CA . PHE A 1 727 ? -1.963 78.163 26.095 1.00 98.99 755 PHE A CA 1
ATOM 5550 C C . PHE A 1 727 ? -2.407 78.592 27.500 1.00 99.16 755 PHE A C 1
ATOM 5551 O O . PHE A 1 727 ? -1.794 78.209 28.496 1.00 104.96 755 PHE A O 1
ATOM 5559 N N . PHE A 1 728 ? -3.452 79.403 27.586 1.00 87.23 756 PHE A N 1
ATOM 5560 C CA . PHE A 1 728 ? -3.947 79.815 28.886 1.00 91.84 756 PHE A CA 1
ATOM 5561 C C . PHE A 1 728 ? -4.342 78.645 29.774 1.00 102.37 756 PHE A C 1
ATOM 5562 O O . PHE A 1 728 ? -4.127 78.685 30.997 1.00 96.25 756 PHE A O 1
ATOM 5570 N N . ASP A 1 729 ? -4.953 77.618 29.181 1.00 116.71 757 ASP A N 1
ATOM 5571 C CA . ASP A 1 729 ? -5.523 76.540 29.994 1.00 121.08 757 ASP A CA 1
ATOM 5572 C C . ASP A 1 729 ? -4.410 75.584 30.455 1.00 108.06 757 ASP A C 1
ATOM 5573 O O . ASP A 1 729 ? -4.337 75.254 31.639 1.00 101.45 757 ASP A O 1
ATOM 5578 N N . LYS A 1 730 ? -3.511 75.197 29.550 1.00 95.63 758 LYS A N 1
ATOM 5579 C CA . LYS A 1 730 ? -2.392 74.336 29.947 1.00 110.35 758 LYS A CA 1
ATOM 5580 C C . LYS A 1 730 ? -1.634 74.983 31.106 1.00 112.99 758 LYS A C 1
ATOM 5581 O O . LYS A 1 730 ? -1.415 74.352 32.129 1.00 115.47 758 LYS A O 1
ATOM 5587 N N . ALA A 1 731 ? -1.247 76.245 30.926 1.00 113.98 759 ALA A N 1
ATOM 5588 C CA . ALA A 1 731 ? -0.601 77.045 31.968 1.00 100.58 759 ALA A CA 1
ATOM 5589 C C . ALA A 1 731 ? -1.370 76.991 33.297 1.00 106.40 759 ALA A C 1
ATOM 5590 O O . ALA A 1 731 ? -0.785 76.747 34.366 1.00 98.19 759 ALA A O 1
ATOM 5592 N N . LEU A 1 732 ? -2.681 77.231 33.219 1.00 105.02 760 LEU A N 1
ATOM 5593 C CA . LEU A 1 732 ? -3.538 77.318 34.409 1.00 106.22 760 LEU A CA 1
ATOM 5594 C C . LEU A 1 732 ? -3.897 75.950 34.996 1.00 113.57 760 LEU A C 1
ATOM 5595 O O . LEU A 1 732 ? -4.323 75.834 36.155 1.00 109.17 760 LEU A O 1
ATOM 5600 N N . GLN A 1 733 ? -3.721 74.904 34.202 1.00 114.78 761 GLN A N 1
ATOM 5601 C CA . GLN A 1 733 ? -3.891 73.548 34.721 1.00 117.57 761 GLN A CA 1
ATOM 5602 C C . GLN A 1 733 ? -2.680 73.102 35.549 1.00 119.31 761 GLN A C 1
ATOM 5603 O O . GLN A 1 733 ? -2.825 72.357 36.517 1.00 127.50 761 GLN A O 1
ATOM 5609 N N . LEU A 1 734 ? -1.494 73.563 35.164 1.00 112.84 762 LEU A N 1
ATOM 5610 C CA . LEU A 1 734 ? -0.279 73.281 35.915 1.00 98.43 762 LEU A CA 1
ATOM 5611 C C . LEU A 1 734 ? -0.338 74.071 37.211 1.00 92.09 762 LEU A C 1
ATOM 5612 O O . LEU A 1 734 ? 0.162 73.618 38.228 1.00 94.77 762 LEU A O 1
ATOM 5617 N N . ASP A 1 735 ? -0.966 75.241 37.168 1.00 85.08 763 ASP A N 1
ATOM 5618 C CA . ASP A 1 735 ? -0.954 76.149 38.298 1.00 97.09 763 ASP A CA 1
ATOM 5619 C C . ASP A 1 735 ? -2.310 76.845 38.476 1.00 105.38 763 ASP A C 1
ATOM 5620 O O . ASP A 1 735 ? -2.469 78.016 38.142 1.00 106.78 763 ASP A O 1
ATOM 5625 N N . PRO A 1 736 ? -3.287 76.129 39.045 1.00 101.95 764 PRO A N 1
ATOM 5626 C CA . PRO A 1 736 ? -4.604 76.681 39.293 1.00 97.61 764 PRO A CA 1
ATOM 5627 C C . PRO A 1 736 ? -4.600 78.031 40.015 1.00 102.35 764 PRO A C 1
ATOM 5628 O O . PRO A 1 736 ? -5.625 78.712 40.038 1.00 96.34 764 PRO A O 1
ATOM 5632 N N . LYS A 1 737 ? -3.467 78.419 40.594 1.00 106.82 765 LYS A N 1
ATOM 5633 C CA . LYS A 1 737 ? -3.384 79.676 41.343 1.00 105.24 765 LYS A CA 1
ATOM 5634 C C . LYS A 1 737 ? -3.018 80.857 40.433 1.00 94.26 765 LYS A C 1
ATOM 5635 O O . LYS A 1 737 ? -3.035 82.008 40.878 1.00 78.02 765 LYS A O 1
ATOM 5641 N N . ASN A 1 738 ? -2.695 80.546 39.172 1.00 81.35 766 ASN A N 1
ATOM 5642 C CA . ASN A 1 738 ? -2.313 81.523 38.157 1.00 80.33 766 ASN A CA 1
ATOM 5643 C C . ASN A 1 738 ? -3.435 82.475 37.734 1.00 85.60 766 ASN A C 1
ATOM 5644 O O . ASN A 1 738 ? -4.374 82.106 37.024 1.00 99.19 766 ASN A O 1
ATOM 5649 N N . ALA A 1 739 ? -3.296 83.729 38.120 1.00 86.67 767 ALA A N 1
ATOM 5650 C CA . ALA A 1 739 ? -4.343 84.710 37.893 1.00 84.57 767 ALA A CA 1
ATOM 5651 C C . ALA A 1 739 ? -4.298 85.293 36.473 1.00 87.48 767 ALA A C 1
ATOM 5652 O O . ALA A 1 739 ? -5.336 85.632 35.897 1.00 84.19 767 ALA A O 1
ATOM 5654 N N . TYR A 1 740 ? -3.095 85.377 35.907 1.00 84.51 768 TYR A N 1
ATOM 5655 C CA . TYR A 1 740 ? -2.890 85.993 34.592 1.00 85.02 768 TYR A CA 1
ATOM 5656 C C . TYR A 1 740 ? -3.488 85.160 33.480 1.00 87.62 768 TYR A C 1
ATOM 5657 O O . TYR A 1 740 ? -4.049 85.693 32.523 1.00 87.90 768 TYR A O 1
ATOM 5666 N N . ALA A 1 741 ? -3.369 83.847 33.622 1.00 92.47 769 ALA A N 1
ATOM 5667 C CA . ALA A 1 741 ? -3.937 82.910 32.650 1.00 96.74 769 ALA A CA 1
ATOM 5668 C C . ALA A 1 741 ? -5.464 82.924 32.680 1.00 85.03 769 ALA A C 1
ATOM 5669 O O . ALA A 1 741 ? -6.106 82.929 31.642 1.00 81.62 769 ALA A O 1
ATOM 5671 N N . ALA A 1 742 ? -6.012 82.916 33.889 1.00 80.54 770 ALA A N 1
ATOM 5672 C CA . ALA A 1 742 ? -7.438 83.013 34.111 1.00 86.77 770 ALA A CA 1
ATOM 5673 C C . ALA A 1 742 ? -7.988 84.327 33.569 1.00 89.15 770 ALA A C 1
ATOM 5674 O O . ALA A 1 742 ? -8.999 84.344 32.869 1.00 89.60 770 ALA A O 1
ATOM 5676 N N . GLN A 1 743 ? -7.308 85.425 33.875 1.00 90.39 771 GLN A N 1
ATOM 5677 C CA . GLN A 1 743 ? -7.726 86.730 33.373 1.00 89.55 771 GLN A CA 1
ATOM 5678 C C . GLN A 1 743 ? -7.671 86.794 31.851 1.00 85.90 771 GLN A C 1
ATOM 5679 O O . GLN A 1 743 ? -8.497 87.435 31.235 1.00 93.66 771 GLN A O 1
ATOM 5685 N N . GLY A 1 744 ? -6.702 86.122 31.250 1.00 81.48 772 GLY A N 1
ATOM 5686 C CA . GLY A 1 744 ? -6.616 86.037 29.793 1.00 83.35 772 GLY A CA 1
ATOM 5687 C C . GLY A 1 744 ? -7.749 85.237 29.176 1.00 93.81 772 GLY A C 1
ATOM 5688 O O . GLY A 1 744 ? -8.141 85.466 28.022 1.00 97.04 772 GLY A O 1
ATOM 5689 N N . ILE A 1 745 ? -8.260 84.277 29.942 1.00 102.01 773 ILE A N 1
ATOM 5690 C CA . ILE A 1 745 ? -9.443 83.517 29.545 1.00 106.81 773 ILE A CA 1
ATOM 5691 C C . ILE A 1 745 ? -10.693 84.398 29.668 1.00 110.14 773 ILE A C 1
ATOM 5692 O O . ILE A 1 745 ? -11.610 84.276 28.864 1.00 130.40 773 ILE A O 1
ATOM 5697 N N . ALA A 1 746 ? -10.730 85.294 30.652 1.00 101.14 774 ALA A N 1
ATOM 5698 C CA . ALA A 1 746 ? -11.851 86.238 30.768 1.00 97.82 774 ALA A CA 1
ATOM 5699 C C . ALA A 1 746 ? -11.896 87.225 29.585 1.00 97.07 774 ALA A C 1
ATOM 5700 O O . ALA A 1 746 ? -12.972 87.613 29.111 1.00 92.51 774 ALA A O 1
ATOM 5702 N N . ILE A 1 747 ? -10.718 87.630 29.124 1.00 100.36 775 ILE A N 1
ATOM 5703 C CA . ILE A 1 747 ? -10.600 88.513 27.972 1.00 101.37 775 ILE A CA 1
ATOM 5704 C C . ILE A 1 747 ? -11.032 87.736 26.751 1.00 99.54 775 ILE A C 1
ATOM 5705 O O . ILE A 1 747 ? -11.722 88.261 25.882 1.00 97.39 775 ILE A O 1
ATOM 5710 N N . ALA A 1 748 ? -10.612 86.482 26.676 1.00 96.99 776 ALA A N 1
ATOM 5711 C CA . ALA A 1 748 ? -11.057 85.639 25.589 1.00 107.76 776 ALA A CA 1
ATOM 5712 C C . ALA A 1 748 ? -12.579 85.571 25.658 1.00 114.91 776 ALA A C 1
ATOM 5713 O O . ALA A 1 748 ? -13.285 85.670 24.649 1.00 115.81 776 ALA A O 1
ATOM 5715 N N . LEU A 1 749 ? -13.082 85.428 26.870 1.00 114.77 777 LEU A N 1
ATOM 5716 C CA . LEU A 1 749 ? -14.507 85.308 27.052 1.00 116.49 777 LEU A CA 1
ATOM 5717 C C . LEU A 1 749 ? -15.170 86.508 26.419 1.00 106.24 777 LEU A C 1
ATOM 5718 O O . LEU A 1 749 ? -15.933 86.374 25.462 1.00 115.88 777 LEU A O 1
ATOM 5723 N N . VAL A 1 750 ? -14.819 87.687 26.919 1.00 99.15 778 VAL A N 1
ATOM 5724 C CA . VAL A 1 750 ? -15.558 88.881 26.560 1.00 102.09 778 VAL A CA 1
ATOM 5725 C C . VAL A 1 750 ? -15.545 89.134 25.049 1.00 98.98 778 VAL A C 1
ATOM 5726 O O . VAL A 1 750 ? -16.549 89.511 24.456 1.00 113.30 778 VAL A O 1
ATOM 5730 N N . GLU A 1 751 ? -14.403 88.924 24.430 1.00 96.93 779 GLU A N 1
ATOM 5731 C CA . GLU A 1 751 ? -14.235 89.288 23.039 1.00 99.22 779 GLU A CA 1
ATOM 5732 C C . GLU A 1 751 ? -14.813 88.244 22.099 1.00 106.96 779 GLU A C 1
ATOM 5733 O O . GLU A 1 751 ? -15.525 88.595 21.162 1.00 104.67 779 GLU A O 1
ATOM 5739 N N . ASP A 1 752 ? -14.515 86.965 22.330 1.00 118.05 780 ASP A N 1
ATOM 5740 C CA . ASP A 1 752 ? -15.004 85.932 21.410 1.00 118.33 780 ASP A CA 1
ATOM 5741 C C . ASP A 1 752 ? -16.453 85.602 21.651 1.00 110.93 780 ASP A C 1
ATOM 5742 O O . ASP A 1 752 ? -17.195 85.468 20.700 1.00 132.88 780 ASP A O 1
ATOM 5747 N N . ARG A 1 753 ? -16.848 85.430 22.904 1.00 102.30 781 ARG A N 1
ATOM 5748 C CA . ARG A 1 753 ? -18.269 85.241 23.233 1.00 106.73 781 ARG A CA 1
ATOM 5749 C C . ARG A 1 753 ? -18.671 86.183 24.313 1.00 100.41 781 ARG A C 1
ATOM 5750 O O . ARG A 1 753 ? -18.296 86.008 25.463 1.00 107.41 781 ARG A O 1
ATOM 5758 N N . LYS A 1 754 ? -19.517 87.130 23.972 1.00 97.79 782 LYS A N 1
ATOM 5759 C CA . LYS A 1 754 ? -19.675 88.298 24.808 1.00 104.82 782 LYS A CA 1
ATOM 5760 C C . LYS A 1 754 ? -20.290 87.846 26.117 1.00 100.31 782 LYS A C 1
ATOM 5761 O O . LYS A 1 754 ? -21.441 88.144 26.406 1.00 112.10 782 LYS A O 1
ATOM 5767 N N . ASP A 1 755 ? -19.508 87.104 26.889 1.00 92.53 783 ASP A N 1
ATOM 5768 C CA . ASP A 1 755 ? -19.947 86.580 28.155 1.00 93.67 783 ASP A CA 1
ATOM 5769 C C . ASP A 1 755 ? -19.309 87.433 29.221 1.00 92.98 783 ASP A C 1
ATOM 5770 O O . ASP A 1 755 ? -18.261 87.102 29.753 1.00 102.47 783 ASP A O 1
ATOM 5775 N N . TYR A 1 756 ? -19.966 88.531 29.531 1.00 92.80 784 TYR A N 1
ATOM 5776 C CA . TYR A 1 756 ? -19.433 89.519 30.454 1.00 102.18 784 TYR A CA 1
ATOM 5777 C C . TYR A 1 756 ? -19.643 89.023 31.869 1.00 111.19 784 TYR A C 1
ATOM 5778 O O . TYR A 1 756 ? -18.755 89.108 32.714 1.00 124.41 784 TYR A O 1
ATOM 5787 N N . LYS A 1 757 ? -20.837 88.496 32.098 1.00 116.54 785 LYS A N 1
ATOM 5788 C CA . LYS A 1 757 ? -21.278 88.061 33.423 1.00 124.23 785 LYS A CA 1
ATOM 5789 C C . LYS A 1 757 ? -20.261 87.184 34.161 1.00 122.69 785 LYS A C 1
ATOM 5790 O O . LYS A 1 757 ? -19.887 87.502 35.289 1.00 119.74 785 LYS A O 1
ATOM 5796 N N . ASN A 1 758 ? -19.805 86.097 33.546 1.00 117.58 786 ASN A N 1
ATOM 5797 C CA . ASN A 1 758 ? -18.833 85.224 34.237 1.00 126.00 786 ASN A CA 1
ATOM 5798 C C . ASN A 1 758 ? -17.401 85.697 34.029 1.00 121.03 786 ASN A C 1
ATOM 5799 O O . ASN A 1 758 ? -16.563 85.560 34.920 1.00 123.99 786 ASN A O 1
ATOM 5804 N N . ALA A 1 759 ? -17.117 86.278 32.871 1.00 107.28 787 ALA A N 1
ATOM 5805 C CA . ALA A 1 759 ? -15.806 86.860 32.670 1.00 102.45 787 ALA A CA 1
ATOM 5806 C C . ALA A 1 759 ? -15.584 87.801 33.826 1.00 98.67 787 ALA A C 1
ATOM 5807 O O . ALA A 1 759 ? -14.493 87.861 34.371 1.00 120.38 787 ALA A O 1
ATOM 5809 N N . LEU A 1 760 ? -16.639 88.503 34.223 1.00 92.10 788 LEU A N 1
ATOM 5810 C CA . LEU A 1 760 ? -16.596 89.353 35.404 1.00 93.04 788 LEU A CA 1
ATOM 5811 C C . LEU A 1 760 ? -16.311 88.622 36.725 1.00 96.33 788 LEU A C 1
ATOM 5812 O O . LEU A 1 760 ? -15.727 89.196 37.627 1.00 103.02 788 LEU A O 1
ATOM 5817 N N . GLN A 1 761 ? -16.748 87.378 36.856 1.00 105.33 789 GLN A N 1
ATOM 5818 C CA . GLN A 1 761 ? -16.389 86.563 38.028 1.00 112.64 789 GLN A CA 1
ATOM 5819 C C . GLN A 1 761 ? -14.883 86.405 38.135 1.00 102.33 789 GLN A C 1
ATOM 5820 O O . GLN A 1 761 ? -14.282 86.697 39.175 1.00 105.22 789 GLN A O 1
ATOM 5826 N N . ILE A 1 762 ? -14.293 85.933 37.040 1.00 96.93 790 ILE A N 1
ATOM 5827 C CA . ILE A 1 762 ? -12.844 85.776 36.927 1.00 94.72 790 ILE A CA 1
ATOM 5828 C C . ILE A 1 762 ? -12.189 87.072 37.351 1.00 96.85 790 ILE A C 1
ATOM 5829 O O . ILE A 1 762 ? -11.383 87.095 38.282 1.00 103.51 790 ILE A O 1
ATOM 5834 N N . PHE A 1 763 ? -12.588 88.150 36.683 1.00 94.67 791 PHE A N 1
ATOM 5835 C CA . PHE A 1 763 ? -12.100 89.482 36.994 1.00 91.51 791 PHE A CA 1
ATOM 5836 C C . PHE A 1 763 ? -12.171 89.851 38.475 1.00 91.07 791 PHE A C 1
ATOM 5837 O O . PHE A 1 763 ? -11.268 90.508 38.951 1.00 96.69 791 PHE A O 1
ATOM 5845 N N . ILE A 1 764 ? -13.211 89.451 39.205 1.00 96.01 792 ILE A N 1
ATOM 5846 C CA . ILE A 1 764 ? -13.376 89.946 40.592 1.00 108.41 792 ILE A CA 1
ATOM 5847 C C . ILE A 1 764 ? -12.352 89.358 41.526 1.00 104.57 792 ILE A C 1
ATOM 5848 O O . ILE A 1 764 ? -11.871 90.042 42.452 1.00 98.35 792 ILE A O 1
ATOM 5853 N N . LYS A 1 765 ? -12.072 88.077 41.323 1.00 102.51 793 LYS A N 1
ATOM 5854 C CA . LYS A 1 765 ? -11.160 87.389 42.206 1.00 110.78 793 LYS A CA 1
ATOM 5855 C C . LYS A 1 765 ? -9.723 87.391 41.705 1.00 101.09 793 LYS A C 1
ATOM 5856 O O . LYS A 1 765 ? -8.806 87.225 42.497 1.00 111.90 793 LYS A O 1
ATOM 5862 N N . VAL A 1 766 ? -9.515 87.619 40.415 1.00 91.27 794 VAL A N 1
ATOM 5863 C CA . VAL A 1 766 ? -8.186 88.043 39.962 1.00 89.19 794 VAL A CA 1
ATOM 5864 C C . VAL A 1 766 ? -7.860 89.442 40.505 1.00 88.40 794 VAL A C 1
ATOM 5865 O O . VAL A 1 766 ? -6.738 89.672 40.933 1.00 95.35 794 VAL A O 1
ATOM 5869 N N . ARG A 1 767 ? -8.836 90.351 40.510 1.00 90.27 795 ARG A N 1
ATOM 5870 C CA . ARG A 1 767 ? -8.659 91.716 41.068 1.00 101.35 795 ARG A CA 1
ATOM 5871 C C . ARG A 1 767 ? -8.131 91.765 42.505 1.00 103.02 795 ARG A C 1
ATOM 5872 O O . ARG A 1 767 ? -7.372 92.664 42.850 1.00 113.06 795 ARG A O 1
ATOM 5880 N N . GLU A 1 768 ? -8.554 90.836 43.350 1.00 105.88 796 GLU A N 1
ATOM 5881 C CA . GLU A 1 768 ? -8.059 90.821 44.724 1.00 112.31 796 GLU A CA 1
ATOM 5882 C C . GLU A 1 768 ? -6.652 90.224 44.824 1.00 111.61 796 GLU A C 1
ATOM 5883 O O . GLU A 1 768 ? -5.963 90.453 45.826 1.00 103.96 796 GLU A O 1
ATOM 5889 N N . THR A 1 769 ? -6.231 89.471 43.799 1.00 109.53 797 THR A N 1
ATOM 5890 C CA . THR A 1 769 ? -4.869 88.886 43.762 1.00 103.21 797 THR A CA 1
ATOM 5891 C C . THR A 1 769 ? -3.818 89.627 42.915 1.00 100.65 797 THR A C 1
ATOM 5892 O O . THR A 1 769 ? -2.635 89.359 43.086 1.00 100.21 797 THR A O 1
ATOM 5896 N N . ILE A 1 770 ? -4.217 90.543 42.031 1.00 95.22 798 ILE A N 1
ATOM 5897 C CA . ILE A 1 770 ? -3.254 91.154 41.105 1.00 93.40 798 ILE A CA 1
ATOM 5898 C C . ILE A 1 770 ? -2.912 92.605 41.421 1.00 104.72 798 ILE A C 1
ATOM 5899 O O . ILE A 1 770 ? -1.733 92.915 41.619 1.00 118.07 798 ILE A O 1
ATOM 5904 N N . GLN A 1 771 ? -3.915 93.485 41.460 1.00 99.75 799 GLN A N 1
ATOM 5905 C CA . GLN A 1 771 ? -3.710 94.923 41.805 1.00 100.83 799 GLN A CA 1
ATOM 5906 C C . GLN A 1 771 ? -3.009 95.789 40.738 1.00 98.56 799 GLN A C 1
ATOM 5907 O O . GLN A 1 771 ? -2.689 96.944 40.998 1.00 101.05 799 GLN A O 1
ATOM 5913 N N . ASP A 1 772 ? -2.762 95.246 39.553 1.00 96.80 800 ASP A N 1
ATOM 5914 C CA . ASP A 1 772 ? -2.136 96.009 38.476 1.00 93.09 800 ASP A CA 1
ATOM 5915 C C . ASP A 1 772 ? -3.181 96.953 37.945 1.00 88.16 800 ASP A C 1
ATOM 5916 O O . ASP A 1 772 ? -4.368 96.712 38.122 1.00 96.60 800 ASP A O 1
ATOM 5921 N N . ALA A 1 773 ? -2.743 98.034 37.315 1.00 84.55 801 ALA A N 1
ATOM 5922 C CA . ALA A 1 773 ? -3.666 99.006 36.730 1.00 82.28 801 ALA A CA 1
ATOM 5923 C C . ALA A 1 773 ? -4.565 98.351 35.700 1.00 77.00 801 ALA A C 1
ATOM 5924 O O . ALA A 1 773 ? -5.774 98.511 35.746 1.00 77.48 801 ALA A O 1
ATOM 5926 N N . HIS A 1 774 ? -3.959 97.588 34.802 1.00 79.34 802 HIS A N 1
ATOM 5927 C CA . HIS A 1 774 ? -4.674 96.966 33.696 1.00 87.00 802 HIS A CA 1
ATOM 5928 C C . HIS A 1 774 ? -5.858 96.087 34.123 1.00 81.52 802 HIS A C 1
ATOM 5929 O O . HIS A 1 774 ? -6.859 95.974 33.413 1.00 74.64 802 HIS A O 1
ATOM 5936 N N . VAL A 1 775 ? -5.744 95.466 35.287 1.00 87.13 803 VAL A N 1
ATOM 5937 C CA . VAL A 1 775 ? -6.868 94.725 35.866 1.00 90.36 803 VAL A CA 1
ATOM 5938 C C . VAL A 1 775 ? -8.046 95.660 36.050 1.00 85.16 803 VAL A C 1
ATOM 5939 O O . VAL A 1 775 ? -9.135 95.381 35.584 1.00 103.18 803 VAL A O 1
ATOM 5943 N N . TYR A 1 776 ? -7.809 96.789 36.692 1.00 86.38 804 TYR A N 1
ATOM 5944 C CA . TYR A 1 776 ? -8.868 97.759 36.955 1.00 89.48 804 TYR A CA 1
ATOM 5945 C C . TYR A 1 776 ? -9.427 98.381 35.663 1.00 87.30 804 TYR A C 1
ATOM 5946 O O . TYR A 1 776 ? -10.617 98.677 35.557 1.00 94.60 804 TYR A O 1
ATOM 5955 N N . VAL A 1 777 ? -8.565 98.555 34.677 1.00 80.64 805 VAL A N 1
ATOM 5956 C CA . VAL A 1 777 ? -8.977 99.087 33.393 1.00 84.34 805 VAL A CA 1
ATOM 5957 C C . VAL A 1 777 ? -9.952 98.100 32.764 1.00 86.82 805 VAL A C 1
ATOM 5958 O O . VAL A 1 777 ? -11.053 98.467 32.381 1.00 94.32 805 VAL A O 1
ATOM 5962 N N . ASN A 1 778 ? -9.532 96.845 32.687 1.00 92.51 806 ASN A N 1
ATOM 5963 C CA . ASN A 1 778 ? -10.341 95.772 32.116 1.00 95.25 806 ASN A CA 1
ATOM 5964 C C . ASN A 1 778 ? -11.669 95.595 32.841 1.00 101.08 806 ASN A C 1
ATOM 5965 O O . ASN A 1 778 ? -12.685 95.240 32.237 1.00 112.69 806 ASN A O 1
ATOM 5970 N N . MET A 1 779 ? -11.637 95.817 34.150 1.00 101.92 807 MET A N 1
ATOM 5971 C CA . MET A 1 779 ? -12.844 95.802 34.969 1.00 104.75 807 MET A CA 1
ATOM 5972 C C . MET A 1 779 ? -13.775 96.941 34.588 1.00 102.91 807 MET A C 1
ATOM 5973 O O . MET A 1 779 ? -14.941 96.716 34.267 1.00 104.34 807 MET A O 1
ATOM 5978 N N . GLY A 1 780 ? -13.247 98.162 34.620 1.00 100.88 808 GLY A N 1
ATOM 5979 C CA . GLY A 1 780 ? -13.977 99.336 34.134 1.00 97.09 808 GLY A CA 1
ATOM 5980 C C . GLY A 1 780 ? -14.613 99.133 32.758 1.00 92.59 808 GLY A C 1
ATOM 5981 O O . GLY A 1 780 ? -15.714 99.595 32.513 1.00 88.82 808 GLY A O 1
ATOM 5982 N N . HIS A 1 781 ? -13.926 98.425 31.867 1.00 89.87 809 HIS A N 1
ATOM 5983 C CA . HIS A 1 781 ? -14.465 98.094 30.540 1.00 100.10 809 HIS A CA 1
ATOM 5984 C C . HIS A 1 781 ? -15.706 97.204 30.588 1.00 105.27 809 HIS A C 1
ATOM 5985 O O . HIS A 1 781 ? -16.671 97.428 29.859 1.00 109.15 809 HIS A O 1
ATOM 5992 N N . ILE A 1 782 ? -15.652 96.172 31.419 1.00 101.65 810 ILE A N 1
ATOM 5993 C CA . ILE A 1 782 ? -16.801 95.299 31.615 1.00 102.51 810 ILE A CA 1
ATOM 5994 C C . ILE A 1 782 ? -17.965 96.070 32.244 1.00 91.46 810 ILE A C 1
ATOM 5995 O O . ILE A 1 782 ? -19.080 95.993 31.771 1.00 91.71 810 ILE A O 1
ATOM 6000 N N . TYR A 1 783 ? -17.702 96.832 33.289 1.00 86.02 811 TYR A N 1
ATOM 6001 C CA . TYR A 1 783 ? -18.775 97.519 34.007 1.00 87.47 811 TYR A CA 1
ATOM 6002 C C . TYR A 1 783 ? -19.402 98.620 33.174 1.00 89.12 811 TYR A C 1
ATOM 6003 O O . TYR A 1 783 ? -20.569 98.949 33.346 1.00 86.34 811 TYR A O 1
ATOM 6012 N N . ALA A 1 784 ? -18.608 99.200 32.285 1.00 93.23 812 ALA A N 1
ATOM 6013 C CA . ALA A 1 784 ? -19.111 100.140 31.296 1.00 96.66 812 ALA A CA 1
ATOM 6014 C C . ALA A 1 784 ? -20.141 99.470 30.392 1.00 98.71 812 ALA A C 1
ATOM 6015 O O . ALA A 1 784 ? -21.169 100.075 30.074 1.00 105.47 812 ALA A O 1
ATOM 6017 N N . GLU A 1 785 ? -19.857 98.236 29.977 1.00 95.77 813 GLU A N 1
ATOM 6018 C CA . GLU A 1 785 ? -20.788 97.465 29.157 1.00 96.46 813 GLU A CA 1
ATOM 6019 C C . GLU A 1 785 ? -22.068 97.107 29.915 1.00 98.30 813 GLU A C 1
ATOM 6020 O O . GLU A 1 785 ? -23.165 97.190 29.368 1.00 96.28 813 GLU A O 1
ATOM 6026 N N . LEU A 1 786 ? -21.913 96.748 31.187 1.00 100.79 814 LEU A N 1
ATOM 6027 C CA . LEU A 1 786 ? -23.022 96.257 32.018 1.00 100.77 814 LEU A CA 1
ATOM 6028 C C . LEU A 1 786 ? -23.839 97.383 32.628 1.00 100.80 814 LEU A C 1
ATOM 6029 O O . LEU A 1 786 ? -24.569 97.171 33.600 1.00 104.86 814 LEU A O 1
ATOM 6034 N N . ARG A 1 787 ? -23.719 98.585 32.075 1.00 100.13 815 ARG A N 1
ATOM 6035 C CA . ARG A 1 787 ? -24.479 99.728 32.566 1.00 97.76 815 ARG A CA 1
ATOM 6036 C C . ARG A 1 787 ? -24.188 100.075 34.015 1.00 90.82 815 ARG A C 1
ATOM 6037 O O . ARG A 1 787 ? -24.788 101.006 34.530 1.00 90.44 815 ARG A O 1
ATOM 6045 N N . GLN A 1 788 ? -23.291 99.330 34.670 1.00 90.89 816 GLN A N 1
ATOM 6046 C CA . GLN A 1 788 ? -22.958 99.569 36.072 1.00 92.67 816 GLN A CA 1
ATOM 6047 C C . GLN A 1 788 ? -21.895 100.636 36.077 1.00 91.54 816 GLN A C 1
ATOM 6048 O O . GLN A 1 788 ? -20.709 100.356 36.162 1.00 107.94 816 GLN A O 1
ATOM 6054 N N . PHE A 1 789 ? -22.346 101.870 35.954 1.00 92.86 817 PHE A N 1
ATOM 6055 C CA . PHE A 1 789 ? -21.472 102.985 35.673 1.00 87.52 817 PHE A CA 1
ATOM 6056 C C . PHE A 1 789 ? -20.688 103.390 36.901 1.00 86.29 817 PHE A C 1
ATOM 6057 O O . PHE A 1 789 ? -19.476 103.509 36.843 1.00 93.48 817 PHE A O 1
ATOM 6065 N N . SER A 1 790 ? -21.355 103.579 38.024 1.00 87.41 818 SER A N 1
ATOM 6066 C CA . SER A 1 790 ? -20.646 104.051 39.188 1.00 91.05 818 SER A CA 1
ATOM 6067 C C . SER A 1 790 ? -19.459 103.150 39.457 1.00 96.97 818 SER A C 1
ATOM 6068 O O . SER A 1 790 ? -18.340 103.627 39.598 1.00 111.51 818 SER A O 1
ATOM 6071 N N . LYS A 1 791 ? -19.701 101.844 39.497 1.00 97.15 819 LYS A N 1
ATOM 6072 C CA . LYS A 1 791 ? -18.639 100.870 39.789 1.00 99.24 819 LYS A CA 1
ATOM 6073 C C . LYS A 1 791 ? -17.528 100.800 38.712 1.00 101.51 819 LYS A C 1
ATOM 6074 O O . LYS A 1 791 ? -16.374 100.468 39.014 1.00 102.35 819 LYS A O 1
ATOM 6080 N N . ALA A 1 792 ? -17.891 101.078 37.462 1.00 95.49 820 ALA A N 1
ATOM 6081 C CA . ALA A 1 792 ? -16.912 101.288 36.384 1.00 96.14 820 ALA A CA 1
ATOM 6082 C C . ALA A 1 792 ? -16.123 102.591 36.589 1.00 96.89 820 ALA A C 1
ATOM 6083 O O . ALA A 1 792 ? -14.961 102.700 36.208 1.00 97.74 820 ALA A O 1
ATOM 6085 N N . ILE A 1 793 ? -16.771 103.593 37.165 1.00 96.05 821 ILE A N 1
ATOM 6086 C CA . ILE A 1 793 ? -16.098 104.845 37.446 1.00 97.22 821 ILE A CA 1
ATOM 6087 C C . ILE A 1 793 ? -14.933 104.553 38.391 1.00 92.32 821 ILE A C 1
ATOM 6088 O O . ILE A 1 793 ? -13.789 104.678 37.999 1.00 85.34 821 ILE A O 1
ATOM 6093 N N . GLU A 1 794 ? -15.204 104.129 39.619 1.00 97.57 822 GLU A N 1
ATOM 6094 C CA . GLU A 1 794 ? -14.106 104.037 40.600 1.00 109.17 822 GLU A CA 1
ATOM 6095 C C . GLU A 1 794 ? -13.176 102.843 40.371 1.00 101.95 822 GLU A C 1
ATOM 6096 O O . GLU A 1 794 ? -12.142 102.751 41.009 1.00 109.07 822 GLU A O 1
ATOM 6102 N N . SER A 1 795 ? -13.534 101.931 39.476 1.00 95.81 823 SER A N 1
ATOM 6103 C CA . SER A 1 795 ? -12.551 100.993 38.963 1.00 89.92 823 SER A CA 1
ATOM 6104 C C . SER A 1 795 ? -11.521 101.844 38.218 1.00 94.32 823 SER A C 1
ATOM 6105 O O . SER A 1 795 ? -10.346 101.898 38.596 1.00 94.11 823 SER A O 1
ATOM 6108 N N . TYR A 1 796 ? -11.988 102.561 37.201 1.00 94.99 824 TYR A N 1
ATOM 6109 C CA . TYR A 1 796 ? -11.127 103.451 36.429 1.00 90.40 824 TYR A CA 1
ATOM 6110 C C . TYR A 1 796 ? -10.357 104.420 37.325 1.00 90.67 824 TYR A C 1
ATOM 6111 O O . TYR A 1 796 ? -9.178 104.649 37.122 1.00 92.13 824 TYR A O 1
ATOM 6120 N N . GLU A 1 797 ? -11.034 104.997 38.306 1.00 95.28 825 GLU A N 1
ATOM 6121 C CA . GLU A 1 797 ? -10.412 105.979 39.178 1.00 101.72 825 GLU A CA 1
ATOM 6122 C C . GLU A 1 797 ? -9.240 105.332 39.892 1.00 97.28 825 GLU A C 1
ATOM 6123 O O . GLU A 1 797 ? -8.154 105.894 39.936 1.00 98.73 825 GLU A O 1
ATOM 6129 N N . ILE A 1 798 ? -9.467 104.145 40.439 1.00 97.22 826 ILE A N 1
ATOM 6130 C CA . ILE A 1 798 ? -8.417 103.424 41.141 1.00 101.51 826 ILE A CA 1
ATOM 6131 C C . ILE A 1 798 ? -7.251 103.141 40.192 1.00 107.01 826 ILE A C 1
ATOM 6132 O O . ILE A 1 798 ? -6.085 103.286 40.581 1.00 104.25 826 ILE A O 1
ATOM 6137 N N . ALA A 1 799 ? -7.559 102.744 38.954 1.00 103.78 827 ALA A N 1
ATOM 6138 C CA . ALA A 1 799 ? -6.517 102.565 37.928 1.00 92.63 827 ALA A CA 1
ATOM 6139 C C . ALA A 1 799 ? -5.679 103.827 37.774 1.00 90.23 827 ALA A C 1
ATOM 6140 O O . ALA A 1 799 ? -4.474 103.750 37.709 1.00 90.34 827 ALA A O 1
ATOM 6142 N N . LEU A 1 800 ? -6.315 104.989 37.727 1.00 97.46 828 LEU A N 1
ATOM 6143 C CA . LEU A 1 800 ? -5.592 106.250 37.534 1.00 94.77 828 LEU A CA 1
ATOM 6144 C C . LEU A 1 800 ? -4.756 106.614 38.752 1.00 89.68 828 LEU A C 1
ATOM 6145 O O . LEU A 1 800 ? -3.731 107.257 38.630 1.00 86.73 828 LEU A O 1
ATOM 6150 N N . SER A 1 801 ? -5.193 106.191 39.928 1.00 92.11 829 SER A N 1
ATOM 6151 C CA . SER A 1 801 ? -4.469 106.482 41.154 1.00 92.24 829 SER A CA 1
ATOM 6152 C C . SER A 1 801 ? -3.079 105.890 41.105 1.00 96.40 829 SER A C 1
ATOM 6153 O O . SER A 1 801 ? -2.162 106.407 41.733 1.00 105.37 829 SER A O 1
ATOM 6156 N N . LYS A 1 802 ? -3.016 104.748 40.440 1.00 100.85 830 LYS A N 1
ATOM 6157 C CA . LYS A 1 802 ? -1.895 103.834 40.503 1.00 105.67 830 LYS A CA 1
ATOM 6158 C C . LYS A 1 802 ? -0.664 104.268 39.763 1.00 114.58 830 LYS A C 1
ATOM 6159 O O . LYS A 1 802 ? -0.742 104.845 38.693 1.00 128.28 830 LYS A O 1
ATOM 6165 N N . GLU A 1 803 ? 0.481 103.933 40.339 1.00 128.08 831 GLU A N 1
ATOM 6166 C CA . GLU A 1 803 ? 1.759 104.428 39.887 1.00 125.55 831 GLU A CA 1
ATOM 6167 C C . GLU A 1 803 ? 2.053 103.829 38.556 1.00 123.11 831 GLU A C 1
ATOM 6168 O O . GLU A 1 803 ? 1.472 102.836 38.159 1.00 108.78 831 GLU A O 1
ATOM 6174 N N . GLY A 1 804 ? 2.938 104.477 37.840 1.00 127.95 832 GLY A N 1
ATOM 6175 C CA . GLY A 1 804 ? 2.895 104.449 36.416 1.00 133.96 832 GLY A CA 1
ATOM 6176 C C . GLY A 1 804 ? 1.974 105.621 36.254 1.00 132.35 832 GLY A C 1
ATOM 6177 O O . GLY A 1 804 ? 1.582 106.229 37.242 1.00 127.30 832 GLY A O 1
ATOM 6178 N N . LYS A 1 805 ? 1.624 105.962 35.031 1.00 133.97 833 LYS A N 1
ATOM 6179 C CA . LYS A 1 805 ? 0.916 107.203 34.846 1.00 138.50 833 LYS A CA 1
ATOM 6180 C C . LYS A 1 805 ? -0.444 107.193 35.522 1.00 138.89 833 LYS A C 1
ATOM 6181 O O . LYS A 1 805 ? -1.253 106.288 35.338 1.00 124.50 833 LYS A O 1
ATOM 6187 N N . ALA A 1 806 ? -0.663 108.213 36.336 1.00 134.62 834 ALA A N 1
ATOM 6188 C CA . ALA A 1 806 ? -1.975 108.597 36.761 1.00 119.62 834 ALA A CA 1
ATOM 6189 C C . ALA A 1 806 ? -2.688 109.142 35.557 1.00 113.67 834 ALA A C 1
ATOM 6190 O O . ALA A 1 806 ? -3.829 108.828 35.309 1.00 122.28 834 ALA A O 1
ATOM 6192 N N . ASN A 1 807 ? -1.989 109.952 34.785 1.00 105.80 835 ASN A N 1
ATOM 6193 C CA . ASN A 1 807 ? -2.644 110.633 33.661 1.00 101.90 835 ASN A CA 1
ATOM 6194 C C . ASN A 1 807 ? -2.604 109.856 32.330 1.00 96.72 835 ASN A C 1
ATOM 6195 O O . ASN A 1 807 ? -2.146 110.376 31.298 1.00 88.66 835 ASN A O 1
ATOM 6200 N N . ASP A 1 808 ? -3.096 108.621 32.348 1.00 93.19 836 ASP A N 1
ATOM 6201 C CA . ASP A 1 808 ? -3.175 107.831 31.127 1.00 93.51 836 ASP A CA 1
ATOM 6202 C C . ASP A 1 808 ? -4.324 108.409 30.314 1.00 89.61 836 ASP A C 1
ATOM 6203 O O . ASP A 1 808 ? -5.470 108.380 30.742 1.00 95.22 836 ASP A O 1
ATOM 6208 N N . ALA A 1 809 ? -4.007 108.987 29.168 1.00 85.30 837 ALA A N 1
ATOM 6209 C CA . ALA A 1 809 ? -5.028 109.572 28.299 1.00 86.61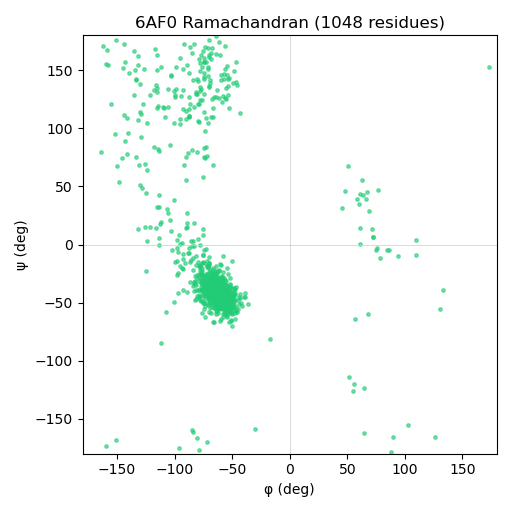 837 ALA A CA 1
ATOM 6210 C C . ALA A 1 809 ? -6.185 108.616 27.945 1.00 89.94 837 ALA A C 1
ATOM 6211 O O . ALA A 1 809 ? -7.339 108.967 28.142 1.00 106.91 837 ALA A O 1
ATOM 6213 N N . GLY A 1 810 ? -5.865 107.426 27.422 1.00 80.10 838 GLY A N 1
ATOM 6214 C CA . GLY A 1 810 ? -6.851 106.422 27.015 1.00 70.05 838 GLY A CA 1
ATOM 6215 C C . GLY A 1 810 ? -7.780 105.961 28.126 1.00 76.11 838 GLY A C 1
ATOM 6216 O O . GLY A 1 810 ? -8.922 105.593 27.855 1.00 81.92 838 GLY A O 1
ATOM 6217 N N . ILE A 1 811 ? -7.295 105.980 29.370 1.00 76.58 839 ILE A N 1
ATOM 6218 C CA . ILE A 1 811 ? -8.113 105.636 30.549 1.00 83.08 839 ILE A CA 1
ATOM 6219 C C . ILE A 1 811 ? -8.992 106.801 30.964 1.00 85.33 839 ILE A C 1
ATOM 6220 O O . ILE A 1 811 ? -10.141 106.615 31.379 1.00 92.09 839 ILE A O 1
ATOM 6225 N N . ILE A 1 812 ? -8.426 107.999 30.878 1.00 92.50 840 ILE A N 1
ATOM 6226 C CA . ILE A 1 812 ? -9.170 109.231 31.120 1.00 92.01 840 ILE A CA 1
ATOM 6227 C C . ILE A 1 812 ? -10.318 109.336 30.114 1.00 83.79 840 ILE A C 1
ATOM 6228 O O . ILE A 1 812 ? -11.441 109.660 30.478 1.00 82.94 840 ILE A O 1
ATOM 6233 N N . SER A 1 813 ? -10.034 109.057 28.847 1.00 76.24 841 SER A N 1
ATOM 6234 C CA . SER A 1 813 ? -11.077 109.061 27.833 1.00 77.83 841 SER A CA 1
ATOM 6235 C C . SER A 1 813 ? -12.206 108.131 28.266 1.00 76.03 841 SER A C 1
ATOM 6236 O O . SER A 1 813 ? -13.341 108.575 28.478 1.00 72.14 841 SER A O 1
ATOM 6239 N N . CYS A 1 814 ? -11.855 106.857 28.431 1.00 72.05 842 CYS A N 1
ATOM 6240 C CA . CYS A 1 814 ? -12.802 105.820 28.787 1.00 78.28 842 CYS A CA 1
ATOM 6241 C C . CYS A 1 814 ? -13.609 106.226 30.021 1.00 81.18 842 CYS A C 1
ATOM 6242 O O . CYS A 1 814 ? -14.824 106.030 30.091 1.00 89.29 842 CYS A O 1
ATOM 6245 N N . LEU A 1 815 ? -12.939 106.827 30.982 1.00 78.22 843 LEU A N 1
ATOM 6246 C CA . LEU A 1 815 ? -13.621 107.290 32.161 1.00 78.91 843 LEU A CA 1
ATOM 6247 C C . LEU A 1 815 ? -14.596 108.407 31.831 1.00 75.17 843 LEU A C 1
ATOM 6248 O O . LEU A 1 815 ? -15.633 108.518 32.465 1.00 84.71 843 LEU A O 1
ATOM 6253 N N . GLY A 1 816 ? -14.252 109.241 30.856 1.00 79.24 844 GLY A N 1
ATOM 6254 C CA . GLY A 1 816 ? -15.068 110.412 30.503 1.00 81.65 844 GLY A CA 1
ATOM 6255 C C . GLY A 1 816 ? -16.388 109.995 29.903 1.00 76.82 844 GLY A C 1
ATOM 6256 O O . GLY A 1 816 ? -17.446 110.392 30.373 1.00 73.61 844 GLY A O 1
ATOM 6257 N N . ARG A 1 817 ? -16.301 109.175 28.868 1.00 77.85 845 ARG A N 1
ATOM 6258 C CA . ARG A 1 817 ? -17.464 108.510 28.270 1.00 76.38 845 ARG A CA 1
ATOM 6259 C C . ARG A 1 817 ? -18.329 107.749 29.287 1.00 72.15 845 ARG A C 1
ATOM 6260 O O . ARG A 1 817 ? -19.542 107.771 29.203 1.00 77.51 845 ARG A O 1
ATOM 6268 N N . THR A 1 818 ? -17.717 107.062 30.233 1.00 72.68 846 THR A N 1
ATOM 6269 C CA . THR A 1 818 ? -18.484 106.349 31.253 1.00 75.44 846 THR A CA 1
ATOM 6270 C C . THR A 1 818 ? -19.301 107.358 32.027 1.00 76.53 846 THR A C 1
ATOM 6271 O O . THR A 1 818 ? -20.508 107.211 32.149 1.00 86.62 846 THR A O 1
ATOM 6275 N N . TRP A 1 819 ? -18.650 108.392 32.536 1.00 76.00 847 TRP A N 1
ATOM 6276 C CA . TRP A 1 819 ? -19.369 109.503 33.152 1.00 81.57 847 TRP A CA 1
ATOM 6277 C C . TRP A 1 819 ? -20.488 110.032 32.241 1.00 85.42 847 TRP A C 1
ATOM 6278 O O . TRP A 1 819 ? -21.602 110.274 32.699 1.00 91.71 847 TRP A O 1
ATOM 6289 N N . LEU A 1 820 ? -20.183 110.212 30.959 1.00 78.17 848 LEU A N 1
ATOM 6290 C CA . LEU A 1 820 ? -21.146 110.750 30.007 1.00 73.42 848 LEU A CA 1
ATOM 6291 C C . LEU A 1 820 ? -22.367 109.860 29.911 1.00 75.47 848 LEU A C 1
ATOM 6292 O O . LEU A 1 820 ? -23.487 110.337 30.016 1.00 80.88 848 LEU A O 1
ATOM 6297 N N . ASN A 1 821 ? -22.161 108.567 29.714 1.00 77.38 849 ASN A N 1
ATOM 6298 C CA . ASN A 1 821 ? -23.286 107.614 29.705 1.00 76.92 849 ASN A CA 1
ATOM 6299 C C . ASN A 1 821 ? -24.090 107.575 31.009 1.00 75.43 849 ASN A C 1
ATOM 6300 O O . ASN A 1 821 ? -25.309 107.428 30.985 1.00 76.63 849 ASN A O 1
ATOM 6305 N N . LYS A 1 822 ? -23.415 107.746 32.137 1.00 74.07 850 LYS A N 1
ATOM 6306 C CA . LYS A 1 822 ? -24.102 107.904 33.408 1.00 77.99 850 LYS A CA 1
ATOM 6307 C C . LYS A 1 822 ? -24.965 109.151 33.434 1.00 81.83 850 LYS A C 1
ATOM 6308 O O . LYS A 1 822 ? -25.994 109.151 34.079 1.00 92.60 850 LYS A O 1
ATOM 6314 N N . GLY A 1 823 ? -24.523 110.220 32.778 1.00 80.70 851 GLY A N 1
ATOM 6315 C CA . GLY A 1 823 ? -25.304 111.456 32.678 1.00 77.83 851 GLY A CA 1
ATOM 6316 C C . GLY A 1 823 ? -26.524 111.322 31.791 1.00 76.56 851 GLY A C 1
ATOM 6317 O O . GLY A 1 823 ? -27.560 111.919 32.064 1.00 84.64 851 GLY A O 1
ATOM 6318 N N . ARG A 1 824 ? -26.393 110.537 30.730 1.00 75.77 852 ARG A N 1
ATOM 6319 C CA . ARG A 1 824 ? -27.499 110.265 29.836 1.00 82.40 852 ARG A CA 1
ATOM 6320 C C . ARG A 1 824 ? -28.529 109.453 30.575 1.00 81.89 852 ARG A C 1
ATOM 6321 O O . ARG A 1 824 ? -29.707 109.787 30.593 1.00 87.38 852 ARG A O 1
ATOM 6329 N N . ALA A 1 825 ? -28.065 108.382 31.191 1.00 83.82 853 ALA A N 1
ATOM 6330 C CA . ALA A 1 825 ? -28.953 107.471 31.873 1.00 88.46 853 ALA A CA 1
ATOM 6331 C C . ALA A 1 825 ? -29.746 108.207 32.934 1.00 85.87 853 ALA A C 1
ATOM 6332 O O . ALA A 1 825 ? -30.960 108.149 32.960 1.00 97.67 853 ALA A O 1
ATOM 6334 N N . GLU A 1 826 ? -29.054 108.936 33.783 1.00 85.85 854 GLU A N 1
ATOM 6335 C CA . GLU A 1 826 ? -29.656 109.432 35.005 1.00 90.79 854 GLU A CA 1
ATOM 6336 C C . GLU A 1 826 ? -30.145 110.858 34.914 1.00 86.03 854 GLU A C 1
ATOM 6337 O O . GLU A 1 826 ? -30.614 111.411 35.909 1.00 93.78 854 GLU A O 1
ATOM 6343 N N . ARG A 1 827 ? -30.048 111.461 33.739 1.00 89.14 855 ARG A N 1
ATOM 6344 C CA . ARG A 1 827 ? -30.481 112.835 33.590 1.00 94.86 855 ARG A CA 1
ATOM 6345 C C . ARG A 1 827 ? -29.710 113.733 34.549 1.00 95.75 855 ARG A C 1
ATOM 6346 O O . ARG A 1 827 ? -30.272 114.651 35.153 1.00 101.06 855 ARG A O 1
ATOM 6354 N N . ASN A 1 828 ? -28.424 113.447 34.706 1.00 93.21 856 ASN A N 1
ATOM 6355 C CA . ASN A 1 828 ? -27.621 114.101 35.734 1.00 100.56 856 ASN A CA 1
ATOM 6356 C C . ASN A 1 828 ? -26.617 115.064 35.099 1.00 98.58 856 ASN A C 1
ATOM 6357 O O . ASN A 1 828 ? -25.751 114.649 34.340 1.00 102.59 856 ASN A O 1
ATOM 6362 N N . LEU A 1 829 ? -26.744 116.351 35.405 1.00 101.47 857 LEU A N 1
ATOM 6363 C CA . LEU A 1 829 ? -25.769 117.330 34.927 1.00 105.21 857 LEU A CA 1
ATOM 6364 C C . LEU A 1 829 ? -24.374 116.985 35.445 1.00 100.25 857 LEU A C 1
ATOM 6365 O O . LEU A 1 829 ? -23.425 116.828 34.677 1.00 87.05 857 LEU A O 1
ATOM 6370 N N . ASP A 1 830 ? -24.265 116.818 36.753 1.00 97.92 858 ASP A N 1
ATOM 6371 C CA . ASP A 1 830 ? -22.960 116.642 37.366 1.00 101.06 858 ASP A CA 1
ATOM 6372 C C . ASP A 1 830 ? -22.168 115.548 36.68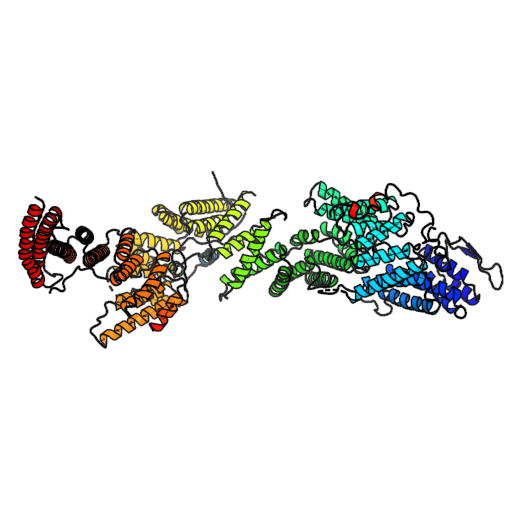0 1.00 95.32 858 ASP A C 1
ATOM 6373 O O . ASP A 1 830 ? -20.953 115.613 36.660 1.00 113.69 858 ASP A O 1
ATOM 6378 N N . ALA A 1 831 ? -22.860 114.564 36.111 1.00 86.39 859 ALA A N 1
ATOM 6379 C CA . ALA A 1 831 ? -22.230 113.482 35.352 1.00 81.21 859 ALA A CA 1
ATOM 6380 C C . ALA A 1 831 ? -21.706 113.933 33.995 1.00 83.69 859 ALA A C 1
ATOM 6381 O O . ALA A 1 831 ? -20.702 113.415 33.506 1.00 85.47 859 ALA A O 1
ATOM 6383 N N . TYR A 1 832 ? -22.410 114.867 33.367 1.00 87.73 860 TYR A N 1
ATOM 6384 C CA . TYR A 1 832 ? -21.916 115.505 32.154 1.00 84.28 860 TYR A CA 1
ATOM 6385 C C . TYR A 1 832 ? -20.750 116.419 32.503 1.00 85.98 860 TYR A C 1
ATOM 6386 O O . TYR A 1 832 ? -19.779 116.476 31.763 1.00 83.31 860 TYR A O 1
ATOM 6395 N N . LYS A 1 833 ? -20.877 117.142 33.621 1.00 96.14 861 LYS A N 1
ATOM 6396 C CA . LYS A 1 833 ? -19.787 117.967 34.180 1.00 101.70 861 LYS A CA 1
ATOM 6397 C C . LYS A 1 833 ? -18.503 117.142 34.280 1.00 102.25 861 LYS A C 1
ATOM 6398 O O . LYS A 1 833 ? -17.461 117.542 33.753 1.00 104.43 861 LYS A O 1
ATOM 6404 N N . MET A 1 834 ? -18.598 115.984 34.934 1.00 92.96 862 MET A N 1
ATOM 6405 C CA . MET A 1 834 ? -17.450 115.125 35.139 1.00 94.27 862 MET A CA 1
ATOM 6406 C C . MET A 1 834 ? -16.911 114.638 33.798 1.00 99.87 862 MET A C 1
ATOM 6407 O O . MET A 1 834 ? -15.699 114.665 33.565 1.00 109.72 862 MET A O 1
ATOM 6412 N N . ALA A 1 835 ? -17.815 114.229 32.910 1.00 98.01 863 ALA A N 1
ATOM 6413 C CA . ALA A 1 835 ? -17.440 113.760 31.571 1.00 92.58 863 ALA A CA 1
ATOM 6414 C C . ALA A 1 835 ? -16.665 114.814 30.783 1.00 83.42 863 ALA A C 1
ATOM 6415 O O . ALA A 1 835 ? -15.788 114.491 29.988 1.00 78.29 863 ALA A O 1
ATOM 6417 N N . LEU A 1 836 ? -16.999 116.076 30.995 1.00 83.42 864 LEU A N 1
ATOM 6418 C CA . LEU A 1 836 ? -16.300 117.158 30.316 1.00 88.19 864 LEU A CA 1
ATOM 6419 C C . LEU A 1 836 ? -14.952 117.382 30.991 1.00 93.58 864 LEU A C 1
ATOM 6420 O O . LEU A 1 836 ? -13.900 117.440 30.330 1.00 85.81 864 LEU A O 1
ATOM 6425 N N . ASP A 1 837 ? -14.989 117.482 32.318 1.00 97.01 865 ASP A N 1
ATOM 6426 C CA . ASP A 1 837 ? -13.762 117.605 33.109 1.00 94.65 865 ASP A CA 1
ATOM 6427 C C . ASP A 1 837 ? -12.748 116.572 32.659 1.00 89.27 865 ASP A C 1
ATOM 6428 O O . ASP A 1 837 ? -11.643 116.925 32.247 1.00 88.85 865 ASP A O 1
ATOM 6433 N N . GLN A 1 838 ? -13.149 115.307 32.691 1.00 83.66 866 GLN A N 1
ATOM 6434 C CA . GLN A 1 838 ? -12.297 114.245 32.198 1.00 82.63 866 GLN A CA 1
ATOM 6435 C C . GLN A 1 838 ? -11.859 114.490 30.768 1.00 83.67 866 GLN A C 1
ATOM 6436 O O . GLN A 1 838 ? -10.699 114.295 30.437 1.00 91.50 866 GLN A O 1
ATOM 6442 N N . ALA A 1 839 ? -12.764 114.931 29.915 1.00 76.53 867 ALA A N 1
ATOM 6443 C CA . ALA A 1 839 ? -12.404 115.106 28.521 1.00 84.76 867 ALA A CA 1
ATOM 6444 C C . ALA A 1 839 ? -11.368 116.204 28.387 1.00 93.80 867 ALA A C 1
ATOM 6445 O O . ALA A 1 839 ? -10.538 116.183 27.474 1.00 92.98 867 ALA A O 1
ATOM 6447 N N . LYS A 1 840 ? -11.448 117.176 29.291 1.00 98.31 868 LYS A N 1
ATOM 6448 C CA . LYS A 1 840 ? -10.487 118.274 29.337 1.00 98.52 868 LYS A CA 1
ATOM 6449 C C . LYS A 1 840 ? -9.170 117.863 29.999 1.00 95.35 868 LYS A C 1
ATOM 6450 O O . LYS A 1 840 ? -8.117 118.397 29.673 1.00 99.70 868 LYS A O 1
ATOM 6456 N N . LYS A 1 841 ? -9.215 116.939 30.948 1.00 87.22 869 LYS A N 1
ATOM 6457 C CA . LYS A 1 841 ? -7.969 116.420 31.499 1.00 88.82 869 LYS A CA 1
ATOM 6458 C C . LYS A 1 841 ? -7.158 115.715 30.423 1.00 87.46 869 LYS A C 1
ATOM 6459 O O . LYS A 1 841 ? -5.945 115.844 30.358 1.00 89.07 869 LYS A O 1
ATOM 6465 N N . ALA A 1 842 ? -7.842 114.966 29.579 1.00 91.41 870 ALA A N 1
ATOM 6466 C CA . ALA A 1 842 ? -7.180 114.240 28.522 1.00 87.57 870 ALA A CA 1
ATOM 6467 C C . ALA A 1 842 ? -6.581 115.207 27.541 1.00 83.66 870 ALA A C 1
ATOM 6468 O O . ALA A 1 842 ? -5.515 114.951 26.991 1.00 88.42 870 ALA A O 1
ATOM 6470 N N . VAL A 1 843 ? -7.270 116.315 27.297 1.00 89.37 871 VAL A N 1
ATOM 6471 C CA . VAL A 1 843 ? -6.823 117.238 26.248 1.00 100.80 871 VAL A CA 1
ATOM 6472 C C . VAL A 1 843 ? -5.567 117.942 26.747 1.00 106.30 871 VAL A C 1
ATOM 6473 O O . VAL A 1 843 ? -4.665 118.260 25.975 1.00 101.74 871 VAL A O 1
ATOM 6477 N N . ALA A 1 844 ? -5.522 118.172 28.057 1.00 112.46 872 ALA A N 1
ATOM 6478 C CA . ALA A 1 844 ? -4.378 118.800 28.695 1.00 101.86 872 ALA A CA 1
ATOM 6479 C C . ALA A 1 844 ? -3.152 117.945 28.443 1.00 106.64 872 ALA A C 1
ATOM 6480 O O . ALA A 1 844 ? -2.111 118.457 28.038 1.00 118.82 872 ALA A O 1
ATOM 6482 N N . VAL A 1 845 ? -3.302 116.639 28.656 1.00 100.71 873 VAL A N 1
ATOM 6483 C CA . VAL A 1 845 ? -2.215 115.679 28.476 1.00 96.27 873 VAL A CA 1
ATOM 6484 C C . VAL A 1 845 ? -1.746 115.604 27.019 1.00 102.22 873 VAL A C 1
ATOM 6485 O O . VAL A 1 845 ? -0.551 115.688 26.763 1.00 117.58 873 VAL A O 1
ATOM 6489 N N . ALA A 1 846 ? -2.667 115.468 26.072 1.00 100.32 874 ALA A N 1
ATOM 6490 C CA . ALA A 1 846 ? -2.300 115.345 24.659 1.00 100.64 874 ALA A CA 1
ATOM 6491 C C . ALA A 1 846 ? -3.013 116.398 23.810 1.00 110.06 874 ALA A C 1
ATOM 6492 O O . ALA A 1 846 ? -3.877 116.060 22.984 1.00 106.67 874 ALA A O 1
ATOM 6494 N N . PRO A 1 847 ? -2.638 117.684 23.981 1.00 110.80 875 PRO A N 1
ATOM 6495 C CA . PRO A 1 847 ? -3.353 118.788 23.315 1.00 103.55 875 PRO A CA 1
ATOM 6496 C C . PRO A 1 847 ? -3.272 118.768 21.795 1.00 100.67 875 PRO A C 1
ATOM 6497 O O . PRO A 1 847 ? -4.056 119.427 21.116 1.00 91.33 875 PRO A O 1
ATOM 6501 N N . ASP A 1 848 ? -2.302 118.028 21.281 1.00 110.57 876 ASP A N 1
ATOM 6502 C CA . ASP A 1 848 ? -2.190 117.770 19.852 1.00 110.76 876 ASP A CA 1
ATOM 6503 C C . ASP A 1 848 ? -3.368 116.947 19.327 1.00 109.01 876 ASP A C 1
ATOM 6504 O O . ASP A 1 848 ? -3.844 117.188 18.216 1.00 103.44 876 ASP A O 1
ATOM 6509 N N . GLN A 1 849 ? -3.832 115.997 20.139 1.00 111.12 877 GLN A N 1
ATOM 6510 C CA . GLN A 1 849 ? -4.674 114.897 19.664 1.00 115.15 877 GLN A CA 1
ATOM 6511 C C . GLN A 1 849 ? -6.061 115.283 19.195 1.00 110.56 877 GLN A C 1
ATOM 6512 O O . GLN A 1 849 ? -6.854 115.853 19.946 1.00 100.86 877 GLN A O 1
ATOM 6518 N N . LEU A 1 850 ? -6.362 114.895 17.965 1.00 106.11 878 LEU A N 1
ATOM 6519 C CA . LEU A 1 850 ? -7.552 115.378 17.297 1.00 117.64 878 LEU A CA 1
ATOM 6520 C C . LEU A 1 850 ? -8.815 114.989 18.018 1.00 115.58 878 LEU A C 1
ATOM 6521 O O . LEU A 1 850 ? -9.690 115.818 18.252 1.00 123.38 878 LEU A O 1
ATOM 6526 N N . HIS A 1 851 ? -8.912 113.721 18.354 1.00 110.50 879 HIS A N 1
ATOM 6527 C CA . HIS A 1 851 ? -10.142 113.205 18.919 1.00 105.08 879 HIS A CA 1
ATOM 6528 C C . HIS A 1 851 ? -10.371 113.774 20.288 1.00 96.45 879 HIS A C 1
ATOM 6529 O O . HIS A 1 851 ? -11.508 114.064 20.644 1.00 120.26 879 HIS A O 1
ATOM 6536 N N . PHE A 1 852 ? -9.319 113.958 21.068 1.00 84.12 880 PHE A N 1
ATOM 6537 C CA . PHE A 1 852 ? -9.547 114.307 22.466 1.00 96.22 880 PHE A CA 1
ATOM 6538 C C . PHE A 1 852 ? -10.262 115.645 22.497 1.00 102.23 880 PHE A C 1
ATOM 6539 O O . PHE A 1 852 ? -11.126 115.887 23.349 1.00 94.59 880 PHE A O 1
ATOM 6547 N N . LYS A 1 853 ? -9.880 116.491 21.540 1.00 101.79 881 LYS A N 1
ATOM 6548 C CA . LYS A 1 853 ? -10.530 117.762 21.281 1.00 100.64 881 LYS A CA 1
ATOM 6549 C C . LYS A 1 853 ? -11.988 117.583 20.851 1.00 93.01 881 LYS A C 1
ATOM 6550 O O . LYS A 1 853 ? -12.884 118.241 21.385 1.00 88.29 881 LYS A O 1
ATOM 6556 N N . PHE A 1 854 ? -12.225 116.705 19.881 1.00 86.27 882 PHE A N 1
ATOM 6557 C CA . PHE A 1 854 ? -13.598 116.331 19.526 1.00 78.85 882 PHE A CA 1
ATOM 6558 C C . PHE A 1 854 ? -14.409 115.955 20.759 1.00 78.60 882 PHE A C 1
ATOM 6559 O O . PHE A 1 854 ? -15.542 116.374 20.903 1.00 83.41 882 PHE A O 1
ATOM 6567 N N . ASN A 1 855 ? -13.840 115.167 21.656 1.00 78.26 883 ASN A N 1
ATOM 6568 C CA . ASN A 1 855 ? -14.590 114.763 22.837 1.00 77.67 883 ASN A CA 1
ATOM 6569 C C . ASN A 1 855 ? -15.021 115.913 23.728 1.00 74.66 883 ASN A C 1
ATOM 6570 O O . ASN A 1 855 ? -16.160 115.926 24.154 1.00 75.39 883 ASN A O 1
ATOM 6575 N N . VAL A 1 856 ? -14.132 116.862 24.030 1.00 75.83 884 VAL A N 1
ATOM 6576 C CA . VAL A 1 856 ? -14.537 117.984 24.903 1.00 79.64 884 VAL A CA 1
ATOM 6577 C C . VAL A 1 856 ? -15.656 118.709 24.201 1.00 72.19 884 VAL A C 1
ATOM 6578 O O . VAL A 1 856 ? -16.626 119.107 24.818 1.00 64.54 884 VAL A O 1
ATOM 6582 N N . ALA A 1 857 ? -15.528 118.827 22.892 1.00 68.77 885 ALA A N 1
ATOM 6583 C CA . ALA A 1 857 ? -16.527 119.505 22.081 1.00 69.17 885 ALA A CA 1
ATOM 6584 C C . ALA A 1 857 ? -17.890 118.795 22.140 1.00 78.01 885 ALA A C 1
ATOM 6585 O O . ALA A 1 857 ? -18.889 119.403 22.566 1.00 77.34 885 ALA A O 1
ATOM 6587 N N . PHE A 1 858 ? -17.916 117.515 21.730 1.00 70.96 886 PHE A N 1
ATOM 6588 C CA . PHE A 1 858 ? -19.108 116.661 21.810 1.00 62.70 886 PHE A CA 1
ATOM 6589 C C . PHE A 1 858 ? -19.782 116.800 23.178 1.00 60.95 886 PHE A C 1
ATOM 6590 O O . PHE A 1 858 ? -20.937 117.198 23.287 1.00 58.07 886 PHE A O 1
ATOM 6598 N N . VAL A 1 859 ? -19.050 116.513 24.237 1.00 59.63 887 VAL A N 1
ATOM 6599 C CA . VAL A 1 859 ? -19.635 116.612 25.557 1.00 63.58 887 VAL A CA 1
ATOM 6600 C C . VAL A 1 859 ? -20.271 117.997 25.773 1.00 70.96 887 VAL A C 1
ATOM 6601 O O . VAL A 1 859 ? -21.348 118.101 26.341 1.00 78.75 887 VAL A O 1
ATOM 6605 N N . GLN A 1 860 ? -19.618 119.064 25.322 1.00 76.82 888 GLN A N 1
ATOM 6606 C CA . GLN A 1 860 ? -20.138 120.422 25.567 1.00 79.05 888 GLN A CA 1
ATOM 6607 C C . GLN A 1 860 ? -21.455 120.622 24.856 1.00 74.10 888 GLN A C 1
ATOM 6608 O O . GLN A 1 860 ? -22.377 121.242 25.386 1.00 68.67 888 GLN A O 1
ATOM 6614 N N . ILE A 1 861 ? -21.527 120.086 23.646 1.00 69.58 889 ILE A N 1
ATOM 6615 C CA . ILE A 1 861 ? -22.758 120.120 22.861 1.00 63.27 889 ILE A CA 1
ATOM 6616 C C . ILE A 1 861 ? -23.854 119.306 23.551 1.00 63.69 889 ILE A C 1
ATOM 6617 O O . ILE A 1 861 ? -25.013 119.695 23.545 1.00 61.08 889 ILE A O 1
ATOM 6622 N N . GLN A 1 862 ? -23.494 118.186 24.163 1.00 66.05 890 GLN A N 1
ATOM 6623 C CA . GLN A 1 862 ? -24.490 117.387 24.880 1.00 66.87 890 GLN A CA 1
ATOM 6624 C C . GLN A 1 862 ? -25.029 118.117 26.099 1.00 63.70 890 GLN A C 1
ATOM 6625 O O . GLN A 1 862 ? -26.221 118.122 26.325 1.00 62.58 890 GLN A O 1
ATOM 6631 N N . ILE A 1 863 ? -24.149 118.747 26.861 1.00 66.57 891 ILE A N 1
ATOM 6632 C CA . ILE A 1 863 ? -24.560 119.513 28.035 1.00 73.03 891 ILE A CA 1
ATOM 6633 C C . ILE A 1 863 ? -25.503 120.636 27.588 1.00 67.66 891 ILE A C 1
ATOM 6634 O O . ILE A 1 863 ? -26.524 120.910 28.206 1.00 66.67 891 ILE A O 1
ATOM 6639 N N . ALA A 1 864 ? -25.142 121.287 26.501 1.00 62.76 892 ALA A N 1
ATOM 6640 C CA . ALA A 1 864 ? -25.993 122.282 25.893 1.00 58.65 892 ALA A CA 1
ATOM 6641 C C . ALA A 1 864 ? -27.391 121.725 25.584 1.00 68.18 892 ALA A C 1
ATOM 6642 O O . ALA A 1 864 ? -28.416 122.342 25.878 1.00 68.09 892 ALA A O 1
ATOM 6644 N N . LEU A 1 865 ? -27.416 120.546 24.978 1.00 71.61 893 LEU A N 1
ATOM 6645 C CA . LEU A 1 865 ? -28.658 119.895 24.615 1.00 64.12 893 LEU A CA 1
ATOM 6646 C C . LEU A 1 865 ? -29.519 119.556 25.835 1.00 57.62 893 LEU A C 1
ATOM 6647 O O . LEU A 1 865 ? -30.677 119.885 25.895 1.00 57.27 893 LEU A O 1
ATOM 6652 N N . VAL A 1 866 ? -28.946 118.878 26.805 1.00 58.06 894 VAL A N 1
ATOM 6653 C CA . VAL A 1 866 ? -29.717 118.387 27.927 1.00 61.40 894 VAL A CA 1
ATOM 6654 C C . VAL A 1 866 ? -30.223 119.564 28.678 1.00 63.31 894 VAL A C 1
ATOM 6655 O O . VAL A 1 866 ? -31.373 119.585 29.077 1.00 63.97 894 VAL A O 1
ATOM 6659 N N . LEU A 1 867 ? -29.352 120.538 28.897 1.00 77.00 895 LEU A N 1
ATOM 6660 C CA . LEU A 1 867 ? -29.769 121.786 29.544 1.00 83.48 895 LEU A CA 1
ATOM 6661 C C . LEU A 1 867 ? -30.876 122.504 28.782 1.00 81.55 895 LEU A C 1
ATOM 6662 O O . LEU A 1 867 ? -31.769 123.055 29.392 1.00 81.24 895 LEU A O 1
ATOM 6667 N N . HIS A 1 868 ? -30.836 122.498 27.459 1.00 83.52 896 HIS A N 1
ATOM 6668 C CA . HIS A 1 868 ? -31.987 122.986 26.686 1.00 82.17 896 HIS A CA 1
ATOM 6669 C C . HIS A 1 868 ? -33.287 122.162 26.862 1.00 83.74 896 HIS A C 1
ATOM 6670 O O . HIS A 1 868 ? -34.368 122.695 26.721 1.00 88.54 896 HIS A O 1
ATOM 6677 N N . SER A 1 869 ? -33.185 120.867 27.128 1.00 85.05 897 SER A N 1
ATOM 6678 C CA . SER A 1 869 ? -34.373 120.044 27.284 1.00 78.96 897 SER A CA 1
ATOM 6679 C C . SER A 1 869 ? -35.033 120.219 28.660 1.00 76.16 897 SER A C 1
ATOM 6680 O O . SER A 1 869 ? -36.206 119.926 28.814 1.00 80.32 897 SER A O 1
ATOM 6683 N N . MET A 1 870 ? -34.294 120.678 29.658 1.00 77.73 898 MET A N 1
ATOM 6684 C CA . MET A 1 870 ? -34.798 120.640 31.030 1.00 83.61 898 MET A CA 1
ATOM 6685 C C . MET A 1 870 ? -35.855 121.697 31.252 1.00 82.34 898 MET A C 1
ATOM 6686 O O . MET A 1 870 ? -35.956 122.644 30.507 1.00 90.09 898 MET A O 1
ATOM 6691 N N . ARG A 1 871 ? -36.651 121.526 32.289 1.00 86.54 899 ARG A N 1
ATOM 6692 C CA . ARG A 1 871 ? -37.657 122.517 32.660 1.00 92.30 899 ARG A CA 1
ATOM 6693 C C . ARG A 1 871 ? -37.053 123.570 33.594 1.00 85.09 899 ARG A C 1
ATOM 6694 O O . ARG A 1 871 ? -36.203 123.265 34.422 1.00 94.34 899 ARG A O 1
ATOM 6702 N N . GLU A 1 872 ? -37.535 124.799 33.507 1.00 82.91 900 GLU A N 1
ATOM 6703 C CA . GLU A 1 872 ? -36.988 125.891 34.337 1.00 85.61 900 GLU A CA 1
ATOM 6704 C C . GLU A 1 872 ? -37.111 125.582 35.813 1.00 90.73 900 GLU A C 1
ATOM 6705 O O . GLU A 1 872 ? -36.346 126.090 36.613 1.00 94.25 900 GLU A O 1
ATOM 6711 N N . SER A 1 873 ? -38.105 124.773 36.167 1.00 102.07 901 SER A N 1
ATOM 6712 C CA . SER A 1 873 ? -38.338 124.376 37.552 1.00 105.33 901 SER A CA 1
ATOM 6713 C C . SER A 1 873 ? -37.092 123.687 38.122 1.00 118.97 901 SER A C 1
ATOM 6714 O O . SER A 1 873 ? -36.755 123.865 39.294 1.00 129.42 901 SER A O 1
ATOM 6717 N N . GLU A 1 874 ? -36.396 122.939 37.268 1.00 119.17 902 GLU A N 1
ATOM 6718 C CA . GLU A 1 874 ? -35.269 122.088 37.679 1.00 114.93 902 GLU A CA 1
ATOM 6719 C C . GLU A 1 874 ? -33.917 122.556 37.147 1.00 104.20 902 GLU A C 1
ATOM 6720 O O . GLU A 1 874 ? -32.941 121.797 37.150 1.00 91.88 902 GLU A O 1
ATOM 6726 N N . ARG A 1 875 ? -33.860 123.811 36.716 1.00 101.10 903 ARG A N 1
ATOM 6727 C CA . ARG A 1 875 ? -32.685 124.341 36.033 1.00 96.29 903 ARG A CA 1
ATOM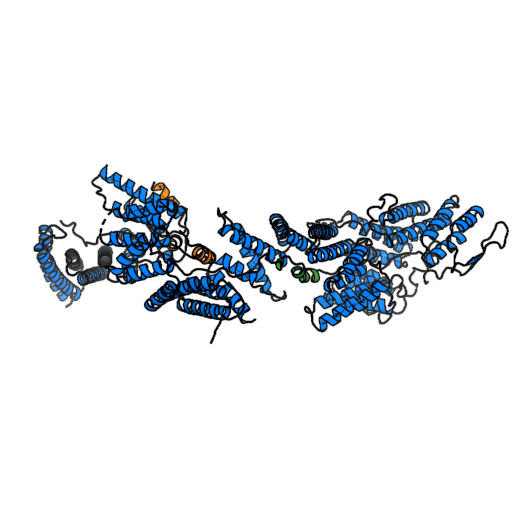 6728 C C . ARG A 1 875 ? -32.277 125.672 36.633 1.00 92.59 903 ARG A C 1
ATOM 6729 O O . ARG A 1 875 ? -33.047 126.309 37.332 1.00 92.64 903 ARG A O 1
ATOM 6737 N N . ASN A 1 876 ? -31.045 126.073 36.368 1.00 97.21 904 ASN A N 1
ATOM 6738 C CA . ASN A 1 876 ? -30.509 127.341 36.868 1.00 105.07 904 ASN A CA 1
ATOM 6739 C C . ASN A 1 876 ? -29.924 128.218 35.743 1.00 94.99 904 ASN A C 1
ATOM 6740 O O . ASN A 1 876 ? -29.451 127.740 34.724 1.00 90.88 904 ASN A O 1
ATOM 6745 N N . SER A 1 877 ? -29.974 129.520 35.947 1.00 101.23 905 SER A N 1
ATOM 6746 C CA . SER A 1 877 ? -29.469 130.493 34.975 1.00 110.03 905 SER A CA 1
ATOM 6747 C C . SER A 1 877 ? -27.947 130.489 34.823 1.00 109.50 905 SER A C 1
ATOM 6748 O O . SER A 1 877 ? -27.438 130.792 33.744 1.00 102.07 905 SER A O 1
ATOM 6751 N N . PHE A 1 878 ? -27.246 130.214 35.928 1.00 114.69 906 PHE A N 1
ATOM 6752 C CA . PHE A 1 878 ? -25.782 130.022 35.958 1.00 108.11 906 PHE A CA 1
ATOM 6753 C C . PHE A 1 878 ? -25.370 128.896 35.017 1.00 102.33 906 PHE A C 1
ATOM 6754 O O . PHE A 1 878 ? -24.481 129.058 34.172 1.00 95.70 906 PHE A O 1
ATOM 6762 N N . GLN A 1 879 ? -26.049 127.763 35.180 1.00 92.46 907 GLN A N 1
ATOM 6763 C CA . GLN A 1 879 ? -25.804 126.570 34.394 1.00 88.21 907 GLN A CA 1
ATOM 6764 C C . GLN A 1 879 ? -25.884 126.935 32.904 1.00 87.21 907 GLN A C 1
ATOM 6765 O O . GLN A 1 879 ? -25.017 126.573 32.099 1.00 85.37 907 GLN A O 1
ATOM 6771 N N . LEU A 1 880 ? -26.901 127.715 32.564 1.00 89.70 908 LEU A N 1
ATOM 6772 C CA . LEU A 1 880 ? -27.167 128.108 31.176 1.00 89.59 908 LEU A CA 1
ATOM 6773 C C . LEU A 1 880 ? -26.092 128.982 30.563 1.00 89.60 908 LEU A C 1
ATOM 6774 O O . LEU A 1 880 ? -25.863 128.931 29.346 1.00 82.33 908 LEU A O 1
ATOM 6779 N N . GLU A 1 881 ? -25.479 129.814 31.405 1.00 101.00 909 GLU A N 1
ATOM 6780 C CA . GLU A 1 881 ? -24.374 130.677 30.975 1.00 107.10 909 GLU A CA 1
ATOM 6781 C C . GLU A 1 881 ? -23.167 129.822 30.676 1.00 101.45 909 GLU A C 1
ATOM 6782 O O . GLU A 1 881 ? -22.536 129.969 29.626 1.00 101.00 909 GLU A O 1
ATOM 6788 N N . GLU A 1 882 ? -22.825 128.949 31.620 1.00 92.60 910 GLU A N 1
ATOM 6789 C CA . GLU A 1 882 ? -21.641 128.114 31.453 1.00 94.77 910 GLU A CA 1
ATOM 6790 C C . GLU A 1 882 ? -21.810 127.183 30.255 1.00 93.32 910 GLU A C 1
ATOM 6791 O O . GLU A 1 882 ? -20.858 126.940 29.509 1.00 85.71 910 GLU A O 1
ATOM 6797 N N . ALA A 1 883 ? -23.034 126.695 30.056 1.00 95.92 911 ALA A N 1
ATOM 6798 C CA . ALA A 1 883 ? -23.356 125.849 28.902 1.00 85.28 911 ALA A CA 1
ATOM 6799 C C . ALA A 1 883 ? -23.139 126.583 27.597 1.00 79.20 911 ALA A C 1
ATOM 6800 O O . ALA A 1 883 ? -22.633 125.998 26.647 1.00 72.85 911 ALA A O 1
ATOM 6802 N N . ALA A 1 884 ? -23.541 127.855 27.560 1.00 83.54 912 ALA A N 1
ATOM 6803 C CA . ALA A 1 884 ? -23.357 128.720 26.387 1.00 86.00 912 ALA A CA 1
ATOM 6804 C C . ALA A 1 884 ? -21.885 128.982 26.101 1.00 83.94 912 ALA A C 1
ATOM 6805 O O . ALA A 1 884 ? -21.447 128.958 24.949 1.00 83.84 912 ALA A O 1
ATOM 6807 N N . GLU A 1 885 ? -21.145 129.243 27.171 1.00 86.56 913 GLU A N 1
ATOM 6808 C CA . GLU A 1 885 ? -19.696 129.415 27.115 1.00 95.02 913 GLU A CA 1
ATOM 6809 C C . GLU A 1 885 ? -19.066 128.178 26.515 1.00 91.85 913 GLU A C 1
ATOM 6810 O O . GLU A 1 885 ? -18.416 128.261 25.477 1.00 106.31 913 GLU A O 1
ATOM 6816 N N . GLY A 1 886 ? -19.300 127.032 27.153 1.00 93.02 914 GLY A N 1
ATOM 6817 C CA . GLY A 1 886 ? -18.837 125.732 26.646 1.00 86.93 914 GLY A CA 1
ATOM 6818 C C . GLY A 1 886 ? -19.211 125.502 25.191 1.00 82.12 914 GLY A C 1
ATOM 6819 O O . GLY A 1 886 ? -18.414 125.009 24.404 1.00 83.83 914 GLY A O 1
ATOM 6820 N N . LEU A 1 887 ? -20.425 125.880 24.819 1.00 84.86 915 LEU A N 1
ATOM 6821 C CA . LEU A 1 887 ? -20.871 125.708 23.449 1.00 78.55 915 LEU A CA 1
ATOM 6822 C C . LEU A 1 887 ? -20.045 126.536 22.497 1.00 83.02 915 LEU A C 1
ATOM 6823 O O . LEU A 1 887 ? -19.768 126.102 21.393 1.00 93.51 915 LEU A O 1
ATOM 6828 N N . GLU A 1 888 ? -19.663 127.740 22.906 1.00 85.92 916 GLU A N 1
ATOM 6829 C CA . GLU A 1 888 ? -18.842 128.566 22.035 1.00 84.53 916 GLU A CA 1
ATOM 6830 C C . GLU A 1 888 ? -17.532 127.850 21.836 1.00 81.99 916 GLU A C 1
ATOM 6831 O O . GLU A 1 888 ? -17.092 127.644 20.715 1.00 78.54 916 GLU A O 1
ATOM 6837 N N . GLU A 1 889 ? -16.946 127.417 22.940 1.00 85.36 917 GLU A N 1
ATOM 6838 C CA . GLU A 1 889 ? -15.666 126.737 22.902 1.00 86.82 917 GLU A CA 1
ATOM 6839 C C . GLU A 1 889 ? -15.779 125.645 21.862 1.00 82.02 917 GLU A C 1
ATOM 6840 O O . GLU A 1 889 ? -14.972 125.593 20.943 1.00 82.38 917 GLU A O 1
ATOM 6846 N N . ALA A 1 890 ? -16.827 124.829 21.992 1.00 80.83 918 ALA A N 1
ATOM 6847 C CA . ALA A 1 890 ? -17.075 123.671 21.129 1.00 72.63 918 ALA A CA 1
ATOM 6848 C C . ALA A 1 890 ? -17.103 124.045 19.667 1.00 72.16 918 ALA A C 1
ATOM 6849 O O . ALA A 1 890 ? -16.402 123.447 18.866 1.00 80.05 918 ALA A O 1
ATOM 6851 N N . ILE A 1 891 ? -17.892 125.050 19.313 1.00 78.06 919 ILE A N 1
ATOM 6852 C CA . ILE A 1 891 ? -17.961 125.490 17.903 1.00 87.01 919 ILE A CA 1
ATOM 6853 C C . ILE A 1 891 ? -16.548 125.776 17.359 1.00 91.19 919 ILE A C 1
ATOM 6854 O O . ILE A 1 891 ? -16.227 125.391 16.234 1.00 86.96 919 ILE A O 1
ATOM 6859 N N . LYS A 1 892 ? -15.702 126.414 18.175 1.00 95.75 920 LYS A N 1
ATOM 6860 C CA . LYS A 1 892 ? -14.322 126.745 17.782 1.00 96.13 920 LYS A CA 1
ATOM 6861 C C . LYS A 1 892 ? -13.538 125.498 17.454 1.00 90.86 920 LYS A C 1
ATOM 6862 O O . LYS A 1 892 ? -12.932 125.394 16.387 1.00 100.03 920 LYS A O 1
ATOM 6868 N N . ILE A 1 893 ? -13.572 124.554 18.386 1.00 86.71 921 ILE A N 1
ATOM 6869 C CA . ILE A 1 893 ? -12.802 123.317 18.277 1.00 82.40 921 ILE A CA 1
ATOM 6870 C C . ILE A 1 893 ? -13.241 122.523 17.058 1.00 86.48 921 ILE A C 1
ATOM 6871 O O . ILE A 1 893 ? -12.418 122.096 16.262 1.00 91.50 921 ILE A O 1
ATOM 6876 N N . LEU A 1 894 ? -14.543 122.326 16.918 1.00 90.71 922 LEU A N 1
ATOM 6877 C CA . LEU A 1 894 ? -15.079 121.637 15.746 1.00 101.18 922 LEU A CA 1
ATOM 6878 C C . LEU A 1 894 ? -14.652 122.296 14.450 1.00 97.59 922 LEU A C 1
ATOM 6879 O O . LEU A 1 894 ? -14.381 121.615 13.465 1.00 96.59 922 LEU A O 1
ATOM 6884 N N . ASP A 1 895 ? -14.655 123.626 14.442 1.00 106.78 923 ASP A N 1
ATOM 6885 C CA . ASP A 1 895 ? -14.366 124.373 13.220 1.00 106.53 923 ASP A CA 1
ATOM 6886 C C . ASP A 1 895 ? -12.929 124.133 12.820 1.00 99.83 923 ASP A C 1
ATOM 6887 O O . ASP A 1 895 ? -12.650 123.837 11.659 1.00 93.34 923 ASP A O 1
ATOM 6892 N N . GLU A 1 896 ? -12.024 124.223 13.788 1.00 104.43 924 GLU A N 1
ATOM 6893 C CA . GLU A 1 896 ? -10.608 123.923 13.514 1.00 113.06 924 GLU A CA 1
ATOM 6894 C C . GLU A 1 896 ? -10.421 122.504 12.955 1.00 105.06 924 GLU A C 1
ATOM 6895 O O . GLU A 1 896 ? -9.692 122.308 11.984 1.00 97.76 924 GLU A O 1
ATOM 6901 N N . ILE A 1 897 ? -11.112 121.538 13.555 1.00 102.31 925 ILE A N 1
ATOM 6902 C CA . ILE A 1 897 ? -11.039 120.135 13.135 1.00 95.59 925 ILE A CA 1
ATOM 6903 C C . ILE A 1 897 ? -11.455 119.956 11.684 1.00 95.54 925 ILE A C 1
ATOM 6904 O O . ILE A 1 897 ? -10.875 119.150 10.963 1.00 99.40 925 ILE A O 1
ATOM 6909 N N . ALA A 1 898 ? -12.477 120.696 11.273 1.00 105.29 926 ALA A N 1
ATOM 6910 C CA . ALA A 1 898 ? -12.935 120.698 9.882 1.00 117.64 926 ALA A CA 1
ATOM 6911 C C . ALA A 1 898 ? -11.779 120.976 8.931 1.00 121.84 926 ALA A C 1
ATOM 6912 O O . ALA A 1 898 ? -11.602 120.266 7.941 1.00 113.16 926 ALA A O 1
ATOM 6914 N N . ALA A 1 899 ? -11.019 122.026 9.249 1.00 127.60 927 ALA A N 1
ATOM 6915 C CA . ALA A 1 899 ? -9.840 122.444 8.480 1.00 129.80 927 ALA A CA 1
ATOM 6916 C C . ALA A 1 899 ? -8.675 121.463 8.612 1.00 124.00 927 ALA A C 1
ATOM 6917 O O . ALA A 1 899 ? -7.830 121.367 7.722 1.00 117.16 927 ALA A O 1
ATOM 6919 N N . SER A 1 900 ? -8.626 120.763 9.741 1.00 125.23 928 SER A N 1
ATOM 6920 C CA . SER A 1 900 ? -7.545 119.828 10.031 1.00 115.68 928 SER A CA 1
ATOM 6921 C C . SER A 1 900 ? -7.581 118.600 9.135 1.00 115.71 928 SER A C 1
ATOM 6922 O O . SER A 1 900 ? -8.654 118.057 8.861 1.00 111.31 928 SER A O 1
ATOM 6925 N N . PRO A 1 901 ? -6.400 118.156 8.676 1.00 121.32 929 PRO A N 1
ATOM 6926 C CA . PRO A 1 901 ? -6.297 116.914 7.921 1.00 121.35 929 PRO A CA 1
ATOM 6927 C C . PRO A 1 901 ? -6.390 115.706 8.849 1.00 125.27 929 PRO A C 1
ATOM 6928 O O . PRO A 1 901 ? -6.023 115.804 10.031 1.00 119.68 929 PRO A O 1
ATOM 6932 N N . SER A 1 902 ? -6.857 114.580 8.311 1.00 125.01 930 SER A N 1
ATOM 6933 C CA . SER A 1 902 ? -7.008 113.332 9.082 1.00 134.50 930 SER A CA 1
ATOM 6934 C C . SER A 1 902 ? -8.014 113.449 10.240 1.00 137.12 930 SER A C 1
ATOM 6935 O O . SER A 1 902 ? -7.677 113.143 11.391 1.00 146.42 930 SER A O 1
ATOM 6938 N N . PRO A 1 903 ? -9.259 113.863 9.940 1.00 122.09 931 PRO A N 1
ATOM 6939 C CA . PRO A 1 903 ? -10.244 114.038 10.993 1.00 113.02 931 PRO A CA 1
ATOM 6940 C C . PRO A 1 903 ? -10.833 112.699 11.464 1.00 108.79 931 PRO A C 1
ATOM 6941 O O . PRO A 1 903 ? -10.953 111.770 10.662 1.00 104.36 931 PRO A O 1
ATOM 6945 N N . PRO A 1 904 ? -11.229 112.608 12.748 1.00 106.53 932 PRO A N 1
ATOM 6946 C CA . PRO A 1 904 ? -11.741 111.358 13.320 1.00 106.62 932 PRO A CA 1
ATOM 6947 C C . PRO A 1 904 ? -12.973 110.836 12.614 1.00 108.79 932 PRO A C 1
ATOM 6948 O O . PRO A 1 904 ? -13.143 109.625 12.462 1.00 121.75 932 PRO A O 1
ATOM 6952 N N . TYR A 1 905 ? -13.850 111.758 12.244 1.00 107.95 933 TYR A N 1
ATOM 6953 C CA . TYR A 1 905 ? -14.955 111.472 11.344 1.00 102.35 933 TYR A CA 1
ATOM 6954 C C . TYR A 1 905 ? -14.764 112.322 10.080 1.00 97.73 933 TYR A C 1
ATOM 6955 O O . TYR A 1 905 ? -13.923 113.211 10.074 1.00 106.33 933 TYR A O 1
ATOM 6964 N N . PRO A 1 906 ? -15.524 112.050 9.006 1.00 93.06 934 PRO A N 1
ATOM 6965 C CA . PRO A 1 906 ? -15.471 112.890 7.789 1.00 102.97 934 PRO A CA 1
ATOM 6966 C C . PRO A 1 906 ? -15.704 114.363 8.079 1.00 111.88 934 PRO A C 1
ATOM 6967 O O . PRO A 1 906 ? -16.615 114.689 8.832 1.00 136.34 934 PRO A O 1
ATOM 6971 N N . ARG A 1 907 ? -14.909 115.242 7.478 1.00 109.82 935 ARG A N 1
ATOM 6972 C CA . ARG A 1 907 ? -14.950 116.668 7.837 1.00 117.15 935 ARG A CA 1
ATOM 6973 C C . ARG A 1 907 ? -16.338 117.299 7.649 1.00 117.06 935 ARG A C 1
ATOM 6974 O O . ARG A 1 907 ? -16.742 118.160 8.434 1.00 113.53 935 ARG A O 1
ATOM 6982 N N . HIS A 1 908 ? -17.061 116.853 6.621 1.00 120.28 936 HIS A N 1
ATOM 6983 C CA . HIS A 1 908 ? -18.394 117.387 6.310 1.00 120.70 936 HIS A CA 1
ATOM 6984 C C . HIS A 1 908 ? -19.404 117.097 7.451 1.00 115.58 936 HIS A C 1
ATOM 6985 O O . HIS A 1 908 ? -20.226 117.947 7.800 1.00 122.04 936 HIS A O 1
ATOM 6992 N N . ASP A 1 909 ? -19.311 115.908 8.041 1.00 101.62 937 ASP A N 1
ATOM 6993 C CA . ASP A 1 909 ? -20.101 115.544 9.209 1.00 90.63 937 ASP A CA 1
ATOM 6994 C C . ASP A 1 909 ? -19.748 116.405 10.410 1.00 92.45 937 ASP A C 1
ATOM 6995 O O . ASP A 1 909 ? -20.606 116.653 11.250 1.00 93.31 937 ASP A O 1
ATOM 7000 N N . ILE A 1 910 ? -18.488 116.835 10.502 1.00 93.41 938 ILE A N 1
ATOM 7001 C CA . ILE A 1 910 ? -18.034 117.706 11.589 1.00 97.17 938 ILE A CA 1
ATOM 7002 C C . ILE A 1 910 ? -18.618 119.098 11.398 1.00 98.73 938 ILE A C 1
ATOM 7003 O O . ILE A 1 910 ? -19.092 119.714 12.347 1.00 110.13 938 ILE A O 1
ATOM 7008 N N . GLU A 1 911 ? -18.591 119.597 10.173 1.00 102.81 939 GLU A N 1
ATOM 7009 C CA . GLU A 1 911 ? -19.233 120.892 9.889 1.00 109.50 939 GLU A CA 1
ATOM 7010 C C . GLU A 1 911 ? -20.725 120.833 10.194 1.00 103.62 939 GLU A C 1
ATOM 7011 O O . GLU A 1 911 ? -21.272 121.759 10.788 1.00 100.33 939 GLU A O 1
ATOM 7017 N N . GLN A 1 912 ? -21.367 119.733 9.818 1.00 100.77 940 GLN A N 1
ATOM 7018 C CA . GLN A 1 912 ? -22.782 119.510 10.143 1.00 106.46 940 GLN A CA 1
ATOM 7019 C C . GLN A 1 912 ? -23.066 119.650 11.633 1.00 101.97 940 GLN A C 1
ATOM 7020 O O . GLN A 1 912 ? -24.092 120.203 12.029 1.00 94.53 940 GLN A O 1
ATOM 7026 N N . ARG A 1 913 ? -22.166 119.118 12.451 1.00 100.37 941 ARG A N 1
ATOM 7027 C CA . ARG A 1 913 ? -22.233 119.306 13.906 1.00 103.57 941 ARG A CA 1
ATOM 7028 C C . ARG A 1 913 ? -22.089 120.764 14.321 1.00 101.30 941 ARG A C 1
ATOM 7029 O O . ARG A 1 913 ? -22.710 121.203 15.295 1.00 91.57 941 ARG A O 1
ATOM 7037 N N . ALA A 1 914 ? -21.228 121.493 13.616 1.00 98.62 942 ALA A N 1
ATOM 7038 C CA . ALA A 1 914 ? -21.024 122.908 13.899 1.00 101.26 942 ALA A CA 1
ATOM 7039 C C . ALA A 1 914 ? -22.240 123.706 13.478 1.00 97.74 942 ALA A C 1
ATOM 7040 O O . ALA A 1 914 ? -22.676 124.579 14.202 1.00 100.43 942 ALA A O 1
ATOM 7042 N N . ASN A 1 915 ? -22.805 123.396 12.319 1.00 103.00 943 ASN A N 1
ATOM 7043 C CA . ASN A 1 915 ? -24.011 124.095 11.870 1.00 112.93 943 ASN A CA 1
ATOM 7044 C C . ASN A 1 915 ? -25.185 123.915 12.819 1.00 103.81 943 ASN A C 1
ATOM 7045 O O . ASN A 1 915 ? -25.903 124.868 13.083 1.00 111.44 943 ASN A O 1
ATOM 7050 N N . MET A 1 916 ? -25.352 122.726 13.381 1.00 92.07 944 MET A N 1
ATOM 7051 C CA . MET A 1 916 ? -26.373 122.567 14.382 1.00 93.30 944 MET A CA 1
ATOM 7052 C C . MET A 1 916 ? -25.999 123.326 15.647 1.00 91.11 944 MET A C 1
ATOM 7053 O O . MET A 1 916 ? -26.854 123.672 16.454 1.00 95.33 944 MET A O 1
ATOM 7058 N N . ALA A 1 917 ? -24.719 123.597 15.817 1.00 89.09 945 ALA A N 1
ATOM 7059 C CA . ALA A 1 917 ? -24.279 124.400 16.944 1.00 92.03 945 ALA A CA 1
ATOM 7060 C C . ALA A 1 917 ? -24.657 125.885 16.805 1.00 94.89 945 ALA A C 1
ATOM 7061 O O . ALA A 1 917 ? -24.668 126.588 17.798 1.00 105.51 945 ALA A O 1
ATOM 7063 N N . ARG A 1 918 ? -24.971 126.355 15.598 1.00 96.22 946 ARG A N 1
ATOM 7064 C CA . ARG A 1 918 ? -25.531 127.704 15.411 1.00 105.11 946 ARG A CA 1
ATOM 7065 C C . ARG A 1 918 ? -26.972 127.868 15.919 1.00 120.70 946 ARG A C 1
ATOM 7066 O O . ARG A 1 918 ? -27.319 128.922 16.471 1.00 124.98 946 ARG A O 1
ATOM 7074 N N . ASN A 1 919 ? -27.821 126.863 15.676 1.00 113.36 947 ASN A N 1
ATOM 7075 C CA . ASN A 1 919 ? -29.206 126.916 16.133 1.00 103.08 947 ASN A CA 1
ATOM 7076 C C . ASN A 1 919 ? -29.353 126.450 17.609 1.00 95.81 947 ASN A C 1
ATOM 7077 O O . ASN A 1 919 ? -30.315 126.804 18.277 1.00 101.91 947 ASN A O 1
ATOM 7082 N N . THR A 1 920 ? -28.397 125.679 18.120 1.00 83.54 948 THR A N 1
ATOM 7083 C CA . THR A 1 920 ? -28.349 125.381 19.561 1.00 91.75 948 THR A CA 1
ATOM 7084 C C . THR A 1 920 ? -27.902 126.655 20.331 1.00 91.40 948 THR A C 1
ATOM 7085 O O . THR A 1 920 ? -28.318 126.917 21.469 1.00 80.22 948 THR A O 1
ATOM 7089 N N . GLN A 1 921 ? -27.025 127.429 19.702 1.00 90.20 949 GLN A N 1
ATOM 7090 C CA . GLN A 1 921 ? -26.624 128.751 20.201 1.00 84.92 949 GLN A CA 1
ATOM 7091 C C . GLN A 1 921 ? -27.844 129.616 20.491 1.00 80.41 949 GLN A C 1
ATOM 7092 O O . GLN A 1 921 ? -27.910 130.276 21.520 1.00 78.08 949 GLN A O 1
ATOM 7098 N N . ARG A 1 922 ? -28.807 129.598 19.571 1.00 81.67 950 ARG A N 1
ATOM 7099 C CA . ARG A 1 922 ? -30.002 130.431 19.684 1.00 88.24 950 ARG A CA 1
ATOM 7100 C C . ARG A 1 922 ? -31.018 129.851 20.657 1.00 86.05 950 ARG A C 1
ATOM 7101 O O . ARG A 1 922 ? -31.628 130.595 21.418 1.00 79.88 950 ARG A O 1
ATOM 7109 N N . LYS A 1 923 ? -31.175 128.525 20.651 1.00 96.68 951 LYS A N 1
ATOM 7110 C CA . LYS A 1 923 ? -31.981 127.801 21.668 1.00 89.12 951 LYS A CA 1
ATOM 7111 C C . LYS A 1 923 ? -31.590 128.231 23.074 1.00 83.24 951 LYS A C 1
ATOM 7112 O O . LYS A 1 923 ? -32.422 128.529 23.928 1.00 81.07 951 LYS A O 1
ATOM 7118 N N . GLN A 1 924 ? -30.289 128.237 23.297 1.00 84.60 952 GLN A N 1
ATOM 7119 C CA . GLN A 1 924 ? -29.717 128.621 24.579 1.00 89.40 952 GLN A CA 1
ATOM 7120 C C . GLN A 1 924 ? -29.830 130.100 24.902 1.00 84.19 952 GLN A C 1
ATOM 7121 O O . GLN A 1 924 ? -29.970 130.481 26.063 1.00 80.04 952 GLN A O 1
ATOM 7127 N N . LEU A 1 925 ? -29.708 130.942 23.886 1.00 89.99 953 LEU A N 1
ATOM 7128 C CA . LEU A 1 925 ? -29.953 132.366 24.079 1.00 92.00 953 LEU A CA 1
ATOM 7129 C C . LEU A 1 925 ? -31.360 132.501 24.592 1.00 82.83 953 LEU A C 1
ATOM 7130 O O . LEU A 1 925 ? -31.587 132.959 25.706 1.00 80.77 953 LEU A O 1
ATOM 7135 N N . GLU A 1 926 ? -32.293 132.023 23.781 1.00 76.53 954 GLU A N 1
ATOM 7136 C CA . GLU A 1 926 ? -33.696 132.183 24.063 1.00 79.44 954 GLU A CA 1
ATOM 7137 C C . GLU A 1 926 ? -33.963 131.754 25.475 1.00 84.89 954 GLU A C 1
ATOM 7138 O O . GLU A 1 926 ? -34.393 132.538 26.314 1.00 96.74 954 GLU A O 1
ATOM 7144 N N . ARG A 1 927 ? -33.652 130.511 25.764 1.00 90.23 955 ARG A N 1
ATOM 7145 C CA . ARG A 1 927 ? -34.079 129.952 27.026 1.00 99.62 955 ARG A CA 1
ATOM 7146 C C . ARG A 1 927 ? -33.320 130.506 28.230 1.00 92.41 955 ARG A C 1
ATOM 7147 O O . ARG A 1 927 ? -33.777 130.409 29.366 1.00 92.28 955 ARG A O 1
ATOM 7155 N N . ALA A 1 928 ? -32.164 131.101 27.997 1.00 93.41 956 ALA A N 1
ATOM 7156 C CA . ALA A 1 928 ? -31.471 131.797 29.084 1.00 95.73 956 ALA A CA 1
ATOM 7157 C C . ALA A 1 928 ? -32.237 133.058 29.482 1.00 94.25 956 ALA A C 1
ATOM 7158 O O . ALA A 1 928 ? -32.351 133.377 30.659 1.00 90.46 956 ALA A O 1
ATOM 7160 N N . LEU A 1 929 ? -32.759 133.772 28.490 1.00 96.33 957 LEU A N 1
ATOM 7161 C CA . LEU A 1 929 ? -33.645 134.915 28.734 1.00 99.14 957 LEU A CA 1
ATOM 7162 C C . LEU A 1 929 ? -34.886 134.491 29.522 1.00 94.80 957 LEU A C 1
ATOM 7163 O O . LEU A 1 929 ? -35.281 135.141 30.487 1.00 90.21 957 LEU A O 1
ATOM 7168 N N . ALA A 1 930 ? -35.515 133.413 29.067 1.00 90.76 958 ALA A N 1
ATOM 7169 C CA . ALA A 1 930 ? -36.712 132.906 29.696 1.00 83.94 958 ALA A CA 1
ATOM 7170 C C . ALA A 1 930 ? -36.408 132.510 31.133 1.00 87.26 958 ALA A C 1
ATOM 7171 O O . ALA A 1 930 ? -37.214 132.785 32.009 1.00 88.07 958 ALA A O 1
ATOM 7173 N N . SER A 1 931 ? -35.240 131.901 31.376 1.00 93.39 959 SER A N 1
ATOM 7174 C CA . SER A 1 931 ?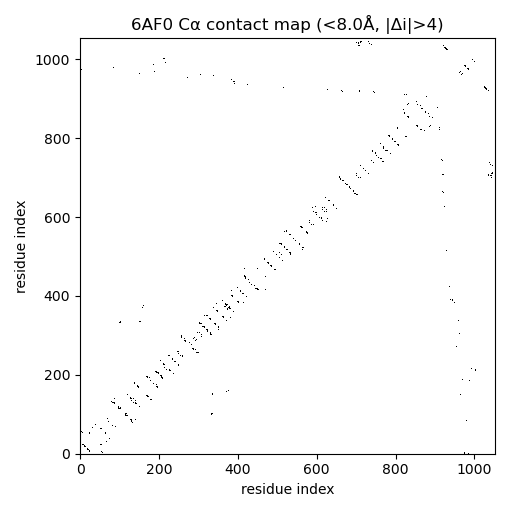 -34.895 131.361 32.717 1.00 94.74 959 SER A CA 1
ATOM 7175 C C . SER A 1 931 ? -34.653 132.452 33.749 1.00 95.97 959 SER A C 1
ATOM 7176 O O . SER A 1 931 ? -35.170 132.388 34.861 1.00 94.06 959 SER A O 1
ATOM 7179 N N . GLN A 1 932 ? -33.861 133.453 33.391 1.00 102.92 960 GLN A N 1
ATOM 7180 C CA . GLN A 1 932 ? -33.557 134.520 34.347 1.00 113.64 960 GLN A CA 1
ATOM 7181 C C . GLN A 1 932 ? -34.718 135.491 34.514 1.00 110.42 960 GLN A C 1
ATOM 7182 O O . GLN A 1 932 ? -34.750 136.244 35.478 1.00 107.47 960 GLN A O 1
ATOM 7188 N N . ARG A 1 933 ? -35.670 135.465 33.583 1.00 119.47 961 ARG A N 1
ATOM 7189 C CA . ARG A 1 933 ? -36.963 136.120 33.793 1.00 110.84 961 ARG A CA 1
ATOM 7190 C C . ARG A 1 933 ? -37.776 135.354 34.850 1.00 110.59 961 ARG A C 1
ATOM 7191 O O . ARG A 1 933 ? -38.377 135.955 35.750 1.00 101.72 961 ARG A O 1
ATOM 7199 N N . GLU A 1 934 ? -37.770 134.022 34.752 1.00 104.70 962 GLU A N 1
ATOM 7200 C CA . GLU A 1 934 ? -38.403 133.158 35.770 1.00 106.82 962 GLU A CA 1
ATOM 7201 C C . GLU A 1 934 ? -37.799 133.388 37.173 1.00 109.50 962 GLU A C 1
ATOM 7202 O O . GLU A 1 934 ? -38.489 133.264 38.210 1.00 105.86 962 GLU A O 1
ATOM 7208 N N . TYR A 1 935 ? -36.526 133.774 37.159 1.00 99.20 963 TYR A N 1
ATOM 7209 C CA . TYR A 1 935 ? -35.695 133.968 38.338 1.00 85.12 963 TYR A CA 1
ATOM 7210 C C . TYR A 1 935 ? -35.895 135.369 38.965 1.00 87.10 963 TYR A C 1
ATOM 7211 O O . TYR A 1 935 ? -35.424 135.664 40.062 1.00 83.07 963 TYR A O 1
ATOM 7220 N N . GLU A 1 936 ? -36.568 136.224 38.215 1.00 85.70 964 GLU A N 1
ATOM 7221 C CA . GLU A 1 936 ? -37.024 137.516 38.667 1.00 85.20 964 GLU A CA 1
ATOM 7222 C C . GLU A 1 936 ? -36.846 137.756 40.179 1.00 88.80 964 GLU A C 1
ATOM 7223 O O . GLU A 1 936 ? -37.596 138.525 40.829 1.00 95.29 964 GLU A O 1
ATOM 7229 N N . MET B 2 14 ? -23.035 109.541 10.197 1.00 114.80 13 MET P N 1
ATOM 7230 C CA . MET B 2 14 ? -23.166 110.972 10.579 1.00 123.53 13 MET P CA 1
ATOM 7231 C C . MET B 2 14 ? -23.492 111.110 12.059 1.00 134.85 13 MET P C 1
ATOM 7232 O O . MET B 2 14 ? -22.585 111.240 12.893 1.00 125.52 13 MET P O 1
ATOM 7237 N N . ILE B 2 15 ? -24.793 111.056 12.389 1.00 131.10 14 ILE P N 1
ATOM 7238 C CA . ILE B 2 15 ? -25.237 111.362 13.758 1.00 117.80 14 ILE P CA 1
ATOM 7239 C C . ILE B 2 15 ? -24.905 110.201 14.672 1.00 108.57 14 ILE P C 1
ATOM 7240 O O . ILE B 2 15 ? -25.355 110.160 15.827 1.00 93.34 14 ILE P O 1
ATOM 7245 N N . HIS B 2 16 ? -24.150 109.239 14.158 1.00 95.24 15 HIS P N 1
ATOM 7246 C CA . HIS B 2 16 ? -23.707 108.163 14.983 1.00 89.98 15 HIS P CA 1
ATOM 7247 C C . HIS B 2 16 ? -22.439 108.504 15.728 1.00 86.94 15 HIS P C 1
ATOM 7248 O O . HIS B 2 16 ? -21.913 107.672 16.460 1.00 104.00 15 HIS P O 1
ATOM 7255 N N . GLN B 2 17 ? -21.966 109.736 15.561 1.00 79.94 16 GLN P N 1
ATOM 7256 C CA . GLN B 2 17 ? -20.879 110.276 16.369 1.00 71.82 16 GLN P CA 1
ATOM 7257 C C . GLN B 2 17 ? -21.147 110.192 17.853 1.00 63.78 16 GLN P C 1
ATOM 7258 O O . GLN B 2 17 ? -22.278 110.326 18.293 1.00 67.10 16 GLN P O 1
ATOM 7264 N N . ASP B 2 18 ? -20.080 109.983 18.608 1.00 62.01 17 ASP P N 1
ATOM 7265 C CA . ASP B 2 18 ? -20.145 109.789 20.053 1.00 65.72 17 ASP P CA 1
ATOM 7266 C C . ASP B 2 18 ? -18.754 110.029 20.618 1.00 65.35 17 ASP P C 1
ATOM 7267 O O . ASP B 2 18 ? -17.779 110.149 19.882 1.00 66.47 17 ASP P O 1
ATOM 7272 N N . TYR B 2 19 ? -18.663 110.081 21.934 1.00 69.58 18 TYR P N 1
ATOM 7273 C CA . TYR B 2 19 ? -17.375 110.102 22.620 1.00 70.29 18 TYR P CA 1
ATOM 7274 C C . TYR B 2 19 ? -16.461 109.045 22.013 1.00 70.13 18 TYR P C 1
ATOM 7275 O O . TYR B 2 19 ? -16.883 107.928 21.716 1.00 78.69 18 TYR P O 1
ATOM 7284 N N . ILE B 2 20 ? -15.214 109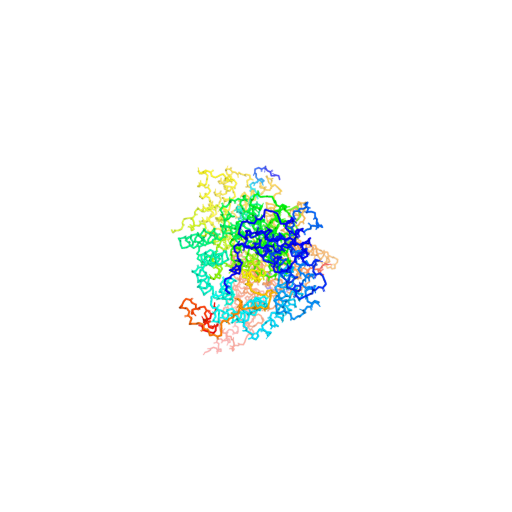.406 21.800 1.00 74.02 19 ILE P N 1
ATOM 7285 C CA . ILE B 2 20 ? -14.239 108.487 21.219 1.00 77.27 19 ILE P CA 1
ATOM 7286 C C . ILE B 2 20 ? -13.283 108.015 22.306 1.00 78.53 19 ILE P C 1
ATOM 7287 O O . ILE B 2 20 ? -12.582 108.813 22.919 1.00 80.82 19 ILE P O 1
ATOM 7292 N N . ALA B 2 21 ? -13.283 106.711 22.552 1.00 79.34 20 ALA P N 1
ATOM 7293 C CA . ALA B 2 21 ? -12.394 106.111 23.521 1.00 74.14 20 ALA P CA 1
ATOM 7294 C C . ALA B 2 21 ? -12.123 104.678 23.103 1.00 76.70 20 ALA P C 1
ATOM 7295 O O . ALA B 2 21 ? -12.897 103.791 23.423 1.00 80.47 20 ALA P O 1
ATOM 7297 N N . ARG B 2 22 ? -11.015 104.468 22.387 1.00 85.62 21 ARG P N 1
ATOM 7298 C CA . ARG B 2 22 ? -10.581 103.137 21.972 1.00 82.67 21 ARG P CA 1
ATOM 7299 C C . ARG B 2 22 ? -10.677 102.244 23.182 1.00 86.10 21 ARG P C 1
ATOM 7300 O O . ARG B 2 22 ? -10.394 102.658 24.310 1.00 82.88 21 ARG P O 1
ATOM 7308 N N . ILE B 2 23 ? -11.133 101.025 22.936 1.00 95.94 22 ILE P N 1
ATOM 7309 C CA . ILE B 2 23 ? -11.458 100.101 24.003 1.00 90.51 22 ILE P CA 1
ATOM 7310 C C . ILE B 2 23 ? -10.670 98.799 23.825 1.00 88.34 22 ILE P C 1
ATOM 7311 O O . ILE B 2 23 ? -10.960 97.995 22.927 1.00 88.39 22 ILE P O 1
ATOM 7316 N N . ARG B 2 24 ? -9.634 98.624 24.650 1.00 87.68 23 ARG P N 1
ATOM 7317 C CA . ARG B 2 24 ? -8.841 97.393 24.630 1.00 84.59 23 ARG P CA 1
ATOM 7318 C C . ARG B 2 24 ? -8.431 96.882 25.994 1.00 82.56 23 ARG P C 1
ATOM 7319 O O . ARG B 2 24 ? -8.219 97.668 26.892 1.00 84.12 23 ARG P O 1
ATOM 7327 N N . TYR B 2 25 ? -8.343 95.552 26.117 1.00 86.55 24 TYR P N 1
ATOM 7328 C CA . TYR B 2 25 ? -8.001 94.849 27.365 1.00 80.43 24 TYR P CA 1
ATOM 7329 C C . TYR B 2 25 ? -6.558 94.363 27.338 1.00 77.51 24 TYR P C 1
ATOM 7330 O O . TYR B 2 25 ? -6.045 93.972 26.289 1.00 82.52 24 TYR P O 1
ATOM 7339 N N . SER B 2 26 ? -5.899 94.377 28.485 1.00 78.10 25 SER P N 1
ATOM 7340 C CA . SER B 2 26 ? -4.472 94.027 28.537 1.00 80.77 25 SER P CA 1
ATOM 7341 C C . SER B 2 26 ? -4.182 93.078 29.660 1.00 82.32 25 SER P C 1
ATOM 7342 O O . SER B 2 26 ? -4.748 93.207 30.743 1.00 79.86 25 SER P O 1
ATOM 7345 N N . ASN B 2 27 ? -3.272 92.145 29.406 1.00 85.65 26 ASN P N 1
ATOM 7346 C CA . ASN B 2 27 ? -2.890 91.162 30.419 1.00 88.78 26 ASN P CA 1
ATOM 7347 C C . ASN B 2 27 ? -1.352 91.082 30.618 1.00 94.91 26 ASN P C 1
ATOM 7348 O O . ASN B 2 27 ? -0.758 89.993 30.646 1.00 91.37 26 ASN P O 1
ATOM 7353 N N . ALA B 2 28 ? -0.716 92.242 30.776 1.00 86.39 27 ALA P N 1
ATOM 7354 C CA . ALA B 2 28 ? 0.738 92.316 30.773 1.00 75.17 27 ALA P CA 1
ATOM 7355 C C . ALA B 2 28 ? 1.282 91.659 32.017 1.00 72.73 27 ALA P C 1
ATOM 7356 O O . ALA B 2 28 ? 0.730 91.809 33.094 1.00 77.04 27 ALA P O 1
ATOM 7358 N N . LEU B 2 29 ? 2.385 90.950 31.858 1.00 68.59 28 LEU P N 1
ATOM 7359 C CA . LEU B 2 29 ? 2.927 90.136 32.916 1.00 68.85 28 LEU P CA 1
ATOM 7360 C C . LEU B 2 29 ? 3.951 90.914 33.708 1.00 66.78 28 LEU P C 1
ATOM 7361 O O . LEU B 2 29 ? 4.610 91.789 33.160 1.00 72.18 28 LEU P O 1
ATOM 7366 N N . PRO B 2 30 ? 4.113 90.585 34.997 1.00 64.51 29 PRO P N 1
ATOM 7367 C CA . PRO B 2 30 ? 5.168 91.219 35.769 1.00 62.53 29 PRO P CA 1
ATOM 7368 C C . PRO B 2 30 ? 6.533 90.721 35.319 1.00 63.04 29 PRO P C 1
ATOM 7369 O O . PRO B 2 30 ? 6.642 89.620 34.792 1.00 68.38 29 PRO P O 1
ATOM 7373 N N . PRO B 2 31 ? 7.569 91.539 35.491 1.00 61.37 30 PRO P N 1
ATOM 7374 C CA . PRO B 2 31 ? 8.881 91.059 35.166 1.00 60.75 30 PRO P CA 1
ATOM 7375 C C . PRO B 2 31 ? 9.301 90.097 36.252 1.00 59.48 30 PRO P C 1
ATOM 7376 O O . PRO B 2 31 ? 8.899 90.273 37.387 1.00 65.07 30 PRO P O 1
ATOM 7380 N N . PRO B 2 32 ? 10.078 89.073 35.912 1.00 63.75 31 PRO P N 1
ATOM 7381 C CA . PRO B 2 32 ? 10.446 88.087 36.927 1.00 67.02 31 PRO P CA 1
ATOM 7382 C C . PRO B 2 32 ? 11.046 88.747 38.150 1.00 66.07 31 PRO P C 1
ATOM 7383 O O . PRO B 2 32 ? 12.098 89.359 38.025 1.00 68.70 31 PRO P O 1
ATOM 7387 N N . PRO B 2 33 ? 10.392 88.616 39.322 1.00 66.84 32 PRO P N 1
ATOM 7388 C CA . PRO B 2 33 ? 10.814 89.340 40.512 1.00 63.45 32 PRO P CA 1
ATOM 7389 C C . PRO B 2 33 ? 12.183 88.902 40.971 1.00 67.79 32 PRO P C 1
ATOM 7390 O O . PRO B 2 33 ? 12.978 89.745 41.402 1.00 69.45 32 PRO P O 1
ATOM 7394 N N . ILE B 2 34 ? 12.463 87.602 40.855 1.00 65.36 33 ILE P N 1
ATOM 7395 C CA . ILE B 2 34 ? 13.700 87.023 41.406 1.00 61.53 33 ILE P CA 1
ATOM 7396 C C . ILE B 2 34 ? 13.862 87.447 42.858 1.00 57.00 33 ILE P C 1
ATOM 7397 O O . ILE B 2 34 ? 14.745 88.231 43.182 1.00 59.71 33 ILE P O 1
ATOM 7402 N N . PRO B 2 35 ? 12.985 86.960 43.739 1.00 54.23 34 PRO P N 1
ATOM 7403 C CA . PRO B 2 35 ? 13.067 87.352 45.139 1.00 55.39 34 PRO P CA 1
ATOM 7404 C C . PRO B 2 35 ? 14.371 86.897 45.830 1.00 60.01 34 PRO P C 1
ATOM 7405 O O . PRO B 2 35 ? 15.231 86.260 45.213 1.00 59.49 34 PRO P O 1
ATOM 7409 N N . PRO B 2 36 ? 14.528 87.226 47.112 1.00 61.77 35 PRO P N 1
ATOM 7410 C CA . PRO B 2 36 ? 15.601 86.640 47.900 1.00 59.95 35 PRO P CA 1
ATOM 7411 C C . PRO B 2 36 ? 15.491 85.139 47.977 1.00 58.23 35 PRO P C 1
ATOM 7412 O O . PRO B 2 36 ? 14.432 84.585 47.724 1.00 70.24 35 PRO P O 1
ATOM 7416 N N . LYS B 2 37 ? 16.579 84.496 48.359 1.00 60.41 36 LYS P N 1
ATOM 7417 C CA . LYS B 2 37 ? 16.693 83.047 48.311 1.00 61.01 36 LYS P CA 1
ATOM 7418 C C . LYS B 2 37 ? 16.829 82.486 49.694 1.00 59.56 36 LYS P C 1
ATOM 7419 O O . LYS B 2 37 ? 17.626 82.969 50.471 1.00 66.73 36 LYS P O 1
ATOM 7425 N N . LEU B 2 38 ? 16.034 81.470 49.999 1.00 67.11 37 LEU P N 1
ATOM 7426 C CA . LEU B 2 38 ? 16.094 80.786 51.289 1.00 68.47 37 LEU P CA 1
ATOM 7427 C C . LEU B 2 38 ? 17.366 79.999 51.306 1.00 65.85 37 LEU P C 1
ATOM 7428 O O . LEU B 2 38 ? 17.798 79.498 50.288 1.00 61.90 37 LEU P O 1
ATOM 7433 N N . LEU B 2 39 ? 17.969 79.918 52.481 1.00 78.03 38 LEU P N 1
ATOM 7434 C CA . LEU B 2 39 ? 19.153 79.092 52.706 1.00 83.64 38 LEU P CA 1
ATOM 7435 C C . LEU B 2 39 ? 18.832 77.925 53.627 1.00 83.33 38 LEU P C 1
ATOM 7436 O O . LEU B 2 39 ? 17.892 77.981 54.426 1.00 82.45 38 LEU P O 1
ATOM 7441 N N . ASP B 2 40 ? 19.592 76.847 53.474 1.00 84.75 39 ASP P N 1
ATOM 7442 C CA . ASP B 2 40 ? 19.317 75.632 54.227 1.00 90.04 39 ASP P CA 1
ATOM 7443 C C . ASP B 2 40 ? 19.880 75.787 55.632 1.00 79.80 39 ASP P C 1
ATOM 7444 O O . ASP B 2 40 ? 21.070 76.011 55.798 1.00 74.47 39 ASP P O 1
ATOM 7449 N N . ILE B 2 41 ? 19.019 75.684 56.638 1.00 83.76 40 ILE P N 1
ATOM 7450 C CA . ILE B 2 41 ? 19.443 75.798 58.042 1.00 92.23 40 ILE P CA 1
ATOM 7451 C C . ILE B 2 41 ? 19.837 74.445 58.651 1.00 97.52 40 ILE P C 1
ATOM 7452 O O . ILE B 2 41 ? 18.982 73.590 58.826 1.00 100.14 40 ILE P O 1
ATOM 7457 N N . PRO B 2 42 ? 21.121 74.271 59.013 1.00 99.23 41 PRO P N 1
ATOM 7458 C CA . PRO B 2 42 ? 21.620 72.989 59.486 1.00 98.56 41 PRO P CA 1
ATOM 7459 C C . PRO B 2 42 ? 20.811 72.496 60.665 1.00 104.29 41 PRO P C 1
ATOM 7460 O O . PRO B 2 42 ? 20.510 73.282 61.574 1.00 112.27 41 PRO P O 1
ATOM 7464 N N . ASN B 2 43 ? 20.455 71.213 60.639 1.00 101.96 42 ASN P N 1
ATOM 7465 C CA . ASN B 2 43 ? 19.523 70.647 61.622 1.00 99.42 42 ASN P CA 1
ATOM 7466 C C . ASN B 2 43 ? 19.902 69.216 62.020 1.00 104.59 42 ASN P C 1
ATOM 7467 O O . ASN B 2 43 ? 20.611 68.513 61.295 1.00 103.93 42 ASN P O 1
ATOM 7472 N N . THR B 2 44 ? 19.437 68.807 63.195 1.00 113.10 43 THR P N 1
ATOM 7473 C CA . THR B 2 44 ? 19.575 67.426 63.658 1.00 116.55 43 THR P CA 1
ATOM 7474 C C . THR B 2 44 ? 18.519 66.529 63.002 1.00 115.35 43 THR P C 1
ATOM 7475 O O . THR B 2 44 ? 17.321 66.583 63.337 1.00 100.44 43 THR P O 1
ATOM 7479 N N . GLY B 2 45 ? 18.981 65.709 62.061 1.00 116.26 44 GLY P N 1
ATOM 7480 C CA . GLY B 2 45 ? 18.122 64.767 61.367 1.00 118.12 44 GLY P CA 1
ATOM 7481 C C . GLY B 2 45 ? 17.861 63.561 62.237 1.00 116.89 44 GLY P C 1
ATOM 7482 O O . GLY B 2 45 ? 18.285 63.511 63.386 1.00 119.18 44 GLY P O 1
ATOM 7483 N N . LEU B 2 46 ? 17.142 62.592 61.694 1.00 122.35 45 LEU P N 1
ATOM 7484 C CA . LEU B 2 46 ? 16.969 61.322 62.382 1.00 121.39 45 LEU P CA 1
ATOM 7485 C C . LEU B 2 46 ? 18.288 60.560 62.294 1.00 120.64 45 LEU P C 1
ATOM 7486 O O . LEU B 2 46 ? 18.659 59.857 63.245 1.00 121.25 45 LEU P O 1
ATOM 7491 N N . ALA B 2 47 ? 18.984 60.734 61.160 1.00 115.42 46 ALA P N 1
ATOM 7492 C CA . ALA B 2 47 ? 20.324 60.161 60.913 1.00 112.64 46 ALA P CA 1
ATOM 7493 C C . ALA B 2 47 ? 21.360 60.616 61.944 1.00 108.58 46 ALA P C 1
ATOM 7494 O O . ALA B 2 47 ? 22.228 59.842 62.349 1.00 115.60 46 ALA P O 1
ATOM 7496 N N . SER B 2 48 ? 21.283 61.881 62.337 1.00 104.44 47 SER P N 1
ATOM 7497 C CA . SER B 2 48 ? 21.915 62.343 63.582 1.00 112.33 47 SER P CA 1
ATOM 7498 C C . SER B 2 48 ? 21.187 61.669 64.758 1.00 122.76 47 SER P C 1
ATOM 7499 O O . SER B 2 48 ? 19.990 61.893 64.971 1.00 144.38 47 SER P O 1
ATOM 7502 N N . GLY B 2 49 ? 21.910 60.860 65.523 1.00 125.63 48 GLY P N 1
ATOM 7503 C CA . GLY B 2 49 ? 21.296 59.927 66.478 1.00 130.62 48 GLY P CA 1
ATOM 7504 C C . GLY B 2 49 ? 20.372 60.426 67.584 1.00 129.21 48 GLY P C 1
ATOM 7505 O O . GLY B 2 49 ? 19.724 59.606 68.221 1.00 125.64 48 GLY P O 1
ATOM 7506 N N . GLN B 2 50 ? 20.275 61.740 67.809 1.00 129.63 49 GLN P N 1
ATOM 7507 C CA . GLN B 2 50 ? 19.620 62.278 69.032 1.00 125.17 49 GLN P CA 1
ATOM 7508 C C . GLN B 2 50 ? 18.183 61.739 69.284 1.00 112.46 49 GLN P C 1
ATOM 7509 O O . GLN B 2 50 ? 17.813 61.398 70.420 1.00 111.85 49 GLN P O 1
ATOM 7515 N N . TYR B 2 51 ? 17.390 61.636 68.229 1.00 98.79 50 TYR P N 1
ATOM 7516 C CA . TYR B 2 51 ? 15.996 61.226 68.369 1.00 91.84 50 TYR P CA 1
ATOM 7517 C C . TYR B 2 51 ? 15.835 59.708 68.471 1.00 89.05 50 TYR P C 1
ATOM 7518 O O . TYR B 2 51 ? 14.779 59.217 68.858 1.00 75.41 50 TYR P O 1
ATOM 7527 N N . THR B 2 52 ? 16.868 58.977 68.060 1.00 97.38 51 THR P N 1
ATOM 7528 C CA . THR B 2 52 ? 16.877 57.505 68.071 1.00 91.37 51 THR P CA 1
ATOM 7529 C C . THR B 2 52 ? 17.685 56.929 69.236 1.00 92.27 51 THR P C 1
ATOM 7530 O O . THR B 2 52 ? 17.733 55.718 69.421 1.00 90.26 51 THR P O 1
ATOM 7534 N N . ALA B 2 53 ? 18.338 57.796 70.008 1.00 97.54 52 ALA P N 1
ATOM 7535 C CA . ALA B 2 53 ? 19.135 57.373 71.163 1.00 87.45 52 ALA P CA 1
ATOM 7536 C C . ALA B 2 53 ? 18.204 56.993 72.288 1.00 88.30 52 ALA P C 1
ATOM 7537 O O . ALA B 2 53 ? 17.181 57.660 72.484 1.00 98.10 52 ALA P O 1
ATOM 7539 N N . PRO B 2 54 ? 18.559 55.947 73.054 1.00 85.05 53 PRO P N 1
ATOM 7540 C CA . PRO B 2 54 ? 17.789 55.567 74.242 1.00 87.26 53 PRO P CA 1
ATOM 7541 C C . PRO B 2 54 ? 17.481 56.771 75.109 1.00 88.92 53 PRO P C 1
ATOM 7542 O O . PRO B 2 54 ? 16.321 56.987 75.483 1.00 86.34 53 PRO P O 1
ATOM 7546 N N . GLY B 2 55 ? 18.512 57.574 75.367 1.00 87.33 54 GLY P N 1
ATOM 7547 C CA . GLY B 2 55 ? 18.400 58.755 76.218 1.00 87.16 54 GLY P CA 1
ATOM 7548 C C . GLY B 2 55 ? 17.108 59.518 76.048 1.00 79.66 54 GLY P C 1
ATOM 7549 O O . GLY B 2 55 ? 16.498 59.937 77.019 1.00 92.78 54 GLY P O 1
ATOM 7550 N N . PHE B 2 56 ? 16.668 59.672 74.810 1.00 74.85 55 PHE P N 1
ATOM 7551 C CA . PHE B 2 56 ? 15.532 60.531 74.524 1.00 73.35 55 PHE P CA 1
ATOM 7552 C C . PHE B 2 56 ? 14.260 59.954 75.126 1.00 77.81 55 PHE P C 1
ATOM 7553 O O . PHE B 2 56 ? 13.291 60.665 75.374 1.00 73.44 55 PHE P O 1
ATOM 7561 N N . ALA B 2 57 ? 14.294 58.645 75.362 1.00 90.02 56 ALA P N 1
ATOM 7562 C CA . ALA B 2 57 ? 13.176 57.886 75.920 1.00 87.91 56 ALA P CA 1
ATOM 7563 C C . ALA B 2 57 ? 13.287 57.680 77.426 1.00 81.90 56 ALA P C 1
ATOM 7564 O O . ALA B 2 57 ? 12.358 57.148 78.028 1.00 77.18 56 ALA P O 1
ATOM 7566 N N . SER B 2 58 ? 14.415 58.074 78.024 1.00 74.47 57 SER P N 1
ATOM 7567 C CA . SER B 2 58 ? 14.646 57.814 79.445 1.00 77.49 57 SER P CA 1
ATOM 7568 C C . SER B 2 58 ? 13.634 58.563 80.344 1.00 78.15 57 SER P C 1
ATOM 7569 O O . SER B 2 58 ? 13.099 58.006 81.305 1.00 78.46 57 SER P O 1
ATOM 7572 N N . ARG B 2 59 ? 13.313 59.797 80.009 1.00 73.73 58 ARG P N 1
ATOM 7573 C CA . ARG B 2 59 ? 12.257 60.477 80.742 1.00 83.50 58 ARG P CA 1
ATOM 7574 C C . ARG B 2 59 ? 10.951 59.692 80.633 1.00 82.29 58 ARG P C 1
ATOM 7575 O O . ARG B 2 59 ? 10.309 59.392 81.626 1.00 93.18 58 ARG P O 1
ATOM 7583 N N . LEU B 2 60 ? 10.579 59.345 79.411 1.00 84.71 59 LEU P N 1
ATOM 7584 C CA . LEU B 2 60 ? 9.334 58.621 79.129 1.00 77.08 59 LEU P CA 1
ATOM 7585 C C . LEU B 2 60 ? 9.292 57.287 79.865 1.00 77.18 59 LEU P C 1
ATOM 7586 O O . LEU B 2 60 ? 8.223 56.809 80.261 1.00 72.14 59 LEU P O 1
ATOM 7591 N N . ALA B 2 61 ? 10.464 56.691 80.046 1.00 73.62 60 ALA P N 1
ATOM 7592 C CA . ALA B 2 61 ? 10.580 55.423 80.746 1.00 74.15 60 ALA P CA 1
ATOM 7593 C C . ALA B 2 61 ? 10.399 55.557 82.241 1.00 79.15 60 ALA P C 1
ATOM 7594 O O . ALA B 2 61 ? 9.942 54.614 82.869 1.00 78.63 60 ALA P O 1
ATOM 7596 N N . ARG B 2 62 ? 10.779 56.712 82.798 1.00 85.56 61 ARG P N 1
ATOM 7597 C CA . ARG B 2 62 ? 10.772 56.946 84.256 1.00 79.59 61 ARG P CA 1
ATOM 7598 C C . ARG B 2 62 ? 9.405 57.346 84.741 1.00 83.82 61 ARG P C 1
ATOM 7599 O O . ARG B 2 62 ? 9.031 56.986 85.858 1.00 98.31 61 ARG P O 1
ATOM 7607 N N . GLU B 2 63 ? 8.656 58.079 83.912 1.00 78.89 62 GLU P N 1
ATOM 7608 C CA . GLU B 2 63 ? 7.326 58.535 84.309 1.00 81.12 62 GLU P CA 1
ATOM 7609 C C . GLU B 2 63 ? 6.308 57.411 84.140 1.00 77.48 62 GLU P C 1
ATOM 7610 O O . GLU B 2 63 ? 5.112 57.584 84.338 1.00 87.27 62 GLU P O 1
ATOM 7616 N N . GLN B 2 64 ? 6.791 56.236 83.781 1.00 75.99 63 GLN P N 1
ATOM 7617 C CA . GLN B 2 64 ? 5.945 55.065 83.767 1.00 69.37 63 GLN P CA 1
ATOM 7618 C C . GLN B 2 64 ? 5.764 54.581 85.194 1.00 65.77 63 GLN P C 1
ATOM 7619 O O . GLN B 2 64 ? 6.743 54.452 85.945 1.00 62.80 63 GLN P O 1
ATOM 7625 N N . PRO B 2 65 ? 4.518 54.278 85.567 1.00 62.81 64 PRO P N 1
ATOM 7626 C CA . PRO B 2 65 ? 4.208 53.739 86.896 1.00 65.42 64 PRO P CA 1
ATOM 7627 C C . PRO B 2 65 ? 5.099 52.573 87.263 1.00 67.20 64 PRO P C 1
ATOM 7628 O O . PRO B 2 65 ? 5.413 51.742 86.406 1.00 68.25 64 PRO P O 1
ATOM 7632 N N . LEU B 2 66 ? 5.534 52.546 88.519 1.00 68.29 65 LEU P N 1
ATOM 7633 C CA . LEU B 2 66 ? 6.302 51.420 89.027 1.00 62.15 65 LEU P CA 1
ATOM 7634 C C . LEU B 2 66 ? 5.369 50.303 89.377 1.00 64.68 65 LEU P C 1
ATOM 7635 O O . LEU B 2 66 ? 4.278 50.529 89.929 1.00 66.04 65 LEU P O 1
ATOM 7640 N N . ASN B 2 67 ? 5.839 49.102 89.058 1.00 65.36 66 ASN P N 1
ATOM 7641 C CA . ASN B 2 67 ? 5.218 47.866 89.479 1.00 59.91 66 ASN P CA 1
ATOM 7642 C C . ASN B 2 67 ? 5.664 47.609 90.872 1.00 55.60 66 ASN P C 1
ATOM 7643 O O . ASN B 2 67 ? 6.839 47.685 91.139 1.00 58.95 66 ASN P O 1
ATOM 7648 N N . ILE B 2 68 ? 4.744 47.302 91.765 1.00 60.28 67 ILE P N 1
ATOM 7649 C CA . ILE B 2 68 ? 5.129 46.981 93.147 1.00 59.50 67 ILE P CA 1
ATOM 7650 C C . ILE B 2 68 ? 4.771 45.559 93.493 1.00 55.73 67 ILE P C 1
ATOM 7651 O O . ILE B 2 68 ? 4.747 45.212 94.641 1.00 67.74 67 ILE P O 1
ATOM 7656 N N . GLU B 2 69 ? 4.470 44.750 92.493 1.00 56.34 68 GLU P N 1
ATOM 7657 C CA . GLU B 2 69 ? 4.067 43.379 92.689 1.00 58.23 68 GLU P CA 1
ATOM 7658 C C . GLU B 2 69 ? 5.275 42.476 92.538 1.00 60.98 68 GLU P C 1
ATOM 7659 O O . GLU B 2 69 ? 5.753 42.228 91.439 1.00 64.33 68 GLU P O 1
ATOM 7665 N N . ALA B 2 70 ? 5.792 42.008 93.657 1.00 62.48 69 ALA P N 1
ATOM 7666 C CA . ALA B 2 70 ? 7.023 41.237 93.650 1.00 61.87 69 ALA P CA 1
ATOM 7667 C C . ALA B 2 70 ? 6.810 39.823 93.132 1.00 61.22 69 ALA P C 1
ATOM 7668 O O . ALA B 2 70 ? 7.658 39.306 92.425 1.00 67.97 69 ALA P O 1
ATOM 7670 N N . ASP B 2 71 ? 5.678 39.223 93.511 1.00 65.44 70 ASP P N 1
ATOM 7671 C CA . ASP B 2 71 ? 5.404 37.788 93.391 1.00 61.99 70 ASP P CA 1
ATOM 7672 C C . ASP B 2 71 ? 3.931 37.533 93.054 1.00 69.28 70 ASP P C 1
ATOM 7673 O O . ASP B 2 71 ? 3.067 38.422 93.104 1.00 72.81 70 ASP P O 1
ATOM 7678 N N . ALA B 2 72 ? 3.632 36.279 92.768 1.00 67.04 71 ALA P N 1
ATOM 7679 C CA . ALA B 2 72 ? 2.256 35.810 92.740 1.00 63.71 71 ALA P CA 1
ATOM 7680 C C . ALA B 2 72 ? 1.574 35.931 94.110 1.00 69.02 71 ALA P C 1
ATOM 7681 O O . ALA B 2 72 ? 0.358 36.088 94.195 1.00 72.71 71 ALA P O 1
ATOM 7683 N N . GLU B 2 73 ? 2.364 35.770 95.172 1.00 71.50 72 GLU P N 1
ATOM 7684 C CA . GLU B 2 73 ? 1.903 35.865 96.553 1.00 70.75 72 GLU P CA 1
ATOM 7685 C C . GLU B 2 73 ? 2.138 37.251 97.108 1.00 73.07 72 GLU P C 1
ATOM 7686 O O . GLU B 2 73 ? 1.846 37.525 98.288 1.00 73.45 72 GLU P O 1
ATOM 7692 N N . LEU B 2 74 ? 2.700 38.108 96.262 1.00 73.11 73 LEU P N 1
ATOM 7693 C CA . LEU B 2 74 ? 2.873 39.523 96.569 1.00 69.04 73 LEU P CA 1
ATOM 7694 C C . LEU B 2 74 ? 3.893 39.797 97.668 1.00 68.95 73 LEU P C 1
ATOM 7695 O O . LEU B 2 74 ? 3.778 40.771 98.397 1.00 66.62 73 LEU P O 1
ATOM 7700 N N . GLY B 2 75 ? 4.884 38.926 97.797 1.00 65.36 74 GLY P N 1
ATOM 7701 C CA . GLY B 2 75 ? 5.918 39.124 98.788 1.00 62.25 74 GLY P CA 1
ATOM 7702 C C . GLY B 2 75 ? 5.552 38.612 100.161 1.00 61.04 74 GLY P C 1
ATOM 7703 O O . GLY B 2 75 ? 6.380 38.644 101.060 1.00 63.60 74 GLY P O 1
ATOM 7704 N N . MET B 2 76 ? 4.321 38.134 100.341 1.00 62.86 75 MET P N 1
ATOM 7705 C CA . MET B 2 76 ? 3.922 37.500 101.615 1.00 62.79 75 MET P CA 1
ATOM 7706 C C . MET B 2 76 ? 3.622 36.036 101.379 1.00 62.82 75 MET P C 1
ATOM 7707 O O . MET B 2 76 ? 2.463 35.667 101.177 1.00 65.13 75 MET P O 1
ATOM 7712 N N . PRO B 2 77 ? 4.675 35.212 101.358 1.00 61.75 76 PRO P N 1
ATOM 7713 C CA . PRO B 2 77 ? 4.560 33.830 100.941 1.00 63.79 76 PRO P CA 1
ATOM 7714 C C . PRO B 2 77 ? 3.919 32.985 102.031 1.00 67.51 76 PRO P C 1
ATOM 7715 O O . PRO B 2 77 ? 4.409 32.939 103.184 1.00 70.30 76 PRO P O 1
ATOM 7719 N N . LEU B 2 78 ? 2.834 32.318 101.667 1.00 64.63 77 LEU P N 1
ATOM 7720 C CA . LEU B 2 78 ? 2.118 31.498 102.615 1.00 71.99 77 LEU P CA 1
ATOM 7721 C C . LEU B 2 78 ? 2.620 30.067 102.473 1.00 76.01 77 LEU P C 1
ATOM 7722 O O . LEU B 2 78 ? 2.341 29.415 101.463 1.00 70.63 77 LEU P O 1
ATOM 7727 N N . ASP B 2 79 ? 3.381 29.593 103.456 1.00 74.07 78 ASP P N 1
ATOM 7728 C CA . ASP B 2 79 ? 3.596 28.162 103.580 1.00 86.65 78 ASP P CA 1
ATOM 7729 C C . ASP B 2 79 ? 3.417 27.699 105.033 1.00 88.08 78 ASP P C 1
ATOM 7730 O O . ASP B 2 79 ? 3.798 28.402 105.991 1.00 78.11 78 ASP P O 1
ATOM 7735 N N . LEU B 2 80 ? 2.817 26.515 105.171 1.00 82.78 79 LEU P N 1
ATOM 7736 C CA . LEU B 2 80 ? 2.567 25.935 106.481 1.00 81.84 79 LEU P CA 1
ATOM 7737 C C . LEU B 2 80 ? 3.769 25.156 106.973 1.00 80.73 79 LEU P C 1
ATOM 7738 O O . LEU B 2 80 ? 3.860 24.814 108.154 1.00 80.11 79 LEU P O 1
ATOM 7743 N N . VAL B 2 81 ? 4.695 24.893 106.059 1.00 80.41 80 VAL P N 1
ATOM 7744 C CA . VAL B 2 81 ? 5.859 24.071 106.346 1.00 77.42 80 VAL P CA 1
ATOM 7745 C C . VAL B 2 81 ? 6.598 24.646 107.522 1.00 71.60 80 VAL P C 1
ATOM 7746 O O . VAL B 2 81 ? 6.968 25.805 107.501 1.00 75.10 80 VAL P O 1
ATOM 7750 N N . GLY B 2 82 ? 6.817 23.814 108.528 1.00 67.28 81 GLY P N 1
ATOM 7751 C CA . GLY B 2 82 ? 7.511 24.217 109.730 1.00 71.10 81 GLY P CA 1
ATOM 7752 C C . GLY B 2 82 ? 6.581 24.672 110.840 1.00 77.09 81 GLY P C 1
ATOM 7753 O O . GLY B 2 82 ? 7.027 24.837 111.992 1.00 81.64 81 GLY P O 1
ATOM 7754 N N . MET B 2 83 ? 5.296 24.845 110.510 1.00 67.25 82 MET P N 1
ATOM 7755 C CA . MET B 2 83 ? 4.341 25.447 111.423 1.00 69.84 82 MET P CA 1
ATOM 7756 C C . MET B 2 83 ? 3.840 24.359 112.358 1.00 70.03 82 MET P C 1
ATOM 7757 O O . MET B 2 83 ? 3.223 23.401 111.887 1.00 77.58 82 MET P O 1
ATOM 7762 N N . PRO B 2 84 ? 4.081 24.495 113.679 1.00 69.58 83 PRO P N 1
ATOM 7763 C CA . PRO B 2 84 ? 4.264 23.295 114.510 1.00 74.21 83 PRO P CA 1
ATOM 7764 C C . PRO B 2 84 ? 3.342 22.087 114.369 1.00 79.70 83 PRO P C 1
ATOM 7765 O O . PRO B 2 84 ? 3.857 20.988 114.217 1.00 101.29 83 PRO P O 1
ATOM 7769 N N . GLY B 2 85 ? 2.031 22.231 114.407 1.00 80.34 84 GLY P N 1
ATOM 7770 C CA . GLY B 2 85 ? 1.182 21.030 114.404 1.00 77.66 84 GLY P CA 1
ATOM 7771 C C . GLY B 2 85 ? 0.312 20.800 113.185 1.00 83.68 84 GLY P C 1
ATOM 7772 O O . GLY B 2 85 ? -0.408 19.814 113.131 1.00 78.20 84 GLY P O 1
ATOM 7773 N N . VAL B 2 86 ? 0.376 21.703 112.210 1.00 86.45 85 VAL P N 1
ATOM 7774 C CA . VAL B 2 86 ? -0.691 21.822 111.189 1.00 89.63 85 VAL P CA 1
ATOM 7775 C C . VAL B 2 86 ? -0.972 20.591 110.329 1.00 86.46 85 VAL P C 1
ATOM 7776 O O . VAL B 2 86 ? -2.088 20.395 109.848 1.00 89.39 85 VAL P O 1
ATOM 7780 N N . PHE B 2 87 ? 0.045 19.782 110.116 1.00 83.78 86 PHE P N 1
ATOM 7781 C CA . PHE B 2 87 ? -0.090 18.596 109.293 1.00 84.47 86 PHE P CA 1
ATOM 7782 C C . PHE B 2 87 ? -0.755 17.456 110.041 1.00 90.97 86 PHE P C 1
ATOM 7783 O O . PHE B 2 87 ? -1.345 16.558 109.440 1.00 78.61 86 PHE P O 1
ATOM 7791 N N . ASP B 2 88 ? -0.618 17.510 111.364 1.00 103.94 87 ASP P N 1
ATOM 7792 C CA . ASP B 2 88 ? -1.476 16.793 112.295 1.00 99.44 87 ASP P CA 1
ATOM 7793 C C . ASP B 2 88 ? -2.684 17.706 112.458 1.00 107.12 87 ASP P C 1
ATOM 7794 O O . ASP B 2 88 ? -2.926 18.599 111.630 1.00 108.31 87 ASP P O 1
ATOM 7799 N N . GLY B 2 89 ? -3.454 17.500 113.515 1.00 109.62 88 GLY P N 1
ATOM 7800 C CA . GLY B 2 89 ? -4.695 18.254 113.682 1.00 110.44 88 GLY P CA 1
ATOM 7801 C C . GLY B 2 89 ? -4.693 19.778 113.765 1.00 94.67 88 GLY P C 1
ATOM 7802 O O . GLY B 2 89 ? -5.598 20.409 113.228 1.00 90.15 88 GLY P O 1
ATOM 7803 N N . ASP B 2 90 ? -3.711 20.385 114.429 1.00 91.70 89 ASP P N 1
ATOM 7804 C CA . ASP B 2 90 ? -3.955 21.730 114.971 1.00 105.40 89 ASP P CA 1
ATOM 7805 C C . ASP B 2 90 ? -3.390 22.879 114.129 1.00 100.17 89 ASP P C 1
ATOM 7806 O O . ASP B 2 90 ? -2.204 22.901 113.790 1.00 98.71 89 ASP P O 1
ATOM 7811 N N . GLU B 2 91 ? -4.272 23.826 113.802 1.00 91.59 90 GLU P N 1
ATOM 7812 C CA . GLU B 2 91 ? -3.879 25.087 113.195 1.00 85.19 90 GLU P CA 1
ATOM 7813 C C . GLU B 2 91 ? -3.578 26.132 114.278 1.00 77.43 90 GLU P C 1
ATOM 7814 O O . GLU B 2 91 ? -3.552 27.305 113.980 1.00 84.93 90 GLU P O 1
ATOM 7820 N N . SER B 2 92 ? -3.339 25.733 115.523 1.00 73.02 91 SER P N 1
ATOM 7821 C CA . SER B 2 92 ? -3.028 26.714 116.568 1.00 77.92 91 SER P CA 1
ATOM 7822 C C . SER B 2 92 ? -2.058 27.795 116.057 1.00 83.43 91 SER P C 1
ATOM 7823 O O . SER B 2 92 ? -2.333 28.988 116.184 1.00 89.22 91 SER P O 1
ATOM 7826 N N . SER B 2 93 ? -0.950 27.369 115.447 1.00 84.70 92 SER P N 1
ATOM 7827 C CA . SER B 2 93 ? 0.169 28.261 115.125 1.00 81.19 92 SER P CA 1
ATOM 7828 C C . SER B 2 93 ? -0.237 29.420 114.241 1.00 77.13 92 SER P C 1
ATOM 7829 O O . SER B 2 93 ? 0.290 30.533 114.381 1.00 70.85 92 SER P O 1
ATOM 7832 N N . ILE B 2 94 ? -1.164 29.137 113.332 1.00 69.36 93 ILE P N 1
ATOM 7833 C CA . ILE B 2 94 ? -1.661 30.121 112.371 1.00 68.17 93 ILE P CA 1
ATOM 7834 C C . ILE B 2 94 ? -3.069 30.637 112.672 1.00 68.80 93 ILE P C 1
ATOM 7835 O O . ILE B 2 94 ? -3.798 31.035 111.753 1.00 62.13 93 ILE P O 1
ATOM 7840 N N . GLN B 2 95 ? -3.438 30.610 113.957 1.00 76.39 94 GLN P N 1
ATOM 7841 C CA . GLN B 2 95 ? -4.767 31.011 114.413 1.00 72.45 94 GLN P CA 1
ATOM 7842 C C . GLN B 2 95 ? -4.687 32.222 115.314 1.00 70.63 94 GLN P C 1
ATOM 7843 O O . GLN B 2 95 ? -3.828 32.326 116.185 1.00 74.34 94 GLN P O 1
ATOM 7849 N N . ALA B 2 96 ? -5.608 33.142 115.094 1.00 72.77 95 ALA P N 1
ATOM 7850 C CA . ALA B 2 96 ? -5.677 34.354 115.888 1.00 73.01 95 ALA P CA 1
ATOM 7851 C C . ALA B 2 96 ? -6.140 34.067 117.300 1.00 69.57 95 ALA P C 1
ATOM 7852 O O . ALA B 2 96 ? -7.109 33.338 117.497 1.00 70.37 95 ALA P O 1
ATOM 7854 N N . PRO B 2 97 ? -5.481 34.684 118.289 1.00 69.03 96 PRO P N 1
ATOM 7855 C CA . PRO B 2 97 ? -5.895 34.515 119.683 1.00 65.02 96 PRO P CA 1
ATOM 7856 C C . PRO B 2 97 ? -7.371 34.867 119.873 1.00 77.73 96 PRO P C 1
ATOM 7857 O O . PRO B 2 97 ? -7.930 35.638 119.085 1.00 84.10 96 PRO P O 1
ATOM 7861 N N . ALA B 2 98 ? -7.999 34.269 120.888 1.00 86.00 97 ALA P N 1
ATOM 7862 C CA . ALA B 2 98 ? -9.390 34.562 121.237 1.00 79.71 97 ALA P CA 1
ATOM 7863 C C . ALA B 2 98 ? -9.538 36.017 121.653 1.00 79.09 97 ALA P C 1
ATOM 7864 O O . ALA B 2 98 ? -10.504 36.673 121.282 1.00 86.21 97 ALA P O 1
ATOM 7866 N N . GLN B 2 99 ? -8.551 36.507 122.403 1.00 79.97 98 GLN P N 1
ATOM 7867 C CA . GLN B 2 99 ? -8.521 37.879 122.899 1.00 83.30 98 GLN P CA 1
ATOM 7868 C C . GLN B 2 99 ? -7.601 38.764 122.036 1.00 83.65 98 GLN P C 1
ATOM 7869 O O . GLN B 2 99 ? -6.372 38.665 122.153 1.00 74.85 98 GLN P O 1
ATOM 7875 N N . PRO B 2 100 ? -8.188 39.631 121.167 1.00 93.89 99 PRO P N 1
ATOM 7876 C CA . PRO B 2 100 ? -7.382 40.597 120.370 1.00 89.39 99 PRO P CA 1
ATOM 7877 C C . PRO B 2 100 ? -6.454 41.448 121.256 1.00 82.26 99 PRO P C 1
ATOM 7878 O O . PRO B 2 100 ? -6.906 42.001 122.249 1.00 83.62 99 PRO P O 1
ATOM 7882 N N . PRO B 2 101 ? -5.157 41.521 120.921 1.00 75.41 100 PRO P N 1
ATOM 7883 C CA . PRO B 2 101 ? -4.224 42.260 121.765 1.00 74.46 100 PRO P CA 1
ATOM 7884 C C . PRO B 2 101 ? -4.390 43.766 121.619 1.00 78.68 100 PRO P C 1
ATOM 7885 O O . PRO B 2 101 ? -4.899 44.245 120.600 1.00 79.63 100 PRO P O 1
ATOM 7889 N N . PRO B 2 102 ? -3.955 44.520 122.626 1.00 71.90 101 PRO P N 1
ATOM 7890 C CA . PRO B 2 102 ? -4.011 45.953 122.467 1.00 73.33 101 PRO P CA 1
ATOM 7891 C C . PRO B 2 102 ? -3.225 46.386 121.217 1.00 72.81 101 PRO P C 1
ATOM 7892 O O . PRO B 2 102 ? -2.222 45.771 120.869 1.00 72.43 101 PRO P O 1
ATOM 7896 N N . VAL B 2 103 ? -3.673 47.435 120.551 1.00 68.84 102 VAL P N 1
ATOM 7897 C CA . VAL B 2 103 ? -3.045 47.857 119.310 1.00 60.91 102 VAL P CA 1
ATOM 7898 C C . VAL B 2 103 ? -1.764 48.617 119.610 1.00 61.08 102 VAL P C 1
ATOM 7899 O O . VAL B 2 103 ? -1.739 49.496 120.442 1.00 68.13 102 VAL P O 1
ATOM 7903 N N . HIS B 2 104 ? -0.706 48.254 118.912 1.00 63.11 103 HIS P N 1
ATOM 7904 C CA . HIS B 2 104 ? 0.574 48.948 118.970 1.00 60.83 103 HIS P CA 1
ATOM 7905 C C . HIS B 2 104 ? 0.432 50.318 118.294 1.00 65.29 103 HIS P C 1
ATOM 7906 O O . HIS B 2 104 ? -0.172 50.435 117.222 1.00 62.90 103 HIS P O 1
ATOM 7913 N N . PRO B 2 105 ? 0.976 51.368 118.916 1.00 67.92 104 PRO P N 1
ATOM 7914 C CA . PRO B 2 105 ? 0.966 52.753 118.435 1.00 66.44 104 PRO P CA 1
ATOM 7915 C C . PRO B 2 105 ? 1.372 52.924 116.978 1.00 63.23 104 PRO P C 1
ATOM 7916 O O . PRO B 2 105 ? 0.818 53.769 116.282 1.00 62.09 104 PRO P O 1
ATOM 7920 N N . HIS B 2 106 ? 2.348 52.136 116.550 1.00 59.21 105 HIS P N 1
ATOM 7921 C CA . HIS B 2 106 ? 2.836 52.134 115.173 1.00 58.86 105 HIS P CA 1
ATOM 7922 C C . HIS B 2 106 ? 1.987 51.360 114.194 1.00 56.30 105 HIS P C 1
ATOM 7923 O O . HIS B 2 106 ? 2.181 51.502 113.010 1.00 64.23 105 HIS P O 1
ATOM 7930 N N . ASP B 2 107 ? 1.079 50.524 114.680 1.00 58.56 106 ASP P N 1
ATOM 7931 C CA . ASP B 2 107 ? 0.080 49.890 113.820 1.00 58.98 106 ASP P CA 1
ATOM 7932 C C . ASP B 2 107 ? -1.195 50.711 113.719 1.00 61.34 106 ASP P C 1
ATOM 7933 O O . ASP B 2 107 ? -1.985 50.500 112.812 1.00 67.30 106 ASP P O 1
ATOM 7938 N N . ARG B 2 108 ? -1.396 51.665 114.623 1.00 69.19 107 ARG P N 1
ATOM 7939 C CA . ARG B 2 108 ? -2.630 52.470 114.609 1.00 68.28 107 ARG P CA 1
ATOM 7940 C C . ARG B 2 108 ? -2.797 53.144 113.260 1.00 63.12 107 ARG P C 1
ATOM 7941 O O . ARG B 2 108 ? -3.859 53.031 112.659 1.00 68.09 107 ARG P O 1
ATOM 7949 N N . PRO B 2 109 ? -1.738 53.775 112.736 1.00 60.74 108 PRO P N 1
ATOM 7950 C CA . PRO B 2 109 ? -1.879 54.413 111.424 1.00 62.62 108 PRO P CA 1
ATOM 7951 C C . PRO B 2 109 ? -2.174 53.456 110.280 1.00 61.65 108 PRO P C 1
ATOM 7952 O O . PRO B 2 109 ? -2.730 53.864 109.278 1.00 60.77 108 PRO P O 1
ATOM 7956 N N . LEU B 2 110 ? -1.777 52.197 110.414 1.00 65.11 109 LEU P N 1
ATOM 7957 C CA . LEU B 2 110 ? -2.051 51.204 109.380 1.00 56.72 109 LEU P CA 1
ATOM 7958 C C . LEU B 2 110 ? -3.448 50.687 109.482 1.00 58.05 109 LEU P C 1
ATOM 7959 O O . LEU B 2 110 ? -3.981 50.226 108.498 1.00 64.09 109 LEU P O 1
ATOM 7964 N N . LEU B 2 111 ? -4.042 50.724 110.672 1.00 59.13 110 LEU P N 1
ATOM 7965 C CA . LEU B 2 111 ? -5.409 50.212 110.855 1.00 59.98 110 LEU P CA 1
ATOM 7966 C C . LEU B 2 111 ? -6.552 51.187 110.449 1.00 59.88 110 LEU P C 1
ATOM 7967 O O . LEU B 2 111 ? -7.727 50.796 110.356 1.00 53.88 110 LEU P O 1
ATOM 7972 N N . ARG B 2 112 ? -6.198 52.438 110.168 1.00 61.27 111 ARG P N 1
ATOM 7973 C CA . ARG B 2 112 ? -7.184 53.440 109.824 1.00 62.67 111 ARG P CA 1
ATOM 7974 C C . ARG B 2 112 ? -7.995 52.995 108.607 1.00 68.24 111 ARG P C 1
ATOM 7975 O O . ARG B 2 112 ? -7.427 52.610 107.578 1.00 63.13 111 ARG P O 1
ATOM 7983 N N . PRO B 2 113 ? -9.336 53.028 108.732 1.00 68.30 112 PRO P N 1
ATOM 7984 C CA . PRO B 2 113 ? -10.200 52.697 107.610 1.00 65.76 112 PRO P CA 1
ATOM 7985 C C . PRO B 2 113 ? -9.931 53.545 106.392 1.00 60.87 112 PRO P C 1
ATOM 7986 O O . PRO B 2 113 ? -9.508 54.665 106.510 1.00 66.26 112 PRO P O 1
ATOM 7990 N N . LEU B 2 114 ? -10.180 52.996 105.225 1.00 62.24 113 LEU P N 1
ATOM 7991 C CA . LEU B 2 114 ? -9.983 53.718 103.988 1.00 67.88 113 LEU P CA 1
ATOM 7992 C C . LEU B 2 114 ? -10.667 55.104 103.983 1.00 74.30 113 LEU P C 1
ATOM 7993 O O . LEU B 2 114 ? -10.111 56.094 103.511 1.00 69.17 113 LEU P O 1
ATOM 7998 N N . SER B 2 115 ? -11.883 55.151 104.506 1.00 79.15 114 SER P N 1
ATOM 7999 C CA . SER B 2 115 ? -12.643 56.395 104.622 1.00 81.60 114 SER P CA 1
ATOM 8000 C C . SER B 2 115 ? -11.856 57.473 105.385 1.00 82.31 114 SER P C 1
ATOM 8001 O O . SER B 2 115 ? -11.797 58.638 104.983 1.00 89.94 114 SER P O 1
ATOM 8004 N N . THR B 2 116 ? -11.253 57.066 106.494 1.00 80.91 115 THR P N 1
ATOM 8005 C CA . THR B 2 116 ? -10.414 57.943 107.320 1.00 78.62 115 THR P CA 1
ATOM 8006 C C . THR B 2 116 ? -9.208 58.540 106.599 1.00 80.15 115 THR P C 1
ATOM 8007 O O . THR B 2 116 ? -8.599 59.491 107.086 1.00 77.11 115 THR P O 1
ATOM 8011 N N . LEU B 2 117 ? -8.831 57.956 105.468 1.00 81.10 116 LEU P N 1
ATOM 8012 C CA . LEU B 2 117 ? -7.574 58.311 104.806 1.00 78.44 116 LEU P CA 1
ATOM 8013 C C . LEU B 2 117 ? -7.572 59.661 104.102 1.00 85.67 116 LEU P C 1
ATOM 8014 O O . LEU B 2 117 ? -6.507 60.246 103.911 1.00 93.78 116 LEU P O 1
ATOM 8019 N N . GLY B 2 118 ? -8.739 60.135 103.675 1.00 88.49 117 GLY P N 1
ATOM 8020 C CA . GLY B 2 118 ? -8.802 61.372 102.904 1.00 94.76 117 GLY P CA 1
ATOM 8021 C C . GLY B 2 118 ? -8.997 61.069 101.433 1.00 103.13 117 GLY P C 1
ATOM 8022 O O . GLY B 2 118 ? -9.522 60.005 101.082 1.00 97.60 117 GLY P O 1
ATOM 8023 N N . LYS B 2 119 ? -8.569 62.000 100.580 1.00 106.08 118 LYS P N 1
ATOM 8024 C CA . LYS B 2 119 ? -8.775 61.894 99.130 1.00 104.95 118 LYS P CA 1
ATOM 8025 C C . LYS B 2 119 ? -7.457 61.528 98.417 1.00 94.98 118 LYS P C 1
ATOM 8026 O O . LYS B 2 119 ? -6.407 62.104 98.715 1.00 82.90 118 LYS P O 1
ATOM 8032 N N . PRO B 2 120 ? -7.498 60.558 97.482 1.00 90.25 119 PRO P N 1
ATOM 8033 C CA . PRO B 2 120 ? -6.245 60.162 96.814 1.00 88.89 119 PRO P CA 1
ATOM 8034 C C . PRO B 2 120 ? -5.479 61.326 96.135 1.00 95.02 119 PRO P C 1
ATOM 8035 O O . PRO B 2 120 ? -4.352 61.150 95.616 1.00 89.84 119 PRO P O 1
ATOM 8039 N N . THR C 3 11 ? 24.548 75.073 32.187 1.00 112.12 164 THR C N 1
ATOM 8040 C CA . THR C 3 11 ? 25.910 75.365 31.774 1.00 119.71 164 THR C CA 1
ATOM 8041 C C . THR C 3 11 ? 26.676 75.849 32.986 1.00 122.46 164 THR C C 1
ATOM 8042 O O . THR C 3 11 ? 27.370 76.860 32.947 1.00 125.14 164 THR C O 1
ATOM 8046 N N . LEU C 3 12 ? 26.538 75.106 34.067 1.00 123.70 165 LEU C N 1
ATOM 8047 C CA . LEU C 3 12 ? 26.983 75.534 35.383 1.00 125.10 165 LEU C CA 1
ATOM 8048 C C . LEU C 3 12 ? 28.447 75.159 35.599 1.00 114.30 165 LEU C C 1
ATOM 8049 O O . LEU C 3 12 ? 28.838 74.010 35.423 1.00 119.10 165 LEU C O 1
ATOM 8054 N N . ASP C 3 13 ? 29.245 76.149 35.972 1.00 109.06 166 ASP C N 1
ATOM 8055 C CA . ASP C 3 13 ? 30.532 75.936 36.648 1.00 113.12 166 ASP C CA 1
ATOM 8056 C C . ASP C 3 13 ? 30.274 75.053 37.895 1.00 117.03 166 ASP C C 1
ATOM 8057 O O . ASP C 3 13 ? 29.234 75.189 38.536 1.00 132.47 166 ASP C O 1
ATOM 8062 N N . PRO C 3 14 ? 31.190 74.126 38.230 1.00 122.97 167 PRO C N 1
ATOM 8063 C CA . PRO C 3 14 ? 31.012 73.276 39.430 1.00 123.04 167 PRO C CA 1
ATOM 8064 C C . PRO C 3 14 ? 30.823 74.032 40.745 1.00 117.95 167 PRO C C 1
ATOM 8065 O O . PRO C 3 14 ? 30.015 73.629 41.596 1.00 115.05 167 PRO C O 1
ATOM 8069 N N . ARG C 3 15 ? 31.611 75.091 40.909 1.00 112.18 168 ARG C N 1
ATOM 8070 C CA . ARG C 3 15 ? 31.538 75.951 42.085 1.00 120.70 168 ARG C CA 1
ATOM 8071 C C . ARG C 3 15 ? 30.169 76.642 42.198 1.00 130.40 168 ARG C C 1
ATOM 8072 O O . ARG C 3 15 ? 29.565 76.659 43.273 1.00 138.01 168 ARG C O 1
ATOM 8080 N N . LEU C 3 16 ? 29.690 77.200 41.086 1.00 128.80 169 LEU C N 1
ATOM 8081 C CA . LEU C 3 16 ? 28.346 77.804 41.018 1.00 112.46 169 LEU C CA 1
ATOM 8082 C C . LEU C 3 16 ? 27.267 76.793 41.366 1.00 106.35 169 LEU C C 1
ATOM 8083 O O . LEU C 3 16 ? 26.343 77.112 42.108 1.00 105.84 169 LEU C O 1
ATOM 8088 N N . ALA C 3 17 ? 27.393 75.583 40.817 1.00 102.63 170 ALA C N 1
ATOM 8089 C CA . ALA C 3 17 ? 26.389 74.532 40.978 1.00 111.04 170 ALA C CA 1
ATOM 8090 C C . ALA C 3 17 ? 26.198 74.167 42.435 1.00 112.59 170 ALA C C 1
ATOM 8091 O O . ALA C 3 17 ? 25.073 73.867 42.861 1.00 110.71 170 ALA C O 1
ATOM 8093 N N . GLN C 3 18 ? 27.298 74.181 43.190 1.00 113.15 171 GLN C N 1
ATOM 8094 C CA . GLN C 3 18 ? 27.240 73.845 44.615 1.00 112.10 171 GLN C CA 1
ATOM 8095 C C . GLN C 3 18 ? 26.791 75.071 45.426 1.00 97.53 171 GLN C C 1
ATOM 8096 O O . GLN C 3 18 ? 26.065 74.941 46.410 1.00 93.96 171 GLN C O 1
ATOM 8102 N N . ILE C 3 19 ? 27.160 76.265 44.975 1.00 93.41 172 ILE C N 1
ATOM 8103 C CA . ILE C 3 19 ? 26.645 77.498 45.585 1.00 94.10 172 ILE C CA 1
ATOM 8104 C C . ILE C 3 19 ? 25.110 77.548 45.484 1.00 95.56 172 ILE C C 1
ATOM 8105 O O . ILE C 3 19 ? 24.415 77.866 46.453 1.00 100.85 172 ILE C O 1
ATOM 8110 N N . TYR C 3 20 ? 24.591 77.221 44.306 1.00 89.80 173 TYR C N 1
ATOM 8111 C CA . TYR C 3 20 ? 23.153 77.171 44.078 1.00 83.01 173 TYR C CA 1
ATOM 8112 C C . TYR C 3 20 ? 22.496 76.049 44.867 1.00 86.06 173 TYR C C 1
ATOM 8113 O O . TYR C 3 20 ? 21.313 76.124 45.199 1.00 89.63 173 TYR C O 1
ATOM 8122 N N . SER C 3 21 ? 23.253 74.998 45.152 1.00 91.04 174 SER C N 1
ATOM 8123 C CA . SER C 3 21 ? 22.729 73.854 45.888 1.00 96.76 174 SER C CA 1
ATOM 8124 C C . SER C 3 21 ? 22.136 74.293 47.223 1.00 90.32 174 SER C C 1
ATOM 8125 O O . SER C 3 21 ? 21.064 73.828 47.621 1.00 77.54 174 SER C O 1
ATOM 8128 N N . GLY C 3 22 ? 22.843 75.200 47.894 1.00 88.12 175 GLY C N 1
ATOM 8129 C CA . GLY C 3 22 ? 22.415 75.717 49.200 1.00 94.52 175 GLY C CA 1
ATOM 8130 C C . GLY C 3 22 ? 21.195 76.631 49.161 1.00 94.80 175 GLY C C 1
ATOM 8131 O O . GLY C 3 22 ? 20.552 76.863 50.193 1.00 86.80 175 GLY C O 1
ATOM 8132 N N . GLU C 3 23 ? 20.896 77.156 47.968 1.00 91.47 176 GLU C N 1
ATOM 8133 C CA . GLU C 3 23 ? 19.776 78.075 47.742 1.00 78.70 176 GLU C CA 1
ATOM 8134 C C . GLU C 3 23 ? 18.481 77.327 47.539 1.00 76.42 176 GLU C C 1
ATOM 8135 O O . GLU C 3 23 ? 18.473 76.283 46.893 1.00 91.05 176 GLU C O 1
ATOM 8141 N N . ARG C 3 24 ? 17.397 77.875 48.092 1.00 73.55 177 ARG C N 1
ATOM 8142 C CA . ARG C 3 24 ? 16.027 77.380 47.873 1.00 75.76 177 ARG C CA 1
ATOM 8143 C C . ARG C 3 24 ? 15.119 78.538 47.419 1.00 74.45 177 ARG C C 1
ATOM 8144 O O . ARG C 3 24 ? 14.959 79.541 48.102 1.00 72.17 177 ARG C O 1
ATOM 8152 N N . ARG C 3 25 ? 14.523 78.414 46.249 1.00 77.58 178 ARG C N 1
ATOM 8153 C CA . ARG C 3 25 ? 13.773 79.546 45.714 1.00 83.54 178 ARG C CA 1
ATOM 8154 C C . ARG C 3 25 ? 12.487 79.748 46.520 1.00 76.62 178 ARG C C 1
ATOM 8155 O O . ARG C 3 25 ? 11.964 78.813 47.106 1.00 76.59 178 ARG C O 1
ATOM 8163 N N . MET C 3 26 ? 12.005 80.978 46.595 1.00 76.66 179 MET C N 1
ATOM 8164 C CA . MET C 3 26 ? 10.688 81.211 47.191 1.00 76.97 179 MET C CA 1
ATOM 8165 C C . MET C 3 26 ? 9.775 81.968 46.263 1.00 77.11 179 MET C C 1
ATOM 8166 O O . MET C 3 26 ? 8.742 82.482 46.690 1.00 82.12 179 MET C O 1
ATOM 8171 N N . GLY C 3 27 ? 10.157 82.019 44.991 1.00 78.45 180 GLY C N 1
ATOM 8172 C CA . GLY C 3 27 ? 9.328 82.593 43.935 1.00 77.46 180 GLY C CA 1
ATOM 8173 C C . GLY C 3 27 ? 10.126 82.640 42.652 1.00 82.66 180 GLY C C 1
ATOM 8174 O O . GLY C 3 27 ? 11.370 82.735 42.657 1.00 83.44 180 GLY C O 1
ATOM 8175 N N . ASP C 3 28 ? 9.417 82.585 41.541 1.00 83.97 181 ASP C N 1
ATOM 8176 C CA . ASP C 3 28 ? 10.060 82.543 40.244 1.00 82.65 181 ASP C CA 1
ATOM 8177 C C . ASP C 3 28 ? 9.134 83.190 39.227 1.00 75.60 181 ASP C C 1
ATOM 8178 O O . ASP C 3 28 ? 8.155 83.820 39.601 1.00 74.92 181 ASP C O 1
ATOM 8183 N N . ARG C 3 29 ? 9.449 83.027 37.948 1.00 75.96 182 ARG C N 1
ATOM 8184 C CA . ARG C 3 29 ? 8.566 83.448 36.870 1.00 77.96 182 ARG C CA 1
ATOM 8185 C C . ARG C 3 29 ? 7.130 83.028 37.180 1.00 80.08 182 ARG C C 1
ATOM 8186 O O . ARG C 3 29 ? 6.231 83.848 37.228 1.00 86.98 182 ARG C O 1
ATOM 8194 N N . ASN C 3 30 ? 6.943 81.743 37.429 1.00 82.29 183 ASN C N 1
ATOM 8195 C CA . ASN C 3 30 ? 5.621 81.154 37.450 1.00 82.16 183 ASN C CA 1
ATOM 8196 C C . ASN C 3 30 ? 4.829 81.529 38.694 1.00 88.85 183 ASN C C 1
ATOM 8197 O O . ASN C 3 30 ? 3.630 81.827 38.625 1.00 95.38 183 ASN C O 1
ATOM 8202 N N . THR C 3 31 ? 5.502 81.491 39.835 1.00 85.32 184 THR C N 1
ATOM 8203 C CA . THR C 3 31 ? 4.881 81.803 41.112 1.00 82.08 184 THR C CA 1
ATOM 8204 C C . THR C 3 31 ? 4.461 83.249 41.171 1.00 80.22 184 THR C C 1
ATOM 8205 O O . THR C 3 31 ? 3.587 83.592 41.945 1.00 74.85 184 THR C O 1
ATOM 8209 N N . ALA C 3 32 ? 5.118 84.097 40.383 1.00 81.65 185 ALA C N 1
ATOM 8210 C CA . ALA C 3 32 ? 4.756 85.508 40.301 1.00 82.46 185 ALA C CA 1
ATOM 8211 C C . ALA C 3 32 ? 3.359 85.687 39.751 1.00 78.35 185 ALA C C 1
ATOM 8212 O O . ALA C 3 32 ? 2.628 86.554 40.209 1.00 78.48 185 ALA C O 1
ATOM 8214 N N . LEU C 3 33 ? 2.988 84.845 38.792 1.00 70.09 186 LEU C N 1
ATOM 8215 C CA . LEU C 3 33 ? 1.685 84.941 38.152 1.00 69.28 186 LEU C CA 1
ATOM 8216 C C . LEU C 3 33 ? 0.517 84.547 39.059 1.00 69.48 186 LEU C C 1
ATOM 8217 O O . LEU C 3 33 ? -0.640 84.756 38.713 1.00 69.08 186 LEU C O 1
ATOM 8222 N N . ARG C 3 34 ? 0.821 83.970 40.211 1.00 74.79 187 ARG C N 1
ATOM 8223 C CA . ARG C 3 34 ? -0.202 83.605 41.192 1.00 79.49 187 ARG C CA 1
ATOM 8224 C C . ARG C 3 34 ? -0.629 84.840 41.961 1.00 76.91 187 ARG C C 1
ATOM 8225 O O . ARG C 3 34 ? -1.686 84.855 42.601 1.00 86.36 187 ARG C O 1
ATOM 8233 N N . GLY C 3 35 ? 0.207 85.868 41.915 1.00 68.32 188 GLY C N 1
ATOM 8234 C CA . GLY C 3 35 ? -0.173 87.170 42.439 1.00 72.64 188 GLY C CA 1
ATOM 8235 C C . GLY C 3 35 ? 0.182 87.317 43.893 1.00 74.15 188 GLY C C 1
ATOM 8236 O O . GLY C 3 35 ? 0.935 86.525 44.408 1.00 80.20 188 GLY C O 1
ATOM 8237 N N . ILE C 3 36 ? -0.383 88.331 44.541 1.00 85.78 189 ILE C N 1
ATOM 8238 C CA . ILE C 3 36 ? -0.088 88.678 45.938 1.00 93.69 189 ILE C CA 1
ATOM 8239 C C . ILE C 3 36 ? -0.717 87.723 46.961 1.00 100.41 189 ILE C C 1
ATOM 8240 O O . ILE C 3 36 ? -0.180 87.556 48.064 1.00 96.81 189 ILE C O 1
ATOM 8245 N N . LYS C 3 37 ? -1.867 87.142 46.612 1.00 100.63 190 LYS C N 1
ATOM 8246 C CA . LYS C 3 37 ? -2.453 86.027 47.372 1.00 108.41 190 LYS C CA 1
ATOM 8247 C C . LYS C 3 37 ? -3.077 84.983 46.435 1.00 107.86 190 LYS C C 1
ATOM 8248 O O . LYS C 3 37 ? -4.141 85.241 45.850 1.00 103.50 190 LYS C O 1
ATOM 8254 N N . PRO C 3 38 ? -2.439 83.791 46.324 1.00 98.03 191 PRO C N 1
ATOM 8255 C CA . PRO C 3 38 ? -2.947 82.703 45.488 1.00 101.46 191 PRO C CA 1
ATOM 8256 C C . PRO C 3 38 ? -4.432 82.438 45.678 1.00 106.60 191 PRO C C 1
ATOM 8257 O O . PRO C 3 38 ? -4.991 82.781 46.715 1.00 101.42 191 PRO C O 1
ATOM 8261 N N . THR C 3 39 ? -5.050 81.833 44.669 1.00 113.36 192 THR C N 1
ATOM 8262 C CA . THR C 3 39 ? -6.487 81.553 44.652 1.00 110.46 192 THR C CA 1
ATOM 8263 C C . THR C 3 39 ? -6.677 80.425 43.657 1.00 116.81 192 THR C C 1
ATOM 8264 O O . THR C 3 39 ? -5.846 80.256 42.769 1.00 128.26 192 THR C O 1
ATOM 8268 N N . ASP C 3 40 ? -7.738 79.636 43.794 1.00 112.43 193 ASP C N 1
ATOM 8269 C CA . ASP C 3 40 ? -8.000 78.582 42.807 1.00 108.41 193 ASP C CA 1
ATOM 8270 C C . ASP C 3 40 ? -8.691 79.175 41.558 1.00 107.54 193 ASP C C 1
ATOM 8271 O O . ASP C 3 40 ? -9.673 79.916 41.671 1.00 101.99 193 ASP C O 1
ATOM 8276 N N . PHE C 3 41 ? -8.144 78.864 40.381 1.00 102.37 194 PHE C N 1
ATOM 8277 C CA . PHE C 3 41 ? -8.728 79.247 39.095 1.00 98.76 194 PHE C CA 1
ATOM 8278 C C . PHE C 3 41 ? -8.780 78.008 38.221 1.00 101.53 194 PHE C C 1
ATOM 8279 O O . PHE C 3 41 ? -8.291 78.018 37.094 1.00 106.60 194 PHE C O 1
ATOM 8287 N N . SER C 3 42 ? -9.348 76.928 38.748 1.00 107.55 195 SER C N 1
ATOM 8288 C CA . SER C 3 42 ? -9.568 75.719 37.951 1.00 111.16 195 SER C CA 1
ATOM 8289 C C . SER C 3 42 ? -10.996 75.661 37.392 1.00 103.02 195 SER C C 1
ATOM 8290 O O . SER C 3 42 ? -11.228 75.033 36.358 1.00 92.62 195 SER C O 1
ATOM 8293 N N . HIS C 3 43 ? -11.930 76.345 38.053 1.00 93.84 196 HIS C N 1
ATOM 8294 C CA . HIS C 3 43 ? -13.262 76.575 37.478 1.00 112.43 196 HIS C CA 1
ATOM 8295 C C . HIS C 3 43 ? -13.187 77.393 36.182 1.00 111.11 196 HIS C C 1
ATOM 8296 O O . HIS C 3 43 ? -13.987 77.226 35.260 1.00 117.46 196 HIS C O 1
ATOM 8303 N N . VAL C 3 44 ? -12.218 78.285 36.126 1.00 100.81 197 VAL C N 1
ATOM 8304 C CA . VAL C 3 44 ? -11.932 78.991 34.901 1.00 102.45 197 VAL C CA 1
ATOM 8305 C C . VAL C 3 44 ? -11.424 77.983 33.857 1.00 107.65 197 VAL C C 1
ATOM 8306 O O . VAL C 3 44 ? -11.652 78.160 32.661 1.00 101.68 197 VAL C O 1
ATOM 8310 N N . ARG C 3 45 ? -10.744 76.926 34.311 1.00 111.48 198 ARG C N 1
ATOM 8311 C CA . ARG C 3 45 ? -10.307 75.861 33.415 1.00 110.16 198 ARG C CA 1
ATOM 8312 C C . ARG C 3 45 ? -11.539 75.247 32.794 1.00 118.20 198 ARG C C 1
ATOM 8313 O O . ARG C 3 45 ? -11.612 75.050 31.581 1.00 107.95 198 ARG C O 1
ATOM 8321 N N . LYS C 3 46 ? -12.521 74.970 33.644 1.00 132.22 199 LYS C N 1
ATOM 8322 C CA . LYS C 3 46 ? -13.822 74.471 33.198 1.00 138.72 199 LYS C CA 1
ATOM 8323 C C . LYS C 3 46 ? -14.420 75.299 32.056 1.00 132.67 199 LYS C C 1
ATOM 8324 O O . LYS C 3 46 ? -14.957 74.732 31.115 1.00 124.21 199 LYS C O 1
ATOM 8330 N N . LEU C 3 47 ? -14.309 76.626 32.134 1.00 125.48 200 LEU C N 1
ATOM 8331 C CA . LEU C 3 47 ? -14.904 77.532 31.124 1.00 116.04 200 LEU C CA 1
ATOM 8332 C C . LEU C 3 47 ? -13.980 77.917 29.977 1.00 111.55 200 LEU C C 1
ATOM 8333 O O . LEU C 3 47 ? -14.414 78.571 29.024 1.00 97.50 200 LEU C O 1
ATOM 8338 N N . ALA C 3 48 ? -12.711 77.547 30.085 1.00 112.53 201 ALA C N 1
ATOM 8339 C CA . ALA C 3 48 ? -11.820 77.573 28.945 1.00 109.26 201 ALA C CA 1
ATOM 8340 C C . ALA C 3 48 ? -12.152 76.371 28.072 1.00 115.53 201 ALA C C 1
ATOM 8341 O O . ALA C 3 48 ? -12.013 76.426 26.856 1.00 115.74 201 ALA C O 1
ATOM 8343 N N . ALA C 3 49 ? -12.616 75.296 28.707 1.00 129.06 202 ALA C N 1
ATOM 8344 C CA . ALA C 3 49 ? -12.896 74.032 28.018 1.00 135.50 202 ALA C CA 1
ATOM 8345 C C . ALA C 3 49 ? -13.943 74.163 26.906 1.00 129.88 202 ALA C C 1
ATOM 8346 O O . ALA C 3 49 ? -13.683 73.745 25.766 1.00 115.79 202 ALA C O 1
ATOM 8348 N N . PRO C 3 50 ? -15.120 74.750 27.218 1.00 129.97 203 PRO C N 1
ATOM 8349 C CA . PRO C 3 50 ? -16.106 74.890 26.152 1.00 129.84 203 PRO C CA 1
ATOM 8350 C C . PRO C 3 50 ? -15.662 75.914 25.136 1.00 123.56 203 PRO C C 1
ATOM 8351 O O . PRO C 3 50 ? -16.170 75.942 24.024 1.00 115.01 203 PRO C O 1
ATOM 8355 N N . PHE C 3 51 ? -14.710 76.755 25.518 1.00 136.41 204 PHE C N 1
ATOM 8356 C CA . PHE C 3 51 ? -14.101 77.654 24.558 1.00 131.27 204 PHE C CA 1
ATOM 8357 C C . PHE C 3 51 ? -13.558 76.865 23.360 1.00 124.71 204 PHE C C 1
ATOM 8358 O O . PHE C 3 51 ? -13.828 77.229 22.217 1.00 116.00 204 PHE C O 1
ATOM 8366 N N . VAL C 3 52 ? -12.825 75.781 23.624 1.00 128.92 205 VAL C N 1
ATOM 8367 C CA . VAL C 3 52 ? -12.370 74.878 22.550 1.00 135.24 205 VAL C CA 1
ATOM 8368 C C . VAL C 3 52 ? -12.861 73.437 22.752 1.00 135.21 205 VAL C C 1
ATOM 8369 O O . VAL C 3 52 ? -13.144 72.721 21.785 1.00 114.17 205 VAL C O 1
#

Nearest PDB structures (foldseek):
  6af0-assembly1_A  TM=1.001E+00  e=0.000E+00  Thermothelomyces thermophilus ATCC 42464
  7xn7-assembly1_q  TM=8.223E-01  e=7.015E-38  Komagataella phaffii
  5l9t-assembly1_C  TM=4.661E-01  e=2.006E-06  Homo sapiens
  5a31-assembly1_C  TM=3.922E-01  e=5.962E-07  Homo sapiens
  5khr-assembly1_C  TM=4.681E-01  e=3.412E-06  Homo sapiens

InterPro domains:
  IPR011990 Tetratricopeptide-like helical domain superfamily [G3DSA:1.25.40.10] (69-302)
  IPR011990 Tetratricopeptide-like helical domain superfamily [G3DSA:1.25.40.10] (311-688)
  IPR011990 Tetratricopeptide-like helical domain superfamily [G3DSA:1.25.40.10] (742-782)
  IPR011990 Tetratricopeptide-like helical domain superfamily [G3DSA:1.25.40.10] (783-907)
  IPR011990 Tetratricopeptide-like helical domain superfamily [SSF48452] (198-303)
  IPR011990 Tetratricopeptide-like helical domain superfamily [SSF48452] (263-482)
  IPR011990 Tetratricopeptide-like helical domain superfamily [SSF48452] (560-831)
  IPR011990 Tetratricopeptide-like helical domain superfamily [SSF48452] (799-921)
  IPR019734 Tetratricopeptide repeat [PF13174] (610-638)
  IPR019734 Tetratricopeptide repeat [PF13181] (560-587)
  IPR019734 Tetratricopeptide repeat [PF13181] (801-828)
  IPR019734 Tetratricopeptide repeat [PS50005] (606-639)
  IPR019734 Tetratricopeptide repeat [PS50005] (801-834)
  IPR019734 Tetratricopeptide repeat [PS50005] (844-877)
  IPR019734 Tetratricopeptide repeat [SM00028] (75-108)
  IPR019734 Tetratricopeptide repeat [SM00028] (221-254)
  IPR019734 Tetratricopeptide repeat [SM00028] (257-290)
  IPR019734 Tetratricopeptide repeat [SM00028] (375-408)
  IPR019734 Tetratricopeptide repeat [SM00028] (501-533)
  IPR019734 Tetratricopeptide repeat [SM00028] (559-592)

Foldseek 3Di:
DDPPPPADQKAAFQAPDGSPDMAGLQDGPPACPVVLVRCLVRLGDDVVLQNNLVSCVVVPNLVSSLVSLVSVLVSPVPDCPCNLVSLLVNLVSLVVLLQQFWQFADPVQVRVVHSHSVVSLVVSVVSLVVSVVSPVPDLSSLLSQLSSLVLVLLQPFAAFLAVVSLVSLVSSLVSLVSSCVVVVNPDLSSLLSNLVSCVVVVVLVVSLVSLVVSCVNPVPPVVPRSLQSNLVSCVVVPNNVVSLVSLVVNCVVPVLPLVSLLSNLVSLVVVLVVDDDDDVSNVCSNCCSQVVRLVSSCVSPVLAQSSLLSNLVVVLVVLNPVSNCVSLVSNLTNDSHLQSVLSSLQSVLSNCVVVPVLPSSLVSLQSSQCSNPHQNGGDVVSLVSNLVSCVPVVVNVVNLVSLVSVVVVPVDLSSLQVNLLSLLVVQVVLVPDPDRDDSVVSLVSSLVSLVVNVVVLVDVPHVRDDDLSSLQSNLVSCVPPNNVSSLVSLVVSQVVQVVCVDQDLGALVSLQVNLVSCVVPLNLVSSLVSLVSSLVSLVVVVVDDDDDPSLVSLLPSLLSNLVSCVSVPPNVVSLVSLVVSCVVPVPPLVSLLVVLVVVCVVPVPPVSVVSLVVSCVVPVLDLSSLLSVLVNVVVVVVVPVVNLVSLVVVCVSPVQPLSSLLSQLVVLLVVLLPQDCVDDPSVVVSLVSNVVSLVSLVSSCVVPVPDLSSLLSVLSSCCRSPVPLPVSVVSLVVSCVVPLALVSLLVNLVSCLVVLVLVSSLVSLCSSLVDPDHVQDLVSLQSNLVSLVSVCVVPVDLVSLVSSLVSLVSSCVVPVVDLVSLVSNLVSLVVLLVSQLVDDLVPHALVSLVVSLVSLVSSLVSLVVLLVDPPHPDHSVVSVVVSVVSVVSNVSSVVVSVVNVVVVD/DVVDDDDDDDDDDDDDDDPPPDDDDDDDDDQDVVNPPVVDVVVCVVVVVPDDDDQQPDPVRPDDDDCVPQPQVVPPDPVSVDDDPDDDDDDPVCVVVPDDPVRPDDD/DDDPVRVVVCVPDDDPDDPVNVVCDPDHDDCCVVVVVVVVVD

Radius of gyration: 48.83 Å; Cα contacts (8 Å, |Δi|>4): 1555; chains: 3; bounding box: 76×142×117 Å

Organism: Thermothelomyces thermophilus (strain ATCC 42464 / BCRC 31852 / DSM 1799) (NCBI:txid573729)

Solvent-accessible surface area: 50332 Å² total; per-residue (Å²): 99,165,37,25,68,71,28,58,125,64,30,70,0,61,29,149,101,104,120,90,45,117,10,58,1,106,124,22,57,137,77,3,76,134,11,1,44,40,0,70,122,23,154,0,65,89,118,46,1,15,23,0,0,15,0,1,2,93,43,97,102,7,62,53,0,7,80,0,0,83,66,1,5,114,49,25,120,69,56,71,178,34,29,18,2,2,12,0,0,4,0,0,0,20,0,45,37,2,52,105,5,22,64,104,13,93,145,71,29,87,75,76,122,17,120,15,4,88,88,29,1,101,37,0,26,89,10,2,69,53,0,26,191,42,54,79,63,26,26,6,4,29,1,0,93,0,0,4,15,4,2,60,1,12,24,52,103,38,45,153,97,104,84,102,68,25,80,33,6,135,84,0,17,150,22,0,69,41,0,32,162,54,4,134,32,104,3,3,1,0,15,2,0,55,0,11,0,3,12,33,50,40,98,52,66,79,0,1,55,7,0,17,51,0,2,37,78,26,23,121,8,66,68,10,13,0,3,6,0,0,0,0,0,1,13,55,44,35,20,70,93,25,0,42,67,0,0,63,24,1,20,89,57,64,83,96,20,77,15,0,3,2,4,0,1,4,25,22,35,34,28,3,42,165,24,82,71,123,26,110,113,32,72,171,34,40,115,54,0,7,66,67,25,1,62,105,0,36,148,73,35,138,64,10,10,11,0,0,8,16,8,0,20,37,26,16,74,120,160,72,60,59,53,0,40,60,19,0,64,64,0,18,81,58,1,14,9,28,19,1,8,0,36,0,41,10,20,0,0,11,18,11,16,106,108,34,63,34,110,109,0,28,48,22,3,145,107,0,19,60,23,59,18,3,74,141,136,26,21,33,1,0,41,0,1,22,0,1,3,5,11,92,70,119,74,74,42,60,0,54,89,70,0,75,123,8,28,148,133,48,138,14,47,19,0,11,0,1,4,0,3,7,9,0,60,46,15,31,66,18,94,103,48,112,117,151,110,126,44,76,54,32,21,122,92,0,31,44,20,1,53,21,0,53,62,5,42,174,71,112,195,132,96,62,73,72,31,47,5,2,0,20,16,0,4,50,15,21,28,94,155,34,39,73,95,0,8,100,0,1,48,70,7,29,106,67,80,86,105,196,154,131,173,34,46,19,59,2,10,5,0,0,6,0,0,1,8,33,5,110,59,54,104,45,164,71,0,12,89,6,0,71,8,0,25,45,0,0,60,82,29,72,151,74,170,81,132,52,65,30,56,9,18,43,0,2,0,12,0,0,9,0,10,0,27,26,75,58,41,67,24,104,100,0,32,106,21,0,94,108,0,13,98,110,20,54,66,2,17,17,0,64,1,9,17,2,32,4,66,14,144,109,41,85,143,120,73,0,28,76,26,0,48,112,5,54,133,90,43,63,47,40,46,12,0,4,2,3,41,1,28,28,14,34,100,68,49,80,168,203,101,129,11,112,113,13,4,114,48,2,48,102,123,43,148,81,1,45,4,2,10,0,1,9,0,22,22,33,9,112,56,2,72,114,53,165,134,106,64,126,112,19,88,104,125,45,36,55,20,0,36,149,0,1,89,56,0,42,91,0,0,78,54,1,24,79,0,0,8,0,0,1,0,0,0,4,0,8,8,21,35,113,144,38,43,166,48,0,19,110,3,0,63,103,0,89,83,0,15,65,46,36,28,0,17,21,0,1,0,9,0,21,28,95,56,171,71,13,71,116,0,13,79,6,2,91,68,1,20,87,50,178,64,125,57,79,41,18,38,20,6,3,9,0,0,88,3,48,0,31,32,0,93,64,95,126,47,39,92,1,6,106,66,0,29,51,16,1,95,111,2,31,72,64,18,76,115,71,32,52,20,55,2,3,5,0,5,0,7,10,24,18,2,72,28,1,62,67,16,161,60,90,92,20,54,17,119,46,1,99,92,5,32,121,11,1,59,80,0,43,136,25,2,75,118,2,15,93,33,113,98,44,50,51,81,130,103,11,0,45,89,28,12,77,101,0,163,70,6,54,137,61,5,83,121,46,26,112,47,3,106,197,86,160,180,93,113,162,9,49,8,46,14,165,62,83,25,44,9,52,17,34,33,4,34,6,19,2,3,0,7,81,36,93,62,54,18,19,110,48,42,77,2,15,38,7,32,57,3,37,85,8,19,133,134,41,117,53,28,6,43,4,25,2,5,3,3,3,55,3,13,1,0,4,10,38,11,1,11,80,70,68,19,69,8,2,44,15,64,113,137,75,39,126,50,83,88,88,2,136,45,1,38,78,77,53,106,88,22,49,198,128,154,115,69,108,90,15,31,118,3,60,69,28,19,42,144,35,10,34,23,9,48,22,0,63,25,138,129,54,31,82,1,31,89,0,77,151,61,1,63,84,15,104

Sequence (1054 aa):
SKRFSDIPQTIDIPMQDDVEVEIDLQVLPDDPTELCSVFENEQSPRIYWMTVALAYAKQNKIDFAIEMLLRGANVLQGNQREKLGIITCICWLYLWKSREAPRVAPDGVPASEAKTKEYYLQLATQSLNDASRIN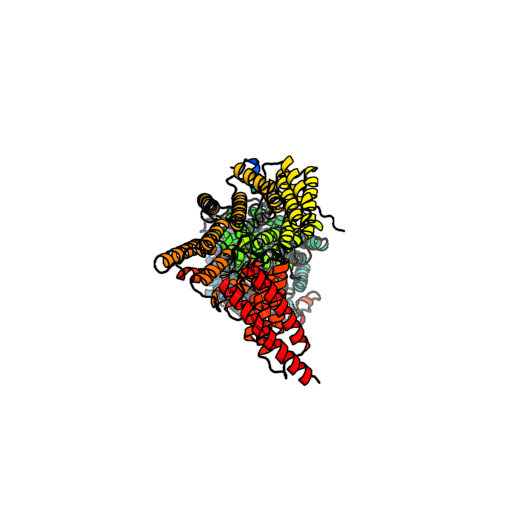PAFPPLFLARGVLILLKASLQPSSKADSNKAEQLRNALKSFEEAIRVSQGRNMLAVMGKARALFSLGRYPESLAAYQDVVAKMPDMVDPDPRIGIGCCFWQLGFKDDAKIAWERCLEINPDSKHANILLGLYYLDASGHVPTNSPEFIRLYKKAMTEYTQKSFKLDKNLPLTCATFAGYFLSRKQFGNVDALAHKAIQYTDVNAIASDGWYLLARKEHYDGNLERASDYYRRADDARGGAERGYLPAKFGAAQLSVLKNDLGEAKLRLEKMIQHSKNYEAMILLGTLYAEEVFANQSAAVKEDKSAEAKKAISLLEGVRSAWKDPKRNLSPDAAVLLNLARLYESESPDKALQCLQQVEQLEIDQAIRKLLPPQLLNNIGCFYSQEGKHRLATEFFQAALDSCARISQTENDLDIDALLTTIPFNLGRSYEYEGDIDKAIETYEQLLSRHSDYTDARTRLAYIKLRRNPNKEGPDAVAKLYQENPSDLEVRGLYGWFLSKVNSKKPEQRHYKHTLQSYDKHDRYALVGMGNLHLMAAREMRRETEQDRQKRSAAYNRAVEFFDKALQLDPKNAYAAQGIAIALVEDRKDYKNALQIFIKVRETIQDAHVYVNMGHIYAELRQFSKAIESYEIALSKEGKANDAGIISCLGRTWLNKGRAERNLDAYKMALDQAKKAVAVAPDQLHFKFNVAFVQIQIALVLHSMRESERNSFQLEEAAEGLEEAIKILDEIAASPSPPYPRHDIEQRANMARNTQRKQLERALASQREYEMIHQDYIARIRYSNALPPPPIPPKLLDIPNTGLASGQYTAPGFASRLAREQPLNIEADAELGMPLDLVGMPGVFDGDESSIQAPAQPPPVHPHDRPLLRPLSTLGKPTLDPRLAQIYSGERRMGDRNTALRGIKPTDFSHVRKLAAPFV

B-factor: mean 93.81, std 22.69, range [47.26, 192.48]